Protein 4MSO (pdb70)

InterPro domains:
  IPR001085 Serine hydroxymethyltransferase [MF_00051] (8-415)
  IPR001085 Serine hydroxymethyltransferase [PIRSF000412] (6-414)
  IPR001085 Serine hydroxymethyltransferase [cd00378] (10-407)
  IPR015421 Pyridoxal phosphate-dependent transferase, major domain [G3DSA:3.40.640.10] (38-278)
  IPR015422 Pyridoxal phosphate-dependent transferase, small domain [G3DSA:3.90.1150.10] (12-414)
  IPR015424 Pyridoxal phosphate-dependent transferase [SSF53383] (6-414)
  IPR019798 Serine hydroxymethyltransferase, pyridoxal phosphate binding site [PS00096] (222-238)
  IPR039429 Serine hydroxymethyltransferase-like domain [PF00464] (10-384)
  IPR049943 Serine hydroxymethyltransferase-like [PTHR11680] (6-409)

Secondary structure (DSSP, 8-state):
-HHHHHHHHTT-HHHHHHHHHHHHHHHHSEE--TT-----HHHHHHHTSGGGG-----HHHHHHHHHHHHHHT-SEEE---SSHHHHHHHHHHHH--TT-EEEEEE---SS---TTTSEEEEEE---HHHHHHHHHHH--SEEEE-HHHHHTT--HHHHHHHHHHTT-EEEEE-TTTHHHHHTTSS---TTT-SEEEEESSGGG---S-EEEEE-GGGHHHHHHHSSHHHH----HHHHHHHHHHHHHHTSHHHHHHHHHHHHHHHHHHHHHHHTT-EE---SEEEEE-GGGT--HHHHHHHHHHTTEE-EEEPPTT--S-TTT-SEEEEESHHHHHTT--HHHHHHHHHHHHHHHHSTT-HHHHHHHHHHHHHHHHHS-S--/-HHHHGGGTTT-HHHHHHHHHHHHHHHHSEE--TT-----HHHHHHHTSGGGG-----HHHHHHHHHHHHHHT-SEEE---SSHHHHHHHHHHHH--TT-EEEEEE--TTTSEEEEEE----HHHHHHHHHHH--SEEEE-HHHHHTT--HHHHHHHHHHHT-EEEEE-TTTHHHHHTTSS---TTT-SEEEEESSGGG--SS-EEEEE-GGGHHHHHH--TTSSSSS--HHHHHHHHHHHHHHHSHHHHHHHHHHHHHHHHHHHHHHHTT-EEEE-SSS-SEEEEE-GGGT--HHHHHHHHHHTTEE-EE-PPTT--S-TTT-SEEEEESHHHHHTT--HHHHHHHHHHHHHHHHSTT-HHHHHHHHHHHHHHHHHS-S--

Structure (mmCIF, N/CA/C/O backbone):
data_4MSO
#
_entry.id   4MSO
#
_cell.length_a   55.280
_cell.length_b   72.580
_cell.length_c   182.120
_cell.angle_alpha   90.000
_cell.angle_beta   90.000
_cell.angle_gamma   90.000
#
_symmetry.space_group_name_H-M   'P 21 21 21'
#
loop_
_entity.id
_entity.type
_entity.pdbx_description
1 polymer 'Serine hydroxymethyltransferase'
2 non-polymer 'PHOSPHATE ION'
3 non-polymer 1,2-ETHANEDIOL
4 water water
#
loop_
_atom_site.group_PDB
_atom_site.id
_atom_site.type_symbol
_atom_site.label_atom_id
_atom_site.label_alt_id
_atom_site.label_comp_id
_atom_site.label_asym_id
_atom_site.label_entity_id
_atom_site.label_seq_id
_atom_site.pdbx_PDB_ins_code
_atom_site.Cartn_x
_atom_site.Cartn_y
_atom_site.Cartn_z
_atom_site.occupancy
_atom_site.B_iso_or_equiv
_atom_site.auth_seq_id
_atom_site.auth_comp_id
_atom_site.auth_asym_id
_atom_site.auth_atom_id
_atom_site.pdbx_PDB_model_num
ATOM 1 N N . PHE A 1 10 ? 38.520 83.481 42.626 1.00 51.68 2 PHE A N 1
ATOM 2 C CA . PHE A 1 10 ? 37.672 83.202 43.823 1.00 45.11 2 PHE A CA 1
ATOM 3 C C . PHE A 1 10 ? 36.895 84.435 44.272 1.00 35.37 2 PHE A C 1
ATOM 4 O O . PHE A 1 10 ? 36.858 85.463 43.597 1.00 26.73 2 PHE A O 1
ATOM 6 N N . ASP A 1 11 ? 36.287 84.321 45.444 1.00 33.25 3 ASP A N 1
ATOM 7 C CA . ASP A 1 11 ? 35.317 85.304 45.911 1.00 29.21 3 ASP A CA 1
ATOM 8 C C . ASP A 1 11 ? 35.875 86.729 45.932 1.00 24.48 3 ASP A C 1
ATOM 9 O O . ASP A 1 11 ? 35.249 87.636 45.379 1.00 25.28 3 ASP A O 1
ATOM 14 N N . ARG A 1 12 ? 37.046 86.938 46.534 1.00 25.23 4 ARG A N 1
ATOM 15 C CA . ARG A 1 12 ? 37.574 88.311 46.689 1.00 26.42 4 ARG A CA 1
ATOM 16 C C . ARG A 1 12 ? 37.862 88.942 45.322 1.00 24.78 4 ARG A C 1
ATOM 17 O O . ARG A 1 12 ? 37.516 90.105 45.064 1.00 28.19 4 ARG A O 1
ATOM 19 N N . ALA A 1 13 ? 38.452 88.148 44.426 1.00 22.32 5 ALA A N 1
ATOM 20 C CA . ALA A 1 13 ? 38.804 88.636 43.103 1.00 20.24 5 ALA A CA 1
ATOM 21 C C . ALA A 1 13 ? 37.573 89.030 42.306 1.00 16.81 5 ALA A C 1
ATOM 22 O O . ALA A 1 13 ? 37.541 90.086 41.704 1.00 15.14 5 ALA A O 1
ATOM 24 N N . GLN A 1 14 ? 36.549 88.188 42.322 1.00 18.41 6 GLN A N 1
ATOM 25 C CA . GLN A 1 14 ? 35.299 88.493 41.607 1.00 18.87 6 GLN A CA 1
ATOM 26 C C . GLN A 1 14 ? 34.558 89.673 42.199 1.00 17.88 6 GLN A C 1
ATOM 27 O O . GLN A 1 14 ? 33.854 90.398 41.493 1.00 19.68 6 GLN A O 1
ATOM 33 N N . SER A 1 15 ? 34.754 89.898 43.491 1.00 17.87 7 SER A N 1
ATOM 34 C CA . SER A 1 15 ? 34.130 91.032 44.148 1.00 18.68 7 SER A CA 1
ATOM 35 C C . SER A 1 15 ? 34.537 92.341 43.507 1.00 15.46 7 SER A C 1
ATOM 36 O O . SER A 1 15 ? 33.813 93.323 43.632 1.00 17.02 7 SER A O 1
ATOM 39 N N . THR A 1 16 ? 35.687 92.361 42.820 1.00 13.81 8 THR A N 1
ATOM 40 C CA . THR A 1 16 ? 36.149 93.582 42.140 1.00 13.50 8 THR A CA 1
ATOM 41 C C . THR A 1 16 ? 35.230 93.975 40.988 1.00 11.80 8 THR A C 1
ATOM 42 O O . THR A 1 16 ? 35.243 95.113 40.556 1.00 12.20 8 THR A O 1
ATOM 46 N N . ILE A 1 17 ? 34.417 93.043 40.516 1.00 10.69 9 ILE A N 1
ATOM 47 C CA . ILE A 1 17 ? 33.486 93.307 39.419 1.00 9.25 9 ILE A CA 1
ATOM 48 C C . ILE A 1 17 ? 32.128 93.765 39.950 1.00 9.85 9 ILE A C 1
ATOM 49 O O . ILE A 1 17 ? 31.391 94.480 39.279 1.00 10.42 9 ILE A O 1
ATOM 54 N N . ALA A 1 18 ? 31.786 93.340 41.169 1.00 10.11 10 ALA A N 1
ATOM 55 C CA . ALA A 1 18 ? 30.428 93.452 41.700 1.00 10.03 10 ALA A CA 1
ATOM 56 C C . ALA A 1 18 ? 29.832 94.840 41.610 1.00 10.10 10 ALA A C 1
ATOM 57 O O . ALA A 1 18 ? 28.654 94.999 41.277 1.00 11.14 10 ALA A O 1
ATOM 59 N N . ASN A 1 19 ? 30.621 95.853 41.941 1.00 10.37 11 ASN A N 1
ATOM 60 C CA . ASN A 1 19 ? 30.082 97.201 42.019 1.00 10.63 11 ASN A CA 1
ATOM 61 C C . ASN A 1 19 ? 30.388 98.068 40.816 1.00 12.62 11 ASN A C 1
ATOM 62 O O . ASN A 1 19 ? 29.713 99.048 40.594 1.00 21.06 11 ASN A O 1
ATOM 67 N N . VAL A 1 20 ? 31.375 97.691 40.009 1.00 10.88 12 VAL A N 1
ATOM 68 C CA . VAL A 1 20 ? 31.664 98.419 38.783 1.00 11.27 12 VAL A CA 1
ATOM 69 C C . VAL A 1 20 ? 30.805 97.927 37.618 1.00 10.34 12 VAL A C 1
ATOM 70 O O . VAL A 1 20 ? 30.481 98.698 36.735 1.00 11.76 12 VAL A O 1
ATOM 74 N N . ASP A 1 21 ? 30.452 96.645 37.611 1.00 8.47 13 ASP A N 1
ATOM 75 C CA . ASP A 1 21 ? 29.674 96.073 36.516 1.00 8.52 13 ASP A CA 1
ATOM 76 C C . ASP A 1 21 ? 28.751 94.998 37.052 1.00 7.94 13 ASP A C 1
ATOM 77 O O . ASP A 1 21 ? 28.985 93.792 36.901 1.00 7.87 13 ASP A O 1
ATOM 82 N N . PRO A 1 22 ? 27.657 95.451 37.684 1.00 8.65 14 PRO A N 1
ATOM 83 C CA . PRO A 1 22 ? 26.730 94.467 38.243 1.00 9.34 14 PRO A CA 1
ATOM 84 C C . PRO A 1 22 ? 26.163 93.493 37.238 1.00 8.90 14 PRO A C 1
ATOM 85 O O . PRO A 1 22 ? 25.895 92.349 37.577 1.00 9.26 14 PRO A O 1
ATOM 89 N N . GLU A 1 23 ? 25.972 93.915 35.996 1.00 8.99 15 GLU A N 1
ATOM 90 C CA . GLU A 1 23 ? 25.394 93.016 34.994 1.00 8.45 15 GLU A CA 1
ATOM 91 C C . GLU A 1 23 ? 26.350 91.867 34.667 1.00 7.61 15 GLU A C 1
ATOM 92 O O . GLU A 1 23 ? 25.941 90.686 34.583 1.00 9.38 15 GLU A O 1
ATOM 98 N N . ILE A 1 24 ? 27.628 92.180 34.482 1.00 8.55 16 ILE A N 1
ATOM 99 C CA . ILE A 1 24 ? 28.600 91.118 34.183 1.00 7.56 16 ILE A CA 1
ATOM 100 C C . ILE A 1 24 ? 28.813 90.256 35.433 1.00 8.43 16 ILE A C 1
ATOM 101 O O . ILE A 1 24 ? 28.925 89.024 35.333 1.00 9.82 16 ILE A O 1
ATOM 106 N N . PHE A 1 25 ? 28.849 90.876 36.609 1.00 7.99 17 PHE A N 1
ATOM 107 C CA . PHE A 1 25 ? 28.986 90.100 37.846 1.00 8.52 17 PHE A CA 1
ATOM 108 C C . PHE A 1 25 ? 27.850 89.096 37.942 1.00 8.57 17 PHE A C 1
ATOM 109 O O . PHE A 1 25 ? 28.077 87.926 38.253 1.00 9.64 17 PHE A O 1
ATOM 117 N N . ALA A 1 26 ? 26.604 89.544 37.714 1.00 8.81 18 ALA A N 1
ATOM 118 C CA . ALA A 1 26 ? 25.451 88.649 37.778 1.00 9.09 18 ALA A CA 1
ATOM 119 C C . ALA A 1 26 ? 25.565 87.508 36.765 1.00 9.29 18 ALA A C 1
ATOM 120 O O . ALA A 1 26 ? 25.207 86.375 37.065 1.00 9.82 18 ALA A O 1
ATOM 122 N N . ALA A 1 27 ? 26.039 87.802 35.553 1.00 8.71 19 ALA A N 1
ATOM 123 C CA . ALA A 1 27 ? 26.198 86.767 34.548 1.00 8.39 19 ALA A CA 1
ATOM 124 C C . ALA A 1 27 ? 27.239 85.737 34.978 1.00 8.41 19 ALA A C 1
ATOM 125 O O . ALA A 1 27 ? 27.050 84.539 34.780 1.00 10.38 19 ALA A O 1
ATOM 127 N N . ILE A 1 28 ? 28.339 86.192 35.557 1.00 8.89 20 ILE A N 1
ATOM 128 C CA . ILE A 1 28 ? 29.347 85.274 36.076 1.00 9.22 20 ILE A CA 1
ATOM 129 C C . ILE A 1 28 ? 28.781 84.410 37.190 1.00 9.83 20 ILE A C 1
ATOM 130 O O . ILE A 1 28 ? 28.967 83.191 37.187 1.00 10.91 20 ILE A O 1
ATOM 135 N N . GLU A 1 29 ? 28.078 85.032 38.131 1.00 10.34 21 GLU A N 1
ATOM 136 C CA . GLU A 1 29 ? 27.505 84.268 39.247 1.00 12.09 21 GLU A CA 1
ATOM 137 C C . GLU A 1 29 ? 26.500 83.212 38.741 1.00 10.41 21 GLU A C 1
ATOM 138 O O . GLU A 1 29 ? 26.481 82.065 39.222 1.00 12.78 21 GLU A O 1
ATOM 144 N N . GLN A 1 30 ? 25.671 83.588 37.756 1.00 10.43 22 GLN A N 1
ATOM 145 C CA . GLN A 1 30 ? 24.719 82.658 37.154 1.00 11.58 22 GLN A CA 1
ATOM 146 C C . GLN A 1 30 ? 25.454 81.471 36.541 1.00 10.73 22 GLN A C 1
ATOM 147 O O . GLN A 1 30 ? 25.053 80.336 36.711 1.00 13.14 22 GLN A O 1
ATOM 153 N N . GLU A 1 31 ? 26.554 81.729 35.828 1.00 10.01 23 GLU A N 1
ATOM 154 C CA . GLU A 1 31 ? 27.329 80.651 35.231 1.00 10.23 23 GLU A CA 1
ATOM 155 C C . GLU A 1 31 ? 28.017 79.787 36.276 1.00 9.45 23 GLU A C 1
ATOM 156 O O . GLU A 1 31 ? 28.043 78.567 36.133 1.00 10.11 23 GLU A O 1
ATOM 162 N N . ASN A 1 32 ? 28.518 80.397 37.349 1.00 10.00 24 ASN A N 1
ATOM 163 C CA . ASN A 1 32 ? 29.096 79.594 38.449 1.00 11.06 24 ASN A CA 1
ATOM 164 C C . ASN A 1 32 ? 28.044 78.630 38.990 1.00 11.52 24 ASN A C 1
ATOM 165 O O . ASN A 1 32 ? 28.334 77.457 39.232 1.00 13.64 24 ASN A O 1
ATOM 170 N N . ARG A 1 33 ? 26.831 79.139 39.201 1.00 12.72 25 ARG A N 1
ATOM 171 C CA . ARG A 1 33 ? 25.747 78.325 39.734 1.00 14.99 25 ARG A CA 1
ATOM 172 C C . ARG A 1 33 ? 25.404 77.187 38.772 1.00 14.66 25 ARG A C 1
ATOM 173 O O . ARG A 1 33 ? 25.200 76.042 39.201 1.00 15.87 25 ARG A O 1
ATOM 181 N N . ARG A 1 34 ? 25.337 77.505 37.476 1.00 13.11 26 ARG A N 1
ATOM 182 C CA A ARG A 1 34 ? 25.002 76.486 36.482 0.49 13.55 26 ARG A CA 1
ATOM 183 C CA B ARG A 1 34 ? 25.018 76.515 36.432 0.51 13.64 26 ARG A CA 1
ATOM 184 C C . ARG A 1 34 ? 26.039 75.371 36.467 1.00 12.50 26 ARG A C 1
ATOM 185 O O . ARG A 1 34 ? 25.690 74.197 36.439 1.00 12.93 26 ARG A O 1
ATOM 200 N N . GLN A 1 35 ? 27.313 75.725 36.534 1.00 11.65 27 GLN A N 1
ATOM 201 C CA . GLN A 1 35 ? 28.367 74.713 36.586 1.00 10.39 27 GLN A CA 1
ATOM 202 C C . GLN A 1 35 ? 28.262 73.845 37.838 1.00 11.01 27 GLN A C 1
ATOM 203 O O . GLN A 1 35 ? 28.473 72.618 37.778 1.00 13.53 27 GLN A O 1
ATOM 209 N N . GLU A 1 36 ? 27.927 74.453 38.966 1.00 11.09 28 GLU A N 1
ATOM 210 C CA . GLU A 1 36 ? 27.825 73.665 40.186 1.00 11.15 28 GLU A CA 1
ATOM 211 C C . GLU A 1 36 ? 26.598 72.767 40.174 1.00 10.79 28 GLU A C 1
ATOM 212 O O . GLU A 1 36 ? 26.663 71.620 40.592 1.00 12.19 28 GLU A O 1
ATOM 218 N N . ASP A 1 37 ? 25.470 73.320 39.723 1.00 9.96 29 ASP A N 1
ATOM 219 C CA . ASP A 1 37 ? 24.165 72.697 39.936 1.00 10.90 29 ASP A CA 1
ATOM 220 C C . ASP A 1 37 ? 23.716 71.719 38.864 1.00 10.93 29 ASP A C 1
ATOM 221 O O . ASP A 1 37 ? 22.703 71.032 39.020 1.00 14.04 29 ASP A O 1
ATOM 226 N N . HIS A 1 38 ? 24.455 71.644 37.768 1.00 11.28 30 HIS A N 1
ATOM 227 C CA A HIS A 1 38 ? 24.130 70.704 36.704 0.51 10.90 30 HIS A CA 1
ATOM 228 C CA B HIS A 1 38 ? 24.127 70.711 36.694 0.49 11.30 30 HIS A CA 1
ATOM 229 C C . HIS A 1 38 ? 25.159 69.601 36.635 1.00 11.26 30 HIS A C 1
ATOM 230 O O . HIS A 1 38 ? 26.333 69.829 36.855 1.00 12.11 30 HIS A O 1
ATOM 243 N N . ILE A 1 39 ? 24.702 68.393 36.326 1.00 10.30 31 ILE A N 1
ATOM 244 C CA . ILE A 1 39 ? 25.626 67.328 35.945 1.00 10.05 31 ILE A CA 1
ATOM 245 C C . ILE A 1 39 ? 25.872 67.456 34.451 1.00 9.12 31 ILE A C 1
ATOM 246 O O . ILE A 1 39 ? 24.974 67.214 33.628 1.00 10.37 31 ILE A O 1
ATOM 251 N N . GLU A 1 40 ? 27.084 67.888 34.130 1.00 10.00 32 GLU A N 1
ATOM 252 C CA . GLU A 1 40 ? 27.507 68.124 32.768 1.00 9.36 32 GLU A CA 1
ATOM 253 C C . GLU A 1 40 ? 28.004 66.829 32.130 1.00 9.04 32 GLU A C 1
ATOM 254 O O . GLU A 1 40 ? 29.002 66.264 32.601 1.00 9.97 32 GLU A O 1
ATOM 260 N N . LEU A 1 41 ? 27.296 66.339 31.110 1.00 9.74 33 LEU A N 1
ATOM 261 C CA . LEU A 1 41 ? 27.684 65.124 30.394 1.00 9.88 33 LEU A CA 1
ATOM 262 C C . LEU A 1 41 ? 28.009 65.372 28.937 1.00 9.53 33 LEU A C 1
ATOM 263 O O . LEU A 1 41 ? 28.177 64.429 28.176 1.00 11.28 33 LEU A O 1
ATOM 268 N N . ILE A 1 42 ? 28.119 66.630 28.528 1.00 9.77 34 ILE A N 1
ATOM 269 C CA . ILE A 1 42 ? 28.555 66.898 27.170 1.00 10.67 34 ILE A CA 1
ATOM 270 C C . ILE A 1 42 ? 30.035 66.541 27.103 1.00 11.28 34 ILE A C 1
ATOM 271 O O . ILE A 1 42 ? 30.831 66.998 27.933 1.00 12.10 34 ILE A O 1
ATOM 276 N N . ALA A 1 43 ? 30.417 65.711 26.130 1.00 13.88 35 ALA A N 1
ATOM 277 C CA . ALA A 1 43 ? 31.733 65.043 26.187 1.00 15.54 35 ALA A CA 1
ATOM 278 C C . ALA A 1 43 ? 32.935 65.947 26.003 1.00 12.87 35 ALA A C 1
ATOM 279 O O . ALA A 1 43 ? 34.047 65.607 26.414 1.00 15.31 35 ALA A O 1
ATOM 281 N N . SER A 1 44 ? 32.710 67.103 25.400 1.00 13.69 36 SER A N 1
ATOM 282 C CA . SER A 1 44 ? 33.746 68.079 25.151 1.00 14.63 36 SER A CA 1
ATOM 283 C C . SER A 1 44 ? 33.930 69.026 26.315 1.00 12.65 36 SER A C 1
ATOM 284 O O . SER A 1 44 ? 34.850 69.861 26.297 1.00 16.62 36 SER A O 1
ATOM 287 N N . GLU A 1 45 ? 33.077 68.914 27.328 1.00 11.82 37 GLU A N 1
ATOM 288 C CA . GLU A 1 45 ? 33.099 69.895 28.389 1.00 11.01 37 GLU A CA 1
ATOM 289 C C . GLU A 1 45 ? 33.943 69.434 29.562 1.00 9.98 37 GLU A C 1
ATOM 290 O O . GLU A 1 45 ? 34.172 68.233 29.761 1.00 9.43 37 GLU A O 1
ATOM 296 N N . ASN A 1 46 ? 34.445 70.390 30.337 1.00 8.74 38 ASN A N 1
ATOM 297 C CA . ASN A 1 46 ? 35.247 70.073 31.484 1.00 8.49 38 ASN A CA 1
ATOM 298 C C . ASN A 1 46 ? 35.314 71.283 32.384 1.00 8.91 38 ASN A C 1
ATOM 299 O O . ASN A 1 46 ? 34.720 72.311 32.096 1.00 11.13 38 ASN A O 1
ATOM 304 N N . TYR A 1 47 ? 36.052 71.158 33.474 1.00 8.07 39 TYR A N 1
ATOM 305 C CA . TYR A 1 47 ? 36.241 72.225 34.444 1.00 8.03 39 TYR A CA 1
ATOM 306 C C . TYR A 1 47 ? 37.728 72.396 34.645 1.00 7.42 39 TYR A C 1
ATOM 307 O O . TYR A 1 47 ? 38.389 71.476 35.148 1.00 9.66 39 TYR A O 1
ATOM 316 N N . THR A 1 48 ? 38.284 73.528 34.252 1.00 7.30 40 THR A N 1
ATOM 317 C CA . THR A 1 48 ? 39.718 73.731 34.384 1.00 6.91 40 THR A CA 1
ATOM 318 C C . THR A 1 48 ? 40.070 74.162 35.816 1.00 6.86 40 THR A C 1
ATOM 319 O O . THR A 1 48 ? 39.210 74.523 36.624 1.00 8.51 40 THR A O 1
ATOM 323 N N . SER A 1 49 ? 41.335 74.060 36.162 1.00 6.30 41 SER A N 1
ATOM 324 C CA . SER A 1 49 ? 41.707 74.234 37.560 1.00 6.61 41 SER A CA 1
ATOM 325 C C . SER A 1 49 ? 41.728 75.715 37.993 1.00 6.67 41 SER A C 1
ATOM 326 O O . SER A 1 49 ? 41.838 76.619 37.181 1.00 7.00 41 SER A O 1
ATOM 329 N N . PRO A 1 50 ? 41.626 75.945 39.305 1.00 6.87 42 PRO A N 1
ATOM 330 C CA . PRO A 1 50 ? 41.818 77.308 39.817 1.00 7.12 42 PRO A CA 1
ATOM 331 C C . PRO A 1 50 ? 43.150 77.933 39.373 1.00 6.54 42 PRO A C 1
ATOM 332 O O . PRO A 1 50 ? 43.195 79.102 39.021 1.00 7.54 42 PRO A O 1
ATOM 336 N N . ALA A 1 51 ? 44.217 77.151 39.348 1.00 5.75 43 ALA A N 1
ATOM 337 C CA . ALA A 1 51 ? 45.492 77.663 38.915 1.00 6.63 43 ALA A CA 1
ATOM 338 C C . ALA A 1 51 ? 45.463 78.145 37.472 1.00 5.71 43 ALA A C 1
ATOM 339 O O . ALA A 1 51 ? 46.038 79.183 37.139 1.00 7.03 43 ALA A O 1
ATOM 341 N N . VAL A 1 52 ? 44.844 77.370 36.592 1.00 6.08 44 VAL A N 1
ATOM 342 C CA . VAL A 1 52 ? 44.699 77.789 35.196 1.00 5.24 44 VAL A CA 1
ATOM 343 C C . VAL A 1 52 ? 43.954 79.117 35.091 1.00 5.27 44 VAL A C 1
ATOM 344 O O . VAL A 1 52 ? 44.378 80.059 34.395 1.00 6.07 44 VAL A O 1
ATOM 348 N N . MET A 1 53 ? 42.834 79.211 35.798 1.00 5.80 45 MET A N 1
ATOM 349 C CA . MET A 1 53 ? 42.035 80.427 35.755 1.00 6.49 45 MET A CA 1
ATOM 350 C C . MET A 1 53 ? 42.817 81.603 36.312 1.00 6.06 45 MET A C 1
ATOM 351 O O . MET A 1 53 ? 42.761 82.702 35.765 1.00 6.81 45 MET A O 1
ATOM 356 N N . ALA A 1 54 ? 43.541 81.404 37.412 1.00 5.61 46 ALA A N 1
ATOM 357 C CA . ALA A 1 54 ? 44.303 82.485 38.024 1.00 5.94 46 ALA A CA 1
ATOM 358 C C . ALA A 1 54 ? 45.384 82.993 37.068 1.00 6.36 46 ALA A C 1
ATOM 359 O O . ALA A 1 54 ? 45.710 84.182 37.058 1.00 7.71 46 ALA A O 1
ATOM 361 N N . ALA A 1 55 ? 45.992 82.094 36.310 1.00 6.38 47 ALA A N 1
ATOM 362 C CA . ALA A 1 55 ? 47.013 82.506 35.355 1.00 6.78 47 ALA A CA 1
ATOM 363 C C . ALA A 1 55 ? 46.412 83.401 34.305 1.00 6.38 47 ALA A C 1
ATOM 364 O O . ALA A 1 55 ? 46.971 84.432 33.954 1.00 6.62 47 ALA A O 1
ATOM 366 N N . GLN A 1 56 ? 45.272 83.019 33.747 1.00 6.26 48 GLN A N 1
ATOM 367 C CA . GLN A 1 56 ? 44.706 83.869 32.705 1.00 7.89 48 GLN A CA 1
ATOM 368 C C . GLN A 1 56 ? 43.984 85.108 33.240 1.00 6.55 48 GLN A C 1
ATOM 369 O O . GLN A 1 56 ? 43.755 86.040 32.504 1.00 7.46 48 GLN A O 1
ATOM 375 N N . GLY A 1 57 ? 43.743 85.145 34.552 1.00 6.39 49 GLY A N 1
ATOM 376 C CA . GLY A 1 57 ? 43.304 86.339 35.287 1.00 7.04 49 GLY A CA 1
ATOM 377 C C . GLY A 1 57 ? 44.418 87.224 35.803 1.00 6.82 49 GLY A C 1
ATOM 378 O O . GLY A 1 57 ? 44.162 88.129 36.596 1.00 8.54 49 GLY A O 1
ATOM 379 N N . SER A 1 58 ? 45.651 86.957 35.398 1.00 6.70 50 SER A N 1
ATOM 380 C CA . SER A 1 58 ? 46.804 87.669 35.912 1.00 6.66 50 SER A CA 1
ATOM 381 C C . SER A 1 58 ? 47.155 88.938 35.125 1.00 6.64 50 SER A C 1
ATOM 382 O O . SER A 1 58 ? 46.607 89.235 34.061 1.00 7.60 50 SER A O 1
ATOM 385 N N . GLN A 1 59 ? 48.127 89.664 35.651 1.00 6.65 51 GLN A N 1
ATOM 386 C CA . GLN A 1 59 ? 48.646 90.878 35.041 1.00 7.15 51 GLN A CA 1
ATOM 387 C C . GLN A 1 59 ? 49.378 90.623 33.723 1.00 7.66 51 GLN A C 1
ATOM 388 O O . GLN A 1 59 ? 49.751 91.586 33.044 1.00 7.58 51 GLN A O 1
ATOM 394 N N . LEU A 1 60 ? 49.614 89.369 33.343 1.00 7.03 52 LEU A N 1
ATOM 395 C CA . LEU A 1 60 ? 50.185 89.087 32.025 1.00 6.88 52 LEU A CA 1
ATOM 396 C C . LEU A 1 60 ? 49.368 89.637 30.874 1.00 6.43 52 LEU A C 1
ATOM 397 O O . LEU A 1 60 ? 49.923 89.799 29.814 1.00 7.94 52 LEU A O 1
ATOM 402 N N . THR A 1 61 ? 48.096 89.947 31.077 1.00 6.69 53 THR A N 1
ATOM 403 C CA . THR A 1 61 ? 47.330 90.619 30.049 1.00 6.77 53 THR A CA 1
ATOM 404 C C . THR A 1 61 ? 47.944 91.955 29.637 1.00 6.88 53 THR A C 1
ATOM 405 O O . THR A 1 61 ? 47.795 92.374 28.491 1.00 8.69 53 THR A O 1
ATOM 409 N N . ASN A 1 62 ? 48.666 92.615 30.543 1.00 6.43 54 ASN A N 1
ATOM 410 C CA . ASN A 1 62 ? 49.291 93.900 30.247 1.00 7.01 54 ASN A CA 1
ATOM 411 C C . ASN A 1 62 ? 50.574 93.760 29.440 1.00 10.40 54 ASN A C 1
ATOM 412 O O . ASN A 1 62 ? 51.097 94.769 28.971 1.00 14.87 54 ASN A O 1
ATOM 417 N N . LYS A 1 63 ? 51.077 92.543 29.272 1.00 11.31 55 LYS A N 1
ATOM 418 C CA . LYS A 1 63 ? 52.366 92.342 28.614 1.00 13.82 55 LYS A CA 1
ATOM 419 C C . LYS A 1 63 ? 52.224 92.175 27.074 1.00 13.39 55 LYS A C 1
ATOM 420 O O . LYS A 1 63 ? 51.478 91.331 26.590 1.00 15.20 55 LYS A O 1
ATOM 426 N N . TYR A 1 64 ? 52.949 92.963 26.309 1.00 16.91 56 TYR A N 1
ATOM 427 C CA . TYR A 1 64 ? 53.038 92.777 24.851 1.00 18.76 56 TYR A CA 1
ATOM 428 C C . TYR A 1 64 ? 54.274 91.972 24.551 1.00 24.49 56 TYR A C 1
ATOM 429 O O . TYR A 1 64 ? 55.325 92.261 25.113 1.00 25.39 56 TYR A O 1
ATOM 431 N N . TYR A 1 79 ? 64.522 85.715 22.422 1.00 54.58 71 TYR A N 1
ATOM 432 C CA . TYR A 1 79 ? 63.320 86.543 22.371 1.00 48.28 71 TYR A CA 1
ATOM 433 C C . TYR A 1 79 ? 62.044 85.695 22.390 1.00 44.00 71 TYR A C 1
ATOM 434 O O . TYR A 1 79 ? 61.082 85.995 21.684 1.00 49.74 71 TYR A O 1
ATOM 436 N N . VAL A 1 80 ? 62.046 84.622 23.177 1.00 40.08 72 VAL A N 1
ATOM 437 C CA . VAL A 1 80 ? 60.799 83.950 23.552 1.00 32.00 72 VAL A CA 1
ATOM 438 C C . VAL A 1 80 ? 60.625 84.152 25.055 1.00 25.29 72 VAL A C 1
ATOM 439 O O . VAL A 1 80 ? 61.533 83.883 25.838 1.00 29.08 72 VAL A O 1
ATOM 443 N N . ASP A 1 81 ? 59.457 84.660 25.437 1.00 20.90 73 ASP A N 1
ATOM 444 C CA . ASP A 1 81 ? 59.104 84.883 26.834 1.00 18.56 73 ASP A CA 1
ATOM 445 C C . ASP A 1 81 ? 59.228 83.544 27.591 1.00 17.48 73 ASP A C 1
ATOM 446 O O . ASP A 1 81 ? 58.863 82.489 27.066 1.00 15.71 73 ASP A O 1
ATOM 451 N N . VAL A 1 82 ? 59.712 83.596 28.828 1.00 18.11 74 VAL A N 1
ATOM 452 C CA . VAL A 1 82 ? 59.836 82.396 29.661 1.00 16.45 74 VAL A CA 1
ATOM 453 C C . VAL A 1 82 ? 58.496 81.598 29.763 1.00 13.01 74 VAL A C 1
ATOM 454 O O . VAL A 1 82 ? 58.460 80.370 29.744 1.00 13.47 74 VAL A O 1
ATOM 458 N N . VAL A 1 83 ? 57.392 82.312 29.881 1.00 11.11 75 VAL A N 1
ATOM 459 C CA . VAL A 1 83 ? 56.084 81.713 29.970 1.00 10.99 75 VAL A CA 1
ATOM 460 C C . VAL A 1 83 ? 55.776 80.908 28.707 1.00 9.36 75 VAL A C 1
ATOM 461 O O . VAL A 1 83 ? 55.267 79.783 28.784 1.00 11.63 75 VAL A O 1
ATOM 465 N N . GLU A 1 84 ? 56.092 81.464 27.548 1.00 9.36 76 GLU A N 1
ATOM 466 C CA . GLU A 1 84 ? 55.821 80.792 26.296 1.00 9.76 76 GLU A CA 1
ATOM 467 C C . GLU A 1 84 ? 56.765 79.597 26.110 1.00 8.72 76 GLU A C 1
ATOM 468 O O . GLU A 1 84 ? 56.351 78.541 25.635 1.00 9.76 76 GLU A O 1
ATOM 474 N N . GLN A 1 85 ? 58.036 79.768 26.463 1.00 9.76 77 GLN A N 1
ATOM 475 C CA . GLN A 1 85 ? 58.981 78.648 26.366 1.00 10.05 77 GLN A CA 1
ATOM 476 C C . GLN A 1 85 ? 58.576 77.493 27.262 1.00 9.21 77 GLN A C 1
ATOM 477 O O . GLN A 1 85 ? 58.678 76.335 26.839 1.00 9.39 77 GLN A O 1
ATOM 483 N N . LEU A 1 86 ? 58.090 77.784 28.469 1.00 9.18 78 LEU A N 1
ATOM 484 C CA . LEU A 1 86 ? 57.583 76.721 29.344 1.00 8.20 78 LEU A CA 1
ATOM 485 C C . LEU A 1 86 ? 56.396 76.006 28.678 1.00 7.19 78 LEU A C 1
ATOM 486 O O . LEU A 1 86 ? 56.326 74.772 28.690 1.00 8.13 78 LEU A O 1
ATOM 491 N N . ALA A 1 87 ? 55.465 76.769 28.117 1.00 6.86 79 ALA A N 1
ATOM 492 C CA . ALA A 1 87 ? 54.327 76.155 27.463 1.00 6.19 79 ALA A CA 1
ATOM 493 C C . ALA A 1 87 ? 54.759 75.253 26.298 1.00 6.60 79 ALA A C 1
ATOM 494 O O . ALA A 1 87 ? 54.286 74.122 26.160 1.00 7.41 79 ALA A O 1
ATOM 496 N N . ILE A 1 88 ? 55.645 75.763 25.434 1.00 7.28 80 ILE A N 1
ATOM 497 C CA . ILE A 1 88 ? 56.157 74.995 24.298 1.00 7.64 80 ILE A CA 1
ATOM 498 C C . ILE A 1 88 ? 56.874 73.736 24.779 1.00 7.38 80 ILE A C 1
ATOM 499 O O . ILE A 1 88 ? 56.606 72.631 24.286 1.00 8.51 80 ILE A O 1
ATOM 504 N N . ASP A 1 89 ? 57.782 73.879 25.738 1.00 9.02 81 ASP A N 1
ATOM 505 C CA . ASP A 1 89 ? 58.584 72.731 26.181 1.00 8.72 81 ASP A CA 1
ATOM 506 C C . ASP A 1 89 ? 57.677 71.655 26.767 1.00 7.78 81 ASP A C 1
ATOM 507 O O . ASP A 1 89 ? 57.837 70.468 26.514 1.00 8.67 81 ASP A O 1
ATOM 512 N N . ARG A 1 90 ? 56.721 72.071 27.568 1.00 7.39 82 ARG A N 1
ATOM 513 C CA . ARG A 1 90 ? 55.851 71.099 28.230 1.00 7.71 82 ARG A CA 1
ATOM 514 C C . ARG A 1 90 ? 54.925 70.381 27.261 1.00 6.67 82 ARG A C 1
ATOM 515 O O . ARG A 1 90 ? 54.725 69.179 27.399 1.00 7.40 82 ARG A O 1
ATOM 523 N N . VAL A 1 91 ? 54.373 71.089 26.278 1.00 6.52 83 VAL A N 1
ATOM 524 C CA . VAL A 1 91 ? 53.487 70.425 25.350 1.00 7.45 83 VAL A CA 1
ATOM 525 C C . VAL A 1 91 ? 54.274 69.478 24.421 1.00 7.37 83 VAL A C 1
ATOM 526 O O . VAL A 1 91 ? 53.798 68.397 24.060 1.00 8.42 83 VAL A O 1
ATOM 530 N N . LYS A 1 92 ? 55.507 69.857 24.081 1.00 7.78 84 LYS A N 1
ATOM 531 C CA . LYS A 1 92 ? 56.376 68.964 23.319 1.00 8.83 84 LYS A CA 1
ATOM 532 C C . LYS A 1 92 ? 56.619 67.666 24.105 1.00 9.39 84 LYS A C 1
ATOM 533 O O . LYS A 1 92 ? 56.559 66.565 23.560 1.00 10.12 84 LYS A O 1
ATOM 539 N N . GLN A 1 93 ? 56.913 67.821 25.400 1.00 8.82 85 GLN A N 1
ATOM 540 C CA . GLN A 1 93 ? 57.156 66.687 26.263 1.00 10.45 85 GLN A CA 1
ATOM 541 C C . GLN A 1 93 ? 55.922 65.799 26.360 1.00 10.08 85 GLN A C 1
ATOM 542 O O . GLN A 1 93 ? 56.027 64.562 26.343 1.00 12.28 85 GLN A O 1
ATOM 548 N N . LEU A 1 94 ? 54.766 66.435 26.486 1.00 8.60 86 LEU A N 1
ATOM 549 C CA A LEU A 1 94 ? 53.531 65.718 26.703 0.55 8.40 86 LEU A CA 1
ATOM 550 C CA B LEU A 1 94 ? 53.493 65.740 26.668 0.45 9.27 86 LEU A CA 1
ATOM 551 C C . LEU A 1 94 ? 53.205 64.783 25.537 1.00 9.17 86 LEU A C 1
ATOM 552 O O . LEU A 1 94 ? 52.691 63.665 25.750 1.00 11.61 86 LEU A O 1
ATOM 561 N N . PHE A 1 95 ? 53.481 65.245 24.315 1.00 9.62 87 PHE A N 1
ATOM 562 C CA . PHE A 1 95 ? 53.111 64.497 23.129 1.00 10.56 87 PHE A CA 1
ATOM 563 C C . PHE A 1 95 ? 54.276 63.971 22.309 1.00 11.10 87 PHE A C 1
ATOM 564 O O . PHE A 1 95 ? 54.050 63.348 21.273 1.00 14.03 87 PHE A O 1
ATOM 572 N N . GLY A 1 96 ? 55.506 64.192 22.746 1.00 11.26 88 GLY A N 1
ATOM 573 C CA . GLY A 1 96 ? 56.653 63.751 21.974 1.00 10.33 88 GLY A CA 1
ATOM 574 C C . GLY A 1 96 ? 56.828 64.496 20.668 1.00 10.39 88 GLY A C 1
ATOM 575 O O . GLY A 1 96 ? 57.357 63.938 19.702 1.00 14.55 88 GLY A O 1
ATOM 576 N N . ALA A 1 97 ? 56.376 65.747 20.619 1.00 9.94 89 ALA A N 1
ATOM 577 C CA . ALA A 1 97 ? 56.426 66.543 19.387 1.00 10.84 89 ALA A CA 1
ATOM 578 C C . ALA A 1 97 ? 57.792 67.188 19.220 1.00 10.78 89 ALA A C 1
ATOM 579 O O . ALA A 1 97 ? 58.444 67.565 20.182 1.00 12.16 89 ALA A O 1
ATOM 581 N N . GLU A 1 98 ? 58.217 67.342 17.975 1.00 10.15 90 GLU A N 1
ATOM 582 C CA . GLU A 1 98 ? 59.504 67.964 17.660 1.00 10.99 90 GLU A CA 1
ATOM 583 C C . GLU A 1 98 ? 59.481 69.482 17.828 1.00 11.04 90 GLU A C 1
ATOM 584 O O . GLU A 1 98 ? 60.520 70.087 18.099 1.00 13.44 90 GLU A O 1
ATOM 590 N N . ALA A 1 99 ? 58.302 70.083 17.695 1.00 9.58 91 ALA A N 1
ATOM 591 C CA . ALA A 1 99 ? 58.141 71.531 17.771 1.00 10.42 91 ALA A CA 1
ATOM 592 C C . ALA A 1 99 ? 56.701 71.856 18.100 1.00 9.23 91 ALA A C 1
ATOM 593 O O . ALA A 1 99 ? 55.802 71.013 17.923 1.00 9.58 91 ALA A O 1
ATOM 595 N N . ALA A 1 100 ? 56.459 73.068 18.564 1.00 8.68 92 ALA A N 1
ATOM 596 C CA . ALA A 1 100 ? 55.101 73.473 18.922 1.00 8.50 92 ALA A CA 1
ATOM 597 C C . ALA A 1 100 ? 54.958 74.979 18.839 1.00 9.01 92 ALA A C 1
ATOM 598 O O . ALA A 1 100 ? 55.912 75.728 19.110 1.00 11.15 92 ALA A O 1
ATOM 600 N N . ASN A 1 101 ? 53.756 75.409 18.480 1.00 9.59 93 ASN A N 1
ATOM 601 C CA . ASN A 1 101 ? 53.341 76.798 18.554 1.00 9.30 93 ASN A CA 1
ATOM 602 C C . ASN A 1 101 ? 52.104 76.859 19.415 1.00 9.39 93 ASN A C 1
ATOM 603 O O . ASN A 1 101 ? 51.110 76.167 19.145 1.00 10.15 93 ASN A O 1
ATOM 608 N N . VAL A 1 102 ? 52.173 77.678 20.453 1.00 8.54 94 VAL A N 1
ATOM 609 C CA . VAL A 1 102 ? 51.112 77.745 21.470 1.00 8.90 94 VAL A CA 1
ATOM 610 C C . VAL A 1 102 ? 50.321 79.047 21.412 1.00 10.30 94 VAL A C 1
ATOM 611 O O . VAL A 1 102 ? 49.591 79.395 22.345 1.00 10.90 94 VAL A O 1
ATOM 615 N N . GLN A 1 103 ? 50.505 79.793 20.325 1.00 11.43 95 GLN A N 1
ATOM 616 C CA . GLN A 1 103 ? 49.821 81.054 20.138 1.00 12.81 95 GLN A CA 1
ATOM 617 C C . GLN A 1 103 ? 48.313 80.997 19.731 1.00 11.79 95 GLN A C 1
ATOM 618 O O . GLN A 1 103 ? 47.574 81.928 20.062 1.00 13.95 95 GLN A O 1
ATOM 624 N N . PRO A 1 104 ? 47.831 79.943 19.010 1.00 12.03 96 PRO A N 1
ATOM 625 C CA . PRO A 1 104 ? 46.418 79.966 18.587 1.00 12.31 96 PRO A CA 1
ATOM 626 C C . PRO A 1 104 ? 45.436 80.107 19.755 1.00 11.57 96 PRO A C 1
ATOM 627 O O . PRO A 1 104 ? 45.620 79.464 20.793 1.00 11.73 96 PRO A O 1
ATOM 631 N N . ASN A 1 105 ? 44.377 80.881 19.543 1.00 12.73 97 ASN A N 1
ATOM 632 C CA . ASN A 1 105 ? 43.440 81.155 20.621 1.00 14.38 97 ASN A CA 1
ATOM 633 C C . ASN A 1 105 ? 42.235 80.209 20.658 1.00 13.96 97 ASN A C 1
ATOM 634 O O . ASN A 1 105 ? 41.319 80.363 21.493 1.00 16.58 97 ASN A O 1
ATOM 639 N N . SER A 1 106 ? 42.246 79.226 19.762 1.00 15.92 98 SER A N 1
ATOM 640 C CA A SER A 1 106 ? 41.154 78.261 19.627 0.59 13.31 98 SER A CA 1
ATOM 641 C CA B SER A 1 106 ? 41.141 78.266 19.599 0.41 13.64 98 SER A CA 1
ATOM 642 C C . SER A 1 106 ? 41.621 77.057 18.822 1.00 16.30 98 SER A C 1
ATOM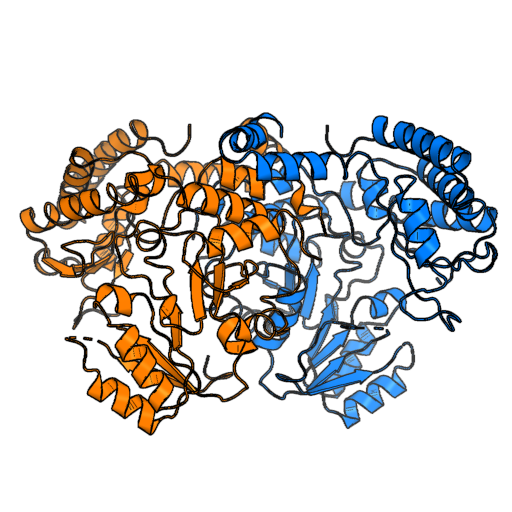 643 O O . SER A 1 106 ? 42.653 77.108 18.153 1.00 14.42 98 SER A O 1
ATOM 648 N N . GLY A 1 107 ? 40.854 75.975 18.885 1.00 17.09 99 GLY A N 1
ATOM 649 C CA . GLY A 1 107 ? 41.090 74.833 17.996 1.00 20.17 99 GLY A CA 1
ATOM 650 C C . GLY A 1 107 ? 41.009 75.238 16.532 1.00 17.87 99 GLY A C 1
ATOM 651 O O . GLY A 1 107 ? 41.825 74.821 15.700 1.00 19.13 99 GLY A O 1
ATOM 652 N N . SER A 1 108 ? 40.016 76.065 16.206 1.00 21.38 100 SER A N 1
ATOM 653 C CA . SER A 1 108 ? 39.851 76.528 14.835 1.00 25.73 100 SER A CA 1
ATOM 654 C C . SER A 1 108 ? 41.017 77.348 14.384 1.00 22.05 100 SER A C 1
ATOM 655 O O . SER A 1 108 ? 41.452 77.190 13.245 1.00 26.22 100 SER A O 1
ATOM 658 N N . GLN A 1 109 ? 41.489 78.252 15.237 1.00 21.69 101 GLN A N 1
ATOM 659 C CA . GLN A 1 109 ? 42.610 79.084 14.894 1.00 19.36 101 GLN A CA 1
ATOM 660 C C . GLN A 1 109 ? 43.838 78.181 14.682 1.00 19.27 101 GLN A C 1
ATOM 661 O O . GLN A 1 109 ? 44.647 78.456 13.821 1.00 17.62 101 GLN A O 1
ATOM 667 N N . ALA A 1 110 ? 43.965 77.093 15.437 1.00 15.75 102 ALA A N 1
ATOM 668 C CA . ALA A 1 110 ? 45.080 76.169 15.236 1.00 13.14 102 ALA A CA 1
ATOM 669 C C . ALA A 1 110 ? 44.974 75.495 13.871 1.00 11.53 102 ALA A C 1
ATOM 670 O O . ALA A 1 110 ? 45.943 75.449 13.113 1.00 11.19 102 ALA A O 1
ATOM 672 N N . ASN A 1 111 ? 43.799 74.973 13.562 1.00 12.16 103 ASN A N 1
ATOM 673 C CA . ASN A 1 111 ? 43.600 74.298 12.289 1.00 11.69 103 ASN A CA 1
ATOM 674 C C . ASN A 1 111 ? 43.797 75.248 11.113 1.00 9.96 103 ASN A C 1
ATOM 675 O O . ASN A 1 111 ? 44.536 74.939 10.167 1.00 11.61 103 ASN A O 1
ATOM 680 N N . GLN A 1 112 ? 43.153 76.404 11.161 1.00 10.34 104 GLN A N 1
ATOM 681 C CA . GLN A 1 112 ? 43.306 77.389 10.109 1.00 10.78 104 GLN A CA 1
ATOM 682 C C . GLN A 1 112 ? 44.742 77.865 10.004 1.00 12.23 104 GLN A C 1
ATOM 683 O O . GLN A 1 112 ? 45.241 78.171 8.912 1.00 12.69 104 GLN A O 1
ATOM 689 N N . GLY A 1 113 ? 45.415 77.949 11.138 1.00 12.28 105 GLY A N 1
ATOM 690 C CA . GLY A 1 113 ? 46.794 78.383 11.173 1.00 13.42 105 GLY A CA 1
ATOM 691 C C . GLY A 1 113 ? 47.707 77.483 10.372 1.00 13.81 105 GLY A C 1
ATOM 692 O O . GLY A 1 113 ? 48.637 77.968 9.709 1.00 15.57 105 GLY A O 1
ATOM 693 N N . VAL A 1 114 ? 47.474 76.180 10.428 1.00 11.70 106 VAL A N 1
ATOM 694 C CA . VAL A 1 114 ? 48.245 75.250 9.588 1.00 11.87 106 VAL A CA 1
ATOM 695 C C . VAL A 1 114 ? 48.011 75.544 8.094 1.00 12.50 106 VAL A C 1
ATOM 696 O O . VAL A 1 114 ? 48.948 75.646 7.310 1.00 12.86 106 VAL A O 1
ATOM 700 N N . PHE A 1 115 ? 46.752 75.720 7.712 1.00 13.27 107 PHE A N 1
ATOM 701 C CA . PHE A 1 115 ? 46.440 76.008 6.303 1.00 16.45 107 PHE A CA 1
ATOM 702 C C . PHE A 1 115 ? 47.082 77.322 5.871 1.00 17.40 107 PHE A C 1
ATOM 703 O O . PHE A 1 115 ? 47.651 77.414 4.766 1.00 20.62 107 PHE A O 1
ATOM 711 N N . PHE A 1 116 ? 46.942 78.346 6.704 1.00 18.16 108 PHE A N 1
ATOM 712 C CA . PHE A 1 116 ? 47.482 79.665 6.397 1.00 19.24 108 PHE A CA 1
ATOM 713 C C . PHE A 1 116 ? 48.999 79.644 6.228 1.00 19.09 108 PHE A C 1
ATOM 714 O O . PHE A 1 116 ? 49.570 80.301 5.343 1.00 21.13 108 PHE A O 1
ATOM 722 N N . ALA A 1 117 ? 49.664 78.888 7.070 1.00 19.02 109 ALA A N 1
ATOM 723 C CA . ALA A 1 117 ? 51.102 78.816 7.026 1.00 16.48 109 ALA A CA 1
ATOM 724 C C . ALA A 1 117 ? 51.617 77.991 5.848 1.00 14.71 109 ALA A C 1
ATOM 725 O O . ALA A 1 117 ? 52.591 78.382 5.196 1.00 19.07 109 ALA A O 1
ATOM 727 N N . MET A 1 118 ? 50.976 76.852 5.580 1.00 13.52 110 MET A N 1
ATOM 728 C CA . MET A 1 118 ? 51.583 75.820 4.740 1.00 13.37 110 MET A CA 1
ATOM 729 C C . MET A 1 118 ? 51.095 75.819 3.298 1.00 15.95 110 MET A C 1
ATOM 730 O O . MET A 1 118 ? 51.769 75.244 2.436 1.00 17.99 110 MET A O 1
ATOM 735 N N . LEU A 1 119 ? 49.939 76.438 3.040 1.00 15.42 111 LEU A N 1
ATOM 736 C CA . LEU A 1 119 ? 49.270 76.335 1.749 1.00 17.20 111 LEU A CA 1
ATOM 737 C C . LEU A 1 119 ? 49.103 77.686 1.121 1.00 19.02 111 LEU A C 1
ATOM 738 O O . LEU A 1 119 ? 49.293 78.699 1.761 1.00 19.18 111 LEU A O 1
ATOM 743 N N . LYS A 1 120 ? 48.747 77.668 -0.159 1.00 19.33 112 LYS A N 1
ATOM 744 C CA . LYS A 1 120 ? 48.462 78.868 -0.939 1.00 19.14 112 LYS A CA 1
ATOM 745 C C . LYS A 1 120 ? 46.976 78.852 -1.297 1.00 17.56 112 LYS A C 1
ATOM 746 O O . LYS A 1 120 ? 46.365 77.788 -1.344 1.00 18.09 112 LYS A O 1
ATOM 752 N N . PRO A 1 121 ? 46.400 80.025 -1.613 1.00 19.50 113 PRO A N 1
ATOM 753 C CA . PRO A 1 121 ? 45.018 80.026 -2.090 1.00 20.28 113 PRO A CA 1
ATOM 754 C C . PRO A 1 121 ? 44.781 79.049 -3.234 1.00 18.69 113 PRO A C 1
ATOM 755 O O . PRO A 1 121 ? 45.546 79.007 -4.193 1.00 22.07 113 PRO A O 1
ATOM 759 N N . GLY A 1 122 ? 43.714 78.272 -3.122 1.00 19.98 114 GLY A N 1
ATOM 760 C CA . GLY A 1 122 ? 43.312 77.360 -4.177 1.00 21.27 114 GLY A CA 1
ATOM 761 C C . GLY A 1 122 ? 43.932 75.987 -4.093 1.00 16.86 114 GLY A C 1
ATOM 762 O O . GLY A 1 122 ? 43.584 75.096 -4.869 1.00 19.02 114 GLY A O 1
ATOM 763 N N . ASP A 1 123 ? 44.855 75.799 -3.141 1.00 16.33 115 ASP A N 1
ATOM 764 C CA . ASP A 1 123 ? 45.450 74.500 -2.959 1.00 15.29 115 ASP A CA 1
ATOM 765 C C . ASP A 1 123 ? 44.399 73.484 -2.543 1.00 13.50 115 ASP A C 1
ATOM 766 O O . ASP A 1 123 ? 43.426 73.815 -1.874 1.00 16.08 115 ASP A O 1
ATOM 771 N N . THR A 1 124 ? 44.648 72.220 -2.852 1.00 15.83 116 THR A N 1
ATOM 772 C CA . THR A 1 124 ? 43.692 71.180 -2.563 1.00 16.44 116 THR A CA 1
ATOM 773 C C . THR A 1 124 ? 43.957 70.575 -1.179 1.00 17.10 116 THR A C 1
ATOM 774 O O . THR A 1 124 ? 45.086 70.181 -0.845 1.00 17.38 116 THR A O 1
ATOM 778 N N . ILE A 1 125 ? 42.900 70.514 -0.388 1.00 17.47 117 ILE A N 1
ATOM 779 C CA . ILE A 1 125 ? 42.920 69.856 0.914 1.00 17.21 117 ILE A CA 1
ATOM 780 C C . ILE A 1 125 ? 41.956 68.686 0.858 1.00 19.58 117 ILE A C 1
ATOM 781 O O . ILE A 1 125 ? 40.799 68.861 0.453 1.00 20.13 117 ILE A O 1
ATOM 786 N N . MET A 1 126 ? 42.429 67.510 1.277 1.00 18.03 118 MET A N 1
ATOM 787 C CA . MET A 1 126 ? 41.595 66.318 1.357 1.00 20.20 118 MET A CA 1
ATOM 788 C C . MET A 1 126 ? 41.284 66.014 2.819 1.00 18.38 118 MET A C 1
ATOM 789 O O . MET A 1 126 ? 42.176 65.694 3.626 1.00 17.72 118 MET A O 1
ATOM 794 N N . GLY A 1 127 ? 40.006 66.093 3.157 1.00 16.46 119 GLY A N 1
ATOM 795 C CA . GLY A 1 127 ? 39.587 65.778 4.505 1.00 17.39 119 GLY A CA 1
ATOM 796 C C . GLY A 1 127 ? 39.068 64.375 4.584 1.00 18.71 119 GLY A C 1
ATOM 797 O O . GLY A 1 127 ? 38.427 63.887 3.665 1.00 21.94 119 GLY A O 1
ATOM 798 N N . MET A 1 128 ? 39.375 63.707 5.680 1.00 19.71 120 MET A N 1
ATOM 799 C CA A MET A 1 128 ? 38.773 62.418 5.949 0.49 21.83 120 MET A CA 1
ATOM 800 C CA B MET A 1 128 ? 38.823 62.393 6.005 0.51 20.95 120 MET A CA 1
ATOM 801 C C . MET A 1 128 ? 37.702 62.651 6.999 1.00 24.42 120 MET A C 1
ATOM 802 O O . MET A 1 128 ? 37.980 63.030 8.142 1.00 24.39 120 MET A O 1
ATOM 811 N N . SER A 1 129 ? 36.456 62.476 6.575 1.00 30.26 121 SER A N 1
ATOM 812 C CA . SER A 1 129 ? 35.332 62.853 7.418 1.00 39.65 121 SER A CA 1
ATOM 813 C C . SER A 1 129 ? 34.220 61.826 7.495 1.00 39.31 121 SER A C 1
ATOM 814 O O . SER A 1 129 ? 34.156 60.865 6.710 1.00 39.57 121 SER A O 1
ATOM 817 N N . LEU A 1 130 ? 33.335 62.071 8.449 1.00 45.93 122 LEU A N 1
ATOM 818 C CA . LEU A 1 130 ? 32.299 61.136 8.843 1.00 47.59 122 LEU A CA 1
ATOM 819 C C . LEU A 1 130 ? 31.012 61.381 8.060 1.00 48.14 122 LEU A C 1
ATOM 820 O O . LEU A 1 130 ? 30.822 60.841 6.970 1.00 49.64 122 LEU A O 1
ATOM 825 N N . GLY A 1 139 ? 31.668 70.533 8.667 1.00 41.04 131 GLY A N 1
ATOM 826 C CA . GLY A 1 139 ? 32.819 70.856 9.516 1.00 41.66 131 GLY A CA 1
ATOM 827 C C . GLY A 1 139 ? 33.677 69.663 9.917 1.00 37.85 131 GLY A C 1
ATOM 828 O O . GLY A 1 139 ? 34.526 69.771 10.820 1.00 37.07 131 GLY A O 1
ATOM 829 N N . SER A 1 140 ? 33.466 68.522 9.255 1.00 32.24 132 SER A N 1
ATOM 830 C CA . SER A 1 140 ? 34.261 67.325 9.527 1.00 29.39 132 SER A CA 1
ATOM 831 C C . SER A 1 140 ? 35.326 67.171 8.447 1.00 27.43 132 SER A C 1
ATOM 832 O O . SER A 1 140 ? 35.030 67.290 7.251 1.00 28.37 132 SER A O 1
ATOM 835 N N . PRO A 1 141 ? 36.573 66.891 8.854 1.00 23.29 133 PRO A N 1
ATOM 836 C CA . PRO A 1 141 ? 37.087 66.725 10.219 1.00 22.72 133 PRO A CA 1
ATOM 837 C C . PRO A 1 141 ? 37.449 68.053 10.875 1.00 23.10 133 PRO A C 1
ATOM 838 O O . PRO A 1 141 ? 37.559 68.128 12.104 1.00 27.97 133 PRO A O 1
ATOM 842 N N . VAL A 1 142 ? 37.672 69.077 10.049 1.00 23.06 134 VAL A N 1
ATOM 843 C CA . VAL A 1 142 ? 37.809 70.459 10.501 1.00 22.89 134 VAL A CA 1
ATOM 844 C C . VAL A 1 142 ? 36.994 71.327 9.550 1.00 22.77 134 VAL A C 1
ATOM 845 O O . VAL A 1 142 ? 36.637 70.893 8.448 1.00 21.63 134 VAL A O 1
ATOM 849 N N . ASN A 1 143 ? 36.698 72.549 9.961 1.00 22.84 135 ASN A N 1
ATOM 850 C CA . ASN A 1 143 ? 36.052 73.485 9.050 1.00 23.63 135 ASN A CA 1
ATOM 851 C C . ASN A 1 143 ? 37.039 73.945 7.989 1.00 24.48 135 ASN A C 1
ATOM 852 O O . ASN A 1 143 ? 38.196 74.265 8.287 1.00 28.35 135 ASN A O 1
ATOM 857 N N . MET A 1 144 ? 36.595 73.931 6.736 1.00 23.60 136 MET A N 1
ATOM 858 C CA . MET A 1 144 ? 37.480 74.331 5.657 1.00 27.53 136 MET A CA 1
ATOM 859 C C . MET A 1 144 ? 36.789 75.271 4.699 1.00 27.98 136 MET A C 1
ATOM 860 O O . MET A 1 144 ? 35.638 75.052 4.302 1.00 31.36 136 MET A O 1
ATOM 865 N N . SER A 1 145 ? 37.515 76.322 4.347 1.00 26.24 137 SER A N 1
ATOM 866 C CA . SER A 1 145 ? 36.993 77.360 3.487 1.00 22.87 137 SER A CA 1
ATOM 867 C C . SER A 1 145 ? 37.091 76.975 2.002 1.00 22.85 137 SER A C 1
ATOM 868 O O . SER A 1 145 ? 38.178 76.812 1.468 1.00 22.26 137 SER A O 1
ATOM 871 N N . GLY A 1 146 ? 35.942 76.844 1.346 1.00 26.38 138 GLY A N 1
ATOM 872 C CA . GLY A 1 146 ? 35.886 76.643 -0.113 1.00 25.60 138 GLY A CA 1
ATOM 873 C C . GLY A 1 146 ? 36.212 77.898 -0.915 1.00 22.84 138 GLY A C 1
ATOM 874 O O . GLY A 1 146 ? 36.468 77.842 -2.112 1.00 22.91 138 GLY A O 1
ATOM 875 N N . LYS A 1 147 ? 36.174 79.045 -0.264 1.00 23.69 139 LYS A N 1
ATOM 876 C CA . LYS A 1 147 ? 36.584 80.287 -0.883 1.00 20.06 139 LYS A CA 1
ATOM 877 C C . LYS A 1 147 ? 38.121 80.330 -1.038 1.00 20.90 139 LYS A C 1
ATOM 878 O O . LYS A 1 147 ? 38.666 80.781 -2.055 1.00 22.34 139 LYS A O 1
ATOM 884 N N . TRP A 1 148 ? 38.817 79.865 -0.011 1.00 18.83 140 TRP A N 1
ATOM 885 C CA . TRP A 1 148 ? 40.258 80.002 0.073 1.00 18.43 140 TRP A CA 1
ATOM 886 C C . TRP A 1 148 ? 40.999 78.747 -0.404 1.00 17.75 140 TRP A C 1
ATOM 887 O O . TRP A 1 148 ? 42.171 78.835 -0.802 1.00 20.46 140 TRP A O 1
ATOM 898 N N . PHE A 1 149 ? 40.306 77.599 -0.425 1.00 16.21 141 PHE A N 1
ATOM 899 C CA . PHE A 1 149 ? 40.911 76.305 -0.777 1.00 16.65 141 PHE A CA 1
ATOM 900 C C . PHE A 1 149 ? 39.985 75.427 -1.598 1.00 19.27 141 PHE A C 1
ATOM 901 O O . PHE A 1 149 ? 38.773 75.638 -1.610 1.00 21.61 141 PHE A O 1
ATOM 909 N N . ASN A 1 150 ? 40.580 74.446 -2.277 1.00 18.58 142 ASN A N 1
ATOM 910 C CA . ASN A 1 150 ? 39.842 73.405 -2.962 1.00 18.90 142 ASN A CA 1
ATOM 911 C C . ASN A 1 150 ? 39.693 72.230 -2.009 1.00 19.59 142 ASN A C 1
ATOM 912 O O . ASN A 1 150 ? 40.641 71.476 -1.797 1.00 19.87 142 ASN A O 1
ATOM 917 N N . VAL A 1 151 ? 38.500 72.076 -1.446 1.00 21.28 143 VAL A N 1
ATOM 918 C CA . VAL A 1 151 ? 38.242 71.080 -0.413 1.00 23.74 143 VAL A CA 1
ATOM 919 C C . VAL A 1 151 ? 37.572 69.821 -0.971 1.00 24.04 143 VAL A C 1
ATOM 920 O O . VAL A 1 151 ? 36.465 69.885 -1.513 1.00 26.46 143 VAL A O 1
ATOM 924 N N . VAL A 1 152 ? 38.258 68.690 -0.847 1.00 24.21 144 VAL A N 1
ATOM 925 C CA . VAL A 1 152 ? 37.729 67.398 -1.288 1.00 26.09 144 VAL A CA 1
ATOM 926 C C . VAL A 1 152 ? 37.615 66.520 -0.052 1.00 24.45 144 VAL A C 1
ATOM 927 O O . VAL A 1 152 ? 38.465 66.566 0.827 1.00 25.41 144 VAL A O 1
ATOM 931 N N . SER A 1 153 ? 36.559 65.733 0.025 1.00 27.78 145 SER A N 1
ATOM 932 C CA . SER A 1 153 ? 36.309 64.914 1.198 1.00 30.56 145 SER A CA 1
ATOM 933 C C . SER A 1 153 ? 36.274 63.429 0.850 1.00 29.99 145 SER A C 1
ATOM 934 O O . SER A 1 153 ? 35.715 63.034 -0.152 1.00 32.85 145 SER A O 1
ATOM 937 N N . TYR A 1 154 ? 36.919 62.620 1.684 1.00 31.59 146 TYR A N 1
ATOM 938 C CA . TYR A 1 154 ? 36.749 61.177 1.638 1.00 34.52 146 TYR A CA 1
ATOM 939 C C . TYR A 1 154 ? 35.823 60.794 2.793 1.00 29.74 146 TYR A C 1
ATOM 940 O O . TYR A 1 154 ? 36.119 61.107 3.960 1.00 29.50 146 TYR A O 1
ATOM 949 N N . GLY A 1 155 ? 34.710 60.135 2.471 1.00 30.78 147 GLY A N 1
ATOM 950 C CA . GLY A 1 155 ? 33.739 59.737 3.470 1.00 35.38 147 GLY A CA 1
ATOM 951 C C . GLY A 1 155 ? 34.131 58.434 4.140 1.00 36.31 147 GLY A C 1
ATOM 952 O O . GLY A 1 155 ? 34.315 57.420 3.465 1.00 44.35 147 GLY A O 1
ATOM 953 N N . LEU A 1 156 ? 34.252 58.458 5.465 1.00 41.09 148 LEU A N 1
ATOM 954 C CA . LEU A 1 156 ? 34.588 57.258 6.245 1.00 44.83 148 LEU A CA 1
ATOM 955 C C . LEU A 1 156 ? 33.345 56.438 6.587 1.00 51.42 148 LEU A C 1
ATOM 956 O O . LEU A 1 156 ? 32.259 56.988 6.770 1.00 59.43 148 LEU A O 1
ATOM 961 N N . ILE A 1 162 ? 38.492 50.800 7.944 1.00 51.11 154 ILE A N 1
ATOM 962 C CA . ILE A 1 162 ? 38.320 51.778 6.867 1.00 47.35 154 ILE A CA 1
ATOM 963 C C . ILE A 1 162 ? 38.931 51.259 5.566 1.00 43.27 154 ILE A C 1
ATOM 964 O O . ILE A 1 162 ? 39.731 50.319 5.580 1.00 45.63 154 ILE A O 1
ATOM 969 N N . ASP A 1 163 ? 38.567 51.888 4.449 1.00 37.24 155 ASP A N 1
ATOM 970 C CA . ASP A 1 163 ? 39.061 51.474 3.134 1.00 32.42 155 ASP A CA 1
ATOM 971 C C . ASP A 1 163 ? 40.263 52.334 2.716 1.00 30.93 155 ASP A C 1
ATOM 972 O O . ASP A 1 163 ? 40.113 53.398 2.093 1.00 30.47 155 ASP A O 1
ATOM 977 N N . TYR A 1 164 ? 41.456 51.866 3.071 1.00 30.13 156 TYR A N 1
ATOM 978 C CA . TYR A 1 164 ? 42.702 52.570 2.740 1.00 32.18 156 TYR A CA 1
ATOM 979 C C . TYR A 1 164 ? 42.946 52.620 1.230 1.00 35.06 156 TYR A C 1
ATOM 980 O O . TYR A 1 164 ? 43.527 53.590 0.723 1.00 34.26 156 TYR A O 1
ATOM 989 N N . ASP A 1 165 ? 42.489 51.582 0.528 1.00 35.55 157 ASP A N 1
ATOM 990 C CA . ASP A 1 165 ? 42.554 51.533 -0.934 1.00 35.06 157 ASP A CA 1
ATOM 991 C C . ASP A 1 165 ? 41.771 52.687 -1.541 1.00 29.79 157 ASP A C 1
ATOM 992 O O . ASP A 1 165 ? 42.285 53.407 -2.390 1.00 31.00 157 ASP A O 1
ATOM 997 N N . ALA A 1 166 ? 40.528 52.861 -1.097 1.00 31.31 158 ALA A N 1
ATOM 998 C CA . ALA A 1 166 ? 39.660 53.926 -1.621 1.00 30.10 158 ALA A CA 1
ATOM 999 C C . ALA A 1 166 ? 40.171 55.324 -1.256 1.00 27.15 158 ALA A C 1
ATOM 1000 O O . ALA A 1 166 ? 40.069 56.240 -2.069 1.00 28.15 158 ALA A O 1
ATOM 1002 N N . ALA A 1 167 ? 40.724 55.482 -0.050 1.00 29.13 159 ALA A N 1
ATOM 1003 C CA . ALA A 1 167 ? 41.356 56.739 0.360 1.00 27.71 159 ALA A CA 1
ATOM 1004 C C . ALA A 1 167 ? 42.571 57.055 -0.521 1.00 25.90 159 ALA A C 1
ATOM 1005 O O . ALA A 1 167 ? 42.737 58.188 -0.974 1.00 26.76 159 ALA A O 1
ATOM 1007 N N . GLU A 1 168 ? 43.418 56.056 -0.754 1.00 24.76 160 GLU A N 1
ATOM 1008 C CA . GLU A 1 168 ? 44.610 56.261 -1.575 1.00 25.36 160 GLU A CA 1
ATOM 1009 C C . GLU A 1 168 ? 44.237 56.589 -3.031 1.00 28.73 160 GLU A C 1
ATOM 1010 O O . GLU A 1 168 ? 44.866 57.448 -3.649 1.00 30.66 160 GLU A O 1
ATOM 1016 N N . LYS A 1 169 ? 43.228 55.896 -3.566 1.00 28.51 161 LYS A N 1
ATOM 1017 C CA . LYS A 1 169 ? 42.716 56.172 -4.906 1.00 33.11 161 LYS A CA 1
ATOM 1018 C C . LYS A 1 169 ? 42.250 57.620 -5.018 1.00 31.92 161 LYS A C 1
ATOM 1019 O O . LYS A 1 169 ? 42.608 58.318 -5.965 1.00 31.87 161 LYS A O 1
ATOM 1021 N N . LEU A 1 170 ? 41.469 58.077 -4.036 1.00 28.98 162 LEU A N 1
ATOM 1022 C CA . LEU A 1 170 ? 40.965 59.456 -4.030 1.00 27.99 162 LEU A CA 1
ATOM 1023 C C . LEU A 1 170 ? 42.103 60.462 -3.943 1.00 27.24 162 LEU A C 1
ATOM 1024 O O . LEU A 1 170 ? 42.089 61.481 -4.642 1.00 28.91 162 LEU A O 1
ATOM 1029 N N . ALA A 1 171 ? 43.093 60.163 -3.104 1.00 25.99 163 ALA A N 1
ATOM 1030 C CA . ALA A 1 171 ? 44.275 61.021 -2.959 1.00 25.24 163 ALA A CA 1
ATOM 1031 C C . ALA A 1 171 ? 45.050 61.118 -4.276 1.00 25.82 163 ALA A C 1
ATOM 1032 O O . ALA A 1 171 ? 45.518 62.186 -4.656 1.00 25.75 163 ALA A O 1
ATOM 1034 N N . ASN A 1 172 ? 45.207 60.006 -4.970 1.00 27.02 164 ASN A N 1
ATOM 1035 C CA . ASN A 1 172 ? 45.869 60.072 -6.272 1.00 28.91 164 ASN A CA 1
ATOM 1036 C C . ASN A 1 172 ? 45.083 60.853 -7.334 1.00 30.49 164 ASN A C 1
ATOM 1037 O O . ASN A 1 172 ? 45.678 61.527 -8.164 1.00 36.06 164 ASN A O 1
ATOM 1042 N N . GLU A 1 173 ? 43.758 60.771 -7.291 1.00 28.58 165 GLU A N 1
ATOM 1043 C CA . GLU A 1 173 ? 42.911 61.515 -8.232 1.00 30.60 165 GLU A CA 1
ATOM 1044 C C . GLU A 1 173 ? 42.973 63.026 -7.997 1.00 35.14 165 GLU A C 1
ATOM 1045 O O . GLU A 1 173 ? 43.001 63.803 -8.938 1.00 37.85 165 GLU A O 1
ATOM 1051 N N . HIS A 1 174 ? 43.026 63.445 -6.735 1.00 31.42 166 HIS A N 1
ATOM 1052 C CA . HIS A 1 174 ? 42.927 64.863 -6.428 1.00 32.71 166 HIS A CA 1
ATOM 1053 C C . HIS A 1 174 ? 44.238 65.555 -6.094 1.00 28.21 166 HIS A C 1
ATOM 1054 O O . HIS A 1 174 ? 44.280 66.772 -6.086 1.00 29.25 166 HIS A O 1
ATOM 1061 N N . LYS A 1 175 ? 45.299 64.793 -5.845 1.00 25.44 167 LYS A N 1
ATOM 1062 C CA . LYS A 1 175 ? 46.617 65.357 -5.595 1.00 27.48 167 LYS A CA 1
ATOM 1063 C C . LYS A 1 175 ? 46.531 66.452 -4.532 1.00 24.38 167 LYS A C 1
ATOM 1064 O O . LYS A 1 175 ? 46.889 67.606 -4.782 1.00 25.98 167 LYS A O 1
ATOM 1066 N N . PRO A 1 176 ? 46.047 66.099 -3.333 1.00 20.38 168 PRO A N 1
ATOM 1067 C CA . PRO A 1 176 ? 45.957 67.134 -2.303 1.00 18.23 168 PRO A CA 1
ATOM 1068 C C . PRO A 1 176 ? 47.340 67.584 -1.850 1.00 16.00 168 PRO A C 1
ATOM 1069 O O . PRO A 1 176 ? 48.276 66.796 -1.861 1.00 18.31 168 PRO A O 1
ATOM 1073 N N . LYS A 1 177 ? 47.469 68.851 -1.466 1.00 17.07 169 LYS A N 1
ATOM 1074 C CA . LYS A 1 177 ? 48.700 69.341 -0.821 1.00 16.64 169 LYS A CA 1
ATOM 1075 C C . LYS A 1 177 ? 48.744 68.927 0.658 1.00 15.75 169 LYS A C 1
ATOM 1076 O O . LYS A 1 177 ? 49.809 68.887 1.265 1.00 16.28 169 LYS A O 1
ATOM 1082 N N . LEU A 1 178 ? 47.582 68.598 1.211 1.00 15.07 170 LEU A N 1
ATOM 1083 C CA . LEU A 1 178 ? 47.451 68.289 2.627 1.00 13.79 170 LEU A CA 1
ATOM 1084 C C . LEU A 1 178 ? 46.235 67.400 2.805 1.00 14.98 170 LEU A C 1
ATOM 1085 O O . LEU A 1 178 ? 45.192 67.625 2.180 1.00 14.63 170 LEU A O 1
ATOM 1090 N N . ILE A 1 179 ? 46.417 66.361 3.603 1.00 12.50 171 ILE A N 1
ATOM 1091 C CA . ILE A 1 179 ? 45.362 65.463 4.025 1.00 14.05 171 ILE A CA 1
ATOM 1092 C C . ILE A 1 179 ? 45.127 65.700 5.503 1.00 13.63 171 ILE A C 1
ATOM 1093 O O . ILE A 1 179 ? 46.083 65.729 6.267 1.00 12.76 171 ILE A O 1
ATOM 1098 N N . VAL A 1 180 ? 43.867 65.863 5.892 1.00 14.13 172 VAL A N 1
ATOM 1099 C CA . VAL A 1 180 ? 43.521 66.143 7.285 1.00 14.32 172 VAL A CA 1
ATOM 1100 C C . VAL A 1 180 ? 42.536 65.122 7.809 1.00 13.87 172 VAL A C 1
ATOM 1101 O O . VAL A 1 180 ? 41.545 64.781 7.149 1.00 15.76 172 VAL A O 1
ATOM 1105 N N . ALA A 1 181 ? 42.825 64.632 9.008 1.00 15.27 173 ALA A N 1
ATOM 1106 C CA . ALA A 1 181 ? 41.949 63.747 9.744 1.00 16.09 173 ALA A CA 1
ATOM 1107 C C . ALA A 1 181 ? 41.635 64.369 11.113 1.00 16.81 173 ALA A C 1
ATOM 1108 O O . ALA A 1 181 ? 42.355 65.241 11.582 1.00 16.90 173 ALA A O 1
ATOM 1110 N N . GLY A 1 182 ? 40.572 63.905 11.750 1.00 15.68 174 GLY A N 1
ATOM 1111 C CA . GLY A 1 182 ? 40.117 64.425 13.023 1.00 18.60 174 GLY A CA 1
ATOM 1112 C C . GLY A 1 182 ? 39.534 63.391 13.948 1.00 17.94 174 GLY A C 1
ATOM 1113 O O . GLY A 1 182 ? 40.006 62.255 14.005 1.00 17.77 174 GLY A O 1
ATOM 1114 N N . ALA A 1 183 ? 38.498 63.793 14.677 1.00 17.12 175 ALA A N 1
ATOM 1115 C CA . ALA A 1 183 ? 37.941 62.968 15.754 1.00 19.12 175 ALA A CA 1
ATOM 1116 C C . ALA A 1 183 ? 37.566 61.587 15.257 1.00 20.03 175 ALA A C 1
ATOM 1117 O O . ALA A 1 183 ? 37.813 60.596 15.942 1.00 23.48 175 ALA A O 1
ATOM 1119 N N . SER A 1 184 ? 36.978 61.522 14.060 1.00 22.29 176 SER A N 1
ATOM 1120 C CA . SER A 1 184 ? 36.555 60.250 13.487 1.00 22.92 176 SER A CA 1
ATOM 1121 C C . SER A 1 184 ? 37.721 59.277 13.268 1.00 23.40 176 SER A C 1
ATOM 1122 O O . SER A 1 184 ? 37.524 58.071 13.328 1.00 29.29 176 SER A O 1
ATOM 1125 N N . ALA A 1 185 ? 38.930 59.790 13.042 1.00 24.61 177 ALA A N 1
ATOM 1126 C CA . ALA A 1 185 ? 40.097 58.919 12.868 1.00 24.22 177 ALA A CA 1
ATOM 1127 C C . ALA A 1 185 ? 40.390 58.156 14.163 1.00 23.43 177 ALA A C 1
ATOM 1128 O O . ALA A 1 185 ? 40.833 56.997 14.152 1.00 26.87 177 ALA A O 1
ATOM 1130 N N . PHE A 1 186 ? 40.141 58.804 15.293 1.00 21.77 178 PHE A N 1
ATOM 1131 C CA . PHE A 1 186 ? 40.338 58.143 16.571 1.00 21.01 178 PHE A CA 1
ATOM 1132 C C . PHE A 1 186 ? 39.190 57.200 16.860 1.00 23.08 178 PHE A C 1
ATOM 1133 O O . PHE A 1 186 ? 39.409 56.061 17.269 1.00 25.10 178 PHE A O 1
ATOM 1141 N N . ALA A 1 187 ? 37.964 57.666 16.633 1.00 21.87 179 ALA A N 1
ATOM 1142 C CA . ALA A 1 187 ? 36.791 56.857 16.905 1.00 24.79 179 ALA A CA 1
ATOM 1143 C C . ALA A 1 187 ? 36.807 55.583 16.077 1.00 25.80 179 ALA A C 1
ATOM 1144 O O . ALA A 1 187 ? 36.397 54.525 16.553 1.00 29.42 179 ALA A O 1
ATOM 1146 N N . LEU A 1 188 ? 37.309 55.685 14.846 1.00 23.92 180 LEU A N 1
ATOM 1147 C CA . LEU A 1 188 ? 37.355 54.547 13.923 1.00 26.60 180 LEU A CA 1
ATOM 1148 C C . LEU A 1 188 ? 38.701 53.798 13.912 1.00 25.55 180 LEU A C 1
ATOM 1149 O O . LEU A 1 188 ? 38.903 52.933 13.067 1.00 30.45 180 LEU A O 1
ATOM 1154 N N . LYS A 1 189 ? 39.622 54.158 14.811 1.00 25.25 181 LYS A N 1
ATOM 1155 C CA . LYS A 1 189 ? 40.895 53.439 14.963 1.00 25.60 181 LYS A CA 1
ATOM 1156 C C . LYS A 1 189 ? 41.723 53.426 13.673 1.00 25.35 181 LYS A C 1
ATOM 1157 O O . LYS A 1 189 ? 42.217 52.378 13.244 1.00 27.87 181 LYS A O 1
ATOM 1159 N N . ILE A 1 190 ? 41.869 54.592 13.056 1.00 25.91 182 ILE A N 1
ATOM 1160 C CA . ILE A 1 190 ? 42.703 54.729 11.861 1.00 26.82 182 ILE A CA 1
ATOM 1161 C C . ILE A 1 190 ? 44.171 54.454 12.198 1.00 25.16 182 ILE A C 1
ATOM 1162 O O . ILE A 1 190 ? 44.666 54.853 13.255 1.00 27.55 182 ILE A O 1
ATOM 1167 N N . ASP A 1 191 ? 44.841 53.775 11.274 1.00 23.84 183 ASP A N 1
ATOM 1168 C CA . ASP A 1 191 ? 46.257 53.474 11.354 1.00 22.15 183 ASP A CA 1
ATOM 1169 C C . ASP A 1 191 ? 47.009 54.703 10.840 1.00 21.80 183 ASP A C 1
ATOM 1170 O O . ASP A 1 191 ? 47.111 54.904 9.630 1.00 23.41 183 ASP A O 1
ATOM 1175 N N . PHE A 1 192 ? 47.514 55.540 11.746 1.00 20.74 184 PHE A N 1
ATOM 1176 C CA . PHE A 1 192 ? 48.147 56.797 11.326 1.00 18.80 184 PHE A CA 1
ATOM 1177 C C . PHE A 1 192 ? 49.435 56.568 10.528 1.00 19.09 184 PHE A C 1
ATOM 1178 O O . PHE A 1 192 ? 49.776 57.343 9.627 1.00 22.37 184 PHE A O 1
ATOM 1186 N N . GLU A 1 193 ? 50.163 55.515 10.859 1.00 21.09 185 GLU A N 1
ATOM 1187 C CA . GLU A 1 193 ? 51.368 55.181 10.108 1.00 23.39 185 GLU A CA 1
ATOM 1188 C C . GLU A 1 193 ? 51.017 54.892 8.642 1.00 22.77 185 GLU A C 1
ATOM 1189 O O . GLU A 1 193 ? 51.719 55.316 7.725 1.00 24.26 185 GLU A O 1
ATOM 1195 N N . ARG A 1 194 ? 49.924 54.167 8.439 1.00 21.35 186 ARG A N 1
ATOM 1196 C CA . ARG A 1 194 ? 49.476 53.803 7.098 1.00 21.50 186 ARG A CA 1
ATOM 1197 C C . ARG A 1 194 ? 49.000 55.043 6.358 1.00 20.21 186 ARG A C 1
ATOM 1198 O O . ARG A 1 194 ? 49.325 55.255 5.181 1.00 22.80 186 ARG A O 1
ATOM 1206 N N . LEU A 1 195 ? 48.244 55.873 7.058 1.00 20.10 187 LEU A N 1
ATOM 1207 C CA . LEU A 1 195 ? 47.757 57.116 6.470 1.00 20.01 187 LEU A CA 1
ATOM 1208 C C . LEU A 1 195 ? 48.923 58.028 6.080 1.00 18.95 187 LEU A C 1
ATOM 1209 O O . LEU A 1 195 ? 48.868 58.672 5.038 1.00 20.28 187 LEU A O 1
ATOM 1214 N N . ALA A 1 196 ? 49.972 58.072 6.902 1.00 20.01 188 ALA A N 1
ATOM 1215 C CA . ALA A 1 196 ? 51.165 58.889 6.603 1.00 17.86 188 ALA A CA 1
ATOM 1216 C C . ALA A 1 196 ? 51.856 58.403 5.326 1.00 19.28 188 ALA A C 1
ATOM 1217 O O . ALA A 1 196 ? 52.368 59.189 4.543 1.00 22.97 188 ALA A O 1
ATOM 1219 N N . LYS A 1 197 ? 51.872 57.097 5.136 1.00 19.04 189 LYS A N 1
ATOM 1220 C CA . LYS A 1 197 ? 52.456 56.508 3.940 1.00 21.76 189 LYS A CA 1
ATOM 1221 C C . LYS A 1 197 ? 51.664 56.928 2.688 1.00 22.54 189 LYS A C 1
ATOM 1222 O O . LYS A 1 197 ? 52.254 57.279 1.665 1.00 23.89 189 LYS A O 1
ATOM 1224 N N . ILE A 1 198 ? 50.335 56.904 2.788 1.00 21.20 190 ILE A N 1
ATOM 1225 C CA . ILE A 1 198 ? 49.471 57.357 1.700 1.00 21.46 190 ILE A CA 1
ATOM 1226 C C . ILE A 1 198 ? 49.743 58.839 1.388 1.00 21.59 190 ILE A C 1
ATOM 1227 O O . ILE A 1 198 ? 49.889 59.223 0.208 1.00 21.95 190 ILE A O 1
ATOM 1232 N N . ALA A 1 199 ? 49.803 59.682 2.426 1.00 20.67 191 ALA A N 1
ATOM 1233 C CA . ALA A 1 199 ? 50.049 61.098 2.200 1.00 17.82 191 ALA A CA 1
ATOM 1234 C C . ALA A 1 199 ? 51.380 61.324 1.485 1.00 19.83 191 ALA A C 1
ATOM 1235 O O . ALA A 1 199 ? 51.473 62.060 0.500 1.00 19.73 191 ALA A O 1
ATOM 1237 N N . LYS A 1 200 ? 52.419 60.666 1.977 1.00 20.97 192 LYS A N 1
ATOM 1238 C CA . LYS A 1 200 ? 53.747 60.824 1.425 1.00 22.85 192 LYS A CA 1
ATOM 1239 C C . LYS A 1 200 ? 53.785 60.364 -0.034 1.00 25.08 192 LYS A C 1
ATOM 1240 O O . LYS A 1 200 ? 54.475 60.968 -0.856 1.00 26.12 192 LYS A O 1
ATOM 1246 N N . SER A 1 201 ? 53.036 59.304 -0.346 1.00 24.02 193 SER A N 1
ATOM 1247 C CA . SER A 1 201 ? 53.014 58.715 -1.706 1.00 25.28 193 SER A CA 1
ATOM 1248 C C . SER A 1 201 ? 52.427 59.658 -2.760 1.00 26.32 193 SER A C 1
ATOM 1249 O O . SER A 1 201 ? 52.697 59.498 -3.959 1.00 28.09 193 SER A O 1
ATOM 1252 N N . VAL A 1 202 ? 51.613 60.618 -2.320 1.00 22.44 194 VAL A N 1
ATOM 1253 C CA . VAL A 1 202 ? 51.027 61.594 -3.235 1.00 25.21 194 VAL A CA 1
ATOM 1254 C C . VAL A 1 202 ? 51.591 63.000 -3.044 1.00 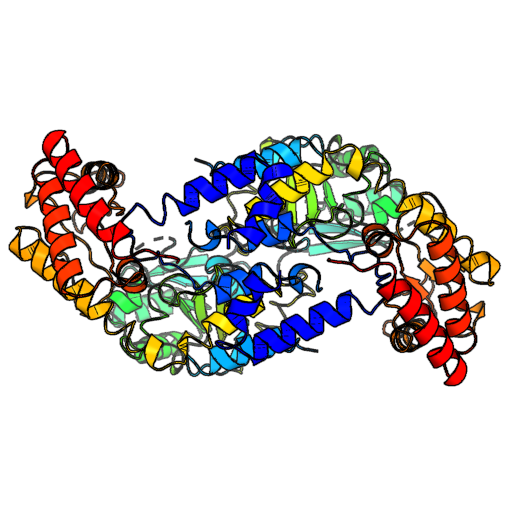25.20 194 VAL A C 1
ATOM 1255 O O . VAL A 1 202 ? 51.129 63.944 -3.682 1.00 29.69 194 VAL A O 1
ATOM 1259 N N . GLY A 1 203 ? 52.585 63.137 -2.167 1.00 23.92 195 GLY A N 1
ATOM 1260 C CA . GLY A 1 203 ? 53.246 64.413 -1.923 1.00 23.95 195 GLY A CA 1
ATOM 1261 C C . GLY A 1 203 ? 52.475 65.380 -1.034 1.00 21.51 195 GLY A C 1
ATOM 1262 O O . GLY A 1 203 ? 52.706 66.585 -1.095 1.00 23.83 195 GLY A O 1
ATOM 1263 N N . ALA A 1 204 ? 51.575 64.845 -0.209 1.00 19.18 196 ALA A N 1
ATOM 1264 C CA . ALA A 1 204 ? 50.752 65.647 0.719 1.00 15.93 196 ALA A CA 1
ATOM 1265 C C . ALA A 1 204 ? 51.318 65.650 2.129 1.00 14.60 196 ALA A C 1
ATOM 1266 O O . ALA A 1 204 ? 51.844 64.645 2.591 1.00 16.41 196 ALA A O 1
ATOM 1268 N N . TYR A 1 205 ? 51.164 66.776 2.812 1.00 13.43 197 TYR A N 1
ATOM 1269 C CA . TYR A 1 205 ? 51.301 66.811 4.263 1.00 13.48 197 TYR A CA 1
ATOM 1270 C C . TYR A 1 205 ? 50.171 66.004 4.922 1.00 12.92 197 TYR A C 1
ATOM 1271 O O . TYR A 1 205 ? 49.072 65.878 4.354 1.00 13.93 197 TYR A O 1
ATOM 1280 N N . LEU A 1 206 ? 50.445 65.451 6.106 1.00 12.30 198 LEU A N 1
ATOM 1281 C CA . LEU A 1 206 ? 49.406 64.840 6.933 1.00 12.18 198 LEU A CA 1
ATOM 1282 C C . LEU A 1 206 ? 49.218 65.667 8.200 1.00 11.56 198 LEU A C 1
ATOM 1283 O O . LEU A 1 206 ? 50.179 65.907 8.935 1.00 12.17 198 LEU A O 1
ATOM 1288 N N . MET A 1 207 ? 47.978 66.096 8.413 1.00 11.87 199 MET A N 1
ATOM 1289 C CA . MET A 1 207 ? 47.537 66.847 9.579 1.00 11.41 199 MET A CA 1
ATOM 1290 C C . MET A 1 207 ? 46.473 66.050 10.298 1.00 11.58 199 MET A C 1
ATOM 1291 O O . MET A 1 207 ? 45.575 65.489 9.668 1.00 12.47 199 MET A O 1
ATOM 1296 N N . VAL A 1 208 ? 46.593 66.001 11.625 1.00 11.93 200 VAL A N 1
ATOM 1297 C CA . VAL A 1 208 ? 45.596 65.352 12.471 1.00 13.96 200 VAL A CA 1
ATOM 1298 C C . VAL A 1 208 ? 45.138 66.313 13.558 1.00 12.09 200 VAL A C 1
ATOM 1299 O O . VAL A 1 208 ? 45.972 66.857 14.275 1.00 11.17 200 VAL A O 1
ATOM 1303 N N . ASP A 1 209 ? 43.823 66.520 13.655 1.00 12.94 201 ASP A N 1
ATOM 1304 C CA . ASP A 1 209 ? 43.199 67.271 14.743 1.00 12.03 201 ASP A CA 1
ATOM 1305 C C . ASP A 1 209 ? 42.810 66.281 15.837 1.00 11.06 201 ASP A C 1
ATOM 1306 O O . ASP A 1 209 ? 41.915 65.459 15.660 1.00 13.37 201 ASP A O 1
ATOM 1311 N N . MET A 1 210 ? 43.512 66.341 16.968 1.00 12.20 202 MET A N 1
ATOM 1312 C CA . MET A 1 210 ? 43.301 65.378 18.052 1.00 12.71 202 MET A CA 1
ATOM 1313 C C . MET A 1 210 ? 42.535 65.989 19.205 1.00 15.62 202 MET A C 1
ATOM 1314 O O . MET A 1 210 ? 42.533 65.429 20.327 1.00 15.05 202 MET A O 1
ATOM 1319 N N . ALA A 1 211 ? 41.866 67.120 18.957 1.00 15.79 203 ALA A N 1
ATOM 1320 C CA . ALA A 1 211 ? 41.237 67.886 20.051 1.00 13.19 203 ALA A CA 1
ATOM 1321 C C . ALA A 1 211 ? 40.275 67.080 20.923 1.00 17.22 203 ALA A C 1
ATOM 1322 O O . ALA A 1 211 ? 40.226 67.262 22.129 1.00 20.11 203 ALA A O 1
ATOM 1324 N N . HIS A 1 212 ? 39.524 66.187 20.300 1.00 15.92 204 HIS A N 1
ATOM 1325 C CA . HIS A 1 212 ? 38.509 65.404 20.992 1.00 18.85 204 HIS A CA 1
ATOM 1326 C C . HIS A 1 212 ? 39.093 64.272 21.859 1.00 17.22 204 HIS A C 1
ATOM 1327 O O . HIS A 1 212 ? 38.370 63.618 22.592 1.00 21.89 204 HIS A O 1
ATOM 1334 N N . TYR A 1 213 ? 40.386 64.025 21.737 1.00 14.77 205 TYR A N 1
ATOM 1335 C CA . TYR A 1 213 ? 41.036 62.886 22.366 1.00 13.30 205 TYR A CA 1
ATOM 1336 C C . TYR A 1 213 ? 42.354 63.245 23.051 1.00 12.87 205 TYR A C 1
ATOM 1337 O O . TYR A 1 213 ? 42.996 62.359 23.591 1.00 14.63 205 TYR A O 1
ATOM 1346 N N . ALA A 1 214 ? 42.745 64.517 23.069 1.00 13.90 206 ALA A N 1
ATOM 1347 C CA . ALA A 1 214 ? 44.111 64.905 23.397 1.00 12.90 206 ALA A CA 1
ATOM 1348 C C . ALA A 1 214 ? 44.519 64.461 24.804 1.00 12.80 206 ALA A C 1
ATOM 1349 O O . ALA A 1 214 ? 45.635 64.009 25.013 1.00 12.26 206 ALA A O 1
ATOM 1351 N N . GLY A 1 215 ? 43.626 64.615 25.776 1.00 12.52 207 GLY A N 1
ATOM 1352 C CA . GLY A 1 215 ? 43.938 64.205 27.142 1.00 13.27 207 GLY A CA 1
ATOM 1353 C C . GLY A 1 215 ? 44.152 62.713 27.255 1.00 11.71 207 GLY A C 1
ATOM 1354 O O . GLY A 1 215 ? 45.039 62.242 27.978 1.00 11.97 207 GLY A O 1
ATOM 1355 N N . LEU A 1 216 ? 43.339 61.949 26.536 1.00 11.62 208 LEU A N 1
ATOM 1356 C CA A LEU A 1 216 ? 43.472 60.501 26.574 0.50 12.81 208 LEU A CA 1
ATOM 1357 C CA B LEU A 1 216 ? 43.447 60.498 26.554 0.50 13.25 208 LEU A CA 1
ATOM 1358 C C . LEU A 1 216 ? 44.760 60.054 25.898 1.00 11.27 208 LEU A C 1
ATOM 1359 O O . LEU A 1 216 ? 45.410 59.132 26.349 1.00 14.45 208 LEU A O 1
ATOM 1368 N N . ILE A 1 217 ? 45.126 60.734 24.827 1.00 12.25 209 ILE A N 1
ATOM 1369 C CA . ILE A 1 217 ? 46.370 60.437 24.131 1.00 13.47 209 ILE A CA 1
ATOM 1370 C C . ILE A 1 217 ? 47.551 60.719 25.031 1.00 13.67 209 ILE A C 1
ATOM 1371 O O . ILE A 1 217 ? 48.479 59.916 25.119 1.00 15.89 209 ILE A O 1
ATOM 1376 N N . ALA A 1 218 ? 47.505 61.853 25.721 1.00 12.68 210 ALA A N 1
ATOM 1377 C CA . ALA A 1 218 ? 48.575 62.208 26.653 1.00 13.73 210 ALA A CA 1
ATOM 1378 C C . ALA A 1 218 ? 48.757 61.141 27.742 1.00 14.61 210 ALA A C 1
ATOM 1379 O O . ALA A 1 218 ? 49.878 60.914 28.209 1.00 18.07 210 ALA A O 1
ATOM 1381 N N . ALA A 1 219 ? 47.648 60.513 28.139 1.00 15.36 211 ALA A N 1
ATOM 1382 C CA . ALA A 1 219 ? 47.636 59.476 29.152 1.00 15.87 211 ALA A CA 1
ATOM 1383 C C . ALA A 1 219 ? 47.895 58.051 28.607 1.00 17.55 211 ALA A C 1
ATOM 1384 O O . ALA A 1 219 ? 47.873 57.066 29.363 1.00 20.70 211 ALA A O 1
ATOM 1386 N N . GLY A 1 220 ? 48.143 57.929 27.304 1.00 19.74 212 GLY A N 1
ATOM 1387 C CA . GLY A 1 220 ? 48.433 56.633 26.686 1.00 22.55 212 GLY A CA 1
ATOM 1388 C C . GLY A 1 220 ? 47.224 55.741 26.402 1.00 20.82 212 GLY A C 1
ATOM 1389 O O . GLY A 1 220 ? 47.401 54.586 26.027 1.00 25.30 212 GLY A O 1
ATOM 1390 N N . VAL A 1 221 ? 46.002 56.271 26.559 1.00 19.97 213 VAL A N 1
ATOM 1391 C CA . VAL A 1 221 ? 44.779 55.487 26.328 1.00 21.34 213 VAL A CA 1
ATOM 1392 C C . VAL A 1 221 ? 44.522 55.283 24.826 1.00 22.40 213 VAL A C 1
ATOM 1393 O O . VAL A 1 221 ? 44.095 54.210 24.397 1.00 25.67 213 VAL A O 1
ATOM 1397 N N . TYR A 1 222 ? 44.784 56.332 24.034 1.00 20.32 214 TYR A N 1
ATOM 1398 C CA . TYR A 1 222 ? 44.597 56.300 22.587 1.00 20.83 214 TYR A CA 1
ATOM 1399 C C . TYR A 1 222 ? 45.932 56.520 21.903 1.00 19.78 214 TYR A C 1
ATOM 1400 O O . TYR A 1 222 ? 46.827 57.163 22.472 1.00 19.68 214 TYR A O 1
ATOM 1409 N N . PRO A 1 223 ? 46.073 55.997 20.671 1.00 21.34 215 PRO A N 1
ATOM 1410 C CA . PRO A 1 223 ? 47.314 56.089 19.906 1.00 19.51 215 PRO A CA 1
ATOM 1411 C C . PRO A 1 223 ? 47.683 57.534 19.632 1.00 18.71 215 PRO A C 1
ATOM 1412 O O . PRO A 1 223 ? 46.800 58.347 19.381 1.00 19.32 215 PRO A O 1
ATOM 1416 N N . ASN A 1 224 ? 48.972 57.827 19.692 1.00 18.01 216 ASN A N 1
ATOM 1417 C CA . ASN A 1 224 ? 49.476 59.168 19.503 1.00 17.26 216 ASN A CA 1
ATOM 1418 C C . ASN A 1 224 ? 49.806 59.360 18.018 1.00 15.32 216 ASN A C 1
ATOM 1419 O O . ASN A 1 224 ? 50.642 58.623 17.482 1.00 19.39 216 ASN A O 1
ATOM 1424 N N . PRO A 1 225 ? 49.156 60.340 17.343 1.00 13.80 217 PRO A N 1
ATOM 1425 C CA . PRO A 1 225 ? 49.443 60.570 15.923 1.00 14.75 217 PRO A CA 1
ATOM 1426 C C . PRO A 1 225 ? 50.736 61.333 15.666 1.00 15.13 217 PRO A C 1
ATOM 1427 O O . PRO A 1 225 ? 51.210 61.362 14.542 1.00 15.40 217 PRO A O 1
ATOM 1431 N N . VAL A 1 226 ? 51.319 61.931 16.694 1.00 14.03 218 VAL A N 1
ATOM 1432 C CA . VAL A 1 226 ? 52.446 62.846 16.519 1.00 13.77 218 VAL A CA 1
ATOM 1433 C C . VAL A 1 226 ? 53.659 62.254 15.797 1.00 15.21 218 VAL A C 1
ATOM 1434 O O . VAL A 1 226 ? 54.222 62.900 14.931 1.00 16.22 218 VAL A O 1
ATOM 1438 N N . PRO A 1 227 ? 54.050 61.015 16.103 1.00 16.80 219 PRO A N 1
ATOM 1439 C CA . PRO A 1 227 ? 55.210 60.472 15.374 1.00 19.52 219 PRO A CA 1
ATOM 1440 C C . PRO A 1 227 ? 54.990 60.383 13.860 1.00 17.23 219 PRO A C 1
ATOM 1441 O O . PRO A 1 227 ? 55.942 60.415 13.090 1.00 20.00 219 PRO A O 1
ATOM 1445 N N . HIS A 1 228 ? 53.728 60.279 13.463 1.00 15.86 220 HIS A N 1
ATOM 1446 C CA . HIS A 1 228 ? 53.363 59.941 12.094 1.00 17.42 220 HIS A CA 1
ATOM 1447 C C . HIS A 1 228 ? 52.891 61.106 11.235 1.00 18.30 220 HIS A C 1
ATOM 1448 O O . HIS A 1 228 ? 52.959 61.062 10.033 1.00 28.10 220 HIS A O 1
ATOM 1455 N N . ALA A 1 229 ? 52.428 62.160 11.849 1.00 14.74 221 ALA A N 1
ATOM 1456 C CA . ALA A 1 229 ? 51.863 63.307 11.163 1.00 13.56 221 ALA A CA 1
ATOM 1457 C C . ALA A 1 229 ? 52.855 64.440 11.077 1.00 12.62 221 ALA A C 1
ATOM 1458 O O . ALA A 1 229 ? 53.725 64.594 11.943 1.00 15.72 221 ALA A O 1
ATOM 1460 N N . ASP A 1 230 ? 52.717 65.254 10.033 1.00 11.29 222 ASP A N 1
ATOM 1461 C CA . ASP A 1 230 ? 53.522 66.457 9.906 1.00 10.69 222 ASP A CA 1
ATOM 1462 C C . ASP A 1 230 ? 53.033 67.531 10.892 1.00 10.07 222 ASP A C 1
ATOM 1463 O O . ASP A 1 230 ? 53.843 68.257 11.458 1.00 9.56 222 ASP A O 1
ATOM 1468 N N . PHE A 1 231 ? 51.713 67.613 11.073 1.00 10.49 223 PHE A N 1
ATOM 1469 C CA . PHE A 1 231 ? 51.053 68.585 11.933 1.00 9.62 223 PHE A CA 1
ATOM 1470 C C . PHE A 1 231 ? 50.013 67.899 12.766 1.00 10.33 223 PHE A C 1
ATOM 1471 O O . PHE A 1 231 ? 49.240 67.072 12.230 1.00 11.70 223 PHE A O 1
ATOM 1479 N N . VAL A 1 232 ? 49.978 68.211 14.068 1.00 9.41 224 VAL A N 1
ATOM 1480 C CA . VAL A 1 232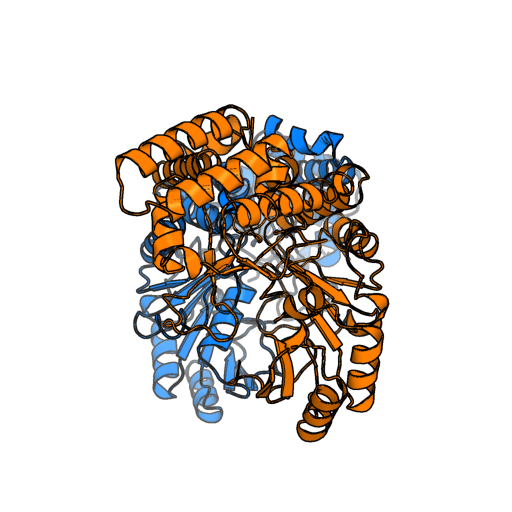 ? 48.903 67.754 14.921 1.00 10.48 224 VAL A CA 1
ATOM 1481 C C . VAL A 1 232 ? 48.366 68.960 15.667 1.00 10.34 224 VAL A C 1
ATOM 1482 O O . VAL A 1 232 ? 49.120 69.662 16.325 1.00 10.97 224 VAL A O 1
ATOM 1486 N N . THR A 1 233 ? 47.074 69.201 15.557 1.00 9.73 225 THR A N 1
ATOM 1487 C CA . THR A 1 233 ? 46.453 70.331 16.240 1.00 9.58 225 THR A CA 1
ATOM 1488 C C . THR A 1 233 ? 45.596 69.852 17.387 1.00 10.83 225 THR A C 1
ATOM 1489 O O . THR A 1 233 ? 45.159 68.704 17.408 1.00 10.90 225 THR A O 1
ATOM 1493 N N . THR A 1 234 ? 45.362 70.733 18.349 1.00 10.57 226 THR A N 1
ATOM 1494 C CA . THR A 1 234 ? 44.448 70.401 19.416 1.00 9.87 226 THR A CA 1
ATOM 1495 C C . THR A 1 234 ? 43.941 71.657 20.079 1.00 8.65 226 THR A C 1
ATOM 1496 O O . THR A 1 234 ? 44.561 72.710 19.993 1.00 10.42 226 THR A O 1
ATOM 1500 N N . THR A 1 235 ? 42.806 71.521 20.752 1.00 9.50 227 THR A N 1
ATOM 1501 C CA . THR A 1 235 ? 42.380 72.483 21.761 1.00 9.82 227 THR A CA 1
ATOM 1502 C C . THR A 1 235 ? 43.160 72.237 23.047 1.00 7.84 227 THR A C 1
ATOM 1503 O O . THR A 1 235 ? 43.634 71.122 23.305 1.00 9.19 227 THR A O 1
ATOM 1507 N N . THR A 1 236 ? 43.259 73.269 23.874 1.00 7.48 228 THR A N 1
ATOM 1508 C CA . THR A 1 236 ? 43.848 73.118 25.200 1.00 6.38 228 THR A CA 1
ATOM 1509 C C . THR A 1 236 ? 42.804 72.863 26.270 1.00 7.30 228 THR A C 1
ATOM 1510 O O . THR A 1 236 ? 43.141 72.384 27.353 1.00 10.25 228 THR A O 1
ATOM 1514 N N . HIS A 1 237 ? 41.546 73.122 25.955 1.00 7.79 229 HIS A N 1
ATOM 1515 C CA . HIS A 1 237 ? 40.418 72.749 26.796 1.00 9.02 229 HIS A CA 1
ATOM 1516 C C . HIS A 1 237 ? 39.922 71.364 26.368 1.00 13.37 229 HIS A C 1
ATOM 1517 O O . HIS A 1 237 ? 40.598 70.665 25.612 1.00 19.05 229 HIS A O 1
ATOM 1524 N N . LYS A 1 238 ? 38.763 70.954 26.852 1.00 12.89 230 LYS A N 1
ATOM 1525 C CA . LYS A 1 238 ? 38.208 69.629 26.601 1.00 12.84 230 LYS A CA 1
ATOM 1526 C C . LYS A 1 238 ? 38.983 68.591 27.431 1.00 11.46 230 LYS A C 1
ATOM 1527 O O . LYS A 1 238 ? 39.174 68.819 28.617 1.00 13.64 230 LYS A O 1
ATOM 1533 N N . SER A 1 239 ? 39.329 67.415 26.893 1.00 15.58 231 SER A N 1
ATOM 1534 C CA . SER A 1 239 ? 39.923 66.373 27.727 1.00 13.24 231 SER A CA 1
ATOM 1535 C C . SER A 1 239 ? 41.326 66.736 28.212 1.00 12.94 231 SER A C 1
ATOM 1536 O O . SER A 1 239 ? 41.786 66.148 29.189 1.00 15.17 231 SER A O 1
ATOM 1539 N N . LEU A 1 240 ? 41.988 67.734 27.587 1.00 14.46 232 LEU A N 1
ATOM 1540 C CA . LEU A 1 240 ? 43.250 68.266 28.155 1.00 11.44 232 LEU A CA 1
ATOM 1541 C C . LEU A 1 240 ? 43.019 69.134 29.378 1.00 9.90 232 LEU A C 1
ATOM 1542 O O . LEU A 1 240 ? 43.953 69.371 30.141 1.00 11.90 232 LEU A O 1
ATOM 1547 N N . ARG A 1 241 ? 41.795 69.587 29.566 1.00 8.75 233 ARG A N 1
ATOM 1548 C CA . ARG A 1 241 ? 41.341 70.211 30.806 1.00 8.70 233 ARG A CA 1
ATOM 1549 C C . ARG A 1 241 ? 42.059 71.547 31.093 1.00 8.38 233 ARG A C 1
ATOM 1550 O O . ARG A 1 241 ? 42.179 71.979 32.238 1.00 9.72 233 ARG A O 1
ATOM 1558 N N . GLY A 1 242 ? 42.506 72.219 30.029 1.00 8.22 234 GLY A N 1
ATOM 1559 C CA . GLY A 1 242 ? 43.181 73.495 30.155 1.00 7.05 234 GLY A CA 1
ATOM 1560 C C . GLY A 1 242 ? 42.282 74.684 29.880 1.00 6.06 234 GLY A C 1
ATOM 1561 O O . GLY A 1 242 ? 41.082 74.561 29.804 1.00 7.76 234 GLY A O 1
ATOM 1562 N N . PRO A 1 243 ? 42.891 75.856 29.695 1.00 6.18 235 PRO A N 1
ATOM 1563 C CA . PRO A 1 243 ? 42.159 77.035 29.299 1.00 6.78 235 PRO A CA 1
ATOM 1564 C C . PRO A 1 243 ? 41.652 76.864 27.871 1.00 5.98 235 PRO A C 1
ATOM 1565 O O . PRO A 1 243 ? 42.138 76.012 27.145 1.00 6.94 235 PRO A O 1
ATOM 1569 N N . ARG A 1 244 ? 40.723 77.694 27.455 1.00 7.09 236 ARG A N 1
ATOM 1570 C CA A ARG A 1 244 ? 40.293 77.679 26.060 0.52 7.97 236 ARG A CA 1
ATOM 1571 C CA B ARG A 1 244 ? 40.271 77.691 26.080 0.48 8.18 236 ARG A CA 1
ATOM 1572 C C . ARG A 1 244 ? 41.407 78.224 25.182 1.00 7.79 236 ARG A C 1
ATOM 1573 O O . ARG A 1 244 ? 41.966 79.280 25.416 1.00 9.84 236 ARG A O 1
ATOM 1588 N N . GLY A 1 245 ? 41.762 77.465 24.160 1.00 9.72 237 GLY A N 1
ATOM 1589 C CA . GLY A 1 245 ? 42.874 77.844 23.306 1.00 10.74 237 GLY A CA 1
ATOM 1590 C C . GLY A 1 245 ? 43.217 76.698 22.391 1.00 9.78 237 GLY A C 1
ATOM 1591 O O . GLY A 1 245 ? 42.566 75.656 22.385 1.00 10.47 237 GLY A O 1
ATOM 1592 N N . GLY A 1 246 ? 44.269 76.908 21.609 1.00 9.62 238 GLY A N 1
ATOM 1593 C CA . GLY A 1 246 ? 44.773 75.903 20.681 1.00 9.97 238 GLY A CA 1
ATOM 1594 C C . GLY A 1 246 ? 46.275 75.791 20.692 1.00 9.33 238 GLY A C 1
ATOM 1595 O O . GLY A 1 246 ? 46.991 76.643 21.230 1.00 10.25 238 GLY A O 1
ATOM 1596 N N . VAL A 1 247 ? 46.748 74.717 20.069 1.00 9.74 239 VAL A N 1
ATOM 1597 C CA . VAL A 1 247 ? 48.173 74.444 19.883 1.00 8.77 239 VAL A CA 1
ATOM 1598 C C . VAL A 1 247 ? 48.350 73.787 18.519 1.00 8.71 239 VAL A C 1
ATOM 1599 O O . VAL A 1 247 ? 47.517 72.977 18.108 1.00 9.50 239 VAL A O 1
ATOM 1603 N N . ILE A 1 248 ? 49.431 74.142 17.844 1.00 8.64 240 ILE A N 1
ATOM 1604 C CA . ILE A 1 248 ? 49.936 73.412 16.695 1.00 9.47 240 ILE A CA 1
ATOM 1605 C C . ILE A 1 248 ? 51.222 72.685 17.083 1.00 9.00 240 ILE A C 1
ATOM 1606 O O . ILE A 1 248 ? 52.185 73.313 17.543 1.00 9.56 240 ILE A O 1
ATOM 1611 N N . LEU A 1 249 ? 51.224 71.369 16.899 1.00 9.27 241 LEU A N 1
ATOM 1612 C CA . LEU A 1 249 ? 52.425 70.533 17.017 1.00 9.05 241 LEU A CA 1
ATOM 1613 C C . LEU A 1 249 ? 52.917 70.229 15.617 1.00 8.25 241 LEU A C 1
ATOM 1614 O O . LEU A 1 249 ? 52.117 69.985 14.719 1.00 9.20 241 LEU A O 1
ATOM 1619 N N . MET A 1 250 ? 54.222 70.254 15.417 1.00 8.73 242 MET A N 1
ATOM 1620 C CA . MET A 1 250 ? 54.748 70.028 14.075 1.00 9.12 242 MET A CA 1
ATOM 1621 C C . MET A 1 250 ? 56.138 69.417 14.093 1.00 10.39 242 MET A C 1
ATOM 1622 O O . MET A 1 250 ? 56.892 69.585 15.064 1.00 10.66 242 MET A O 1
ATOM 1627 N N . LYS A 1 251 ? 56.457 68.692 13.032 1.00 10.17 243 LYS A N 1
ATOM 1628 C CA . LYS A 1 251 ? 57.812 68.229 12.831 1.00 11.12 243 LYS A CA 1
ATOM 1629 C C . LYS A 1 251 ? 58.743 69.445 12.753 1.00 12.87 243 LYS A C 1
ATOM 1630 O O . LYS A 1 251 ? 58.320 70.522 12.314 1.00 12.19 243 LYS A O 1
ATOM 1636 N N . ALA A 1 252 ? 59.997 69.257 13.168 1.00 15.52 244 ALA A N 1
ATOM 1637 C CA . ALA A 1 252 ? 60.958 70.340 13.235 1.00 17.68 244 ALA A CA 1
ATOM 1638 C C . ALA A 1 252 ? 61.173 71.004 11.891 1.00 17.28 244 ALA A C 1
ATOM 1639 O O . ALA A 1 252 ? 61.413 72.202 11.839 1.00 20.36 244 ALA A O 1
ATOM 1641 N N . GLU A 1 253 ? 61.043 70.231 10.810 1.00 18.38 245 GLU A N 1
ATOM 1642 C CA . GLU A 1 253 ? 61.176 70.745 9.446 1.00 18.27 245 GLU A CA 1
ATOM 1643 C C . GLU A 1 253 ? 60.169 71.860 9.168 1.00 16.27 245 GLU A C 1
ATOM 1644 O O . GLU A 1 253 ? 60.420 72.738 8.350 1.00 20.19 245 GLU A O 1
ATOM 1650 N N . TYR A 1 254 ? 59.033 71.838 9.868 1.00 15.84 246 TYR A N 1
ATOM 1651 C CA . TYR A 1 254 ? 57.987 72.817 9.620 1.00 13.76 246 TYR A CA 1
ATOM 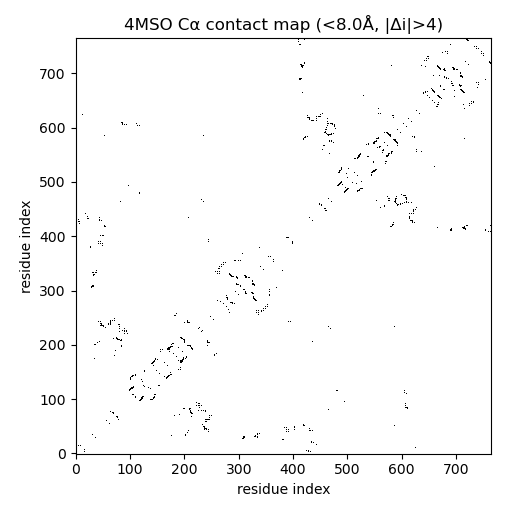1652 C C . TYR A 1 254 ? 57.880 73.870 10.697 1.00 15.20 246 TYR A C 1
ATOM 1653 O O . TYR A 1 254 ? 56.960 74.681 10.664 1.00 15.74 246 TYR A O 1
ATOM 1662 N N . GLU A 1 255 ? 58.834 73.885 11.633 1.00 17.22 247 GLU A N 1
ATOM 1663 C CA . GLU A 1 255 ? 58.849 74.865 12.695 1.00 19.51 247 GLU A CA 1
ATOM 1664 C C . GLU A 1 255 ? 58.916 76.276 12.126 1.00 20.66 247 GLU A C 1
ATOM 1665 O O . GLU A 1 255 ? 58.093 77.129 12.491 1.00 19.50 247 GLU A O 1
ATOM 1671 N N . LYS A 1 256 ? 59.879 76.516 11.237 1.00 20.73 248 LYS A N 1
ATOM 1672 C CA . LYS A 1 256 ? 60.054 77.835 10.652 1.00 23.26 248 LYS A CA 1
ATOM 1673 C C . LYS A 1 256 ? 58.850 78.251 9.784 1.00 22.17 248 LYS A C 1
ATOM 1674 O O . LYS A 1 256 ? 58.311 79.321 9.981 1.00 25.17 248 LYS A O 1
ATOM 1680 N N . PRO A 1 257 ? 58.389 77.377 8.861 1.00 20.05 249 PRO A N 1
ATOM 1681 C CA . PRO A 1 257 ? 57.191 77.781 8.132 1.00 21.55 249 PRO A CA 1
ATOM 1682 C C . PRO A 1 257 ? 55.997 78.119 9.038 1.00 20.62 249 PRO A C 1
ATOM 1683 O O . PRO A 1 257 ? 55.278 79.083 8.773 1.00 21.80 249 PRO A O 1
ATOM 1687 N N . ILE A 1 258 ? 55.779 77.341 10.091 1.00 17.93 250 ILE A N 1
ATOM 1688 C CA . ILE A 1 258 ? 54.673 77.633 10.996 1.00 16.99 250 ILE A CA 1
ATOM 1689 C C . ILE A 1 258 ? 54.892 78.953 11.737 1.00 16.25 250 ILE A C 1
ATOM 1690 O O . ILE A 1 258 ? 54.021 79.778 11.717 1.00 21.80 250 ILE A O 1
ATOM 1695 N N A ASN A 1 259 ? 56.093 79.093 12.309 0.77 16.61 251 ASN A N 1
ATOM 1696 N N B ASN A 1 259 ? 56.012 79.214 12.376 0.23 18.32 251 ASN A N 1
ATOM 1697 C CA A ASN A 1 259 ? 56.457 80.256 13.142 0.77 15.78 251 ASN A CA 1
ATOM 1698 C CA B ASN A 1 259 ? 56.027 80.411 13.235 0.23 19.33 251 ASN A CA 1
ATOM 1699 C C A ASN A 1 259 ? 56.739 81.505 12.333 0.77 14.89 251 ASN A C 1
ATOM 1700 C C B ASN A 1 259 ? 55.748 81.789 12.556 0.23 20.27 251 ASN A C 1
ATOM 1701 O O A ASN A 1 259 ? 56.639 82.609 12.860 0.77 17.95 251 ASN A O 1
ATOM 1702 O O B ASN A 1 259 ? 55.460 82.761 13.252 0.23 21.03 251 ASN A O 1
ATOM 1711 N N A SER A 1 260 ? 57.048 81.360 11.054 0.77 17.34 252 SER A N 1
ATOM 1712 N N B SER A 1 260 ? 55.756 81.865 11.221 0.23 17.51 252 SER A N 1
ATOM 1713 C CA A SER A 1 260 ? 57.266 82.518 10.187 0.77 18.26 252 SER A CA 1
ATOM 1714 C CA B SER A 1 260 ? 55.878 83.169 10.533 0.23 17.51 252 SER A CA 1
ATOM 1715 C C A SER A 1 260 ? 55.929 83.144 9.763 0.77 19.74 252 SER A C 1
ATOM 1716 C C B SER A 1 260 ? 54.632 83.751 9.827 0.23 16.94 252 SER A C 1
ATOM 1717 O O A SER A 1 260 ? 55.897 84.257 9.256 0.77 21.48 252 SER A O 1
ATOM 1718 O O B SER A 1 260 ? 54.675 84.855 9.289 0.23 18.40 252 SER A O 1
ATOM 1722 N N A ALA A 1 261 ? 54.836 82.397 9.966 0.77 18.73 253 ALA A N 1
ATOM 1723 N N B ALA A 1 261 ? 53.515 83.039 9.833 0.23 14.75 253 ALA A N 1
ATOM 1724 C CA A ALA A 1 261 ? 53.468 82.822 9.588 0.77 16.30 253 ALA A CA 1
ATOM 1725 C CA B ALA A 1 261 ? 52.418 83.380 8.939 0.23 13.71 253 ALA A CA 1
ATOM 1726 C C A ALA A 1 261 ? 52.628 83.019 10.835 0.77 16.26 253 ALA A C 1
ATOM 1727 C C B ALA A 1 261 ? 51.427 84.464 9.485 0.23 14.56 253 ALA A C 1
ATOM 1728 O O A ALA A 1 261 ? 51.770 83.861 10.865 0.77 16.78 253 ALA A O 1
ATOM 1729 O O B ALA A 1 261 ? 50.990 84.391 10.632 0.23 14.48 253 ALA A O 1
ATOM 1732 N N A ILE A 1 262 ? 52.865 82.214 11.865 0.77 14.76 254 ILE A N 1
ATOM 1733 N N B ILE A 1 262 ? 51.064 85.450 8.649 0.23 13.01 254 ILE A N 1
ATOM 1734 C CA A ILE A 1 262 ? 52.114 82.281 13.103 0.77 14.48 254 ILE A CA 1
ATOM 1735 C CA B ILE A 1 262 ? 50.119 86.550 9.038 0.23 16.46 254 ILE A CA 1
ATOM 1736 C C A ILE A 1 262 ? 53.011 82.921 14.181 0.77 13.03 254 ILE A C 1
ATOM 1737 C C B ILE A 1 262 ? 48.587 86.258 9.204 0.23 15.51 254 ILE A C 1
ATOM 1738 O O A ILE A 1 262 ? 53.662 82.243 14.960 0.77 16.47 254 ILE A O 1
ATOM 1739 O O B ILE A 1 262 ? 48.063 86.415 10.292 0.23 15.81 254 ILE A O 1
ATOM 1748 N N A PHE A 1 263 ? 53.078 84.248 14.178 0.77 12.87 255 PHE A N 1
ATOM 1749 N N B PHE A 1 263 ? 47.871 85.879 8.135 0.23 18.59 255 PHE A N 1
ATOM 1750 C CA A PHE A 1 263 ? 53.909 84.987 15.132 0.77 14.61 255 PHE A CA 1
ATOM 1751 C CA B PHE A 1 263 ? 46.388 85.645 8.133 0.23 20.60 255 PHE A CA 1
ATOM 1752 C C A PHE A 1 263 ? 53.382 86.413 15.275 0.77 13.41 255 PHE A C 1
ATOM 1753 C C B PHE A 1 263 ? 45.560 84.411 8.574 0.23 19.12 255 PHE A C 1
ATOM 1754 O O A PHE A 1 263 ? 52.536 86.832 14.494 0.77 13.45 255 PHE A O 1
ATOM 1755 O O B PHE A 1 263 ? 45.905 83.276 8.344 0.23 22.35 255 PHE A O 1
ATOM 1770 N N A PRO A 1 264 ? 53.837 87.150 16.295 0.77 14.08 256 PRO A N 1
ATOM 1771 N N B PRO A 1 264 ? 44.419 84.707 9.194 0.23 22.17 256 PRO A N 1
ATOM 1772 C CA A PRO A 1 264 ? 53.198 88.435 16.597 0.77 13.81 256 PRO A CA 1
ATOM 1773 C CA B PRO A 1 264 ? 43.112 84.886 9.799 0.23 20.19 256 PRO A CA 1
ATOM 1774 C C A PRO A 1 264 ? 53.319 89.495 15.500 0.77 16.39 256 PRO A C 1
ATOM 1775 C C B PRO A 1 264 ? 43.576 85.691 10.962 0.23 17.78 256 PRO A C 1
ATOM 1776 O O A PRO A 1 264 ? 52.457 90.364 15.374 0.77 19.22 256 PRO A O 1
ATOM 1777 O O B PRO A 1 264 ? 42.796 86.228 11.742 0.23 22.05 256 PRO A O 1
ATOM 1784 N N A GLY A 1 265 ? 54.344 89.398 14.673 0.77 16.03 257 GLY A N 1
ATOM 1785 N N B GLY A 1 265 ? 44.905 85.767 11.042 0.23 14.58 257 GLY A N 1
ATOM 1786 C CA A GLY A 1 265 ? 54.489 90.326 13.558 0.77 19.55 257 GLY A CA 1
ATOM 1787 C CA B GLY A 1 265 ? 45.571 86.404 12.155 0.23 16.31 257 GLY A CA 1
ATOM 1788 C C A GLY A 1 265 ? 53.324 90.283 12.580 0.77 21.00 257 GLY A C 1
ATOM 1789 C C B GLY A 1 265 ? 45.964 85.418 13.248 0.23 18.98 257 GLY A C 1
ATOM 1790 O O A GLY A 1 265 ? 53.074 91.260 11.864 0.77 27.02 257 GLY A O 1
ATOM 1791 O O B GLY A 1 265 ? 46.395 85.846 14.324 0.23 24.06 257 GLY A O 1
ATOM 1792 N N A ILE A 1 266 ? 52.615 89.155 12.525 0.77 18.73 258 ILE A N 1
ATOM 1793 N N B ILE A 1 266 ? 45.828 84.106 13.016 0.23 15.46 258 ILE A N 1
ATOM 1794 C CA A ILE A 1 266 ? 51.441 89.030 11.654 0.77 19.37 258 ILE A CA 1
ATOM 1795 C CA B ILE A 1 266 ? 46.223 83.162 14.074 0.23 16.76 258 ILE A CA 1
ATOM 1796 C C A ILE A 1 266 ? 50.102 89.023 12.414 0.77 18.93 258 ILE A C 1
ATOM 1797 C C B ILE A 1 266 ? 47.419 83.764 14.765 0.23 15.52 258 ILE A C 1
ATOM 1798 O O A ILE A 1 266 ? 49.172 89.771 12.059 0.77 20.89 258 ILE A O 1
ATOM 1799 O O B ILE A 1 266 ? 47.445 83.914 15.983 0.23 14.82 258 ILE A O 1
ATOM 1808 N N A GLN A 1 267 ? 50.011 88.204 13.472 0.77 17.55 259 GLN A N 1
ATOM 1809 N N B GLN A 1 267 ? 48.429 84.090 13.974 0.23 13.67 259 GLN A N 1
ATOM 1810 C CA A GLN A 1 267 ? 48.760 88.074 14.217 0.77 18.42 259 GLN A CA 1
ATOM 1811 C CA B GLN A 1 267 ? 49.646 84.644 14.520 0.23 14.98 259 GLN A CA 1
ATOM 1812 C C A GLN A 1 267 ? 48.654 88.989 15.421 0.77 14.90 259 GLN A C 1
ATOM 1813 C C B GLN A 1 267 ? 49.597 86.175 14.599 0.23 18.49 259 GLN A C 1
ATOM 1814 O O A GLN A 1 267 ? 47.649 88.942 16.098 0.77 15.44 259 GLN A O 1
ATOM 1815 O O B GLN A 1 267 ? 48.916 86.824 13.807 0.23 19.59 259 GLN A O 1
ATOM 1826 N N A GLY A 1 268 ? 49.677 89.802 15.700 0.77 15.13 260 GLY A N 1
ATOM 1827 N N B GLY A 1 268 ? 50.314 86.741 15.565 0.23 22.24 260 GLY A N 1
ATOM 1828 C CA A GLY A 1 268 ? 49.649 90.697 16.854 0.77 13.98 260 GLY A CA 1
ATOM 1829 C CA B GLY A 1 268 ? 50.525 88.188 15.614 0.23 23.28 260 GLY A CA 1
ATOM 1830 C C A GLY A 1 268 ? 50.023 89.977 18.130 0.77 13.52 260 GLY A C 1
ATOM 1831 C C B GLY A 1 268 ? 50.052 88.950 16.846 0.23 25.97 260 GLY A C 1
ATOM 1832 O O A GLY A 1 268 ? 50.311 88.776 18.116 0.77 15.37 260 GLY A O 1
ATOM 1833 O O B GLY A 1 268 ? 49.303 89.917 16.713 0.23 25.36 260 GLY A O 1
ATOM 1834 N N A GLY A 1 269 ? 50.003 90.703 19.248 0.77 13.72 261 GLY A N 1
ATOM 1835 N N B GLY A 1 269 ? 50.501 88.548 18.036 0.23 27.32 261 GLY A N 1
ATOM 1836 C CA A GLY A 1 269 ? 50.428 90.144 20.516 0.77 13.64 261 GLY A CA 1
ATOM 1837 C CA B GLY A 1 269 ? 50.256 89.339 19.259 0.23 26.00 261 GLY A CA 1
ATOM 1838 C C A GLY A 1 269 ? 49.568 88.953 20.909 0.77 13.39 261 GLY A C 1
ATOM 1839 C C B GLY A 1 269 ? 49.494 88.581 20.334 0.23 22.63 261 GLY A C 1
ATOM 1840 O O A GLY A 1 269 ? 48.357 89.062 20.942 0.77 16.60 261 GLY A O 1
ATOM 1841 O O B GLY A 1 269 ? 48.276 88.723 20.430 0.23 28.30 261 GLY A O 1
ATOM 1842 N N . PRO A 1 270 ? 50.207 87.807 21.179 1.00 15.91 262 PRO A N 1
ATOM 1843 C CA . PRO A 1 270 ? 49.502 86.718 21.791 1.00 12.51 262 PRO A CA 1
ATOM 1844 C C . PRO A 1 270 ? 49.024 87.054 23.179 1.00 10.39 262 PRO A C 1
ATOM 1845 O O . PRO A 1 270 ? 49.381 88.069 23.758 1.00 11.29 262 PRO A O 1
ATOM 1849 N N . LEU A 1 271 ? 48.156 86.213 23.681 1.00 10.44 263 LEU A N 1
ATOM 1850 C CA . LEU A 1 271 ? 47.611 86.394 24.998 1.00 7.49 263 LEU A CA 1
ATOM 1851 C C . LEU A 1 271 ? 48.540 85.701 26.012 1.00 6.15 263 LEU A C 1
ATOM 1852 O O . LEU A 1 271 ? 48.398 84.520 26.263 1.00 7.14 263 LEU A O 1
ATOM 1857 N N . MET A 1 272 ? 49.514 86.422 26.565 1.00 7.26 264 MET A N 1
ATOM 1858 C CA A MET A 1 272 ? 50.540 85.756 27.363 0.53 6.99 264 MET A CA 1
ATOM 1859 C CA B MET A 1 272 ? 50.546 85.825 27.405 0.47 6.85 264 MET A CA 1
ATOM 1860 C C . MET A 1 272 ? 49.967 85.217 28.671 1.00 6.28 264 MET A C 1
ATOM 1861 O O . MET A 1 272 ? 50.477 84.214 29.190 1.00 7.01 264 MET A O 1
ATOM 1870 N N . HIS A 1 273 ? 48.920 85.841 29.190 1.00 5.63 265 HIS A N 1
ATOM 1871 C CA . HIS A 1 273 ? 48.174 85.311 30.321 1.00 6.01 265 HIS A CA 1
ATOM 1872 C C . HIS A 1 273 ? 47.536 83.958 29.993 1.00 5.59 265 HIS A C 1
ATOM 1873 O O . HIS A 1 273 ? 47.555 83.042 30.823 1.00 6.11 265 HIS A O 1
ATOM 1880 N N . VAL A 1 274 ? 46.936 83.819 28.813 1.00 5.52 266 VAL A N 1
ATOM 1881 C CA . VAL A 1 274 ? 46.394 82.529 28.409 1.00 5.60 266 VAL A CA 1
ATOM 1882 C C . VAL A 1 274 ? 47.513 81.516 28.124 1.00 4.87 266 VAL A C 1
ATOM 1883 O O . VAL A 1 274 ? 47.356 80.329 28.441 1.00 6.03 266 VAL A O 1
ATOM 1887 N N . ILE A 1 275 ? 48.637 81.960 27.561 1.00 5.15 267 ILE A N 1
ATOM 1888 C CA . ILE A 1 275 ? 49.762 81.055 27.352 1.00 5.99 267 ILE A CA 1
ATOM 1889 C C . ILE A 1 275 ? 50.295 80.537 28.698 1.00 5.51 267 ILE A C 1
ATOM 1890 O O . ILE A 1 275 ? 50.616 79.342 28.823 1.00 6.22 267 ILE A O 1
ATOM 1895 N N . ALA A 1 276 ? 50.355 81.399 29.715 1.00 4.91 268 ALA A N 1
ATOM 1896 C CA . ALA A 1 276 ? 50.736 80.952 31.059 1.00 5.46 268 ALA A CA 1
ATOM 1897 C C . ALA A 1 276 ? 49.749 79.886 31.551 1.00 5.14 268 ALA A C 1
ATOM 1898 O O . ALA A 1 276 ? 50.148 78.880 32.146 1.00 6.20 268 ALA A O 1
ATOM 1900 N N . ALA A 1 277 ? 48.458 80.115 31.338 1.00 5.64 269 ALA A N 1
ATOM 1901 C CA . ALA A 1 277 ? 47.426 79.174 31.718 1.00 5.47 269 ALA A CA 1
ATOM 1902 C C . ALA A 1 277 ? 47.595 77.848 30.991 1.00 5.38 269 ALA A C 1
ATOM 1903 O O . ALA A 1 277 ? 47.395 76.781 31.586 1.00 6.41 269 ALA A O 1
ATOM 1905 N N . LYS A 1 278 ? 47.963 77.897 29.705 1.00 6.10 270 LYS A N 1
ATOM 1906 C CA . LYS A 1 278 ? 48.278 76.677 28.961 1.00 5.72 270 LYS A CA 1
ATOM 1907 C C . LYS A 1 278 ? 49.430 75.933 29.611 1.00 5.01 270 LYS A C 1
ATOM 1908 O O . LYS A 1 278 ? 49.368 74.707 29.798 1.00 6.27 270 LYS A O 1
ATOM 1914 N N . ALA A 1 279 ? 50.481 76.667 29.972 1.00 5.49 271 ALA A N 1
ATOM 1915 C CA . ALA A 1 279 ? 51.641 76.056 30.602 1.00 5.87 271 ALA A CA 1
ATOM 1916 C C . ALA A 1 279 ? 51.254 75.323 31.886 1.00 5.71 271 ALA A C 1
ATOM 1917 O O . ALA A 1 279 ? 51.719 74.206 32.137 1.00 6.50 271 ALA A O 1
ATOM 1919 N N . VAL A 1 280 ? 50.416 75.957 32.704 1.00 5.76 272 VAL A N 1
ATOM 1920 C CA . VAL A 1 280 ? 49.949 75.348 33.949 1.00 5.89 272 VAL A CA 1
ATOM 1921 C C . VAL A 1 280 ? 49.207 74.042 33.621 1.00 5.73 272 VAL A C 1
ATOM 1922 O O . VAL A 1 280 ? 49.460 72.992 34.207 1.00 7.04 272 VAL A O 1
ATOM 1926 N N . ALA A 1 281 ? 48.317 74.091 32.633 1.00 6.72 273 ALA A N 1
ATOM 1927 C CA . ALA A 1 281 ? 47.548 72.910 32.273 1.00 6.15 273 ALA A CA 1
ATOM 1928 C C . ALA A 1 281 ? 48.456 71.803 31.759 1.00 5.71 273 ALA A C 1
ATOM 1929 O O . ALA A 1 281 ? 48.212 70.620 32.011 1.00 7.50 273 ALA A O 1
ATOM 1931 N N . PHE A 1 282 ? 49.519 72.157 31.044 1.00 5.59 274 PHE A N 1
ATOM 1932 C CA . PHE A 1 282 ? 50.423 71.137 30.531 1.00 6.82 274 PHE A CA 1
ATOM 1933 C C . PHE A 1 282 ? 51.219 70.496 31.660 1.00 6.73 274 PHE A C 1
ATOM 1934 O O . PHE A 1 282 ? 51.467 69.286 31.643 1.00 7.99 274 PHE A O 1
ATOM 1942 N N . LYS A 1 283 ? 51.643 71.296 32.639 1.00 7.48 275 LYS A N 1
ATOM 1943 C CA A LYS A 1 283 ? 52.287 70.721 33.825 0.51 7.74 275 LYS A CA 1
ATOM 1944 C CA B LYS A 1 283 ? 52.287 70.718 33.822 0.49 7.89 275 LYS A CA 1
ATOM 1945 C C . LYS A 1 283 ? 51.355 69.751 34.554 1.00 7.66 275 LYS A C 1
ATOM 1946 O O . LYS A 1 283 ? 51.766 68.662 34.962 1.00 9.33 275 LYS A O 1
ATOM 1957 N N . GLU A 1 284 ? 50.089 70.119 34.701 1.00 6.93 276 GLU A N 1
ATOM 1958 C CA . GLU A 1 284 ? 49.128 69.214 35.297 1.00 8.48 276 GLU A CA 1
ATOM 1959 C C . GLU A 1 284 ? 49.039 67.919 34.485 1.00 8.26 276 GLU A C 1
ATOM 1960 O O . GLU A 1 284 ? 48.966 66.831 35.037 1.00 9.46 276 GLU A O 1
ATOM 1966 N N . ALA A 1 285 ? 48.998 68.042 33.166 1.00 8.65 277 ALA A N 1
ATOM 1967 C CA . ALA A 1 285 ? 48.814 66.886 32.301 1.00 8.56 277 ALA A CA 1
ATOM 1968 C C . ALA A 1 285 ? 50.029 65.935 32.322 1.00 9.16 277 ALA A C 1
ATOM 1969 O O . ALA A 1 285 ? 49.887 64.744 32.014 1.00 11.35 277 ALA A O 1
ATOM 1971 N N . LEU A 1 286 ? 51.205 66.466 32.650 1.00 9.55 278 LEU A N 1
ATOM 1972 C CA . LEU A 1 286 ? 52.439 65.671 32.761 1.00 10.49 278 LEU A CA 1
ATOM 1973 C C . LEU A 1 286 ? 52.469 64.821 34.036 1.00 12.57 278 LEU A C 1
ATOM 1974 O O . LEU A 1 286 ? 53.313 63.945 34.173 1.00 14.72 278 LEU A O 1
ATOM 1979 N N . SER A 1 287 ? 51.548 65.058 34.953 1.00 11.37 279 SER A N 1
ATOM 1980 C CA . SER A 1 287 ? 51.595 64.434 36.266 1.00 12.16 279 SER A CA 1
ATOM 1981 C C . SER A 1 287 ? 50.982 63.035 36.260 1.00 12.12 279 SER A C 1
ATOM 1982 O O . SER A 1 287 ? 50.103 62.757 35.445 1.00 12.97 279 SER A O 1
ATOM 1985 N N . PRO A 1 288 ? 51.387 62.173 37.223 1.00 13.88 280 PRO A N 1
ATOM 1986 C CA . PRO A 1 288 ? 50.731 60.858 37.321 1.00 14.37 280 PRO A CA 1
ATOM 1987 C C . PRO A 1 288 ? 49.247 60.974 37.653 1.00 13.43 280 PRO A C 1
ATOM 1988 O O . PRO A 1 288 ? 48.449 60.121 37.264 1.00 14.70 280 PRO A O 1
ATOM 1992 N N . GLU A 1 289 ? 48.868 62.026 38.368 1.00 12.37 281 GLU A N 1
ATOM 1993 C CA . GLU A 1 289 ? 47.471 62.227 38.711 1.00 11.75 281 GLU A CA 1
ATOM 1994 C C . GLU A 1 289 ? 46.609 62.389 37.436 1.00 11.44 281 GLU A C 1
ATOM 1995 O O . GLU A 1 289 ? 45.465 61.959 37.404 1.00 11.20 281 GLU A O 1
ATOM 2001 N N . PHE A 1 290 ? 47.145 63.046 36.421 1.00 11.79 282 PHE A N 1
ATOM 2002 C CA . PHE A 1 290 ? 46.399 63.224 35.187 1.00 9.71 282 PHE A CA 1
ATOM 2003 C C . PHE A 1 290 ? 46.158 61.912 34.457 1.00 9.07 282 PHE A C 1
ATOM 2004 O O . PHE A 1 290 ? 45.080 61.667 33.930 1.00 9.53 282 PHE A O 1
ATOM 2012 N N . LYS A 1 291 ? 47.145 61.034 34.467 1.00 10.80 283 LYS A N 1
ATOM 2013 C CA . LYS A 1 291 ? 46.980 59.710 33.884 1.00 11.77 283 LYS A CA 1
ATOM 2014 C C . LYS A 1 291 ? 45.898 58.921 34.633 1.00 10.95 283 LYS A C 1
ATOM 2015 O O . LYS A 1 291 ? 45.039 58.273 34.013 1.00 11.32 283 LYS A O 1
ATOM 2021 N N . GLU A 1 292 ? 45.933 58.967 35.973 1.00 10.86 284 GLU A N 1
ATOM 2022 C CA A GLU A 1 292 ? 44.908 58.318 36.780 0.50 11.15 284 GLU A CA 1
ATOM 2023 C CA B GLU A 1 292 ? 44.903 58.333 36.799 0.50 11.30 284 GLU A CA 1
ATOM 2024 C C . GLU A 1 292 ? 43.520 58.915 36.498 1.00 11.13 284 GLU A C 1
ATOM 2025 O O . GLU A 1 292 ? 42.541 58.204 36.416 1.00 10.97 284 GLU A O 1
ATOM 2036 N N . TYR A 1 293 ? 43.449 60.224 36.322 1.00 9.35 285 TYR A N 1
ATOM 2037 C CA . TYR A 1 293 ? 42.199 60.878 35.978 1.00 8.06 285 TYR A CA 1
ATOM 2038 C C . TYR A 1 293 ? 41.651 60.310 34.671 1.00 8.46 285 TYR A C 1
ATOM 2039 O O . TYR A 1 293 ? 40.460 59.949 34.590 1.00 8.72 285 TYR A O 1
ATOM 2048 N N . GLN A 1 294 ? 42.488 60.220 33.640 1.00 8.18 286 GLN A N 1
ATOM 2049 C CA . GLN A 1 294 ? 41.987 59.701 32.346 1.00 8.22 286 GLN A CA 1
ATOM 2050 C C . GLN A 1 294 ? 41.550 58.247 32.432 1.00 9.91 286 GLN A C 1
ATOM 2051 O O . GLN A 1 294 ? 40.591 57.838 31.783 1.00 9.85 286 GLN A O 1
ATOM 2057 N N . GLN A 1 295 ? 42.252 57.449 33.231 1.00 10.07 287 GLN A N 1
ATOM 2058 C CA . GLN A 1 295 ? 41.809 56.081 33.468 1.00 10.54 287 GLN A CA 1
ATOM 2059 C C . GLN A 1 295 ? 40.448 56.046 34.148 1.00 9.86 287 GLN A C 1
ATOM 2060 O O . GLN A 1 295 ? 39.584 55.228 33.801 1.00 12.10 287 GLN A O 1
ATOM 2066 N N . LYS A 1 296 ? 40.230 56.978 35.069 1.00 9.22 288 LYS A N 1
ATOM 2067 C CA A LYS A 1 296 ? 38.959 57.068 35.770 0.58 9.33 288 LYS A CA 1
ATOM 2068 C CA B LYS A 1 296 ? 38.949 57.101 35.780 0.42 10.31 288 LYS A CA 1
ATOM 2069 C C . LYS A 1 296 ? 37.851 57.554 34.818 1.00 9.89 288 LYS A C 1
ATOM 2070 O O . LYS A 1 296 ? 36.698 57.110 34.892 1.00 10.46 288 LYS A O 1
ATOM 2081 N N . VAL A 1 297 ? 38.198 58.451 33.899 1.00 8.31 289 VAL A N 1
ATOM 2082 C CA . VAL A 1 297 ? 37.260 58.905 32.855 1.00 7.10 289 VAL A CA 1
ATOM 2083 C C . VAL A 1 297 ? 36.764 57.720 32.025 1.00 8.07 289 VAL A C 1
ATOM 2084 O O . VAL A 1 297 ? 35.566 57.543 31.812 1.00 9.22 289 VAL A O 1
ATOM 2088 N N . VAL A 1 298 ? 37.691 56.904 31.561 1.00 9.00 290 VAL A N 1
ATOM 2089 C CA . VAL A 1 298 ? 37.337 55.734 30.750 1.00 10.86 290 VAL A CA 1
ATOM 2090 C C . VAL A 1 298 ? 36.467 54.755 31.536 1.00 10.11 290 VAL A C 1
ATOM 2091 O O . VAL A 1 298 ? 35.450 54.243 31.039 1.00 10.82 290 VAL A O 1
ATOM 2095 N N . GLU A 1 299 ? 36.852 54.500 32.780 1.00 10.41 291 GLU A N 1
ATOM 2096 C CA . GLU A 1 299 ? 36.083 53.575 33.596 1.00 11.06 291 GLU A CA 1
ATOM 2097 C C . GLU A 1 299 ? 34.672 54.117 33.894 1.00 10.57 291 GLU A C 1
ATOM 2098 O O . GLU A 1 299 ? 33.675 53.376 33.846 1.00 11.01 291 GLU A O 1
ATOM 2104 N N . ASN A 1 300 ? 34.573 55.411 34.190 1.00 9.75 292 ASN A N 1
ATOM 2105 C CA . ASN A 1 300 ? 33.257 55.984 34.445 1.00 8.56 292 ASN A CA 1
ATOM 2106 C C . ASN A 1 300 ? 32.367 55.921 33.199 1.00 9.47 292 ASN A C 1
ATOM 2107 O O . ASN A 1 300 ? 31.152 55.690 33.312 1.00 10.35 292 ASN A O 1
ATOM 2112 N N . ALA A 1 301 ? 32.933 56.141 32.026 1.00 8.92 293 ALA A N 1
ATOM 2113 C CA . ALA A 1 301 ? 32.144 56.018 30.808 1.00 9.70 293 ALA A CA 1
ATOM 2114 C C . ALA A 1 301 ? 31.680 54.570 30.597 1.00 10.34 293 ALA A C 1
ATOM 2115 O O . ALA A 1 301 ? 30.529 54.346 30.244 1.00 11.93 293 ALA A O 1
ATOM 2117 N N . ARG A 1 302 ? 32.559 53.604 30.854 1.00 10.22 294 ARG A N 1
ATOM 2118 C CA . ARG A 1 302 ? 32.175 52.215 30.742 1.00 11.08 294 ARG A CA 1
ATOM 2119 C C . ARG A 1 302 ? 31.003 51.897 31.670 1.00 11.34 294 ARG A C 1
ATOM 2120 O O . ARG A 1 302 ? 30.037 51.235 31.280 1.00 11.74 294 ARG A O 1
ATOM 2128 N N . VAL A 1 303 ? 31.093 52.349 32.915 1.00 10.76 295 VAL A N 1
ATOM 2129 C CA . VAL A 1 303 ? 30.029 52.075 33.891 1.00 11.48 295 VAL A CA 1
ATOM 2130 C C . VAL A 1 303 ? 28.722 52.765 33.494 1.00 11.91 295 VAL A C 1
ATOM 2131 O O . VAL A 1 303 ? 27.639 52.184 33.596 1.00 12.66 295 VAL A O 1
ATOM 2135 N N . LEU A 1 304 ? 28.819 53.992 33.018 1.00 9.53 296 LEU A N 1
ATOM 2136 C CA . LEU A 1 304 ? 27.632 54.716 32.573 1.00 10.13 296 LEU A CA 1
ATOM 2137 C C . LEU A 1 304 ? 26.964 53.962 31.416 1.00 11.32 296 LEU A C 1
ATOM 2138 O O . LEU A 1 304 ? 25.724 53.746 31.425 1.00 11.51 296 LEU A O 1
ATOM 2143 N N . ALA A 1 305 ? 27.763 53.578 30.414 1.00 11.01 297 ALA A N 1
ATOM 2144 C CA . ALA A 1 305 ? 27.216 52.829 29.282 1.00 12.56 297 ALA A CA 1
ATOM 2145 C C . ALA A 1 305 ? 26.564 51.515 29.736 1.00 13.47 297 ALA A C 1
ATOM 2146 O O . ALA A 1 305 ? 25.463 51.183 29.301 1.00 13.48 297 ALA A O 1
ATOM 2148 N N . GLU A 1 306 ? 27.252 50.763 30.603 1.00 12.91 298 GLU A N 1
ATOM 2149 C CA . GLU A 1 306 ? 26.734 49.471 31.083 1.00 14.65 298 GLU A CA 1
ATOM 2150 C C . GLU A 1 306 ? 25.427 49.669 31.841 1.00 13.25 298 GLU A C 1
ATOM 2151 O O . GLU A 1 306 ? 24.538 48.844 31.710 1.00 13.69 298 GLU A O 1
ATOM 2157 N N . THR A 1 307 ? 25.301 50.759 32.595 1.00 13.15 299 THR A N 1
ATOM 2158 C CA . THR A 1 307 ? 24.086 51.036 33.346 1.00 12.94 299 THR A CA 1
ATOM 2159 C C . THR A 1 307 ? 22.920 51.388 32.404 1.00 12.46 299 THR A C 1
ATOM 2160 O O . THR A 1 307 ? 21.799 50.913 32.594 1.00 13.27 299 THR A O 1
ATOM 2164 N N . LEU A 1 308 ? 23.203 52.185 31.379 1.00 12.12 300 LEU A N 1
ATOM 2165 C CA . LEU A 1 308 ? 22.180 52.511 30.401 1.00 12.93 300 LEU A CA 1
ATOM 2166 C C . LEU A 1 308 ? 21.680 51.270 29.681 1.00 13.96 300 LEU A C 1
ATOM 2167 O O . LEU A 1 308 ? 20.483 51.146 29.426 1.00 14.34 300 LEU A O 1
ATOM 2172 N N . VAL A 1 309 ? 22.600 50.348 29.392 1.00 15.21 301 VAL A N 1
ATOM 2173 C CA . VAL A 1 309 ? 22.234 49.065 28.751 1.00 14.95 301 VAL A CA 1
ATOM 2174 C C . VAL A 1 309 ? 21.375 48.226 29.680 1.00 14.90 301 VAL A C 1
ATOM 2175 O O . VAL A 1 309 ? 20.370 47.641 29.249 1.00 16.62 301 VAL A O 1
ATOM 2179 N N . LYS A 1 310 ? 21.734 48.176 30.962 1.00 16.94 302 LYS A N 1
ATOM 2180 C CA . LYS A 1 310 ? 20.890 47.453 31.953 1.00 16.57 302 LYS A CA 1
ATOM 2181 C C . LYS A 1 310 ? 19.471 48.041 32.027 1.00 16.82 302 LYS A C 1
ATOM 2182 O O . LYS A 1 310 ? 18.481 47.311 32.249 1.00 18.24 302 LYS A O 1
ATOM 2184 N N . ARG A 1 311 ? 19.383 49.362 31.821 1.00 15.59 303 ARG A N 1
ATOM 2185 C CA . ARG A 1 311 ? 18.100 50.069 31.850 1.00 15.58 303 ARG A CA 1
ATOM 2186 C C . ARG A 1 311 ? 17.368 50.081 30.496 1.00 16.35 303 ARG A C 1
ATOM 2187 O O . ARG A 1 311 ? 16.389 50.789 30.346 1.00 19.53 303 ARG A O 1
ATOM 2195 N N . GLY A 1 312 ? 17.873 49.323 29.523 1.00 15.27 304 GLY A N 1
ATOM 2196 C CA . GLY A 1 312 ? 17.164 49.092 28.268 1.00 16.61 304 GLY A CA 1
ATOM 2197 C C . GLY A 1 312 ? 17.526 49.977 27.081 1.00 17.24 304 GLY A C 1
ATOM 2198 O O . GLY A 1 312 ? 16.821 49.980 26.064 1.00 19.87 304 GLY A O 1
ATOM 2199 N N . LEU A 1 313 ? 18.629 50.706 27.187 1.00 16.44 305 LEU A N 1
ATOM 2200 C CA . LEU A 1 313 ? 19.058 51.566 26.108 1.00 16.97 305 LEU A CA 1
ATOM 2201 C C . LEU A 1 313 ? 20.071 50.825 25.249 1.00 18.57 305 LEU A C 1
ATOM 2202 O O . LEU A 1 313 ? 20.606 49.795 25.649 1.00 18.04 305 LEU A O 1
ATOM 2207 N N . ARG A 1 314 ? 20.334 51.371 24.070 1.00 19.61 306 ARG A N 1
ATOM 2208 C CA . ARG A 1 314 ? 21.298 50.806 23.137 1.00 18.77 306 ARG A CA 1
ATOM 2209 C C . ARG A 1 314 ? 22.439 51.786 22.963 1.00 17.72 306 ARG A C 1
ATOM 2210 O O . ARG A 1 314 ? 22.212 52.993 22.797 1.00 18.65 306 ARG A O 1
ATOM 2218 N N . ILE A 1 315 ? 23.657 51.273 23.055 1.00 18.42 307 ILE A N 1
ATOM 2219 C CA . ILE A 1 315 ? 24.828 52.082 22.836 1.00 19.21 307 ILE A CA 1
ATOM 2220 C C . ILE A 1 315 ? 25.306 51.806 21.411 1.00 20.62 307 ILE A C 1
ATOM 2221 O O . ILE A 1 315 ? 25.649 50.673 21.079 1.00 23.91 307 ILE A O 1
ATOM 2226 N N . VAL A 1 316 ? 25.310 52.843 20.580 1.00 20.05 308 VAL A N 1
ATOM 2227 C CA . VAL A 1 316 ? 25.759 52.707 19.196 1.00 21.36 308 VAL A CA 1
ATOM 2228 C C . VAL A 1 316 ? 27.271 52.477 19.214 1.00 27.92 308 VAL A C 1
ATOM 2229 O O . VAL A 1 316 ? 27.768 51.576 18.515 1.00 31.36 308 VAL A O 1
ATOM 2233 N N . GLU A 1 321 ? 36.035 51.449 25.723 1.00 40.32 313 GLU A N 1
ATOM 2234 C CA . GLU A 1 321 ? 37.357 52.085 25.681 1.00 32.96 313 GLU A CA 1
ATOM 2235 C C . GLU A 1 321 ? 37.294 53.532 25.168 1.00 28.50 313 GLU A C 1
ATOM 2236 O O . GLU A 1 321 ? 37.984 53.906 24.243 1.00 28.90 313 GLU A O 1
ATOM 2238 N N . SER A 1 322 ? 36.459 54.350 25.776 1.00 25.97 314 SER A N 1
ATOM 2239 C CA . SER A 1 322 ? 36.207 55.689 25.280 1.00 24.85 314 SER A CA 1
ATOM 2240 C C . SER A 1 322 ? 35.766 56.564 26.446 1.00 18.65 314 SER A C 1
ATOM 2241 O O . SER A 1 322 ? 35.402 56.058 27.507 1.00 21.48 314 SER A O 1
ATOM 2244 N N . HIS A 1 323 ? 35.787 57.874 26.248 1.00 14.66 315 HIS A N 1
ATOM 2245 C CA . HIS A 1 323 ? 35.199 58.811 27.211 1.00 11.72 315 HIS A CA 1
ATOM 2246 C C . HIS A 1 323 ? 33.797 59.232 26.810 1.00 12.45 315 HIS A C 1
ATOM 2247 O O . HIS A 1 323 ? 33.135 59.943 27.553 1.00 12.02 315 HIS A O 1
ATOM 2254 N N . VAL A 1 324 ? 33.350 58.809 25.631 1.00 13.38 316 VAL A N 1
ATOM 2255 C CA . VAL A 1 324 ? 32.118 59.321 25.034 1.00 14.20 316 VAL A CA 1
ATOM 2256 C C . VAL A 1 324 ? 31.320 58.166 24.476 1.00 14.35 316 VAL A C 1
ATOM 2257 O O . VAL A 1 324 ? 31.902 57.158 24.065 1.00 16.66 316 VAL A O 1
ATOM 2261 N N . MET A 1 325 ? 30.000 58.330 24.444 1.00 13.10 317 MET A N 1
ATOM 2262 C CA . MET A 1 325 ? 29.117 57.337 23.876 1.00 13.77 317 MET A CA 1
ATOM 2263 C C . MET A 1 325 ? 27.934 57.976 23.189 1.00 12.98 317 MET A C 1
ATOM 2264 O O . MET A 1 325 ? 27.550 59.088 23.519 1.00 14.93 317 MET A O 1
ATOM 2269 N N . LEU A 1 326 ? 27.362 57.249 22.228 1.00 14.77 318 LEU A N 1
ATOM 2270 C CA . LEU A 1 326 ? 26.149 57.661 21.556 1.00 14.53 318 LEU A CA 1
ATOM 2271 C C . LEU A 1 326 ? 25.045 56.693 21.916 1.00 15.13 318 LEU A C 1
ATOM 2272 O O . LEU A 1 326 ? 25.172 55.488 21.688 1.00 15.87 318 LEU A O 1
ATOM 2277 N N . VAL A 1 327 ? 23.954 57.233 22.455 1.00 15.14 319 VAL A N 1
ATOM 2278 C CA . VAL A 1 327 ? 22.857 56.437 22.936 1.00 16.25 319 VAL A CA 1
ATOM 2279 C C . VAL A 1 327 ? 21.679 56.461 21.957 1.00 16.10 319 VAL A C 1
ATOM 2280 O O . VAL A 1 327 ? 21.169 57.534 21.617 1.00 16.42 319 VAL A O 1
ATOM 2284 N N . ASP A 1 328 ? 21.253 55.279 21.521 1.00 16.39 320 ASP A N 1
ATOM 2285 C CA . ASP A 1 328 ? 20.052 55.112 20.714 1.00 17.28 320 ASP A CA 1
ATOM 2286 C C . ASP A 1 328 ? 18.831 55.054 21.625 1.00 16.80 320 ASP A C 1
ATOM 2287 O O . ASP A 1 328 ? 18.699 54.148 22.438 1.00 19.15 320 ASP A O 1
ATOM 2292 N N . LEU A 1 329 ? 17.957 56.051 21.484 1.00 17.51 321 LEU A N 1
ATOM 2293 C CA . LEU A 1 329 ? 16.831 56.253 22.396 1.00 17.64 321 LEU A CA 1
ATOM 2294 C C . LEU A 1 329 ? 15.518 55.602 21.971 1.00 19.12 321 LEU A C 1
ATOM 2295 O O . LEU A 1 329 ? 14.517 55.710 22.676 1.00 21.98 321 LEU A O 1
ATOM 2300 N N . ARG A 1 330 ? 15.498 54.944 20.825 1.00 19.46 322 ARG A N 1
ATOM 2301 C CA . ARG A 1 330 ? 14.231 54.534 20.237 1.00 22.77 322 ARG A CA 1
ATOM 2302 C C . ARG A 1 330 ? 13.449 53.555 21.120 1.00 23.84 322 ARG A C 1
ATOM 2303 O O . ARG A 1 330 ? 12.211 53.585 21.128 1.00 23.82 322 ARG A O 1
ATOM 2311 N N . ALA A 1 331 ? 14.147 52.722 21.901 1.00 22.64 323 ALA A N 1
ATOM 2312 C CA . ALA A 1 331 ? 13.447 51.794 22.814 1.00 24.52 323 ALA A CA 1
ATOM 2313 C C . ALA A 1 331 ? 12.609 52.514 23.893 1.00 24.37 323 ALA A C 1
ATOM 2314 O O . ALA A 1 331 ? 11.683 51.929 24.452 1.00 23.75 323 ALA A O 1
ATOM 2316 N N . LYS A 1 332 ? 12.949 53.765 24.190 1.00 23.25 324 LYS A N 1
ATOM 2317 C CA . LYS A 1 332 ? 12.218 54.577 25.166 1.00 23.47 324 LYS A CA 1
ATOM 2318 C C . LYS A 1 332 ? 11.231 55.528 24.494 1.00 24.67 324 LYS A C 1
ATOM 2319 O O . LYS A 1 332 ? 10.590 56.334 25.163 1.00 24.91 324 LYS A O 1
ATOM 2325 N N . HIS A 1 333 ? 11.110 55.443 23.172 1.00 21.87 325 HIS A N 1
ATOM 2326 C CA . HIS A 1 333 ? 10.090 56.217 22.429 1.00 22.67 325 HIS A CA 1
ATOM 2327 C C . HIS A 1 333 ? 10.177 57.711 22.692 1.00 23.14 325 HIS A C 1
ATOM 2328 O O . HIS A 1 333 ? 9.170 58.389 22.878 1.00 24.72 325 HIS A O 1
ATOM 2335 N N . ILE A 1 334 ? 11.412 58.207 22.682 1.00 22.14 326 ILE A N 1
ATOM 2336 C CA . ILE A 1 334 ? 11.696 59.614 22.897 1.00 21.44 326 ILE A CA 1
ATOM 2337 C C . ILE A 1 334 ? 12.714 60.065 21.854 1.00 18.29 326 ILE A C 1
ATOM 2338 O O . ILE A 1 334 ? 13.637 59.313 21.507 1.00 19.69 326 ILE A O 1
ATOM 2343 N N . THR A 1 335 ? 12.549 61.281 21.336 1.00 19.77 327 THR A N 1
ATOM 2344 C CA . THR A 1 335 ? 13.512 61.815 20.386 1.00 19.01 327 THR A CA 1
ATOM 2345 C C . THR A 1 335 ? 14.733 62.357 21.137 1.00 19.53 327 THR A C 1
ATOM 2346 O O . THR A 1 335 ? 14.684 62.636 22.338 1.00 17.90 327 THR A O 1
ATOM 2350 N N . GLY A 1 336 ? 15.833 62.555 20.422 1.00 18.54 328 GLY A N 1
ATOM 2351 C CA . GLY A 1 336 ? 17.000 63.206 21.018 1.00 16.99 328 GLY A CA 1
ATOM 2352 C C . GLY A 1 336 ? 16.682 64.608 21.515 1.00 17.49 328 GLY A C 1
ATOM 2353 O O . GLY A 1 336 ? 17.110 65.020 22.595 1.00 17.71 328 GLY A O 1
ATOM 2354 N N . LYS A 1 337 ? 15.945 65.363 20.717 1.00 18.05 329 LYS A N 1
ATOM 2355 C CA . LYS A 1 337 ? 15.607 66.721 21.096 1.00 19.29 329 LYS A CA 1
ATOM 2356 C C . LYS A 1 337 ? 14.772 66.729 22.402 1.00 18.74 329 LYS A C 1
ATOM 2357 O O . LYS A 1 337 ? 15.013 67.552 23.302 1.00 18.32 329 LYS A O 1
ATOM 2363 N N . ALA A 1 338 ? 13.795 65.824 22.501 1.00 19.23 330 ALA A N 1
ATOM 2364 C CA . ALA A 1 338 ? 12.945 65.751 23.689 1.00 17.80 330 ALA A CA 1
ATOM 2365 C C . ALA A 1 338 ? 13.713 65.240 24.910 1.00 16.30 330 ALA A C 1
ATOM 2366 O O . ALA A 1 338 ? 13.500 65.714 26.019 1.00 17.73 330 ALA A O 1
ATOM 2368 N N . ALA A 1 339 ? 14.621 64.297 24.693 1.00 15.33 331 ALA A N 1
ATOM 2369 C CA . ALA A 1 339 ? 15.479 63.786 25.762 1.00 15.61 331 ALA A CA 1
ATOM 2370 C C . ALA A 1 339 ? 16.397 64.878 26.284 1.00 15.51 331 ALA A C 1
ATOM 2371 O O . ALA A 1 339 ? 16.575 65.028 27.494 1.00 16.49 331 ALA A O 1
ATOM 2373 N N . GLU A 1 340 ? 17.008 65.633 25.378 1.00 16.73 332 GLU A N 1
ATOM 2374 C CA . GLU A 1 340 ? 17.897 66.719 25.778 1.00 16.38 332 GLU A CA 1
ATOM 2375 C C . GLU A 1 340 ? 17.111 67.709 26.653 1.00 17.29 332 GLU A C 1
ATOM 2376 O O . GLU A 1 340 ? 17.587 68.146 27.702 1.00 16.50 332 GLU A O 1
ATOM 2382 N N . ALA A 1 341 ? 15.919 68.084 26.205 1.00 16.86 333 ALA A N 1
ATOM 2383 C CA . ALA A 1 341 ? 15.111 69.039 26.954 1.00 17.60 333 ALA A CA 1
ATOM 2384 C C . ALA A 1 341 ? 14.715 68.493 28.339 1.00 17.05 333 ALA A C 1
ATOM 2385 O O . ALA A 1 341 ? 14.810 69.210 29.347 1.00 19.36 333 ALA A O 1
ATOM 2387 N N . ALA A 1 342 ? 14.264 67.241 28.387 1.00 18.04 334 ALA A N 1
ATOM 2388 C CA . ALA A 1 342 ? 13.815 66.626 29.631 1.00 16.72 334 ALA A CA 1
ATOM 2389 C C . ALA A 1 342 ? 14.950 66.451 30.634 1.00 15.56 334 ALA A C 1
ATOM 2390 O O . ALA A 1 342 ? 14.802 66.788 31.815 1.00 17.40 334 ALA A O 1
ATOM 2392 N N . LEU A 1 343 ? 16.084 65.944 30.162 1.00 14.49 335 LEU A N 1
ATOM 2393 C CA . LEU A 1 343 ? 17.275 65.838 31.000 1.00 13.35 335 LEU A CA 1
ATOM 2394 C C . LEU A 1 343 ? 17.713 67.193 31.510 1.00 15.40 335 LEU A C 1
ATOM 2395 O O . LEU A 1 343 ? 18.030 67.332 32.679 1.00 14.50 335 LEU A O 1
ATOM 2400 N N . GLY A 1 344 ? 17.674 68.199 30.642 1.00 16.12 336 GLY A N 1
ATOM 2401 C CA . GLY A 1 344 ? 17.996 69.561 31.021 1.00 15.36 336 GLY A CA 1
ATOM 2402 C C . GLY A 1 344 ? 17.119 70.071 32.149 1.00 16.31 336 GLY A C 1
ATOM 2403 O O . GLY A 1 344 ? 17.611 70.688 33.109 1.00 16.77 336 GLY A O 1
ATOM 2404 N N . ALA A 1 345 ? 15.818 69.795 32.067 1.00 16.87 337 ALA A N 1
ATOM 2405 C CA . ALA A 1 345 ? 14.879 70.210 33.113 1.00 15.50 337 ALA A CA 1
ATOM 2406 C C . ALA A 1 345 ? 15.226 69.533 34.442 1.00 17.23 337 ALA A C 1
ATOM 2407 O O . ALA A 1 345 ? 15.000 70.100 35.518 1.00 19.03 337 ALA A O 1
ATOM 2409 N N . ALA A 1 346 ? 15.785 68.325 34.362 1.00 16.19 338 ALA A N 1
ATOM 2410 C CA . ALA A 1 346 ? 16.272 67.579 35.542 1.00 15.00 338 ALA A CA 1
ATOM 2411 C C . ALA A 1 346 ? 17.727 67.895 35.951 1.00 16.49 338 ALA A C 1
ATOM 2412 O O . ALA A 1 346 ? 18.267 67.205 36.809 1.00 15.35 338 ALA A O 1
ATOM 2414 N N . HIS A 1 347 ? 18.327 68.925 35.325 1.00 13.90 339 HIS A N 1
ATOM 2415 C CA A HIS A 1 347 ? 19.692 69.380 35.631 0.59 13.02 339 HIS A CA 1
ATOM 2416 C CA B HIS A 1 347 ? 19.692 69.389 35.628 0.41 14.12 339 HIS A CA 1
ATOM 2417 C C . HIS A 1 347 ? 20.792 68.423 35.183 1.00 12.78 339 HIS A C 1
ATOM 2418 O O . HIS A 1 347 ? 21.861 68.382 35.781 1.00 12.18 339 HIS A O 1
ATOM 2431 N N . ILE A 1 348 ? 20.537 67.682 34.107 1.00 13.22 340 ILE A N 1
ATOM 2432 C CA . ILE A 1 348 ? 21.527 66.818 33.492 1.00 11.36 340 ILE A CA 1
ATOM 2433 C C . ILE A 1 348 ? 21.693 67.293 32.055 1.00 12.08 340 ILE A C 1
ATOM 2434 O O . ILE A 1 348 ? 20.709 67.314 31.297 1.00 13.39 340 ILE A O 1
ATOM 2439 N N . THR A 1 349 ? 22.914 67.686 31.701 1.00 11.41 341 THR A N 1
ATOM 2440 C CA . THR A 1 349 ? 23.198 68.331 30.421 1.00 13.27 341 THR A CA 1
ATOM 2441 C C . THR A 1 349 ? 23.785 67.326 29.439 1.00 11.80 341 THR A C 1
ATOM 2442 O O . THR A 1 349 ? 24.850 66.733 29.674 1.00 12.75 341 THR A O 1
ATOM 2446 N N . VAL A 1 350 ? 23.074 67.124 28.336 1.00 12.32 342 VAL A N 1
ATOM 2447 C CA . VAL A 1 350 ? 23.536 66.283 27.242 1.00 13.06 342 VAL A CA 1
ATOM 2448 C C . VAL A 1 350 ? 23.313 66.992 25.896 1.00 13.74 342 VAL A C 1
ATOM 2449 O O . VAL A 1 350 ? 22.668 68.038 25.851 1.00 15.05 342 VAL A O 1
ATOM 2453 N N . ASN A 1 351 ? 23.810 66.403 24.804 1.00 15.51 343 ASN A N 1
ATOM 2454 C CA . ASN A 1 351 ? 23.472 66.877 23.439 1.00 16.57 343 ASN A CA 1
ATOM 2455 C C . ASN A 1 351 ? 22.680 65.841 22.672 1.00 16.83 343 ASN A C 1
ATOM 2456 O O . ASN A 1 351 ? 23.038 64.669 22.661 1.00 19.13 343 ASN A O 1
ATOM 2461 N N . LYS A 1 352 ? 21.599 66.270 22.025 1.00 16.34 344 LYS A N 1
ATOM 2462 C CA . LYS A 1 352 ? 20.948 65.421 21.031 1.00 16.63 344 LYS A CA 1
ATOM 2463 C C . LYS A 1 352 ? 21.973 65.101 19.943 1.00 18.04 344 LYS A C 1
ATOM 2464 O O . LYS A 1 352 ? 22.890 65.882 19.681 1.00 19.45 344 LYS A O 1
ATOM 2470 N N . ASN A 1 353 ? 21.795 63.965 19.287 1.00 17.83 345 ASN A N 1
ATOM 2471 C CA . ASN A 1 353 ? 22.715 63.542 18.244 1.00 18.25 345 ASN A CA 1
ATOM 2472 C C . ASN A 1 353 ? 22.059 62.487 17.380 1.00 19.53 345 ASN A C 1
ATOM 2473 O O . ASN A 1 353 ? 21.407 61.571 17.886 1.00 18.38 345 ASN A O 1
ATOM 2478 N N . ALA A 1 354 ? 22.198 62.637 16.073 1.00 18.92 346 ALA A N 1
ATOM 2479 C CA . ALA A 1 354 ? 21.702 61.660 15.124 1.00 21.43 346 ALA A CA 1
ATOM 2480 C C . ALA A 1 354 ? 22.387 60.320 15.322 1.00 20.83 346 ALA A C 1
ATOM 2481 O O . ALA A 1 354 ? 23.568 60.267 15.657 1.00 23.49 346 ALA A O 1
ATOM 2483 N N . ILE A 1 355 ? 21.629 59.245 15.135 1.00 23.21 347 ILE A N 1
ATOM 2484 C CA . ILE A 1 355 ? 22.185 57.899 15.095 1.00 21.66 347 ILE A CA 1
ATOM 2485 C C . ILE A 1 355 ? 22.306 57.433 13.637 1.00 24.74 347 ILE A C 1
ATOM 2486 O O . ILE A 1 355 ? 21.703 58.033 12.727 1.00 25.05 347 ILE A O 1
ATOM 2491 N N . PRO A 1 356 ? 23.066 56.350 13.396 1.00 26.18 348 PRO A N 1
ATOM 2492 C CA . PRO A 1 356 ? 23.080 55.832 12.023 1.00 25.97 348 PRO A CA 1
ATOM 2493 C C . PRO A 1 356 ? 21.688 55.395 11.565 1.00 28.04 348 PRO A C 1
ATOM 2494 O O . PRO A 1 356 ? 20.938 54.815 12.354 1.00 28.23 348 PRO A O 1
ATOM 2498 N N . ASN A 1 357 ? 21.352 55.682 10.307 1.00 34.11 349 ASN A N 1
ATOM 2499 C CA . ASN A 1 357 ? 20.019 55.403 9.764 1.00 33.56 349 ASN A CA 1
ATOM 2500 C C . ASN A 1 357 ? 18.900 56.061 10.574 1.00 32.17 349 ASN A C 1
ATOM 2501 O O . ASN A 1 357 ? 17.816 55.498 10.706 1.00 36.64 349 ASN A O 1
ATOM 2506 N N . ASP A 1 358 ? 19.160 57.246 11.121 1.00 28.52 350 ASP A N 1
ATOM 2507 C CA . ASP A 1 358 ? 18.180 57.923 11.968 1.00 25.10 350 ASP A CA 1
ATOM 2508 C C . ASP A 1 358 ? 16.871 58.178 11.199 1.00 27.39 350 ASP A C 1
ATOM 2509 O O . ASP A 1 358 ? 16.890 58.767 10.113 1.00 25.03 350 ASP A O 1
ATOM 2514 N N . PRO A 1 359 ? 15.731 57.714 11.741 1.00 27.00 351 PRO A N 1
ATOM 2515 C CA . PRO A 1 359 ? 14.446 57.971 11.085 1.00 28.66 351 PRO A CA 1
ATOM 2516 C C . PRO A 1 359 ? 13.911 59.390 11.273 1.00 28.91 351 PRO A C 1
ATOM 2517 O O . PRO A 1 359 ? 12.924 59.754 10.637 1.00 31.27 351 PRO A O 1
ATOM 2521 N N . GLU A 1 360 ? 14.537 60.162 12.161 1.00 26.68 352 GLU A N 1
ATOM 2522 C CA . GLU A 1 360 ? 14.086 61.513 12.481 1.00 25.71 352 GLU A CA 1
ATOM 2523 C C . GLU A 1 360 ? 14.863 62.548 11.681 1.00 25.21 352 GLU A C 1
ATOM 2524 O O . GLU A 1 360 ? 15.985 62.286 11.215 1.00 27.16 352 GLU A O 1
ATOM 2530 N N . LYS A 1 361 ? 14.256 63.729 11.535 1.00 25.80 353 LYS A N 1
ATOM 2531 C CA . LYS A 1 361 ? 14.918 64.886 10.932 1.00 27.03 353 LYS A CA 1
ATOM 2532 C C . LYS A 1 361 ? 16.159 65.260 11.747 1.00 27.02 353 LYS A C 1
ATOM 2533 O O . LYS A 1 361 ? 16.196 65.046 12.970 1.00 26.63 353 LYS A O 1
ATOM 2539 N N . PRO A 1 362 ? 17.188 65.812 11.081 1.00 28.25 354 PRO A N 1
ATOM 2540 C CA . PRO A 1 362 ? 18.462 66.117 11.739 1.00 27.97 354 PRO A CA 1
ATOM 2541 C C . PRO A 1 362 ? 18.385 67.126 12.897 1.00 27.38 354 PRO A C 1
ATOM 2542 O O . PRO A 1 362 ? 19.307 67.176 13.719 1.00 29.39 354 PRO A O 1
ATOM 2546 N N . PHE A 1 363 ? 17.305 67.909 12.964 1.00 27.10 355 PHE A N 1
ATOM 2547 C CA . PHE A 1 363 ? 17.072 68.830 14.070 1.00 27.32 355 PHE A CA 1
ATOM 2548 C C . PHE A 1 363 ? 16.242 68.168 15.173 1.00 27.57 355 PHE A C 1
ATOM 2549 O O . PHE A 1 363 ? 15.968 68.796 16.202 1.00 35.51 355 PHE A O 1
ATOM 2551 N N . VAL A 1 364 ? 15.835 66.915 14.952 1.00 25.58 356 VAL A N 1
ATOM 2552 C CA . VAL A 1 364 ? 15.084 66.139 15.954 1.00 24.43 356 VAL A CA 1
ATOM 2553 C C . VAL A 1 364 ? 15.957 65.033 16.573 1.00 23.66 356 VAL A C 1
ATOM 2554 O O . VAL A 1 364 ? 16.220 65.043 17.791 1.00 22.59 356 VAL A O 1
ATOM 2558 N N . THR A 1 365 ? 16.384 64.102 15.720 1.00 21.90 357 THR A N 1
ATOM 2559 C CA . THR A 1 365 ? 17.300 62.986 16.037 1.00 20.10 357 THR A CA 1
ATOM 2560 C C . THR A 1 365 ? 16.689 61.914 16.950 1.00 18.16 357 THR A C 1
ATOM 2561 O O . THR A 1 365 ? 15.664 62.139 17.599 1.00 19.73 357 THR A O 1
ATOM 2565 N N . SER A 1 366 ? 17.336 60.753 16.975 1.00 19.29 358 SER A N 1
ATOM 2566 C CA . SER A 1 366 ? 16.927 59.621 17.824 1.00 20.34 358 SER A CA 1
ATOM 2567 C C . SER A 1 366 ? 17.953 59.269 18.919 1.00 21.06 358 SER A C 1
ATOM 2568 O O . SER A 1 366 ? 17.882 58.195 19.529 1.00 20.77 358 SER A O 1
ATOM 2571 N N . GLY A 1 367 ? 18.909 60.155 19.163 1.00 19.42 359 GLY A N 1
ATOM 2572 C CA . GLY A 1 367 ? 20.005 59.847 20.074 1.00 17.55 359 GLY A CA 1
ATOM 2573 C C . GLY A 1 367 ? 20.423 60.998 20.947 1.00 16.21 359 GLY A C 1
ATOM 2574 O O . GLY A 1 367 ? 20.021 62.139 20.734 1.00 15.63 359 GLY A O 1
ATOM 2575 N N . ILE A 1 368 ? 21.224 60.670 21.951 1.00 14.72 360 ILE A N 1
ATOM 2576 C CA . ILE A 1 368 ? 21.992 61.640 22.716 1.00 14.75 360 ILE A CA 1
ATOM 2577 C C . ILE A 1 368 ? 23.429 61.177 22.831 1.00 15.10 360 ILE A C 1
ATOM 2578 O O . ILE A 1 368 ? 23.713 59.974 22.921 1.00 14.53 360 ILE A O 1
ATOM 2583 N N . ARG A 1 369 ? 24.324 62.152 22.830 1.00 14.32 361 ARG A N 1
ATOM 2584 C CA A ARG A 1 369 ? 25.762 61.916 22.969 0.45 14.32 361 ARG A CA 1
ATOM 2585 C CA B ARG A 1 369 ? 25.752 61.900 22.971 0.55 13.98 361 ARG A CA 1
ATOM 2586 C C . ARG A 1 369 ? 26.161 62.394 24.349 1.00 14.71 361 ARG A C 1
ATOM 2587 O O . ARG A 1 369 ? 25.806 63.510 24.746 1.00 14.54 361 ARG A O 1
ATOM 2602 N N A LEU A 1 370 ? 26.860 61.513 25.077 0.48 13.16 362 LEU A N 1
ATOM 2603 N N B LEU A 1 370 ? 26.914 61.594 25.073 0.52 11.91 362 LEU A N 1
ATOM 2604 C CA A LEU A 1 370 ? 27.229 61.681 26.500 0.48 11.96 362 LEU A CA 1
ATOM 2605 C CA B LEU A 1 370 ? 27.300 62.004 26.404 0.52 10.99 362 LEU A CA 1
ATOM 2606 C C A LEU A 1 370 ? 28.704 61.393 26.692 0.48 12.19 362 LEU A C 1
ATOM 2607 C C B LEU A 1 370 ? 28.619 61.359 26.788 0.52 11.42 362 LEU A C 1
ATOM 2608 O O A LEU A 1 370 ? 29.258 60.553 25.984 0.48 14.69 362 LEU A O 1
ATOM 2609 O O B LEU A 1 370 ? 28.980 60.293 26.285 0.52 13.50 362 LEU A O 1
ATOM 2618 N N . GLY A 1 371 ? 29.331 62.031 27.682 1.00 11.94 363 GLY A N 1
ATOM 2619 C CA . GLY A 1 371 ? 30.686 61.648 28.072 1.00 13.93 363 GLY A CA 1
ATOM 2620 C C . GLY A 1 371 ? 30.953 61.869 29.545 1.00 11.87 363 GLY A C 1
ATOM 2621 O O . GLY A 1 371 ? 30.200 62.587 30.225 1.00 12.77 363 GLY A O 1
ATOM 2622 N N . SER A 1 372 ? 32.027 61.252 30.021 1.00 9.39 364 SER A N 1
ATOM 2623 C CA . SER A 1 372 ? 32.414 61.322 31.415 1.00 9.53 364 SER A CA 1
ATOM 2624 C C . SER A 1 372 ? 33.487 62.327 31.878 1.00 8.22 364 SER A C 1
ATOM 2625 O O . SER A 1 372 ? 33.701 62.420 33.081 1.00 8.84 364 SER A O 1
ATOM 2628 N N . PRO A 1 373 ? 34.199 63.043 30.973 1.00 8.07 365 PRO A N 1
ATOM 2629 C CA . PRO A 1 373 ? 35.284 63.899 31.509 1.00 7.72 365 PRO A CA 1
ATOM 2630 C C . PRO A 1 373 ? 34.888 64.856 32.630 1.00 7.42 365 PRO A C 1
ATOM 2631 O O . PRO A 1 373 ? 35.591 64.925 33.640 1.00 7.87 365 PRO A O 1
ATOM 2635 N N . ALA A 1 374 ? 33.814 65.613 32.463 1.00 7.28 366 ALA A N 1
ATOM 2636 C CA . ALA A 1 374 ? 33.479 66.655 33.435 1.00 6.82 366 ALA A CA 1
ATOM 2637 C C . ALA A 1 374 ? 33.034 66.071 34.771 1.00 7.54 366 ALA A C 1
ATOM 2638 O O . ALA A 1 374 ? 33.465 66.537 35.840 1.00 8.31 366 ALA A O 1
ATOM 2640 N N . MET A 1 375 ? 32.183 65.049 34.758 1.00 7.75 367 MET A N 1
ATOM 2641 C CA . MET A 1 375 ? 31.714 64.485 36.023 1.00 8.08 367 MET A CA 1
ATOM 2642 C C . MET A 1 375 ? 32.864 63.834 36.784 1.00 7.22 367 MET A C 1
ATOM 2643 O O . MET A 1 375 ? 32.883 63.841 38.014 1.00 8.38 367 MET A O 1
ATOM 2648 N N . THR A 1 376 ? 33.838 63.316 36.050 1.00 6.89 368 THR A N 1
ATOM 2649 C CA . THR A 1 376 ? 35.013 62.719 36.652 1.00 7.17 368 THR A CA 1
ATOM 2650 C C . THR A 1 376 ? 35.882 63.787 37.324 1.00 7.35 368 THR A C 1
ATOM 2651 O O . THR A 1 376 ? 36.392 63.608 38.447 1.00 8.78 368 THR A O 1
ATOM 2655 N N . THR A 1 377 ? 36.053 64.924 36.657 1.00 6.87 369 THR A N 1
ATOM 2656 C CA . THR A 1 377 ? 36.848 66.017 37.223 1.00 6.06 369 THR A CA 1
ATOM 2657 C C . THR A 1 377 ? 36.289 66.470 38.570 1.00 7.12 369 THR A C 1
ATOM 2658 O O . THR A 1 377 ? 37.055 66.773 39.488 1.00 9.99 369 THR A O 1
ATOM 2662 N N . ARG A 1 378 ? 34.954 66.534 38.682 1.00 8.23 370 ARG A N 1
ATOM 2663 C CA . ARG A 1 378 ? 34.342 66.968 39.949 1.00 8.65 370 ARG A CA 1
ATOM 2664 C C . ARG A 1 378 ? 34.247 65.864 40.984 1.00 8.39 370 ARG A C 1
ATOM 2665 O O . ARG A 1 378 ? 33.680 66.065 42.055 1.00 10.23 370 ARG A O 1
ATOM 2673 N N . GLY A 1 379 ? 34.804 64.688 40.690 1.00 8.99 371 GLY A N 1
ATOM 2674 C CA . GLY A 1 379 ? 35.008 63.687 41.724 1.00 8.82 371 GLY A CA 1
ATOM 2675 C C . GLY A 1 379 ? 34.137 62.455 41.644 1.00 8.87 371 GLY A C 1
ATOM 2676 O O . GLY A 1 379 ? 34.266 61.570 42.481 1.00 10.60 371 GLY A O 1
ATOM 2677 N N . PHE A 1 380 ? 33.274 62.350 40.644 1.00 8.73 372 PHE A N 1
ATOM 2678 C CA . PHE A 1 380 ? 32.447 61.148 40.512 1.00 8.67 372 PHE A CA 1
ATOM 2679 C C . PHE A 1 380 ? 33.333 59.953 40.191 1.00 9.03 372 PHE A C 1
ATOM 2680 O O . PHE A 1 380 ? 34.287 60.063 39.368 1.00 11.32 372 PHE A O 1
ATOM 2688 N N . GLY A 1 381 ? 33.029 58.818 40.803 1.00 10.60 373 GLY A N 1
ATOM 2689 C CA . GLY A 1 381 ? 33.651 57.554 40.470 1.00 10.29 373 GLY A CA 1
ATOM 2690 C C . GLY A 1 381 ? 32.590 56.563 40.023 1.00 9.08 373 GLY A C 1
ATOM 2691 O O . GLY A 1 381 ? 31.462 56.959 39.736 1.00 9.81 373 GLY A O 1
ATOM 2692 N N . PRO A 1 382 ? 32.952 55.284 39.952 1.00 11.68 374 PRO A N 1
ATOM 2693 C CA . PRO A 1 382 ? 32.044 54.306 39.372 1.00 10.54 374 PRO A CA 1
ATOM 2694 C C . PRO A 1 382 ? 30.679 54.261 40.029 1.00 11.51 374 PRO A C 1
ATOM 2695 O O . PRO A 1 382 ? 29.664 54.112 39.355 1.00 11.52 374 PRO A O 1
ATOM 2699 N N . ALA A 1 383 ? 30.612 54.406 41.338 1.00 12.18 375 ALA A N 1
ATOM 2700 C CA . ALA A 1 383 ? 29.309 54.369 41.978 1.00 11.34 375 ALA A CA 1
ATOM 2701 C C . ALA A 1 383 ? 28.406 55.519 41.536 1.00 11.44 375 ALA A C 1
ATOM 2702 O O . ALA A 1 383 ? 27.214 55.337 41.312 1.00 12.11 375 ALA A O 1
ATOM 2704 N N . GLU A 1 384 ? 28.998 56.697 41.390 1.00 10.75 376 GLU A N 1
ATOM 2705 C CA . GLU A 1 384 ? 28.269 57.876 40.956 1.00 10.48 376 GLU A CA 1
ATOM 2706 C C . GLU A 1 384 ? 27.904 57.748 39.465 1.00 10.21 376 GLU A C 1
ATOM 2707 O O . GLU A 1 384 ? 26.829 58.200 39.070 1.00 10.98 376 GLU A O 1
ATOM 2713 N N . ALA A 1 385 ? 28.804 57.185 38.647 1.00 10.21 377 ALA A N 1
ATOM 2714 C CA . ALA A 1 385 ? 28.523 56.971 37.235 1.00 9.95 377 ALA A CA 1
ATOM 2715 C C . ALA A 1 385 ? 27.273 56.097 37.072 1.00 10.68 377 ALA A C 1
ATOM 2716 O O . ALA A 1 385 ? 26.415 56.353 36.215 1.00 10.82 377 ALA A O 1
ATOM 2718 N N . GLU A 1 386 ? 27.172 55.051 37.890 1.00 11.88 378 GLU A N 1
ATOM 2719 C CA . GLU A 1 386 ? 26.017 54.175 37.851 1.00 12.02 378 GLU A CA 1
ATOM 2720 C C . GLU A 1 386 ? 24.756 54.918 38.305 1.00 11.83 378 GLU A C 1
ATOM 2721 O O . GLU A 1 386 ? 23.673 54.756 37.717 1.00 12.97 378 GLU A O 1
ATOM 2727 N N . GLN A 1 387 ? 24.864 55.717 39.370 1.00 10.83 379 GLN A N 1
ATOM 2728 C CA . GLN A 1 387 ? 23.737 56.551 39.764 1.00 11.93 379 GLN A CA 1
ATOM 2729 C C . GLN A 1 387 ? 23.272 57.445 38.613 1.00 10.26 379 GLN A C 1
ATOM 2730 O O . GLN A 1 387 ? 22.068 57.547 38.350 1.00 13.06 379 GLN A O 1
ATOM 2736 N N . VAL A 1 388 ? 24.208 58.092 37.934 1.00 10.73 380 VAL A N 1
ATOM 2737 C CA . VAL A 1 388 ? 23.854 58.985 36.824 1.00 10.43 380 VAL A CA 1
ATOM 2738 C C . VAL A 1 388 ? 23.124 58.210 35.720 1.00 10.47 380 VAL A C 1
ATOM 2739 O O . VAL A 1 388 ? 22.133 58.679 35.173 1.00 10.84 380 VAL A O 1
ATOM 2743 N N . GLY A 1 389 ? 23.633 57.031 35.372 1.00 10.47 381 GLY A N 1
ATOM 2744 C CA . GLY A 1 389 ? 22.973 56.183 34.371 1.00 10.41 381 GLY A CA 1
ATOM 2745 C C . GLY A 1 389 ? 21.523 55.893 34.738 1.00 12.63 381 GLY A C 1
ATOM 2746 O O . GLY A 1 389 ? 20.610 55.985 33.910 1.00 12.40 381 GLY A O 1
ATOM 2747 N N . ASN A 1 390 ? 21.289 55.602 36.006 1.00 11.52 382 ASN A N 1
ATOM 2748 C CA . ASN A 1 390 ? 19.946 55.343 36.474 1.00 12.61 382 ASN A CA 1
ATOM 2749 C C . ASN A 1 390 ? 19.050 56.590 36.475 1.00 12.48 382 ASN A C 1
ATOM 2750 O O . ASN A 1 390 ? 17.874 56.513 36.127 1.00 13.50 382 ASN A O 1
ATOM 2755 N N . LEU A 1 391 ? 19.617 57.747 36.817 1.00 12.18 383 LEU A N 1
ATOM 2756 C CA . LEU A 1 391 ? 18.862 59.008 36.781 1.00 12.12 383 LEU A CA 1
ATOM 2757 C C . LEU A 1 391 ? 18.461 59.339 35.345 1.00 12.54 383 LEU A C 1
ATOM 2758 O O . LEU A 1 391 ? 17.318 59.743 35.076 1.00 12.00 383 LEU A O 1
ATOM 2763 N N . ILE A 1 392 ? 19.385 59.136 34.412 1.00 10.82 384 ILE A N 1
ATOM 2764 C CA . ILE A 1 392 ? 19.085 59.393 33.007 1.00 11.25 384 ILE A CA 1
ATOM 2765 C C . ILE A 1 392 ? 17.919 58.518 32.567 1.00 12.12 384 ILE A C 1
ATOM 2766 O O . ILE A 1 392 ? 16.952 58.999 31.986 1.00 13.28 384 ILE A O 1
ATOM 2771 N N . ALA A 1 393 ? 17.996 57.233 32.862 1.00 12.76 385 ALA A N 1
ATOM 2772 C CA . ALA A 1 393 ? 16.950 56.314 32.418 1.00 12.68 385 ALA A CA 1
ATOM 2773 C C . ALA A 1 393 ? 15.616 56.667 33.062 1.00 14.80 385 ALA A C 1
ATOM 2774 O O . ALA A 1 393 ? 14.564 56.578 32.407 1.00 14.41 385 ALA A O 1
ATOM 2776 N N . ASP A 1 394 ? 15.645 57.077 34.330 1.00 14.36 386 ASP A N 1
ATOM 2777 C CA . ASP A 1 394 ? 14.406 57.509 35.024 1.00 14.69 386 ASP A CA 1
ATOM 2778 C C . ASP A 1 394 ? 13.711 58.644 34.249 1.00 15.14 386 ASP A C 1
ATOM 2779 O O . ASP A 1 394 ? 12.498 58.655 34.074 1.00 16.17 386 ASP A O 1
ATOM 2784 N N . VAL A 1 395 ? 14.488 59.621 33.804 1.00 13.66 387 VAL A N 1
ATOM 2785 C CA . VAL A 1 395 ? 13.937 60.765 33.049 1.00 15.94 387 VAL A CA 1
ATOM 2786 C C . VAL A 1 395 ? 13.409 60.293 31.696 1.00 15.74 387 VAL A C 1
ATOM 2787 O O . VAL A 1 395 ? 12.295 60.634 31.322 1.00 17.98 387 VAL A O 1
ATOM 2791 N N . LEU A 1 396 ? 14.190 59.487 30.973 1.00 15.15 388 LEU A N 1
ATOM 2792 C CA . LEU A 1 396 ? 13.779 59.049 29.647 1.00 18.12 388 LEU A CA 1
ATOM 2793 C C . LEU A 1 396 ? 12.495 58.246 29.663 1.00 18.68 388 LEU A C 1
ATOM 2794 O O . LEU A 1 396 ? 11.755 58.269 28.683 1.00 20.87 388 LEU A O 1
ATOM 2799 N N . GLU A 1 397 ? 12.238 57.540 30.767 1.00 19.10 389 GLU A N 1
ATOM 2800 C CA . GLU A 1 397 ? 11.038 56.728 30.908 1.00 20.52 389 GLU A CA 1
ATOM 2801 C C . GLU A 1 397 ? 9.789 57.538 31.257 1.00 20.84 389 GLU A C 1
ATOM 2802 O O . GLU A 1 397 ? 8.690 57.057 31.059 1.00 24.27 389 GLU A O 1
ATOM 2808 N N . ASN A 1 398 ? 9.951 58.766 31.733 1.00 22.91 390 ASN A N 1
ATOM 2809 C CA . ASN A 1 398 ? 8.817 59.634 32.032 1.00 24.72 390 ASN A CA 1
ATOM 2810 C C . ASN A 1 398 ? 9.198 61.105 31.918 1.00 21.32 390 ASN A C 1
ATOM 2811 O O . ASN A 1 398 ? 9.175 61.829 32.910 1.00 23.54 390 ASN A O 1
ATOM 2813 N N . PRO A 1 399 ? 9.535 61.552 30.697 1.00 21.33 391 PRO A N 1
ATOM 2814 C CA . PRO A 1 399 ? 10.226 62.830 30.500 1.00 21.63 391 PRO A CA 1
ATOM 2815 C C . PRO A 1 399 ? 9.475 64.105 30.852 1.00 24.05 391 PRO A C 1
ATOM 2816 O O . PRO A 1 399 ? 10.116 65.096 31.205 1.00 24.13 391 PRO A O 1
ATOM 2820 N N . GLU A 1 400 ? 8.149 64.091 30.747 1.00 23.89 392 GLU A N 1
ATOM 2821 C CA A GLU A 1 400 ? 7.316 65.268 30.995 0.46 27.94 392 GLU A CA 1
ATOM 2822 C CA B GLU A 1 400 ? 7.372 65.305 31.047 0.54 25.17 392 GLU A CA 1
ATOM 2823 C C . GLU A 1 400 ? 6.535 65.143 32.307 1.00 27.31 392 GLU A C 1
ATOM 2824 O O . GLU A 1 400 ? 5.664 65.970 32.603 1.00 30.44 392 GLU A O 1
ATOM 2835 N N . ASP A 1 401 ? 6.829 64.100 33.081 1.00 26.75 393 ASP A N 1
ATOM 2836 C CA . ASP A 1 401 ? 6.149 63.867 34.352 1.00 25.72 393 ASP A CA 1
ATOM 2837 C C . ASP A 1 401 ? 6.787 64.701 35.454 1.00 27.43 393 ASP A C 1
ATOM 2838 O O . ASP A 1 401 ? 7.933 64.472 35.805 1.00 30.15 393 ASP A O 1
ATOM 2843 N N . ALA A 1 402 ? 6.037 65.648 36.015 1.00 28.45 394 ALA A N 1
ATOM 2844 C CA . ALA A 1 402 ? 6.591 66.616 36.966 1.00 28.01 394 ALA A CA 1
ATOM 2845 C C . ALA A 1 402 ? 7.237 65.977 38.202 1.00 25.37 394 ALA A C 1
ATOM 2846 O O . ALA A 1 402 ? 8.301 66.406 38.649 1.00 26.45 394 ALA A O 1
ATOM 2848 N N . ALA A 1 403 ? 6.587 64.967 38.769 1.00 26.22 395 ALA A N 1
ATOM 2849 C CA . ALA A 1 403 ? 7.106 64.296 39.971 1.00 24.41 395 ALA A CA 1
ATOM 2850 C C . ALA A 1 403 ? 8.444 63.597 39.715 1.00 22.63 395 ALA A C 1
ATOM 2851 O O . ALA A 1 403 ? 9.353 63.669 40.536 1.00 25.31 395 ALA A O 1
ATOM 2853 N N . THR A 1 404 ? 8.550 62.914 38.582 1.00 25.23 396 THR A N 1
ATOM 2854 C CA . THR A 1 404 ? 9.805 62.291 38.160 1.00 24.49 396 THR A CA 1
ATOM 2855 C C . THR A 1 404 ? 10.921 63.328 38.025 1.00 20.61 396 THR A C 1
ATOM 2856 O O . THR A 1 404 ? 12.040 63.151 38.531 1.00 23.37 396 THR A O 1
ATOM 2860 N N . ILE A 1 405 ? 10.617 64.420 37.341 1.00 20.50 397 ILE A N 1
ATOM 2861 C CA . ILE A 1 405 ? 11.607 65.468 37.161 1.00 19.25 397 ILE A CA 1
ATOM 2862 C C . ILE A 1 405 ? 12.041 66.071 38.522 1.00 19.34 397 ILE A C 1
ATOM 2863 O O . ILE A 1 405 ? 13.227 66.308 38.743 1.00 20.36 397 ILE A O 1
ATOM 2868 N N . GLU A 1 406 ? 11.095 66.289 39.433 1.00 21.51 398 GLU A N 1
ATOM 2869 C CA . GLU A 1 406 ? 11.419 66.798 40.777 1.00 19.50 398 GLU A CA 1
ATOM 2870 C C . GLU A 1 406 ? 12.286 65.852 41.591 1.00 18.03 398 GLU A C 1
ATOM 2871 O O . GLU A 1 406 ? 13.265 66.284 42.203 1.00 18.57 398 GLU A O 1
ATOM 2877 N N . ARG A 1 407 ? 11.969 64.567 41.555 1.00 19.23 399 ARG A N 1
ATOM 2878 C CA . ARG A 1 407 ? 12.727 63.589 42.325 1.00 19.16 399 ARG A CA 1
ATOM 2879 C C . ARG A 1 407 ? 14.143 63.518 41.773 1.00 18.90 399 ARG A C 1
ATOM 2880 O O . ARG A 1 407 ? 15.114 63.528 42.533 1.00 17.78 399 ARG A O 1
ATOM 2888 N N . VAL A 1 408 ? 14.270 63.466 40.445 1.00 17.15 400 VAL A N 1
ATOM 2889 C CA . VAL A 1 408 ? 15.613 63.403 39.826 1.00 16.78 400 VAL A CA 1
ATOM 2890 C C . VAL A 1 408 ? 16.401 64.669 40.156 1.00 15.59 400 VAL A C 1
ATOM 2891 O O . VAL A 1 408 ? 17.586 64.580 40.529 1.00 16.44 400 VAL A O 1
ATOM 2895 N N . ARG A 1 409 ? 15.757 65.838 40.050 1.00 15.25 401 ARG A N 1
ATOM 2896 C CA . ARG A 1 409 ? 16.431 67.114 40.398 1.00 14.02 401 ARG A CA 1
ATOM 2897 C C . ARG A 1 409 ? 16.990 67.025 41.831 1.00 14.19 401 ARG A C 1
ATOM 2898 O O . ARG A 1 409 ? 18.106 67.481 42.094 1.00 14.58 401 ARG A O 1
ATOM 2906 N N . ALA A 1 410 ? 16.220 66.447 42.758 1.00 15.30 402 ALA A N 1
ATOM 2907 C CA . ALA A 1 410 ? 16.657 66.358 44.145 1.00 13.98 402 ALA A CA 1
ATOM 2908 C C . ALA A 1 410 ? 17.824 65.404 44.306 1.00 13.90 402 ALA A C 1
ATOM 2909 O O . ALA A 1 410 ? 18.750 65.685 45.076 1.00 13.86 402 ALA A O 1
ATOM 2911 N N . GLN A 1 411 ? 17.804 64.292 43.563 1.00 13.31 403 GLN A N 1
ATOM 2912 C CA . GLN A 1 411 ? 18.913 63.346 43.591 1.00 12.84 403 GLN A CA 1
ATOM 2913 C C . GLN A 1 411 ? 20.162 63.969 42.963 1.00 12.33 403 GLN A C 1
ATOM 2914 O O . GLN A 1 411 ? 21.275 63.796 43.465 1.00 12.88 403 GLN A O 1
ATOM 2920 N N . VAL A 1 412 ? 19.990 64.694 41.857 1.00 12.82 404 VAL A N 1
ATOM 2921 C CA . VAL A 1 412 ? 21.095 65.446 41.271 1.00 11.42 404 VAL A CA 1
ATOM 2922 C C . VAL A 1 412 ? 21.681 66.453 42.267 1.00 10.58 404 VAL A C 1
ATOM 2923 O O . VA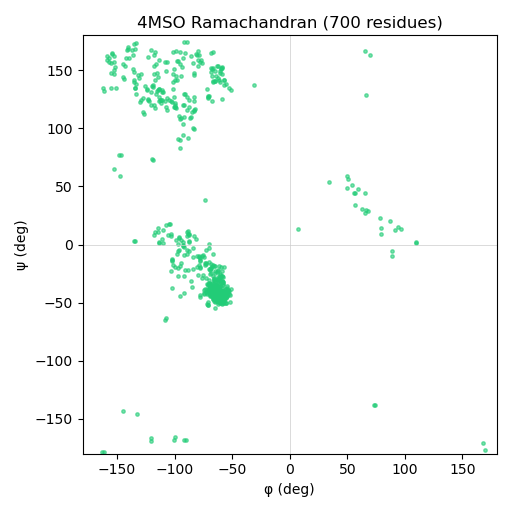L A 1 412 ? 22.911 66.584 42.365 1.00 11.63 404 VAL A O 1
ATOM 2927 N N . ALA A 1 413 ? 20.822 67.167 42.990 1.00 11.34 405 ALA A N 1
ATOM 2928 C CA . ALA A 1 413 ? 21.284 68.105 43.985 1.00 11.69 405 ALA A CA 1
ATOM 2929 C C . ALA A 1 413 ? 22.103 67.470 45.103 1.00 11.48 405 ALA A C 1
ATOM 2930 O O . ALA A 1 413 ? 23.061 68.059 45.580 1.00 12.88 405 ALA A O 1
ATOM 2932 N N . GLU A 1 414 ? 21.731 66.263 45.526 1.00 11.70 406 GLU A N 1
ATOM 2933 C CA . GLU A 1 414 ? 22.564 65.547 46.478 1.00 11.93 406 GLU A CA 1
ATOM 2934 C C . GLU A 1 414 ? 23.963 65.300 45.940 1.00 11.56 406 GLU A C 1
ATOM 2935 O O . GLU A 1 414 ? 24.956 65.464 46.660 1.00 12.90 406 GLU A O 1
ATOM 2941 N N . LEU A 1 415 ? 24.051 64.874 44.674 1.00 10.29 407 LEU A N 1
ATOM 2942 C CA . LEU A 1 415 ? 25.337 64.617 44.051 1.00 10.03 407 LEU A CA 1
ATOM 2943 C C . LEU A 1 415 ? 26.160 65.883 43.896 1.00 10.45 407 LEU A C 1
ATOM 2944 O O . LEU A 1 415 ? 27.359 65.884 44.196 1.00 11.91 407 LEU A O 1
ATOM 2949 N N . THR A 1 416 ? 25.545 66.955 43.404 1.00 10.69 408 THR A N 1
ATOM 2950 C CA . THR A 1 416 ? 26.305 68.178 43.146 1.00 11.69 408 THR A CA 1
ATOM 2951 C C . THR A 1 416 ? 26.741 68.846 44.451 1.00 11.10 408 THR A C 1
ATOM 2952 O O . THR A 1 416 ? 27.793 69.471 44.497 1.00 11.75 408 THR A O 1
ATOM 2956 N N . LYS A 1 417 ? 25.953 68.694 45.520 1.00 11.58 409 LYS A N 1
ATOM 2957 C CA . LYS A 1 417 ? 26.334 69.215 46.831 1.00 12.60 409 LYS A CA 1
ATOM 2958 C C . LYS A 1 417 ? 27.520 68.429 47.400 1.00 12.89 409 LYS A C 1
ATOM 2959 O O . LYS A 1 417 ? 28.461 69.001 47.958 1.00 14.48 409 LYS A O 1
ATOM 2965 N N . ARG A 1 418 ? 27.483 67.107 47.273 1.00 11.88 410 ARG A N 1
ATOM 2966 C CA . ARG A 1 418 ? 28.581 66.288 47.790 1.00 12.06 410 ARG A CA 1
ATOM 2967 C C . ARG A 1 418 ? 29.865 66.458 46.968 1.00 11.16 410 ARG A C 1
ATOM 2968 O O . ARG A 1 418 ? 30.976 66.367 47.511 1.00 13.03 410 ARG A O 1
ATOM 2976 N N . PHE A 1 419 ? 29.710 66.690 45.666 1.00 10.37 411 PHE A N 1
ATOM 2977 C CA . PHE A 1 419 ? 30.834 66.794 44.738 1.00 10.23 411 PHE A CA 1
ATOM 2978 C C . PHE A 1 419 ? 30.844 68.167 44.079 1.00 9.44 411 PHE A C 1
ATOM 2979 O O . PHE A 1 419 ? 30.525 68.313 42.885 1.00 10.81 411 PHE A O 1
ATOM 2987 N N . PRO A 1 420 ? 31.229 69.200 44.833 1.00 10.31 412 PRO A N 1
ATOM 2988 C CA . PRO A 1 420 ? 31.306 70.525 44.235 1.00 10.86 412 PRO A CA 1
ATOM 2989 C C . PRO A 1 420 ? 32.412 70.607 43.200 1.00 11.10 412 PRO A C 1
ATOM 2990 O O . PRO A 1 420 ? 33.400 69.883 43.302 1.00 12.18 412 PRO A O 1
ATOM 2994 N N . VAL A 1 421 ? 32.228 71.465 42.210 1.00 9.71 413 VAL A N 1
ATOM 2995 C CA . VAL A 1 421 ? 33.284 71.675 41.241 1.00 10.36 413 VAL A CA 1
ATOM 2996 C C . VAL A 1 421 ? 34.456 72.431 41.845 1.00 10.91 413 VAL A C 1
ATOM 2997 O O . VAL A 1 421 ? 35.613 71.999 41.758 1.00 12.91 413 VAL A O 1
ATOM 3001 N N . TYR A 1 422 ? 34.139 73.559 42.467 1.00 11.21 414 TYR A N 1
ATOM 3002 C CA . TYR A 1 422 ? 35.151 74.411 43.067 1.00 11.82 414 TYR A CA 1
ATOM 3003 C C . TYR A 1 422 ? 34.816 74.607 44.541 1.00 15.76 414 TYR A C 1
ATOM 3004 O O . TYR A 1 422 ? 33.689 74.859 44.894 1.00 21.72 414 TYR A O 1
ATOM 3013 N N . ARG A 1 423 ? 35.809 74.451 45.386 1.00 19.33 415 ARG A N 1
ATOM 3014 C CA . ARG A 1 423 ? 35.648 74.704 46.815 1.00 20.19 415 ARG A CA 1
ATOM 3015 C C . ARG A 1 423 ? 36.281 76.044 47.147 1.00 25.37 415 ARG A C 1
ATOM 3016 O O . ARG A 1 423 ? 36.092 76.573 48.237 1.00 28.88 415 ARG A O 1
ATOM 3025 N N . PHE B 1 10 ? 43.989 88.635 42.831 1.00 47.16 2 PHE B N 1
ATOM 3026 C CA . PHE B 1 10 ? 45.217 89.130 43.528 1.00 37.55 2 PHE B CA 1
ATOM 3027 C C . PHE B 1 10 ? 45.951 87.998 44.252 1.00 29.35 2 PHE B C 1
ATOM 3028 O O . PHE B 1 10 ? 46.020 86.874 43.753 1.00 25.91 2 PHE B O 1
ATOM 3030 N N . ASP B 1 11 ? 46.504 88.294 45.424 1.00 28.96 3 ASP B N 1
ATOM 3031 C CA . ASP B 1 11 ? 47.415 87.363 46.077 1.00 27.00 3 ASP B CA 1
ATOM 3032 C C . ASP B 1 11 ? 46.764 86.012 46.381 1.00 24.35 3 ASP B C 1
ATOM 3033 O O . ASP B 1 11 ? 47.351 84.970 46.105 1.00 25.53 3 ASP B O 1
ATOM 3038 N N . ARG B 1 12 ? 45.556 86.019 46.932 1.00 27.04 4 ARG B N 1
ATOM 3039 C CA . ARG B 1 12 ? 44.852 84.755 47.224 1.00 28.62 4 ARG B CA 1
ATOM 3040 C C . ARG B 1 12 ? 44.579 83.949 45.943 1.00 29.43 4 ARG B C 1
ATOM 3041 O O . ARG B 1 12 ? 44.799 82.724 45.904 1.00 26.79 4 ARG B O 1
ATOM 3043 N N . ALA B 1 13 ? 44.115 84.632 44.894 1.00 29.20 5 ALA B N 1
ATOM 3044 C CA . ALA B 1 13 ? 43.849 83.969 43.603 1.00 22.19 5 ALA B CA 1
ATOM 3045 C C . ALA B 1 13 ? 45.115 83.417 42.936 1.00 17.13 5 ALA B C 1
ATOM 3046 O O . ALA B 1 13 ? 45.187 82.222 42.640 1.00 14.89 5 ALA B O 1
ATOM 3048 N N . GLN B 1 14 ? 46.134 84.249 42.733 1.00 18.21 6 GLN B N 1
ATOM 3049 C CA . GLN B 1 14 ? 47.357 83.721 42.099 1.00 18.46 6 GLN B CA 1
ATOM 3050 C C . GLN B 1 14 ? 48.130 82.773 43.029 1.00 16.55 6 GLN B C 1
ATOM 3051 O O . GLN B 1 14 ? 48.965 81.984 42.560 1.00 13.82 6 GLN B O 1
ATOM 3057 N N . SER B 1 15 ? 47.817 82.786 44.330 1.00 19.19 7 SER B N 1
ATOM 3058 C CA . SER B 1 15 ? 48.416 81.815 45.257 1.00 20.40 7 SER B CA 1
ATOM 3059 C C . SER B 1 15 ? 48.054 80.384 44.901 1.00 15.09 7 SER B C 1
ATOM 3060 O O . SER B 1 15 ? 48.769 79.449 45.266 1.00 18.76 7 SER B O 1
ATOM 3063 N N . THR B 1 16 ? 46.964 80.196 44.165 1.00 13.02 8 THR B N 1
ATOM 3064 C CA . THR B 1 16 ? 46.584 78.856 43.725 1.00 11.69 8 THR B CA 1
ATOM 3065 C C . THR B 1 16 ? 47.603 78.248 42.764 1.00 8.99 8 THR B C 1
ATOM 3066 O O . THR B 1 16 ? 47.596 77.036 42.562 1.00 10.48 8 THR B O 1
ATOM 3070 N N . ILE B 1 17 ? 48.455 79.073 42.163 1.00 9.58 9 ILE B N 1
ATOM 3071 C CA . ILE B 1 17 ? 49.490 78.594 41.237 1.00 8.05 9 ILE B CA 1
ATOM 3072 C C . ILE B 1 17 ? 50.784 78.225 41.973 1.00 8.79 9 ILE B C 1
ATOM 3073 O O . ILE B 1 17 ? 51.578 77.437 41.470 1.00 8.68 9 ILE B O 1
ATOM 3078 N N . ALA B 1 18 ? 50.981 78.779 43.171 1.00 7.39 10 ALA B N 1
ATOM 3079 C CA . ALA B 1 18 ? 52.297 78.765 43.805 1.00 7.48 10 ALA B CA 1
ATOM 3080 C C . ALA B 1 18 ? 52.926 77.405 43.958 1.00 8.25 10 ALA B C 1
ATOM 3081 O O . ALA B 1 18 ? 54.118 77.243 43.709 1.00 9.85 10 ALA B O 1
ATOM 3083 N N . ASN B 1 19 ? 52.149 76.423 44.401 1.00 8.58 11 ASN B N 1
ATOM 3084 C CA . ASN B 1 19 ? 52.705 75.090 44.641 1.00 8.38 11 ASN B CA 1
ATOM 3085 C C . ASN B 1 19 ? 52.483 74.112 43.481 1.00 9.34 11 ASN B C 1
ATOM 3086 O O . ASN B 1 19 ? 53.296 73.207 43.264 1.00 14.18 11 ASN B O 1
ATOM 3091 N N . VAL B 1 20 ? 51.418 74.326 42.708 1.00 9.22 12 VAL B N 1
ATOM 3092 C CA A VAL B 1 20 ? 51.206 73.464 41.555 0.50 10.23 12 VAL B CA 1
ATOM 3093 C CA B VAL B 1 20 ? 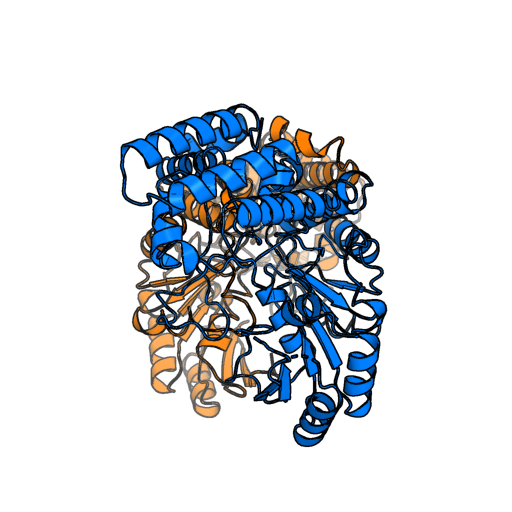51.086 73.555 41.488 0.50 9.95 12 VAL B CA 1
ATOM 3094 C C . VAL B 1 20 ? 52.144 73.764 40.403 1.00 8.85 12 VAL B C 1
ATOM 3095 O O . VAL B 1 20 ? 52.541 72.841 39.707 1.00 10.55 12 VAL B O 1
ATOM 3102 N N . ASP B 1 21 ? 52.567 75.012 40.241 1.00 8.56 13 ASP B N 1
ATOM 3103 C CA . ASP B 1 21 ? 53.454 75.379 39.152 1.00 8.50 13 ASP B CA 1
ATOM 3104 C C . ASP B 1 21 ? 54.351 76.527 39.613 1.00 7.68 13 ASP B C 1
ATOM 3105 O O . ASP B 1 21 ? 54.126 77.706 39.270 1.00 7.46 13 ASP B O 1
ATOM 3110 N N . PRO B 1 22 ? 55.363 76.194 40.421 1.00 7.81 14 PRO B N 1
ATOM 3111 C CA . PRO B 1 22 ? 56.239 77.269 40.921 1.00 8.89 14 PRO B CA 1
ATOM 3112 C C . PRO B 1 22 ? 56.910 78.090 39.825 1.00 7.58 14 PRO B C 1
ATOM 3113 O O . PRO B 1 22 ? 57.168 79.278 40.006 1.00 8.79 14 PRO B O 1
ATOM 3117 N N . GLU B 1 23 ? 57.210 77.448 38.701 1.00 7.95 15 GLU B N 1
ATOM 3118 C CA . GLU B 1 23 ? 57.888 78.152 37.606 1.00 8.29 15 GLU B CA 1
ATOM 3119 C C . GLU B 1 23 ? 56.985 79.238 37.019 1.00 7.61 15 GLU B C 1
ATOM 3120 O O . GLU B 1 23 ? 57.422 80.380 36.790 1.00 9.48 15 GLU B O 1
ATOM 3126 N N . ILE B 1 24 ? 55.724 78.914 36.775 1.00 6.97 16 ILE B N 1
ATOM 3127 C CA . ILE B 1 24 ? 54.803 79.918 36.243 1.00 7.07 16 ILE B CA 1
ATOM 3128 C C . ILE B 1 24 ? 54.485 80.966 37.310 1.00 7.26 16 ILE B C 1
ATOM 3129 O O . ILE B 1 24 ? 54.389 82.154 36.999 1.00 8.11 16 ILE B O 1
ATOM 3134 N N . PHE B 1 25 ? 54.330 80.552 38.567 1.00 6.58 17 PHE B N 1
ATOM 3135 C CA . PHE B 1 25 ? 54.096 81.502 39.642 1.00 7.45 17 PHE B CA 1
ATOM 3136 C C . PHE B 1 25 ? 55.238 82.513 39.700 1.00 7.62 17 PHE B C 1
ATOM 3137 O O . PHE B 1 25 ? 55.002 83.724 39.829 1.00 8.10 17 PHE B O 1
ATOM 3145 N N . ALA B 1 26 ? 56.477 82.025 39.623 1.00 7.59 18 ALA B N 1
ATOM 3146 C CA . ALA B 1 26 ? 57.640 82.901 39.686 1.00 8.41 18 ALA B CA 1
ATOM 3147 C C . ALA B 1 26 ? 57.651 83.854 38.477 1.00 8.53 18 ALA B C 1
ATOM 3148 O O . ALA B 1 26 ? 57.979 85.030 38.618 1.00 9.56 18 ALA B O 1
ATOM 3150 N N . ALA B 1 27 ? 57.288 83.355 37.298 1.00 7.69 19 ALA B N 1
ATOM 3151 C CA . ALA B 1 27 ? 57.208 84.213 36.119 1.00 8.85 19 ALA B CA 1
ATOM 3152 C C . ALA B 1 27 ? 56.162 85.299 36.277 1.00 7.78 19 ALA B C 1
ATOM 3153 O O . ALA B 1 27 ? 56.377 86.447 35.869 1.00 9.21 19 ALA B O 1
ATOM 3155 N N . ILE B 1 28 ? 55.025 84.955 36.864 1.00 7.80 20 ILE B N 1
ATOM 3156 C CA . ILE B 1 28 ? 53.985 85.947 37.100 1.00 8.15 20 ILE B CA 1
ATOM 3157 C C . ILE B 1 28 ? 54.465 86.990 38.117 1.00 9.38 20 ILE B C 1
ATOM 3158 O O . ILE B 1 28 ? 54.274 88.187 37.919 1.00 10.41 20 ILE B O 1
ATOM 3163 N N . GLU B 1 29 ? 55.091 86.543 39.191 1.00 9.05 21 GLU B N 1
ATOM 3164 C CA . GLU B 1 29 ? 55.594 87.493 40.169 1.00 11.33 21 GLU B CA 1
ATOM 3165 C C . GLU B 1 29 ? 56.626 88.428 39.533 1.00 10.11 21 GLU B C 1
ATOM 3166 O O . GLU B 1 29 ? 56.661 89.609 39.842 1.00 12.67 21 GLU B O 1
ATOM 3172 N N . GLN B 1 30 ? 57.509 87.870 38.707 1.00 10.65 22 GLN B N 1
ATOM 3173 C CA . GLN B 1 30 ? 58.533 88.662 38.031 1.00 12.35 22 GLN B CA 1
ATOM 3174 C C . GLN B 1 30 ? 57.860 89.706 37.124 1.00 11.19 22 GLN B C 1
ATOM 3175 O O . GLN B 1 30 ? 58.276 90.862 37.097 1.00 12.55 22 GLN B O 1
ATOM 3181 N N . GLU B 1 31 ? 56.814 89.330 36.398 1.00 9.08 23 GLU B N 1
ATOM 3182 C CA . GLU B 1 31 ? 56.092 90.291 35.556 1.00 10.09 23 GLU B CA 1
ATOM 3183 C C . GLU B 1 31 ? 55.360 91.346 36.384 1.00 9.60 23 GLU B C 1
ATOM 3184 O O . GLU B 1 31 ? 55.317 92.514 36.011 1.00 9.62 23 GLU B O 1
ATOM 3190 N N . ASN B 1 32 ? 54.785 90.947 37.521 1.00 9.33 24 ASN B N 1
ATOM 3191 C CA . ASN B 1 32 ? 54.140 91.922 38.403 1.00 10.02 24 ASN B CA 1
ATOM 3192 C C . ASN B 1 32 ? 55.187 92.971 38.836 1.00 10.94 24 ASN B C 1
ATOM 3193 O O . ASN B 1 32 ? 54.923 94.167 38.828 1.00 12.65 24 ASN B O 1
ATOM 3198 N N . ARG B 1 33 ? 56.360 92.503 39.259 1.00 12.46 25 ARG B N 1
ATOM 3199 C CA . ARG B 1 33 ? 57.437 93.394 39.690 1.00 14.97 25 ARG B CA 1
ATOM 3200 C C . ARG B 1 33 ? 57.855 94.298 38.550 1.00 14.96 25 ARG B C 1
ATOM 3201 O O . ARG B 1 33 ? 58.109 95.482 38.771 1.00 17.20 25 ARG B O 1
ATOM 3209 N N . ARG B 1 34 ? 57.979 93.749 37.345 1.00 13.52 26 ARG B N 1
ATOM 3210 C CA . ARG B 1 34 ? 58.378 94.563 36.174 1.00 14.96 26 ARG B CA 1
ATOM 3211 C C . ARG B 1 34 ? 57.371 95.695 35.939 1.00 12.58 26 ARG B C 1
ATOM 3212 O O . ARG B 1 34 ? 57.734 96.857 35.774 1.00 14.01 26 ARG B O 1
ATOM 3220 N N . GLN B 1 35 ? 56.087 95.361 35.946 1.00 10.84 27 GLN B N 1
ATOM 3221 C CA . GLN B 1 35 ? 55.066 96.391 35.795 1.00 10.43 27 GLN B CA 1
ATOM 3222 C C . GLN B 1 35 ? 55.146 97.449 36.889 1.00 10.11 27 GLN B C 1
ATOM 3223 O O . GLN B 1 35 ? 55.031 98.648 36.630 1.00 12.38 27 GLN B O 1
ATOM 3229 N N . GLU B 1 36 ? 55.323 97.022 38.122 1.00 9.74 28 GLU B N 1
ATOM 3230 C CA . GLU B 1 36 ? 55.422 97.985 39.219 1.00 9.10 28 GLU B CA 1
ATOM 3231 C C . GLU B 1 36 ? 56.657 98.874 39.141 1.00 8.19 28 GLU B C 1
ATOM 3232 O O . GLU B 1 36 ? 56.575 100.072 39.397 1.00 9.44 28 GLU B O 1
ATOM 3238 N N . ASP B 1 37 ? 57.788 98.281 38.828 1.00 9.30 29 ASP B N 1
ATOM 3239 C CA A ASP B 1 37 ? 59.102 98.879 39.049 0.56 8.17 29 ASP B CA 1
ATOM 3240 C CA B ASP B 1 37 ? 59.029 99.007 39.091 0.44 10.39 29 ASP B CA 1
ATOM 3241 C C . ASP B 1 37 ? 59.626 99.680 37.864 1.00 10.37 29 ASP B C 1
ATOM 3242 O O . ASP B 1 37 ? 60.716 100.251 37.929 1.00 13.29 29 ASP B O 1
ATOM 3251 N N . HIS B 1 38 ? 58.874 99.697 36.774 1.00 10.56 30 HIS B N 1
ATOM 3252 C CA . HIS B 1 38 ? 59.252 100.496 35.619 1.00 11.67 30 HIS B CA 1
ATOM 3253 C C . HIS B 1 38 ? 58.242 101.587 35.391 1.00 10.07 30 HIS B C 1
ATOM 3254 O O . HIS B 1 38 ? 57.048 101.381 35.577 1.00 11.36 30 HIS B O 1
ATOM 3261 N N . ILE B 1 39 ? 58.730 102.742 34.956 1.00 8.82 31 ILE B N 1
ATOM 3262 C CA . ILE B 1 39 ? 57.847 103.738 34.362 1.00 8.19 31 ILE B CA 1
ATOM 3263 C C . ILE B 1 39 ? 57.690 103.409 32.884 1.00 8.71 31 ILE B C 1
ATOM 3264 O O . ILE B 1 39 ? 58.628 103.532 32.101 1.00 10.44 31 ILE B O 1
ATOM 3269 N N . GLU B 1 40 ? 56.490 102.966 32.533 1.00 9.50 32 GLU B N 1
ATOM 3270 C CA . GLU B 1 40 ? 56.155 102.521 31.185 1.00 9.93 32 GLU B CA 1
ATOM 3271 C C . GLU B 1 40 ? 55.661 103.690 30.377 1.00 8.98 32 GLU B C 1
ATOM 3272 O O . GLU B 1 40 ? 54.650 104.279 30.725 1.00 10.38 32 GLU B O 1
ATOM 3278 N N . LEU B 1 41 ? 56.410 104.044 29.333 1.00 8.82 33 LEU B N 1
ATOM 3279 C CA . LEU B 1 41 ? 56.080 105.151 28.456 1.00 9.12 33 LEU B CA 1
ATOM 3280 C C . LEU B 1 41 ? 55.833 104.685 27.026 1.00 9.77 33 LEU B C 1
ATOM 3281 O O . LEU B 1 41 ? 55.694 105.500 26.099 1.00 12.23 33 LEU B O 1
ATOM 3286 N N . ILE B 1 42 ? 55.787 103.388 26.802 1.00 9.77 34 ILE B N 1
ATOM 3287 C CA . ILE B 1 42 ? 55.433 102.938 25.470 1.00 10.52 34 ILE B CA 1
ATOM 3288 C C . ILE B 1 42 ? 53.958 103.277 25.298 1.00 10.34 34 ILE B C 1
ATOM 3289 O O . ILE B 1 42 ? 53.122 102.935 26.168 1.00 11.11 34 ILE B O 1
ATOM 3294 N N . ALA B 1 43 ? 53.622 103.977 24.214 1.00 13.45 35 ALA B N 1
ATOM 3295 C CA . ALA B 1 43 ? 52.311 104.644 24.124 1.00 14.55 35 ALA B CA 1
ATOM 3296 C C . ALA B 1 43 ? 51.128 103.695 23.986 1.00 13.44 35 ALA B C 1
ATOM 3297 O O . ALA B 1 43 ? 49.997 104.047 24.315 1.00 15.72 35 ALA B O 1
ATOM 3299 N N . SER B 1 44 ? 51.407 102.486 23.545 1.00 13.11 36 SER B N 1
ATOM 3300 C CA . SER B 1 44 ? 50.407 101.464 23.374 1.00 14.02 36 SER B CA 1
ATOM 3301 C C . SER B 1 44 ? 50.181 100.623 24.619 1.00 14.94 36 SER B C 1
ATOM 3302 O O . SER B 1 44 ? 49.321 99.747 24.606 1.00 16.77 36 SER B O 1
ATOM 3305 N N . GLU B 1 45 ? 50.977 100.841 25.663 1.00 11.22 37 GLU B N 1
ATOM 3306 C CA . GLU B 1 45 ? 50.893 100.033 26.863 1.00 10.80 37 GLU B CA 1
ATOM 3307 C C . GLU B 1 45 ? 49.984 100.661 27.911 1.00 8.59 37 GLU B C 1
ATOM 3308 O O . GLU B 1 45 ? 49.833 101.882 27.969 1.00 9.74 37 GLU B O 1
ATOM 3314 N N . ASN B 1 46 ? 49.395 99.824 28.758 1.00 8.70 38 ASN B N 1
ATOM 3315 C CA . ASN B 1 46 ? 48.519 100.317 29.796 1.00 7.74 38 ASN B CA 1
ATOM 3316 C C . ASN B 1 46 ? 48.394 99.246 30.843 1.00 7.66 38 ASN B C 1
ATOM 3317 O O . ASN B 1 46 ? 48.998 98.172 30.751 1.00 9.71 38 ASN B O 1
ATOM 3322 N N . TYR B 1 47 ? 47.590 99.544 31.852 1.00 7.16 39 TYR B N 1
ATOM 3323 C CA . TYR B 1 47 ? 47.340 98.633 32.952 1.00 6.64 39 TYR B CA 1
ATOM 3324 C C . TYR B 1 47 ? 45.836 98.493 33.069 1.00 6.47 39 TYR B C 1
ATOM 3325 O O . TYR B 1 47 ? 45.169 99.463 33.412 1.00 7.76 39 TYR B O 1
ATOM 3334 N N . THR B 1 48 ? 45.288 97.321 32.770 1.00 5.64 40 THR B N 1
ATOM 3335 C CA . THR B 1 48 ? 43.846 97.148 32.802 1.00 5.81 40 THR B CA 1
ATOM 3336 C C . THR B 1 48 ? 43.383 96.941 34.259 1.00 6.15 40 THR B C 1
ATOM 3337 O O . THR B 1 48 ? 44.166 96.670 35.175 1.00 7.78 40 THR B O 1
ATOM 3341 N N . SER B 1 49 ? 42.083 97.051 34.475 1.00 5.58 41 SER B N 1
ATOM 3342 C CA . SER B 1 49 ? 41.581 97.087 35.835 1.00 6.24 41 SER B CA 1
ATOM 3343 C C . SER B 1 49 ? 41.500 95.710 36.469 1.00 6.20 41 SER B C 1
ATOM 3344 O O . SER B 1 49 ? 41.428 94.675 35.792 1.00 6.87 41 SER B O 1
ATOM 3347 N N . PRO B 1 50 ? 41.475 95.682 37.810 1.00 6.16 42 PRO B N 1
ATOM 3348 C CA . PRO B 1 50 ? 41.233 94.407 38.491 1.00 7.10 42 PRO B CA 1
ATOM 3349 C C . PRO B 1 50 ? 39.932 93.738 38.045 1.00 6.12 42 PRO B C 1
ATOM 3350 O O . PRO B 1 50 ? 39.898 92.511 37.911 1.00 7.00 42 PRO B O 1
ATOM 3354 N N . ALA B 1 51 ? 38.873 94.506 37.803 1.00 6.07 43 ALA B N 1
ATOM 3355 C CA . ALA B 1 51 ? 37.619 93.917 37.348 1.00 5.73 43 ALA B CA 1
ATOM 3356 C C . ALA B 1 51 ? 37.739 93.206 35.993 1.00 5.82 43 ALA B C 1
ATOM 3357 O O . ALA B 1 51 ? 37.199 92.134 35.783 1.00 6.62 43 ALA B O 1
ATOM 3359 N N . VAL B 1 52 ? 38.470 93.825 35.083 1.00 5.42 44 VAL B N 1
ATOM 3360 C CA . VAL B 1 52 ? 38.728 93.235 33.770 1.00 5.24 44 VAL B CA 1
ATOM 3361 C C . VAL B 1 52 ? 39.477 91.918 33.941 1.00 4.71 44 VAL B C 1
ATOM 3362 O O . VAL B 1 52 ? 39.099 90.905 33.375 1.00 6.10 44 VAL B O 1
ATOM 3366 N N . MET B 1 53 ? 40.541 91.910 34.749 1.00 5.49 45 MET B N 1
ATOM 3367 C CA . MET B 1 53 ? 41.319 90.709 34.951 1.00 5.51 45 MET B CA 1
ATOM 3368 C C . MET B 1 53 ? 40.478 89.630 35.600 1.00 6.05 45 MET B C 1
ATOM 3369 O O . MET B 1 53 ? 40.564 88.460 35.233 1.00 7.39 45 MET B O 1
ATOM 3374 N N . ALA B 1 54 ? 39.673 90.008 36.587 1.00 5.52 46 ALA B N 1
ATOM 3375 C CA . ALA B 1 54 ? 38.856 89.026 37.288 1.00 5.86 46 ALA B CA 1
ATOM 3376 C C . ALA B 1 54 ? 37.831 88.375 36.368 1.00 6.26 46 ALA B C 1
ATOM 3377 O O . ALA B 1 54 ? 37.541 87.191 36.483 1.00 7.41 46 ALA B O 1
ATOM 3379 N N . ALA B 1 55 ? 37.292 89.147 35.437 1.00 6.08 47 ALA B N 1
ATOM 3380 C CA . ALA B 1 55 ? 36.385 88.580 34.456 1.00 6.25 47 ALA B CA 1
ATOM 3381 C C . ALA B 1 55 ? 37.066 87.507 33.612 1.00 6.92 47 ALA B C 1
ATOM 3382 O O . ALA B 1 55 ? 36.501 86.432 33.384 1.00 7.87 47 ALA B O 1
ATOM 3384 N N . GLN B 1 56 ? 38.246 87.798 33.096 1.00 6.09 48 GLN B N 1
ATOM 3385 C CA . GLN B 1 56 ? 38.892 86.810 32.252 1.00 7.64 48 GLN B CA 1
ATOM 3386 C C . GLN B 1 56 ? 39.570 85.684 33.057 1.00 6.87 48 GLN B C 1
ATOM 3387 O O . GLN B 1 56 ? 39.863 84.640 32.501 1.00 8.27 48 GLN B O 1
ATOM 3393 N N . GLY B 1 57 ? 39.682 85.855 34.379 1.00 6.96 49 GLY B N 1
ATOM 3394 C CA . GLY B 1 57 ? 40.035 84.801 35.312 1.00 7.59 49 GLY B CA 1
ATOM 3395 C C . GLY B 1 57 ? 38.881 83.984 35.878 1.00 6.98 49 GLY B C 1
ATOM 3396 O O . GLY B 1 57 ? 39.076 83.226 36.824 1.00 9.11 49 GLY B O 1
ATOM 3397 N N . SER B 1 58 ? 37.690 84.150 35.315 1.00 6.48 50 SER B N 1
ATOM 3398 C CA . SER B 1 58 ? 36.504 83.527 35.836 1.00 7.15 50 SER B CA 1
ATOM 3399 C C . SER B 1 58 ? 36.184 82.158 35.222 1.00 7.24 50 SER B C 1
ATOM 3400 O O . SER B 1 58 ? 36.787 81.726 34.238 1.00 7.64 50 SER B O 1
ATOM 3403 N N . GLN B 1 59 ? 35.160 81.509 35.773 1.00 7.83 51 GLN B N 1
ATOM 3404 C CA . GLN B 1 59 ? 34.711 80.212 35.299 1.00 8.36 51 GLN B CA 1
ATOM 3405 C C . GLN B 1 59 ? 34.043 80.281 33.939 1.00 7.55 51 GLN B C 1
ATOM 3406 O O . GLN B 1 59 ? 33.696 79.242 33.381 1.00 8.64 51 GLN B O 1
ATOM 3412 N N . LEU B 1 60 ? 33.885 81.474 33.366 1.00 7.53 52 LEU B N 1
ATOM 3413 C CA . LEU B 1 60 ? 33.345 81.562 31.991 1.00 7.71 52 LEU B CA 1
ATOM 3414 C C . LEU B 1 60 ? 34.232 80.799 30.985 1.00 8.12 52 LEU B C 1
ATOM 3415 O O . LEU B 1 60 ? 33.770 80.455 29.884 1.00 9.96 52 LEU B O 1
ATOM 3420 N N . THR B 1 61 ? 35.498 80.530 31.336 1.00 8.18 53 THR B N 1
ATOM 3421 C CA . THR B 1 61 ? 36.373 79.735 30.482 1.00 8.10 53 THR B CA 1
ATOM 3422 C C . THR B 1 61 ? 35.815 78.332 30.255 1.00 8.03 53 THR B C 1
ATOM 3423 O O . THR B 1 61 ? 36.115 77.719 29.238 1.00 9.47 53 THR B O 1
ATOM 3427 N N . ASN B 1 62 ? 35.001 77.823 31.190 1.00 7.33 54 ASN B N 1
ATOM 3428 C CA . ASN B 1 62 ? 34.405 76.496 31.050 1.00 8.48 54 ASN B CA 1
ATOM 3429 C C . ASN B 1 62 ? 33.138 76.460 30.222 1.00 12.16 54 ASN B C 1
ATOM 3430 O O . ASN B 1 62 ? 32.629 75.395 29.943 1.00 15.36 54 ASN B O 1
ATOM 3435 N N . LYS B 1 63 ? 32.581 77.615 29.905 1.00 13.27 55 LYS B N 1
ATOM 3436 C CA . LYS B 1 63 ? 31.329 77.676 29.154 1.00 17.46 55 LYS B CA 1
ATOM 3437 C C . LYS B 1 63 ? 31.588 77.538 27.628 1.00 22.31 55 LYS B C 1
ATOM 3438 O O . LYS B 1 63 ? 32.403 78.267 27.048 1.00 30.79 55 LYS B O 1
ATOM 3444 N N . TYR B 1 64 ? 30.915 76.609 26.992 1.00 29.82 56 TYR B N 1
ATOM 3445 C CA . TYR B 1 64 ? 30.919 76.532 25.518 1.00 31.94 56 TYR B CA 1
ATOM 3446 C C . TYR B 1 64 ? 29.587 77.002 24.976 1.00 33.05 56 TYR B C 1
ATOM 3447 O O . TYR B 1 64 ? 28.894 77.786 25.628 1.00 32.63 56 TYR B O 1
ATOM 3449 N N . TYR B 1 79 ? 20.915 83.011 18.620 1.00 44.68 71 TYR B N 1
ATOM 3450 C CA . TYR B 1 79 ? 21.220 82.967 20.047 1.00 36.71 71 TYR B CA 1
ATOM 3451 C C . TYR B 1 79 ? 22.579 83.600 20.328 1.00 34.89 71 TYR B C 1
ATOM 3452 O O . TYR B 1 79 ? 23.584 83.253 19.696 1.00 34.35 71 TYR B O 1
ATOM 3454 N N . VAL B 1 80 ? 22.598 84.529 21.276 1.00 29.34 72 VAL B N 1
ATOM 3455 C CA . VAL B 1 80 ? 23.812 85.193 21.689 1.00 25.23 72 VAL B CA 1
ATOM 3456 C C . VAL B 1 80 ? 23.846 85.199 23.214 1.00 22.33 72 VAL B C 1
ATOM 3457 O O . VAL B 1 80 ? 22.872 85.580 23.865 1.00 23.32 72 VAL B O 1
ATOM 3461 N N . ASP B 1 81 ? 24.969 84.764 23.774 1.00 19.49 73 ASP B N 1
ATOM 3462 C CA . ASP B 1 81 ? 25.181 84.788 25.219 1.00 16.22 73 ASP B CA 1
ATOM 3463 C C . ASP B 1 81 ? 24.979 86.218 25.752 1.00 15.27 73 ASP B C 1
ATOM 3464 O O . ASP B 1 81 ? 25.394 87.174 25.128 1.00 15.23 73 ASP B O 1
ATOM 3469 N N . VAL B 1 82 ? 24.313 86.347 26.897 1.00 17.37 74 VAL B N 1
ATOM 3470 C CA A VAL B 1 82 ? 24.113 87.662 27.516 0.49 16.37 74 VAL B CA 1
ATOM 3471 C CA B VAL B 1 82 ? 24.117 87.650 27.547 0.51 16.44 74 VAL B CA 1
ATOM 3472 C C . VAL B 1 82 ? 25.434 88.440 27.645 1.00 12.67 74 VAL B C 1
ATOM 3473 O O . VAL B 1 82 ? 25.475 89.667 27.459 1.00 13.43 74 VAL B O 1
ATOM 3480 N N . VAL B 1 83 ? 26.510 87.739 27.965 1.00 11.81 75 VAL B N 1
ATOM 3481 C CA . VAL B 1 83 ? 27.794 88.366 28.114 1.00 10.32 75 VAL B CA 1
ATOM 3482 C C . VAL B 1 83 ? 28.253 89.017 26.803 1.00 9.86 75 VAL B C 1
ATOM 3483 O O . VAL B 1 83 ? 28.732 90.142 26.780 1.00 9.91 75 VAL B O 1
ATOM 3487 N N . GLU B 1 84 ? 28.117 88.286 25.716 1.00 9.26 76 GLU B N 1
ATOM 3488 C CA . GLU B 1 84 ? 28.489 88.779 24.396 1.00 8.99 76 GLU B CA 1
ATOM 3489 C C . GLU B 1 84 ? 27.572 89.887 23.924 1.00 9.19 76 GLU B C 1
ATOM 3490 O O . GLU B 1 84 ? 28.008 90.852 23.333 1.00 10.15 76 GLU B O 1
ATOM 3496 N N . GLN B 1 85 ? 26.281 89.759 24.214 1.00 10.64 77 GLN B N 1
ATOM 3497 C CA . GLN B 1 85 ? 25.354 90.832 23.847 1.00 12.07 77 GLN B CA 1
ATOM 3498 C C . GLN B 1 85 ? 25.667 92.133 24.588 1.00 11.22 77 GLN B C 1
ATOM 3499 O O . GLN B 1 85 ? 25.587 93.199 23.991 1.00 10.60 77 GLN B O 1
ATOM 3505 N N . LEU B 1 86 ? 26.016 92.048 25.872 1.00 9.23 78 LEU B N 1
ATOM 3506 C CA . LEU B 1 86 ? 26.466 93.229 26.609 1.00 9.82 78 LEU B CA 1
ATOM 3507 C C . LEU B 1 86 ? 27.709 93.846 25.986 1.00 8.29 78 LEU B C 1
ATOM 3508 O O . LEU B 1 86 ? 27.791 95.063 25.830 1.00 9.30 78 LEU B O 1
ATOM 3513 N N . ALA B 1 87 ? 28.677 93.024 25.621 1.00 7.76 79 ALA B N 1
ATOM 3514 C CA . ALA B 1 87 ? 29.876 93.544 25.000 1.00 7.35 79 ALA B CA 1
ATOM 3515 C C . ALA B 1 87 ? 29.544 94.258 23.688 1.00 7.26 79 ALA B C 1
ATOM 3516 O O . ALA B 1 87 ? 30.043 95.362 23.438 1.00 7.98 79 ALA B O 1
ATOM 3518 N N . ILE B 1 88 ? 28.734 93.616 22.854 1.00 8.55 80 ILE B N 1
ATOM 3519 C CA . ILE B 1 88 ? 28.379 94.190 21.558 1.00 8.68 80 ILE B CA 1
ATOM 3520 C C . ILE B 1 88 ? 27.605 95.490 21.739 1.00 7.94 80 ILE B C 1
ATOM 3521 O O . ILE B 1 88 ? 27.919 96.516 21.114 1.00 9.28 80 ILE B O 1
ATOM 3526 N N . ASP B 1 89 ? 26.596 95.469 22.595 1.00 9.16 81 ASP B N 1
ATOM 3527 C CA . ASP B 1 89 ? 25.763 96.642 22.779 1.00 10.14 81 ASP B CA 1
ATOM 3528 C C . ASP B 1 89 ? 26.579 97.832 23.322 1.00 9.06 81 ASP B C 1
ATOM 3529 O O . ASP B 1 89 ? 26.428 98.972 22.878 1.00 10.33 81 ASP B O 1
ATOM 3534 N N . ARG B 1 90 ? 27.445 97.563 24.282 1.00 7.93 82 ARG B N 1
ATOM 3535 C CA . ARG B 1 90 ? 28.251 98.620 24.854 1.00 8.05 82 ARG B CA 1
ATOM 3536 C C . ARG B 1 90 ? 29.242 99.203 23.875 1.00 7.67 82 ARG B C 1
ATOM 3537 O O . ARG B 1 90 ? 29.414 100.408 23.851 1.00 9.47 82 ARG B O 1
ATOM 3545 N N . VAL B 1 91 ? 29.922 98.364 23.088 1.00 7.80 83 VAL B N 1
ATOM 3546 C CA . VAL B 1 91 ? 30.875 98.921 22.125 1.00 7.82 83 VAL B CA 1
ATOM 3547 C C . VAL B 1 91 ? 30.158 99.681 21.004 1.00 8.20 83 VAL B C 1
ATOM 3548 O O . VAL B 1 91 ? 30.656 100.705 20.543 1.00 9.23 83 VAL B O 1
ATOM 3552 N N . LYS B 1 92 ? 28.977 99.230 20.607 1.00 9.34 84 LYS B N 1
ATOM 3553 C CA . LYS B 1 92 ? 28.197 99.998 19.631 1.00 10.20 84 LYS B CA 1
ATOM 3554 C C . LYS B 1 92 ? 27.859 101.373 20.210 1.00 10.91 84 LYS B C 1
ATOM 3555 O O . LYS B 1 92 ? 27.971 102.394 19.521 1.00 11.29 84 LYS B O 1
ATOM 3561 N N . GLN B 1 93 ? 27.469 101.407 21.492 1.00 10.59 85 GLN B N 1
ATOM 3562 C CA . GLN B 1 93 ? 27.082 102.660 22.162 1.00 10.95 85 GLN B CA 1
ATOM 3563 C C . GLN B 1 93 ? 28.299 103.603 22.276 1.00 11.08 85 GLN B C 1
ATOM 3564 O O . GLN B 1 93 ? 28.197 104.814 22.061 1.00 13.54 85 GLN B O 1
ATOM 3570 N N . LEU B 1 94 ? 29.450 103.028 22.579 1.00 10.25 86 LEU B N 1
ATOM 3571 C CA A LEU B 1 94 ? 30.668 103.800 22.789 0.48 10.28 86 LEU B CA 1
ATOM 3572 C CA B LEU B 1 94 ? 30.689 103.794 22.767 0.52 11.11 86 LEU B CA 1
ATOM 3573 C C . LEU B 1 94 ? 31.065 104.552 21.515 1.00 10.63 86 LEU B C 1
ATOM 3574 O O . LEU B 1 94 ? 31.490 105.680 21.576 1.00 13.04 86 LEU B O 1
ATOM 3583 N N . PHE B 1 95 ? 30.916 103.897 20.358 1.00 10.81 87 PHE B N 1
ATOM 3584 C CA . PHE B 1 95 ? 31.391 104.445 19.095 1.00 11.40 87 PHE B CA 1
ATOM 3585 C C . PHE B 1 95 ? 30.302 104.807 18.082 1.00 10.90 87 PHE B C 1
ATOM 3586 O O . PHE B 1 95 ? 30.637 105.250 16.991 1.00 13.89 87 PHE B O 1
ATOM 3594 N N . GLY B 1 96 ? 29.026 104.632 18.414 1.00 11.28 88 GLY B N 1
ATOM 3595 C CA . GLY B 1 96 ? 27.936 104.900 17.482 1.00 13.35 88 GLY B CA 1
ATOM 3596 C C . GLY B 1 96 ? 27.929 103.952 16.303 1.00 12.94 88 GLY B C 1
ATOM 3597 O O . GLY B 1 96 ? 27.503 104.300 15.204 1.00 16.99 88 GLY B O 1
ATOM 3598 N N . ALA B 1 97 ? 28.408 102.734 16.513 1.00 11.33 89 ALA B N 1
ATOM 3599 C CA . ALA B 1 97 ? 28.525 101.767 15.407 1.00 10.62 89 ALA B CA 1
ATOM 3600 C C . ALA B 1 97 ? 27.192 101.043 15.150 1.00 11.57 89 ALA B C 1
ATOM 3601 O O . ALA B 1 97 ? 26.431 100.762 16.074 1.00 12.83 89 ALA B O 1
ATOM 3603 N N . GLU B 1 98 ? 26.919 100.721 13.893 1.00 11.15 90 GLU B N 1
ATOM 3604 C CA . GLU B 1 98 ? 25.712 99.990 13.536 1.00 12.15 90 GLU B CA 1
ATOM 3605 C C . GLU B 1 98 ? 25.734 98.519 13.944 1.00 11.81 90 GLU B C 1
ATOM 3606 O O . GLU B 1 98 ? 24.686 97.914 14.152 1.00 15.42 90 GLU B O 1
ATOM 3612 N N . ALA B 1 99 ? 26.928 97.943 13.998 1.00 11.78 91 ALA B N 1
ATOM 3613 C CA . ALA B 1 99 ? 27.108 96.536 14.320 1.00 11.55 91 ALA B CA 1
ATOM 3614 C C . ALA B 1 99 ? 28.517 96.333 14.839 1.00 9.65 91 ALA B C 1
ATOM 3615 O O . ALA B 1 99 ? 29.414 97.159 14.602 1.00 9.40 91 ALA B O 1
ATOM 3617 N N . ALA B 1 100 ? 28.725 95.231 15.543 1.00 10.42 92 ALA B N 1
ATOM 3618 C CA . ALA B 1 100 ? 30.026 94.910 16.099 1.00 9.96 92 ALA B CA 1
ATOM 3619 C C . ALA B 1 100 ? 30.223 93.424 16.253 1.00 9.45 92 ALA B C 1
ATOM 3620 O O . ALA B 1 100 ? 29.290 92.678 16.552 1.00 11.63 92 ALA B O 1
ATOM 3622 N N . ASN B 1 101 ? 31.465 92.996 16.082 1.00 9.53 93 ASN B N 1
ATOM 3623 C CA . ASN B 1 101 ? 31.904 91.649 16.371 1.00 10.40 93 ASN B CA 1
ATOM 3624 C C . ASN B 1 101 ? 33.027 91.768 17.376 1.00 9.16 93 ASN B C 1
ATOM 3625 O O . ASN B 1 101 ? 34.019 92.459 17.145 1.00 9.78 93 ASN B O 1
ATOM 3630 N N . VAL B 1 102 ? 32.844 91.089 18.503 1.00 9.14 94 VAL B N 1
ATOM 3631 C CA . VAL B 1 102 ? 33.780 91.189 19.634 1.00 8.93 94 VAL B CA 1
ATOM 3632 C C . VAL B 1 102 ? 34.650 89.944 19.819 1.00 10.29 94 VAL B C 1
ATOM 3633 O O . VAL B 1 102 ? 35.260 89.754 20.858 1.00 11.82 94 VAL B O 1
ATOM 3637 N N . GLN B 1 103 ? 34.718 89.111 18.798 1.00 11.28 95 GLN B N 1
ATOM 3638 C CA A GLN B 1 103 ? 35.475 87.844 18.803 0.54 12.59 95 GLN B CA 1
ATOM 3639 C CA B GLN B 1 103 ? 35.455 87.858 18.908 0.46 12.99 95 GLN B CA 1
ATOM 3640 C C . GLN B 1 103 ? 36.980 87.926 18.636 1.00 13.98 95 GLN B C 1
ATOM 3641 O O . GLN B 1 103 ? 37.701 87.084 19.151 1.00 14.15 95 GLN B O 1
ATOM 3652 N N . PRO B 1 104 ? 37.476 88.894 17.826 1.00 11.60 96 PRO B N 1
ATOM 3653 C CA . PRO B 1 104 ? 38.938 88.844 17.598 1.00 12.94 96 PRO B CA 1
ATOM 3654 C C . PRO B 1 104 ? 39.809 88.950 18.852 1.00 13.16 96 PRO B C 1
ATOM 3655 O O . PRO B 1 104 ? 39.465 89.674 19.774 1.00 11.63 96 PRO B O 1
ATOM 3659 N N . ASN B 1 105 ? 40.957 88.273 18.842 1.00 14.97 97 ASN B N 1
ATOM 3660 C CA . ASN B 1 105 ? 41.850 88.248 20.013 1.00 12.77 97 ASN B CA 1
ATOM 3661 C C . ASN B 1 105 ? 43.093 89.132 19.951 1.00 14.32 97 ASN B C 1
ATOM 3662 O O . ASN B 1 105 ? 43.927 89.085 20.836 1.00 14.06 97 ASN B O 1
ATOM 3667 N N . SER B 1 106 ? 43.157 89.986 18.938 1.00 13.43 98 SER B N 1
ATOM 3668 C CA A SER B 1 106 ? 44.174 91.035 18.852 0.53 14.15 98 SER B CA 1
ATOM 3669 C CA B SER B 1 106 ? 44.169 91.028 18.854 0.47 14.05 98 SER B CA 1
ATOM 3670 C C . SER B 1 106 ? 43.687 92.038 17.838 1.00 11.43 98 SER B C 1
ATOM 3671 O O . SER B 1 106 ? 42.693 91.780 17.134 1.00 13.38 98 SER B O 1
ATOM 3676 N N . GLY B 1 107 ? 44.379 93.175 17.760 1.00 14.04 99 GLY B N 1
ATOM 3677 C CA . GLY B 1 107 ? 44.100 94.188 16.762 1.00 14.21 99 GLY B CA 1
ATOM 3678 C C . GLY B 1 107 ? 44.363 93.685 15.353 1.00 13.71 99 GLY B C 1
ATOM 3679 O O . GLY B 1 107 ? 43.551 93.837 14.439 1.00 14.88 99 GLY B O 1
ATOM 3680 N N . SER B 1 108 ? 45.507 93.045 15.186 1.00 14.80 100 SER B N 1
ATOM 3681 C CA . SER B 1 108 ? 45.888 92.511 13.902 1.00 13.92 100 SER B CA 1
ATOM 3682 C C . SER B 1 108 ? 44.889 91.446 13.433 1.00 13.38 100 SER B C 1
ATOM 3683 O O . SER B 1 108 ? 44.545 91.375 12.261 1.00 15.52 100 SER B O 1
ATOM 3686 N N . GLN B 1 109 ? 44.374 90.659 14.366 1.00 13.94 101 GLN B N 1
ATOM 3687 C CA . GLN B 1 109 ? 43.381 89.629 14.060 1.00 13.01 101 GLN B CA 1
ATOM 3688 C C . GLN B 1 109 ? 41.981 90.223 13.696 1.00 13.95 101 GLN B C 1
ATOM 3689 O O . GLN B 1 109 ? 41.264 89.689 12.834 1.00 15.32 101 GLN B O 1
ATOM 3695 N N . ALA B 1 110 ? 41.595 91.328 14.321 1.00 13.15 102 ALA B N 1
ATOM 3696 C CA . ALA B 1 110 ? 40.447 92.079 13.873 1.00 11.55 102 ALA B CA 1
ATOM 3697 C C . ALA B 1 110 ? 40.639 92.518 12.419 1.00 10.30 102 ALA B C 1
ATOM 3698 O O . ALA B 1 110 ? 39.711 92.413 11.609 1.00 10.36 102 ALA B O 1
ATOM 3700 N N . ASN B 1 111 ? 41.827 93.028 12.119 1.00 9.99 103 ASN B N 1
ATOM 3701 C CA . ASN B 1 111 ? 42.116 93.478 10.775 1.00 10.00 103 ASN B CA 1
ATOM 3702 C C . ASN B 1 111 ? 42.005 92.328 9.766 1.00 9.87 103 ASN B C 1
ATOM 3703 O O . ASN B 1 111 ? 41.324 92.459 8.726 1.00 10.98 103 ASN B O 1
ATOM 3708 N N . GLN B 1 112 ? 42.641 91.205 10.069 1.00 9.86 104 GLN B N 1
ATOM 3709 C CA A GLN B 1 112 ? 42.548 90.025 9.224 0.63 10.09 104 GLN B CA 1
ATOM 3710 C CA B GLN B 1 112 ? 42.554 90.066 9.167 0.37 10.70 104 GLN B CA 1
ATOM 3711 C C . GLN B 1 112 ? 41.105 89.554 9.051 1.00 10.93 104 GLN B C 1
ATOM 3712 O O . GLN B 1 112 ? 40.691 89.076 7.978 1.00 12.30 104 GLN B O 1
ATOM 3723 N N . GLY B 1 113 ? 40.320 89.674 10.108 1.00 11.63 105 GLY B N 1
ATOM 3724 C CA . GLY B 1 113 ? 38.933 89.236 10.074 1.00 12.10 105 GLY B CA 1
ATOM 3725 C C . GLY B 1 113 ? 38.129 90.021 9.055 1.00 12.86 105 GLY B C 1
ATOM 3726 O O . GLY B 1 113 ? 37.241 89.467 8.414 1.00 17.66 105 GLY B O 1
ATOM 3727 N N . VAL B 1 114 ? 38.467 91.290 8.852 1.00 11.05 106 VAL B N 1
ATOM 3728 C CA . VAL B 1 114 ? 37.846 92.065 7.766 1.00 12.48 106 VAL B CA 1
ATOM 3729 C C . VAL B 1 114 ? 38.371 91.590 6.404 1.00 11.58 106 VAL B C 1
ATOM 3730 O O . VAL B 1 114 ? 37.572 91.314 5.488 1.00 13.53 106 VAL B O 1
ATOM 3734 N N . PHE B 1 115 ? 39.696 91.524 6.261 1.00 13.36 107 PHE B N 1
ATOM 3735 C CA . PHE B 1 115 ? 40.288 91.275 4.953 1.00 14.63 107 PHE B CA 1
ATOM 3736 C C . PHE B 1 115 ? 39.757 89.983 4.386 1.00 16.02 107 PHE B C 1
ATOM 3737 O O . PHE B 1 115 ? 39.406 89.917 3.208 1.00 18.22 107 PHE B O 1
ATOM 3745 N N . PHE B 1 116 ? 39.768 88.924 5.190 1.00 15.63 108 PHE B N 1
ATOM 3746 C CA . PHE B 1 116 ? 39.471 87.595 4.721 1.00 18.41 108 PHE B CA 1
ATOM 3747 C C . PHE B 1 116 ? 37.968 87.318 4.564 1.00 17.48 108 PHE B C 1
ATOM 3748 O O . PHE B 1 116 ? 37.582 86.520 3.728 1.00 21.61 108 PHE B O 1
ATOM 3756 N N . ALA B 1 117 ? 37.136 88.025 5.324 1.00 15.42 109 ALA B N 1
ATOM 3757 C CA . ALA B 1 117 ? 35.674 87.952 5.180 1.00 16.63 109 ALA B CA 1
ATOM 3758 C C . ALA B 1 117 ? 35.171 88.678 3.939 1.00 14.89 109 ALA B C 1
ATOM 3759 O O . ALA B 1 117 ? 34.302 88.176 3.235 1.00 18.54 109 ALA B O 1
ATOM 3761 N N . MET B 1 118 ? 35.737 89.852 3.679 1.00 13.55 110 MET B N 1
ATOM 3762 C CA . MET B 1 118 ? 35.200 90.757 2.668 1.00 13.47 110 MET B CA 1
ATOM 3763 C C . MET B 1 118 ? 35.853 90.660 1.289 1.00 16.98 110 MET B C 1
ATOM 3764 O O . MET B 1 118 ? 35.247 91.133 0.338 1.00 21.22 110 MET B O 1
ATOM 3769 N N . LEU B 1 119 ? 37.055 90.071 1.209 1.00 18.46 111 LEU B N 1
ATOM 3770 C CA . LEU B 1 119 ? 37.841 89.978 -0.007 1.00 19.37 111 LEU B CA 1
ATOM 3771 C C . LEU B 1 119 ? 38.056 88.564 -0.430 1.00 20.64 111 LEU B C 1
ATOM 3772 O O . LEU B 1 119 ? 37.809 87.639 0.313 1.00 20.51 111 LEU B O 1
ATOM 3777 N N . LYS B 1 120 ? 38.504 88.414 -1.659 1.00 23.29 112 LYS B N 1
ATOM 3778 C CA . LYS B 1 120 ? 38.815 87.085 -2.180 1.00 24.82 112 LYS B CA 1
ATOM 3779 C C . LYS B 1 120 ? 40.292 87.024 -2.515 1.00 22.25 112 LYS B C 1
ATOM 3780 O O . LYS B 1 120 ? 40.945 88.060 -2.634 1.00 20.31 112 LYS B O 1
ATOM 3786 N N . PRO B 1 121 ? 40.825 85.809 -2.676 1.00 20.70 113 PRO B N 1
ATOM 3787 C CA . PRO B 1 121 ? 42.239 85.724 -2.994 1.00 20.73 113 PRO B CA 1
ATOM 3788 C C . PRO B 1 121 ? 42.634 86.569 -4.181 1.00 20.89 113 PRO B C 1
ATOM 3789 O O . PRO B 1 121 ? 41.958 86.569 -5.229 1.00 22.81 113 PRO B O 1
ATOM 3793 N N . GLY B 1 122 ? 43.741 87.282 -4.010 1.00 18.65 114 GLY B N 1
ATOM 3794 C CA . GLY B 1 122 ? 44.301 88.084 -5.071 1.00 19.96 114 GLY B CA 1
ATOM 3795 C C . GLY B 1 122 ? 43.770 89.498 -5.130 1.00 20.60 114 GLY B C 1
ATOM 3796 O O . GLY B 1 122 ? 44.316 90.317 -5.875 1.00 24.93 114 GLY B O 1
ATOM 3797 N N . ASP B 1 123 ? 42.720 89.800 -4.355 1.00 18.90 115 ASP B N 1
ATOM 3798 C CA . ASP B 1 123 ? 42.172 91.158 -4.340 1.00 17.46 115 ASP B CA 1
ATOM 3799 C C . ASP B 1 123 ? 43.224 92.156 -3.895 1.00 18.29 115 ASP B C 1
ATOM 3800 O O . ASP B 1 123 ? 44.127 91.827 -3.136 1.00 19.66 115 ASP B O 1
ATOM 3805 N N . THR B 1 124 ? 43.078 93.381 -4.363 1.00 17.92 116 THR B N 1
ATOM 3806 C CA . THR B 1 124 ? 44.004 94.445 -4.027 1.00 18.94 116 THR B CA 1
ATOM 3807 C C . THR B 1 124 ? 43.548 95.227 -2.802 1.00 17.18 116 THR B C 1
ATOM 3808 O O . THR B 1 124 ? 42.401 95.669 -2.721 1.00 17.32 116 THR B O 1
ATOM 3812 N N . ILE B 1 125 ? 44.466 95.394 -1.851 1.00 18.21 117 ILE B N 1
ATOM 3813 C CA . ILE B 1 125 ? 44.258 96.269 -0.712 1.00 16.48 117 ILE B CA 1
ATOM 3814 C C . ILE B 1 125 ? 45.202 97.464 -0.871 1.00 17.84 117 ILE B C 1
ATOM 3815 O O . ILE B 1 125 ? 46.377 97.282 -1.175 1.00 20.83 117 ILE B O 1
ATOM 3820 N N . MET B 1 126 ? 44.686 98.674 -0.676 1.00 17.56 118 MET B N 1
ATOM 3821 C CA . MET B 1 126 ? 45.526 99.867 -0.671 1.00 18.20 118 MET B CA 1
ATOM 3822 C C . MET B 1 126 ? 45.633 100.353 0.771 1.00 16.53 118 MET B C 1
ATOM 3823 O O . MET B 1 126 ? 44.623 100.695 1.401 1.00 17.06 118 MET B O 1
ATOM 3828 N N . GLY B 1 127 ? 46.857 100.358 1.292 1.00 20.04 119 GLY B N 1
ATOM 3829 C CA . GLY B 1 127 ? 47.134 100.902 2.606 1.00 19.40 119 GLY B CA 1
ATOM 3830 C C . GLY B 1 127 ? 47.591 102.340 2.504 1.00 21.71 119 GLY B C 1
ATOM 3831 O O . GLY B 1 127 ? 48.212 102.739 1.520 1.00 25.22 119 GLY B O 1
ATOM 3832 N N . MET B 1 128 ? 47.209 103.140 3.484 1.00 20.99 120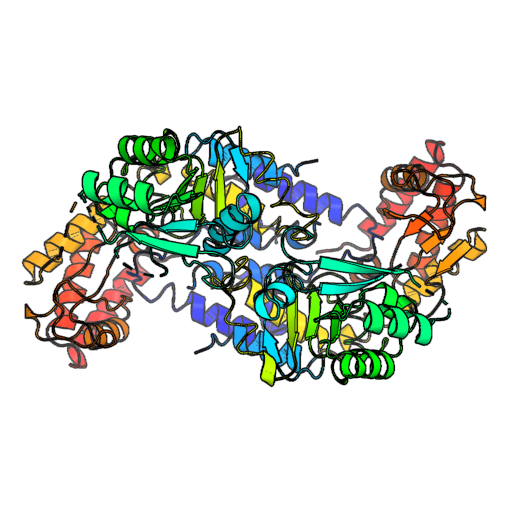 MET B N 1
ATOM 3833 C CA . MET B 1 128 ? 47.724 104.483 3.643 1.00 25.35 120 MET B CA 1
ATOM 3834 C C . MET B 1 128 ? 48.449 104.498 4.963 1.00 28.35 120 MET B C 1
ATOM 3835 O O . MET B 1 128 ? 47.832 104.279 5.992 1.00 30.41 120 MET B O 1
ATOM 3840 N N . SER B 1 129 ? 49.755 104.752 4.914 1.00 28.63 121 SER B N 1
ATOM 3841 C CA . SER B 1 129 ? 50.625 104.657 6.082 1.00 33.87 121 SER B CA 1
ATOM 3842 C C . SER B 1 129 ? 51.839 105.590 5.953 1.00 38.07 121 SER B C 1
ATOM 3843 O O . SER B 1 129 ? 52.175 106.040 4.856 1.00 40.69 121 SER B O 1
ATOM 3846 N N . LEU B 1 130 ? 52.492 105.874 7.078 1.00 43.83 122 LEU B N 1
ATOM 3847 C CA . LEU B 1 130 ? 53.666 106.750 7.087 1.00 45.18 122 LEU B CA 1
ATOM 3848 C C . LEU B 1 130 ? 54.875 106.052 6.476 1.00 49.28 122 LEU B C 1
ATOM 3849 O O . LEU B 1 130 ? 54.933 104.824 6.436 1.00 52.99 122 LEU B O 1
ATOM 3851 N N . SER B 1 145 ? 49.998 90.872 3.316 1.00 52.66 137 SER B N 1
ATOM 3852 C CA . SER B 1 145 ? 50.179 89.462 2.950 1.00 39.61 137 SER B CA 1
ATOM 3853 C C . SER B 1 145 ? 50.024 89.236 1.439 1.00 34.43 137 SER B C 1
ATOM 3854 O O . SER B 1 145 ? 48.901 89.033 0.989 1.00 29.64 137 SER B O 1
ATOM 3856 N N . GLY B 1 146 ? 51.150 89.251 0.701 1.00 40.09 138 GLY B N 1
ATOM 3857 C CA . GLY B 1 146 ? 51.209 89.075 -0.782 1.00 37.07 138 GLY B CA 1
ATOM 3858 C C . GLY B 1 146 ? 50.854 87.694 -1.358 1.00 33.01 138 GLY B C 1
ATOM 3859 O O . GLY B 1 146 ? 50.512 87.530 -2.527 1.00 28.19 138 GLY B O 1
ATOM 3860 N N . LYS B 1 147 ? 50.926 86.684 -0.524 1.00 31.67 139 LYS B N 1
ATOM 3861 C CA . LYS B 1 147 ? 50.442 85.372 -0.882 1.00 23.04 139 LYS B CA 1
ATOM 3862 C C . LYS B 1 147 ? 48.900 85.362 -1.041 1.00 18.62 139 LYS B C 1
ATOM 3863 O O . LYS B 1 147 ? 48.316 84.615 -1.840 1.00 21.89 139 LYS B O 1
ATOM 3869 N N . TRP B 1 148 ? 48.250 86.180 -0.236 1.00 17.16 140 TRP B N 1
ATOM 3870 C CA . TRP B 1 148 ? 46.800 86.205 -0.128 1.00 17.94 140 TRP B CA 1
ATOM 3871 C C . TRP B 1 148 ? 46.162 87.357 -0.869 1.00 16.73 140 TRP B C 1
ATOM 3872 O O . TRP B 1 148 ? 45.083 87.204 -1.410 1.00 19.23 140 TRP B O 1
ATOM 3883 N N . PHE B 1 149 ? 46.817 88.513 -0.852 1.00 18.15 141 PHE B N 1
ATOM 3884 C CA . PHE B 1 149 ? 46.264 89.725 -1.418 1.00 17.98 141 PHE B CA 1
ATOM 3885 C C . PHE B 1 149 ? 47.354 90.482 -2.137 1.00 20.72 141 PHE B C 1
ATOM 3886 O O . PHE B 1 149 ? 48.532 90.279 -1.856 1.00 23.68 141 PHE B O 1
ATOM 3894 N N . ASN B 1 150 ? 46.958 91.384 -3.027 1.00 22.17 142 ASN B N 1
ATOM 3895 C CA . ASN B 1 150 ? 47.899 92.293 -3.644 1.00 25.02 142 ASN B CA 1
ATOM 3896 C C . ASN B 1 150 ? 47.860 93.600 -2.864 1.00 23.56 142 ASN B C 1
ATOM 3897 O O . ASN B 1 150 ? 46.863 94.299 -2.921 1.00 25.55 142 ASN B O 1
ATOM 3902 N N . VAL B 1 151 ? 48.925 93.918 -2.126 1.00 25.66 143 VAL B N 1
ATOM 3903 C CA . VAL B 1 151 ? 48.947 95.120 -1.292 1.00 26.19 143 VAL B CA 1
ATOM 3904 C C . VAL B 1 151 ? 49.716 96.230 -1.991 1.00 24.94 143 VAL B C 1
ATOM 3905 O O . VAL B 1 151 ? 50.863 96.037 -2.429 1.00 30.51 143 VAL B O 1
ATOM 3909 N N . VAL B 1 152 ? 49.064 97.383 -2.098 1.00 23.77 144 VAL B N 1
ATOM 3910 C CA . VAL B 1 152 ? 49.705 98.600 -2.575 1.00 25.17 144 VAL B CA 1
ATOM 3911 C C . VAL B 1 152 ? 49.671 99.635 -1.469 1.00 25.37 144 VAL B C 1
ATOM 3912 O O . VAL B 1 152 ? 48.721 99.698 -0.679 1.00 24.29 144 VAL B O 1
ATOM 3916 N N . SER B 1 153 ? 50.711 100.453 -1.422 1.00 32.02 145 SER B N 1
ATOM 3917 C CA . SER B 1 153 ? 50.880 101.397 -0.331 1.00 35.00 145 SER B CA 1
ATOM 3918 C C . SER B 1 153 ? 50.927 102.822 -0.856 1.00 33.59 145 SER B C 1
ATOM 3919 O O . SER B 1 153 ? 51.652 103.129 -1.808 1.00 38.82 145 SER B O 1
ATOM 3922 N N . TYR B 1 154 ? 50.142 103.684 -0.224 1.00 35.73 146 TYR B N 1
ATOM 3923 C CA . TYR B 1 154 ? 50.290 105.110 -0.396 1.00 35.12 146 TYR B CA 1
ATOM 3924 C C . TYR B 1 154 ? 51.076 105.645 0.791 1.00 35.20 146 TYR B C 1
ATOM 3925 O O . TYR B 1 154 ? 50.664 105.489 1.943 1.00 33.33 146 TYR B O 1
ATOM 3934 N N . GLY B 1 155 ? 52.209 106.278 0.502 1.00 39.36 147 GLY B N 1
ATOM 3935 C CA . GLY B 1 155 ? 53.102 106.776 1.537 1.00 44.44 147 GLY B CA 1
ATOM 3936 C C . GLY B 1 155 ? 52.729 108.179 1.978 1.00 44.66 147 GLY B C 1
ATOM 3937 O O . GLY B 1 155 ? 52.642 109.092 1.154 1.00 45.71 147 GLY B O 1
ATOM 3938 N N . LEU B 1 156 ? 52.508 108.348 3.278 1.00 41.69 148 LEU B N 1
ATOM 3939 C CA . LEU B 1 156 ? 52.167 109.652 3.844 1.00 44.02 148 LEU B CA 1
ATOM 3940 C C . LEU B 1 156 ? 53.403 110.323 4.434 1.00 45.78 148 LEU B C 1
ATOM 3941 O O . LEU B 1 156 ? 54.205 109.687 5.124 1.00 48.36 148 LEU B O 1
ATOM 3946 N N . ASP B 1 161 ? 51.585 117.601 4.515 1.00 66.60 153 ASP B N 1
ATOM 3947 C CA . ASP B 1 161 ? 50.169 117.874 4.265 1.00 53.24 153 ASP B CA 1
ATOM 3948 C C . ASP B 1 161 ? 49.569 116.818 3.330 1.00 42.65 153 ASP B C 1
ATOM 3949 O O . ASP B 1 161 ? 50.197 116.458 2.334 1.00 44.36 153 ASP B O 1
ATOM 3951 N N . ILE B 1 162 ? 48.356 116.345 3.639 1.00 40.90 154 ILE B N 1
ATOM 3952 C CA . ILE B 1 162 ? 47.752 115.196 2.936 1.00 31.81 154 ILE B CA 1
ATOM 3953 C C . ILE B 1 162 ? 47.409 115.519 1.487 1.00 32.43 154 ILE B C 1
ATOM 3954 O O . ILE B 1 162 ? 46.641 116.442 1.215 1.00 32.89 154 ILE B O 1
ATOM 3959 N N . ASP B 1 163 ? 47.957 114.726 0.571 1.00 30.52 155 ASP B N 1
ATOM 3960 C CA . ASP B 1 163 ? 47.715 114.886 -0.860 1.00 30.30 155 ASP B CA 1
ATOM 3961 C C . ASP B 1 163 ? 46.587 113.946 -1.277 1.00 28.58 155 ASP B C 1
ATOM 3962 O O . ASP B 1 163 ? 46.824 112.835 -1.767 1.00 27.98 155 ASP B O 1
ATOM 3967 N N . TYR B 1 164 ? 45.356 114.402 -1.066 1.00 26.61 156 TYR B N 1
ATOM 3968 C CA . TYR B 1 164 ? 44.173 113.614 -1.393 1.00 23.48 156 TYR B CA 1
ATOM 3969 C C . TYR B 1 164 ? 44.111 113.277 -2.885 1.00 25.25 156 TYR B C 1
ATOM 3970 O O . TYR B 1 164 ? 43.747 112.162 -3.253 1.00 26.52 156 TYR B O 1
ATOM 3979 N N . ASP B 1 165 ? 44.489 114.229 -3.732 1.00 26.49 157 ASP B N 1
ATOM 3980 C CA . ASP B 1 165 ? 44.519 113.970 -5.170 1.00 28.27 157 ASP B CA 1
ATOM 3981 C C . ASP B 1 165 ? 45.473 112.825 -5.534 1.00 27.94 157 ASP B C 1
ATOM 3982 O O . ASP B 1 165 ? 45.152 111.988 -6.388 1.00 31.32 157 ASP B O 1
ATOM 3987 N N . ALA B 1 166 ? 46.644 112.789 -4.901 1.00 29.48 158 ALA B N 1
ATOM 3988 C CA . ALA B 1 166 ? 47.636 111.735 -5.166 1.00 29.28 158 ALA B CA 1
ATOM 3989 C C . ALA B 1 166 ? 47.165 110.383 -4.651 1.00 28.53 158 ALA B C 1
ATOM 3990 O O . ALA B 1 166 ? 47.393 109.355 -5.292 1.00 31.98 158 ALA B O 1
ATOM 3992 N N . ALA B 1 167 ? 46.494 110.381 -3.501 1.00 26.04 159 ALA B N 1
ATOM 3993 C CA . ALA B 1 167 ? 45.920 109.137 -2.984 1.00 24.67 159 ALA B CA 1
ATOM 3994 C C . ALA B 1 167 ? 44.821 108.653 -3.936 1.00 25.46 159 ALA B C 1
ATOM 3995 O O . ALA B 1 167 ? 44.731 107.461 -4.227 1.00 25.55 159 ALA B O 1
ATOM 3997 N N . GLU B 1 168 ? 43.983 109.587 -4.396 1.00 23.27 160 GLU B N 1
ATOM 3998 C CA . GLU B 1 168 ? 42.911 109.277 -5.331 1.00 23.17 160 GLU B CA 1
ATOM 3999 C C . GLU B 1 168 ? 43.474 108.730 -6.651 1.00 25.58 160 GLU B C 1
ATOM 4000 O O . GLU B 1 168 ? 42.943 107.763 -7.200 1.00 26.85 160 GLU B O 1
ATOM 4006 N N . LYS B 1 169 ? 44.543 109.357 -7.150 1.00 27.91 161 LYS B N 1
ATOM 4007 C CA . LYS B 1 169 ? 45.222 108.911 -8.359 1.00 29.08 161 LYS B CA 1
ATOM 4008 C C . LYS B 1 169 ? 45.722 107.486 -8.220 1.00 30.11 161 LYS B C 1
ATOM 4009 O O . LYS B 1 169 ? 45.499 106.678 -9.101 1.00 30.42 161 LYS B O 1
ATOM 4015 N N . LEU B 1 170 ? 46.373 107.163 -7.103 1.00 28.68 162 LEU B N 1
ATOM 4016 C CA . LEU B 1 170 ? 46.860 105.803 -6.884 1.00 28.79 162 LEU B CA 1
ATOM 4017 C C . LEU B 1 170 ? 45.713 104.806 -6.789 1.00 24.71 162 LEU B C 1
ATOM 4018 O O . LEU B 1 170 ? 45.796 103.701 -7.316 1.00 29.07 162 LEU B O 1
ATOM 4023 N N . ALA B 1 171 ? 44.632 105.206 -6.129 1.00 26.02 163 ALA B N 1
ATOM 4024 C CA . ALA B 1 171 ? 43.465 104.341 -6.022 1.00 23.08 163 ALA B CA 1
ATOM 4025 C C . ALA B 1 171 ? 42.839 104.059 -7.395 1.00 24.42 163 ALA B C 1
ATOM 4026 O O . ALA B 1 171 ? 42.425 102.939 -7.672 1.00 28.52 163 ALA B O 1
ATOM 4028 N N . ASN B 1 172 ? 42.795 105.063 -8.261 1.00 25.47 164 ASN B N 1
ATOM 4029 C CA . ASN B 1 172 ? 42.256 104.863 -9.607 1.00 29.12 164 ASN B CA 1
ATOM 4030 C C . ASN B 1 172 ? 43.126 103.930 -10.452 1.00 28.98 164 ASN B C 1
ATOM 4031 O O . ASN B 1 172 ? 42.605 103.147 -11.244 1.00 36.37 164 ASN B O 1
ATOM 4036 N N . GLU B 1 173 ? 44.439 104.006 -10.272 1.00 28.67 165 GLU B N 1
ATOM 4037 C CA . GLU B 1 173 ? 45.366 103.174 -11.019 1.00 31.59 165 GLU B CA 1
ATOM 4038 C C . GLU B 1 173 ? 45.275 101.718 -10.599 1.00 32.96 165 GLU B C 1
ATOM 4039 O O . GLU B 1 173 ? 45.326 100.839 -11.444 1.00 36.14 165 GLU B O 1
ATOM 4045 N N . HIS B 1 174 ? 45.124 101.461 -9.299 1.00 29.58 166 HIS B N 1
ATOM 4046 C CA . HIS B 1 174 ? 45.212 100.092 -8.780 1.00 29.88 166 HIS B CA 1
ATOM 4047 C C . HIS B 1 174 ? 43.870 99.426 -8.466 1.00 29.77 166 HIS B C 1
ATOM 4048 O O . HIS B 1 174 ? 43.824 98.222 -8.245 1.00 31.76 166 HIS B O 1
ATOM 4055 N N . LYS B 1 175 ? 42.793 100.204 -8.440 1.00 25.55 167 LYS B N 1
ATOM 4056 C CA . LYS B 1 175 ? 41.451 99.678 -8.239 1.00 23.85 167 LYS B CA 1
ATOM 4057 C C . LYS B 1 175 ? 41.381 98.766 -7.013 1.00 21.38 167 LYS B C 1
ATOM 4058 O O . LYS B 1 175 ? 40.977 97.617 -7.115 1.00 22.65 167 LYS B O 1
ATOM 4060 N N . PRO B 1 176 ? 41.781 99.279 -5.838 1.00 19.71 168 PRO B N 1
ATOM 4061 C CA . PRO B 1 176 ? 41.693 98.431 -4.661 1.00 17.83 168 PRO B CA 1
ATOM 4062 C C . PRO B 1 176 ? 40.253 98.076 -4.343 1.00 18.13 168 PRO B C 1
ATOM 4063 O O . PRO B 1 176 ? 39.359 98.898 -4.570 1.00 18.84 168 PRO B O 1
ATOM 4067 N N . LYS B 1 177 ? 40.034 96.861 -3.846 1.00 18.26 169 LYS B N 1
ATOM 4068 C CA . LYS B 1 177 ? 38.736 96.482 -3.297 1.00 16.65 169 LYS B CA 1
ATOM 4069 C C . LYS B 1 177 ? 38.540 97.053 -1.882 1.00 15.37 169 LYS B C 1
ATOM 4070 O O . LYS B 1 177 ? 37.422 97.153 -1.390 1.00 18.12 169 LYS B O 1
ATOM 4072 N N . LEU B 1 178 ? 39.630 97.425 -1.224 1.00 14.66 170 LEU B N 1
ATOM 4073 C CA . LEU B 1 178 ? 39.557 97.929 0.149 1.00 15.34 170 LEU B CA 1
ATOM 4074 C C . LEU B 1 178 ? 40.716 98.895 0.356 1.00 15.37 170 LEU B C 1
ATOM 4075 O O . LEU B 1 178 ? 41.855 98.605 -0.056 1.00 16.31 170 LEU B O 1
ATOM 4080 N N . ILE B 1 179 ? 40.418 100.052 0.971 1.00 14.40 171 ILE B N 1
ATOM 4081 C CA . ILE B 1 179 ? 41.421 101.018 1.397 1.00 14.10 171 ILE B CA 1
ATOM 4082 C C . ILE B 1 179 ? 41.450 101.003 2.917 1.00 11.93 171 ILE B C 1
ATOM 4083 O O . ILE B 1 179 ? 40.396 101.040 3.557 1.00 13.95 171 ILE B O 1
ATOM 4088 N N . VAL B 1 180 ? 42.652 100.910 3.482 1.00 12.96 172 VAL B N 1
ATOM 4089 C CA A VAL B 1 180 ? 42.805 100.891 4.938 0.49 12.91 172 VAL B CA 1
ATOM 4090 C CA B VAL B 1 180 ? 42.855 100.878 4.951 0.51 13.46 172 VAL B CA 1
ATOM 4091 C C . VAL B 1 180 ? 43.675 102.063 5.400 1.00 14.13 172 VAL B C 1
ATOM 4092 O O . VAL B 1 180 ? 44.759 102.298 4.860 1.00 16.67 172 VAL B O 1
ATOM 4099 N N . ALA B 1 181 ? 43.166 102.778 6.403 1.00 15.76 173 ALA B N 1
ATOM 4100 C CA . ALA B 1 181 ? 43.884 103.847 7.076 1.00 17.26 173 ALA B CA 1
ATOM 4101 C C . ALA B 1 181 ? 44.104 103.418 8.523 1.00 16.99 173 ALA B C 1
ATOM 4102 O O . ALA B 1 181 ? 43.249 102.759 9.095 1.00 19.74 173 ALA B O 1
ATOM 4104 N N . GLY B 1 182 ? 45.210 103.839 9.127 1.00 18.24 174 GLY B N 1
ATOM 4105 C CA . GLY B 1 182 ? 45.575 103.442 10.483 1.00 19.85 174 GLY B CA 1
ATOM 4106 C C . GLY B 1 182 ? 45.996 104.604 11.350 1.00 22.52 174 GLY B C 1
ATOM 4107 O O . GLY B 1 182 ? 45.465 105.709 11.224 1.00 21.21 174 GLY B O 1
ATOM 4108 N N . ALA B 1 183 ? 46.954 104.349 12.243 1.00 19.19 175 ALA B N 1
ATOM 4109 C CA . ALA B 1 183 ? 47.363 105.343 13.240 1.00 20.01 175 ALA B CA 1
ATOM 4110 C C . ALA B 1 183 ? 47.786 106.665 12.601 1.00 24.95 175 ALA B C 1
ATOM 4111 O O . ALA B 1 183 ? 47.418 107.743 13.082 1.00 24.84 175 ALA B O 1
ATOM 4113 N N . SER B 1 184 ? 48.547 106.576 11.513 1.00 27.89 176 SER B N 1
ATOM 4114 C CA . SER B 1 184 ? 49.017 107.766 10.824 1.00 31.92 176 SER B CA 1
ATOM 4115 C C . SER B 1 184 ? 47.880 108.677 10.331 1.00 32.57 176 SER B C 1
ATOM 4116 O O . SER B 1 184 ? 48.070 109.882 10.178 1.00 37.58 176 SER B O 1
ATOM 4119 N N . ALA B 1 185 ? 46.710 108.103 10.074 1.00 30.87 177 ALA B N 1
ATOM 4120 C CA . ALA B 1 185 ? 45.546 108.881 9.651 1.00 35.15 177 ALA B CA 1
ATOM 4121 C C . ALA B 1 185 ? 45.040 109.801 10.751 1.00 30.87 177 ALA B C 1
ATOM 4122 O O . ALA B 1 185 ? 44.574 110.916 10.481 1.00 33.75 177 ALA B O 1
ATOM 4124 N N . PHE B 1 186 ? 45.128 109.342 11.992 1.00 28.37 178 PHE B N 1
ATOM 4125 C CA . PHE B 1 186 ? 44.723 110.173 13.111 1.00 23.75 178 PHE B CA 1
ATOM 4126 C C . PHE B 1 186 ? 45.802 111.196 13.427 1.00 25.08 178 PHE B C 1
ATOM 4127 O O . PHE B 1 186 ? 45.494 112.373 13.663 1.00 28.03 178 PHE B O 1
ATOM 4135 N N . ALA B 1 187 ? 47.062 110.748 13.428 1.00 23.56 179 ALA B N 1
ATOM 4136 C CA . ALA B 1 187 ? 48.195 111.618 13.671 1.00 25.93 179 ALA B CA 1
ATOM 4137 C C . ALA B 1 187 ? 48.250 112.745 12.642 1.00 29.42 179 ALA B C 1
ATOM 4138 O O . ALA B 1 187 ? 48.596 113.875 12.976 1.00 30.71 179 ALA B O 1
ATOM 4140 N N . LEU B 1 188 ? 47.906 112.444 11.397 1.00 26.37 180 LEU B N 1
ATOM 4141 C CA . LEU B 1 188 ? 47.962 113.451 10.338 1.00 25.23 180 LEU B CA 1
ATOM 4142 C C . LEU B 1 188 ? 46.658 114.222 10.090 1.00 24.81 180 LEU B C 1
ATOM 4143 O O . LEU B 1 188 ? 46.600 115.036 9.176 1.00 27.59 180 LEU B O 1
ATOM 4148 N N . LYS B 1 189 ? 45.617 113.946 10.868 1.00 22.43 181 LYS B N 1
ATOM 4149 C CA . LYS B 1 189 ? 44.336 114.667 10.772 1.00 24.26 181 LYS B CA 1
ATOM 4150 C C . LYS B 1 189 ? 43.649 114.422 9.439 1.00 24.61 181 LYS B C 1
ATOM 4151 O O . LYS B 1 189 ? 43.134 115.358 8.821 1.00 26.40 181 LYS B O 1
ATOM 4153 N N . ILE B 1 190 ? 43.630 113.165 8.993 1.00 23.06 182 ILE B N 1
ATOM 4154 C CA . ILE B 1 190 ? 42.943 112.834 7.737 1.00 21.70 182 ILE B CA 1
ATOM 4155 C C . ILE B 1 190 ? 41.442 113.089 7.883 1.00 21.12 182 ILE B C 1
ATOM 4156 O O . ILE B 1 190 ? 40.851 112.853 8.926 1.00 23.60 182 ILE B O 1
ATOM 4161 N N . ASP B 1 191 ? 40.860 113.613 6.816 1.00 19.76 183 ASP B N 1
ATOM 4162 C CA . ASP B 1 191 ? 39.428 113.862 6.694 1.00 20.02 183 ASP B CA 1
ATOM 4163 C C . ASP B 1 191 ? 38.756 112.569 6.238 1.00 17.11 183 ASP B C 1
ATOM 4164 O O . ASP B 1 191 ? 38.829 112.208 5.068 1.00 17.97 183 ASP B O 1
ATOM 4169 N N . PHE B 1 192 ? 38.149 111.845 7.173 1.00 18.74 184 PHE B N 1
ATOM 4170 C CA . PHE B 1 192 ? 37.553 110.548 6.863 1.00 18.45 184 PHE B CA 1
ATOM 4171 C C . PHE B 1 192 ? 36.366 110.626 5.905 1.00 17.85 184 PHE B C 1
ATOM 4172 O O . PHE B 1 192 ? 36.129 109.689 5.154 1.00 16.94 184 PHE B O 1
ATOM 4180 N N . GLU B 1 193 ? 35.626 111.731 5.926 1.00 17.66 185 GLU B N 1
ATOM 4181 C CA . GLU B 1 193 ? 34.509 111.907 5.021 1.00 20.08 185 GLU B CA 1
ATOM 4182 C C . GLU B 1 193 ? 35.069 111.991 3.601 1.00 21.61 185 GLU B C 1
ATOM 4183 O O . GLU B 1 193 ? 34.564 111.361 2.681 1.00 21.14 185 GLU B O 1
ATOM 4189 N N . ARG B 1 194 ? 36.143 112.750 3.436 1.00 20.42 186 ARG B N 1
ATOM 4190 C CA . ARG B 1 194 ? 36.788 112.894 2.129 1.00 19.40 186 ARG B CA 1
ATOM 4191 C C . ARG B 1 194 ? 37.426 111.590 1.657 1.00 19.33 186 ARG B C 1
ATOM 4192 O O . ARG B 1 194 ? 37.305 111.240 0.494 1.00 20.35 186 ARG B O 1
ATOM 4200 N N . LEU B 1 195 ? 38.056 110.853 2.566 1.00 18.23 187 LEU B N 1
ATOM 4201 C CA . LEU B 1 195 ? 38.603 109.550 2.225 1.00 18.23 187 LEU B CA 1
ATOM 4202 C C . LEU B 1 195 ? 37.493 108.561 1.834 1.00 17.35 187 LEU B C 1
ATOM 4203 O O . LEU B 1 195 ? 37.668 107.770 0.911 1.00 18.89 187 LEU B O 1
ATOM 4208 N N . ALA B 1 196 ? 36.352 108.623 2.508 1.00 17.14 188 ALA B N 1
ATOM 4209 C CA . ALA B 1 196 ? 35.205 107.773 2.181 1.00 17.21 188 ALA B CA 1
ATOM 4210 C C . ALA B 1 196 ? 34.707 108.048 0.769 1.00 19.06 188 ALA B C 1
ATOM 4211 O O . ALA B 1 196 ? 34.329 107.124 0.030 1.00 19.64 188 ALA B O 1
ATOM 4213 N N . LYS B 1 197 ? 34.708 109.320 0.383 1.00 19.09 189 LYS B N 1
ATOM 4214 C CA . LYS B 1 197 ? 34.330 109.678 -0.989 1.00 21.74 189 LYS B CA 1
ATOM 4215 C C . LYS B 1 197 ? 35.305 109.131 -2.015 1.00 21.86 189 LYS B C 1
ATOM 4216 O O . LYS B 1 197 ? 34.886 108.675 -3.075 1.00 21.73 189 LYS B O 1
ATOM 4222 N N . ILE B 1 198 ? 36.599 109.197 -1.714 1.00 20.24 190 ILE B N 1
ATOM 4223 C CA . ILE B 1 198 ? 37.617 108.639 -2.590 1.00 20.49 190 ILE B CA 1
ATOM 4224 C C . ILE B 1 198 ? 37.428 107.130 -2.739 1.00 20.40 190 ILE B C 1
ATOM 4225 O O . ILE B 1 198 ? 37.474 106.602 -3.858 1.00 21.29 190 ILE B O 1
ATOM 4230 N N . ALA B 1 199 ? 37.202 106.433 -1.627 1.00 18.39 191 ALA B N 1
ATOM 4231 C CA . ALA B 1 199 ? 36.921 104.998 -1.673 1.00 18.24 191 ALA B CA 1
ATOM 4232 C C . ALA B 1 199 ? 35.707 104.692 -2.530 1.00 18.17 191 ALA B C 1
ATOM 4233 O O . ALA B 1 199 ? 35.756 103.813 -3.404 1.00 21.72 191 ALA B O 1
ATOM 4235 N N . LYS B 1 200 ? 34.614 105.411 -2.304 1.00 19.83 192 LYS B N 1
ATOM 4236 C CA . LYS B 1 200 ? 33.411 105.201 -3.109 1.00 20.98 192 LYS B CA 1
ATOM 4237 C C . LYS B 1 200 ? 33.709 105.419 -4.592 1.00 20.65 192 LYS B C 1
ATOM 4238 O O . LYS B 1 200 ? 33.240 104.644 -5.418 1.00 25.02 192 LYS B O 1
ATOM 4244 N N . SER B 1 201 ? 34.517 106.436 -4.911 1.00 21.14 193 SER B N 1
ATOM 4245 C CA . SER B 1 201 ? 34.768 106.821 -6.314 1.00 22.47 193 SER B CA 1
ATOM 4246 C C . SER B 1 201 ? 35.575 105.758 -7.068 1.00 23.84 193 SER B C 1
ATOM 4247 O O . SER B 1 201 ? 35.556 105.732 -8.295 1.00 25.35 193 SER B O 1
ATOM 4250 N N . VAL B 1 202 ? 36.291 104.886 -6.350 1.00 23.25 194 VAL B N 1
ATOM 4251 C CA . VAL B 1 202 ? 37.020 103.805 -7.014 1.00 26.37 194 VAL B CA 1
ATOM 4252 C C . VAL B 1 202 ? 36.433 102.418 -6.767 1.00 26.58 194 VAL B C 1
ATOM 4253 O O . VAL B 1 202 ? 36.980 101.426 -7.235 1.00 31.31 194 VAL B O 1
ATOM 4257 N N . GLY B 1 203 ? 35.340 102.335 -6.014 1.00 23.43 195 GLY B N 1
ATOM 4258 C CA . GLY B 1 203 ? 34.668 101.055 -5.757 1.00 24.15 195 GLY B CA 1
ATOM 4259 C C . GLY B 1 203 ? 35.211 100.266 -4.571 1.00 22.45 195 GLY B C 1
ATOM 4260 O O . GLY B 1 203 ? 34.995 99.053 -4.465 1.00 25.51 195 GLY B O 1
ATOM 4261 N N . ALA B 1 204 ? 35.911 100.944 -3.672 1.00 20.72 196 ALA B N 1
ATOM 4262 C CA . ALA B 1 204 ? 36.564 100.289 -2.531 1.00 18.55 196 ALA B CA 1
ATOM 4263 C C . ALA B 1 204 ? 35.786 100.458 -1.240 1.00 16.44 196 ALA B C 1
ATOM 4264 O O . ALA B 1 204 ? 35.150 101.494 -1.013 1.00 17.31 196 ALA B O 1
ATOM 4266 N N . TYR B 1 205 ? 35.846 99.446 -0.383 1.00 16.45 197 TYR B N 1
ATOM 4267 C CA . TYR B 1 205 ? 35.469 99.615 1.017 1.00 14.38 197 TYR B CA 1
ATOM 4268 C C . TYR B 1 205 ? 36.501 100.524 1.695 1.00 13.26 197 TYR B C 1
ATOM 4269 O O . TYR B 1 205 ? 37.665 100.561 1.280 1.00 14.88 197 TYR B O 1
ATOM 4278 N N . LEU B 1 206 ? 36.076 101.250 2.733 1.00 12.26 198 LEU B N 1
ATOM 4279 C CA . LEU B 1 206 ? 36.993 101.991 3.600 1.00 12.57 198 LEU B CA 1
ATOM 4280 C C . LEU B 1 206 ? 37.013 101.344 4.965 1.00 10.98 198 LEU B C 1
ATOM 4281 O O . LEU B 1 206 ? 35.969 101.171 5.628 1.00 11.66 198 LEU B O 1
ATOM 4286 N N . MET B 1 207 ? 38.220 100.989 5.380 1.00 11.96 199 MET B N 1
ATOM 4287 C CA . MET B 1 207 ? 38.456 100.460 6.703 1.00 10.50 199 MET B CA 1
ATOM 4288 C C . MET B 1 207 ? 39.415 101.397 7.424 1.00 11.14 199 MET B C 1
ATOM 4289 O O . MET B 1 207 ? 40.417 101.834 6.869 1.00 12.32 199 MET B O 1
ATOM 4294 N N . VAL B 1 208 ? 39.122 101.656 8.690 1.00 10.80 200 VAL B N 1
ATOM 4295 C CA . VAL B 1 208 ? 39.988 102.470 9.565 1.00 11.95 200 VAL B CA 1
ATOM 4296 C C . VAL B 1 208 ? 40.363 101.651 10.786 1.00 10.51 200 VAL B C 1
ATOM 4297 O O . VAL B 1 208 ? 39.493 101.129 11.469 1.00 11.20 200 VAL B O 1
ATOM 4301 N N . ASP B 1 209 ? 41.660 101.529 11.042 1.00 11.87 201 ASP B N 1
ATOM 4302 C CA . ASP B 1 209 ? 42.176 100.902 12.252 1.00 10.75 201 ASP B CA 1
ATOM 4303 C C . ASP B 1 209 ? 42.447 102.011 13.266 1.00 11.03 201 ASP B C 1
ATOM 4304 O O . ASP B 1 209 ? 43.386 102.780 13.110 1.00 12.86 201 ASP B O 1
ATOM 4309 N N . MET B 1 210 ? 41.604 102.089 14.297 1.00 10.61 202 MET B N 1
ATOM 4310 C CA . MET B 1 210 ? 41.710 103.163 15.289 1.00 11.10 202 MET B CA 1
ATOM 4311 C C . MET B 1 210 ? 42.338 102.680 16.597 1.00 12.50 202 MET B C 1
ATOM 4312 O O . MET B 1 210 ? 42.232 103.353 17.612 1.00 13.63 202 MET B O 1
ATOM 4317 N N . ALA B 1 211 ? 43.014 101.538 16.586 1.00 12.23 203 ALA B N 1
ATOM 4318 C CA . ALA B 1 211 ? 43.582 100.965 17.811 1.00 11.50 203 ALA B CA 1
ATOM 4319 C C . ALA B 1 211 ? 44.427 101.912 18.643 1.00 15.07 203 ALA B C 1
ATOM 4320 O O . ALA B 1 211 ? 44.386 101.850 19.870 1.00 16.82 203 ALA B O 1
ATOM 4322 N N . HIS B 1 212 ? 45.207 102.768 17.995 1.00 14.32 204 HIS B N 1
ATOM 4323 C CA A HIS B 1 212 ? 46.142 103.658 18.672 0.44 16.66 204 HIS B CA 1
ATOM 4324 C CA B HIS B 1 212 ? 46.118 103.633 18.723 0.56 17.37 204 HIS B CA 1
ATOM 4325 C C . HIS B 1 212 ? 45.451 104.885 19.280 1.00 17.48 204 HIS B C 1
ATOM 4326 O O . HIS B 1 212 ? 46.076 105.650 20.006 1.00 21.73 204 HIS B O 1
ATOM 4339 N N . TYR B 1 213 ? 44.189 105.092 18.967 1.00 14.24 205 TYR B N 1
ATOM 4340 C CA . TYR B 1 213 ? 43.460 106.300 19.390 1.00 13.44 205 TYR B CA 1
ATOM 4341 C C . TYR B 1 213 ? 42.059 106.020 19.936 1.00 12.41 205 TYR B C 1
ATOM 4342 O O . TYR B 1 213 ? 41.350 106.960 20.301 1.00 15.18 205 TYR B O 1
ATOM 4351 N N . ALA B 1 214 ? 41.671 104.754 20.038 1.00 13.47 206 ALA B N 1
ATOM 4352 C CA . ALA B 1 214 ? 40.293 104.421 20.343 1.00 13.55 206 ALA B CA 1
ATOM 4353 C C . ALA B 1 214 ? 39.782 105.023 21.652 1.00 14.23 206 ALA B C 1
ATOM 4354 O O . ALA B 1 214 ? 38.626 105.439 21.717 1.00 15.44 206 ALA B O 1
ATOM 4356 N N . GLY B 1 215 ? 40.620 105.036 22.685 1.00 12.49 207 GLY B N 1
ATOM 4357 C CA . GLY B 1 215 ? 40.199 105.594 23.974 1.00 14.29 207 GLY B CA 1
ATOM 4358 C C . GLY B 1 215 ? 39.942 107.080 23.878 1.00 12.29 207 GLY B C 1
ATOM 4359 O O . GLY B 1 215 ? 39.006 107.605 24.479 1.00 13.16 207 GLY B O 1
ATOM 4360 N N . LEU B 1 216 ? 40.788 107.779 23.125 1.00 12.70 208 LEU B N 1
ATOM 4361 C CA A LEU B 1 216 ? 40.621 109.217 22.900 0.44 14.08 208 LEU B CA 1
ATOM 4362 C CA B LEU B 1 216 ? 40.617 109.213 22.891 0.56 14.04 208 LEU B CA 1
ATOM 4363 C C . LEU B 1 216 ? 39.360 109.490 22.088 1.00 14.42 208 LEU B C 1
ATOM 4364 O O . LEU B 1 216 ? 38.650 110.459 22.340 1.00 17.70 208 LEU B O 1
ATOM 4373 N N . ILE B 1 217 ? 39.100 108.644 21.101 1.00 13.34 209 ILE B N 1
ATOM 4374 C CA . ILE B 1 217 ? 37.896 108.767 20.294 1.00 15.86 209 ILE B CA 1
ATOM 4375 C C . ILE B 1 217 ? 36.655 108.546 21.163 1.00 17.43 209 ILE B C 1
ATOM 4376 O O . ILE B 1 217 ? 35.689 109.301 21.106 1.00 19.76 209 ILE B O 1
ATOM 4381 N N . ALA B 1 218 ? 36.697 107.516 21.991 1.00 14.79 210 ALA B N 1
ATOM 4382 C CA . ALA B 1 218 ? 35.587 107.250 22.912 1.00 18.30 210 ALA B CA 1
ATOM 4383 C C . ALA B 1 218 ? 35.309 108.436 23.829 1.00 19.86 210 ALA B C 1
ATOM 4384 O O . ALA B 1 218 ? 34.162 108.686 24.162 1.00 23.29 210 ALA B O 1
ATOM 4386 N N . ALA B 1 219 ? 36.361 109.154 24.227 1.00 17.88 211 ALA B N 1
ATOM 4387 C CA . ALA B 1 219 ? 36.239 110.312 25.123 1.00 19.79 211 ALA B CA 1
ATOM 4388 C C . ALA B 1 219 ? 35.974 111.636 24.410 1.00 23.34 211 ALA B C 1
ATOM 4389 O O . ALA B 1 219 ? 35.920 112.678 25.067 1.00 30.78 211 ALA B O 1
ATOM 4391 N N . GLY B 1 220 ? 35.829 111.594 23.089 1.00 25.39 212 GLY B N 1
ATOM 4392 C CA . GLY B 1 220 ? 35.530 112.770 22.284 1.00 28.76 212 GLY B CA 1
ATOM 4393 C C . GLY B 1 220 ? 36.699 113.688 21.958 1.00 27.04 212 GLY B C 1
ATOM 4394 O O . GLY B 1 220 ? 36.485 114.814 21.506 1.00 31.17 212 GLY B O 1
ATOM 4395 N N . VAL B 1 221 ? 37.929 113.225 22.162 1.00 25.31 213 VAL B N 1
ATOM 4396 C CA . VAL B 1 221 ? 39.125 114.068 21.954 1.00 27.74 213 VAL B CA 1
ATOM 4397 C C . VAL B 1 221 ? 39.571 114.067 20.483 1.00 26.21 213 VAL B C 1
ATOM 4398 O O . VAL B 1 221 ? 40.039 115.088 19.968 1.00 33.14 213 VAL B O 1
ATOM 4402 N N . TYR B 1 222 ? 39.439 112.908 19.830 1.00 22.70 214 TYR B N 1
ATOM 4403 C CA . TYR B 1 222 ? 39.782 112.723 18.431 1.00 23.63 214 TYR B CA 1
ATOM 4404 C C . TYR B 1 222 ? 38.537 112.379 17.633 1.00 21.35 214 TYR B C 1
ATOM 4405 O O . TYR B 1 222 ? 37.590 111.801 18.178 1.00 20.60 214 TYR B O 1
ATOM 4414 N N . PRO B 1 223 ? 38.552 112.673 16.321 1.00 22.64 215 PRO B N 1
ATOM 4415 C CA . PRO B 1 223 ? 37.363 112.428 15.518 1.00 21.40 215 PRO B CA 1
ATOM 4416 C C . PRO B 1 223 ? 37.055 110.962 15.355 1.00 17.92 215 PRO B C 1
ATOM 4417 O O . PRO B 1 223 ? 37.968 110.138 15.299 1.00 19.42 215 PRO B O 1
ATOM 4421 N N . ASN B 1 224 ? 35.769 110.654 15.309 1.00 19.76 216 ASN B N 1
ATOM 4422 C CA . ASN B 1 224 ? 35.297 109.294 15.239 1.00 16.42 216 ASN B CA 1
ATOM 4423 C C . ASN B 1 224 ? 35.115 108.904 13.765 1.00 16.07 216 ASN B C 1
ATOM 4424 O O . ASN B 1 224 ? 34.315 109.531 13.049 1.00 18.83 216 ASN B O 1
ATOM 4429 N N . PRO B 1 225 ? 35.836 107.870 13.297 1.00 14.66 217 PRO B N 1
ATOM 4430 C CA . PRO B 1 225 ? 35.707 107.478 11.891 1.00 14.45 217 PRO B CA 1
ATOM 4431 C C . PRO B 1 225 ? 34.468 106.671 11.569 1.00 14.15 217 PRO B C 1
ATOM 4432 O O . PRO B 1 225 ? 34.132 106.486 10.403 1.00 13.71 217 PRO B O 1
ATOM 4436 N N . VAL B 1 226 ? 33.805 106.166 12.593 1.00 13.59 218 VAL B N 1
ATOM 4437 C CA . VAL B 1 226 ? 32.712 105.225 12.414 1.00 13.85 218 VAL B CA 1
ATOM 4438 C C . VAL B 1 226 ? 31.600 105.670 11.452 1.00 13.59 218 VAL B C 1
ATOM 4439 O O . VAL B 1 226 ? 31.164 104.858 10.644 1.00 16.91 218 VAL B O 1
ATOM 4443 N N . PRO B 1 227 ? 31.155 106.939 11.508 1.00 16.55 219 PRO B N 1
ATOM 4444 C CA . PRO B 1 227 ? 30.090 107.282 10.552 1.00 17.92 219 PRO B CA 1
ATOM 4445 C C . PRO B 1 227 ? 30.534 107.180 9.093 1.00 16.09 219 PRO B C 1
ATOM 4446 O O . PRO B 1 227 ? 29.692 107.022 8.195 1.00 20.29 219 PRO B O 1
ATOM 4450 N N . HIS B 1 228 ? 31.842 107.284 8.854 1.00 14.86 220 HIS B N 1
ATOM 4451 C CA . HIS B 1 228 ? 32.364 107.401 7.495 1.00 14.66 220 HIS B CA 1
ATOM 4452 C C . HIS B 1 228 ? 32.956 106.158 6.900 1.00 15.77 220 HIS B C 1
ATOM 4453 O O . HIS B 1 228 ? 33.131 106.103 5.718 1.00 26.46 220 HIS B O 1
ATOM 4460 N N . ALA B 1 229 ? 33.234 105.160 7.699 1.00 13.91 221 ALA B N 1
ATOM 4461 C CA . ALA B 1 229 ? 33.900 103.965 7.256 1.00 12.58 221 ALA B CA 1
ATOM 4462 C C . ALA B 1 229 ? 32.962 102.768 7.193 1.00 12.96 221 ALA B C 1
ATOM 4463 O O . ALA B 1 229 ? 32.004 102.657 7.955 1.00 14.60 221 ALA B O 1
ATOM 4465 N N . ASP B 1 230 ? 33.244 101.864 6.272 1.00 11.17 222 ASP B N 1
ATOM 4466 C CA . ASP B 1 230 ? 32.541 100.600 6.237 1.00 10.17 222 ASP B CA 1
ATOM 4467 C C . ASP B 1 230 ? 32.882 99.736 7.430 1.00 10.87 222 ASP B C 1
ATOM 4468 O O . ASP B 1 230 ? 32.001 99.071 7.973 1.00 11.20 222 ASP B O 1
ATOM 4473 N N . PHE B 1 231 ? 34.173 99.711 7.778 1.00 10.20 223 PHE B N 1
ATOM 4474 C CA . PHE B 1 231 ? 34.706 98.900 8.871 1.00 10.12 223 PHE B CA 1
ATOM 4475 C C . PHE B 1 231 ? 35.623 99.766 9.707 1.00 9.68 223 PHE B C 1
ATOM 4476 O O . PHE B 1 231 ? 36.452 100.498 9.170 1.00 10.52 223 PHE B O 1
ATOM 4484 N N . VAL B 1 232 ? 35.540 99.627 11.030 1.00 9.47 224 VAL B N 1
ATOM 4485 C CA . VAL B 1 232 ? 36.501 100.236 11.931 1.00 10.00 224 VAL B CA 1
ATOM 4486 C C . VAL B 1 232 ? 36.974 99.146 12.885 1.00 10.37 224 VAL B C 1
ATOM 4487 O O . VAL B 1 232 ? 36.161 98.525 13.572 1.00 11.35 224 VAL B O 1
ATOM 4491 N N . THR B 1 233 ? 38.272 98.900 12.918 1.00 9.83 225 THR B N 1
ATOM 4492 C CA . THR B 1 233 ? 38.821 97.918 13.823 1.00 9.76 225 THR B CA 1
ATOM 4493 C C . THR B 1 233 ? 39.569 98.583 14.969 1.00 9.56 225 THR B C 1
ATOM 4494 O O . THR B 1 233 ? 39.997 99.743 14.874 1.00 10.41 225 THR B O 1
ATOM 4498 N N . THR B 1 234 ? 39.700 97.849 16.066 1.00 9.33 226 THR B N 1
ATOM 4499 C CA . THR B 1 234 ? 40.472 98.354 17.202 1.00 8.93 226 THR B CA 1
ATOM 4500 C C . THR B 1 234 ? 40.950 97.216 18.064 1.00 9.32 226 THR B C 1
ATOM 4501 O O . THR B 1 234 ? 40.375 96.130 18.063 1.00 10.04 226 THR B O 1
ATOM 4505 N N . THR B 1 235 ? 42.000 97.492 18.808 1.00 9.01 227 THR B N 1
ATOM 4506 C CA . THR B 1 235 ? 42.322 96.686 19.984 1.00 8.71 227 THR B CA 1
ATOM 4507 C C . THR B 1 235 ? 41.382 97.040 21.133 1.00 7.90 227 THR B C 1
ATOM 4508 O O . THR B 1 235 ? 40.857 98.151 21.207 1.00 8.42 227 THR B O 1
ATOM 4512 N N . THR B 1 236 ? 41.221 96.103 22.064 1.00 7.47 228 THR B N 1
ATOM 4513 C CA . THR B 1 236 ? 40.507 96.412 23.317 1.00 7.12 228 THR B CA 1
ATOM 4514 C C . THR B 1 236 ? 41.458 96.890 24.421 1.00 6.20 228 THR B C 1
ATOM 4515 O O . THR B 1 236 ? 41.030 97.582 25.336 1.00 8.20 228 THR B O 1
ATOM 4519 N N . HIS B 1 237 ? 42.734 96.549 24.294 1.00 7.35 229 HIS B N 1
ATOM 4520 C CA . HIS B 1 237 ? 43.792 97.068 25.130 1.00 8.28 229 HIS B CA 1
ATOM 4521 C C . HIS B 1 237 ? 44.321 98.328 24.438 1.00 12.59 229 HIS B C 1
ATOM 4522 O O . HIS B 1 237 ? 43.678 98.847 23.514 1.00 15.32 229 HIS B O 1
ATOM 4529 N N . LYS B 1 238 ? 45.451 98.826 24.919 1.00 13.61 230 LYS B N 1
ATOM 4530 C CA . LYS B 1 238 ? 46.013 100.115 24.544 1.00 15.76 230 LYS B CA 1
ATOM 4531 C C . LYS B 1 238 ? 45.188 101.262 25.176 1.00 13.90 230 LYS B C 1
ATOM 4532 O O . LYS B 1 238 ? 44.896 101.213 26.371 1.00 15.30 230 LYS B O 1
ATOM 4538 N N . SER B 1 239 ? 44.906 102.338 24.451 1.00 17.79 231 SER B N 1
ATOM 4539 C CA . SER B 1 239 ? 44.238 103.487 25.079 1.00 14.79 231 SER B CA 1
ATOM 4540 C C . SER B 1 239 ? 42.808 103.181 25.505 1.00 15.00 231 SER B C 1
ATOM 4541 O O . SER B 1 239 ? 42.307 103.866 26.389 1.00 16.65 231 SER B O 1
ATOM 4544 N N . LEU B 1 240 ? 42.174 102.118 24.971 1.00 14.88 232 LEU B N 1
ATOM 4545 C CA . LEU B 1 240 ? 40.866 101.677 25.529 1.00 10.36 232 LEU B CA 1
ATOM 4546 C C . LEU B 1 240 ? 41.007 100.996 26.901 1.00 9.03 232 LEU B C 1
ATOM 4547 O O . LEU B 1 240 ? 40.002 100.855 27.596 1.00 9.73 232 LEU B O 1
ATOM 4552 N N . ARG B 1 241 ? 42.223 100.584 27.260 1.00 7.57 233 ARG B N 1
ATOM 4553 C CA . ARG B 1 241 ? 42.548 100.142 28.591 1.00 7.45 233 ARG B CA 1
ATOM 4554 C C . ARG B 1 241 ? 41.781 98.890 29.023 1.00 6.54 233 ARG B C 1
ATOM 4555 O O . ARG B 1 241 ? 41.585 98.638 30.196 1.00 8.15 233 ARG B O 1
ATOM 4563 N N . GLY B 1 242 ? 41.446 98.044 28.058 1.00 6.89 234 GLY B N 1
ATOM 4564 C CA . GLY B 1 242 ? 40.750 96.794 28.295 1.00 6.35 234 GLY B CA 1
ATOM 4565 C C . GLY B 1 242 ? 41.651 95.575 28.295 1.00 5.69 234 GLY B C 1
ATOM 4566 O O . GLY B 1 242 ? 42.855 95.696 28.318 1.00 6.61 234 GLY B O 1
ATOM 4567 N N . PRO B 1 243 ? 41.038 94.378 28.265 1.00 5.73 235 PRO B N 1
ATOM 4568 C CA . PRO B 1 243 ? 41.792 93.155 28.133 1.00 5.46 235 PRO B CA 1
ATOM 4569 C C . PRO B 1 243 ? 42.449 93.109 26.757 1.00 5.40 235 PRO B C 1
ATOM 4570 O O . PRO B 1 243 ? 42.041 93.832 25.857 1.00 6.45 235 PRO B O 1
ATOM 4574 N N . ARG B 1 244 ? 43.398 92.217 26.565 1.00 6.52 236 ARG B N 1
ATOM 4575 C CA . ARG B 1 244 ? 44.030 92.077 25.272 1.00 6.99 236 ARG B CA 1
ATOM 4576 C C . ARG B 1 244 ? 43.041 91.450 24.310 1.00 7.26 236 ARG B C 1
ATOM 4577 O O . ARG B 1 244 ? 42.424 90.430 24.580 1.00 7.68 236 ARG B O 1
ATOM 4585 N N . GLY B 1 245 ? 42.834 92.098 23.172 1.00 7.73 237 GLY B N 1
ATOM 4586 C CA . GLY B 1 245 ? 41.895 91.598 22.210 1.00 8.99 237 GLY B CA 1
ATOM 4587 C C . GLY B 1 245 ? 41.588 92.609 21.131 1.00 7.98 237 GLY B C 1
ATOM 4588 O O . GLY B 1 245 ? 42.241 93.646 21.031 1.00 8.85 237 GLY B O 1
ATOM 4589 N N . GLY B 1 246 ? 40.585 92.285 20.323 1.00 9.16 238 GLY B N 1
ATOM 4590 C CA . GLY B 1 246 ? 40.165 93.143 19.223 1.00 9.70 238 GLY B CA 1
ATOM 4591 C C . GLY B 1 246 ? 38.646 93.193 19.044 1.00 9.19 238 GLY B C 1
ATOM 4592 O O . GLY B 1 246 ? 37.900 92.406 19.632 1.00 8.67 238 GLY B O 1
ATOM 4593 N N . VAL B 1 247 ? 38.211 94.136 18.223 1.00 8.75 239 VAL B N 1
ATOM 4594 C CA . VAL B 1 247 ? 36.823 94.323 17.848 1.00 8.00 239 VAL B CA 1
ATOM 4595 C C . VAL B 1 247 ? 36.772 94.775 16.404 1.00 7.86 239 VAL B C 1
ATOM 4596 O O . VAL B 1 247 ? 37.630 95.544 15.958 1.00 9.57 239 VAL B O 1
ATOM 4600 N N . ILE B 1 248 ? 35.746 94.309 15.691 1.00 8.34 240 ILE B N 1
ATOM 4601 C CA . ILE B 1 248 ? 35.409 94.848 14.372 1.00 7.66 240 ILE B CA 1
ATOM 4602 C C . ILE B 1 248 ? 34.078 95.579 14.490 1.00 7.89 240 ILE B C 1
ATOM 4603 O O . ILE B 1 248 ? 33.077 94.974 14.928 1.00 8.96 240 ILE B O 1
ATOM 4608 N N . LEU B 1 249 ? 34.071 96.865 14.155 1.00 8.65 241 LEU B N 1
ATOM 4609 C CA . LEU B 1 249 ? 32.839 97.650 14.037 1.00 9.55 241 LEU B CA 1
ATOM 4610 C C . LEU B 1 249 ? 32.519 97.717 12.548 1.00 10.16 241 LEU B C 1
ATOM 4611 O O . LEU B 1 249 ? 33.403 97.852 11.721 1.00 10.32 241 LEU B O 1
ATOM 4616 N N . MET B 1 250 ? 31.245 97.635 12.197 1.00 10.86 242 MET B N 1
ATOM 4617 C CA . MET B 1 250 ? 30.877 97.673 10.802 1.00 11.02 242 MET B CA 1
ATOM 4618 C C . MET B 1 250 ? 29.472 98.214 10.581 1.00 12.90 242 MET B C 1
ATOM 4619 O O . MET B 1 250 ? 28.614 98.185 11.475 1.00 12.97 242 MET B O 1
ATOM 4624 N N . LYS B 1 251 ? 29.259 98.721 9.371 1.00 12.36 243 LYS B N 1
ATOM 4625 C CA A LYS B 1 251 ? 27.917 99.075 8.922 0.52 13.59 243 LYS B CA 1
ATOM 4626 C CA B LYS B 1 251 ? 27.916 99.074 8.919 0.48 13.64 243 LYS B CA 1
ATOM 4627 C C . LYS B 1 251 ? 27.040 97.807 8.941 1.00 15.24 243 LYS B C 1
ATOM 4628 O O . LYS B 1 251 ? 27.532 96.695 8.737 1.00 14.93 243 LYS B O 1
ATOM 4639 N N . ALA B 1 252 ? 25.745 97.968 9.209 1.00 18.33 244 ALA B N 1
ATOM 4640 C CA . ALA B 1 252 ? 24.863 96.814 9.497 1.00 21.24 244 ALA B CA 1
ATOM 4641 C C . ALA B 1 252 ? 24.887 95.729 8.408 1.00 20.24 244 ALA B C 1
ATOM 4642 O O . ALA B 1 252 ? 24.816 94.518 8.701 1.00 25.48 244 ALA B O 1
ATOM 4644 N N . GLU B 1 253 ? 25.002 96.161 7.162 1.00 20.96 245 GLU B N 1
ATOM 4645 C CA . GLU B 1 253 ? 24.957 95.246 6.023 1.00 22.88 245 GLU B CA 1
ATOM 4646 C C . GLU B 1 253 ? 26.140 94.271 5.944 1.00 22.59 245 GLU B C 1
ATOM 4647 O O . GLU B 1 253 ? 26.056 93.264 5.242 1.00 24.23 245 GLU B O 1
ATOM 4653 N N . TYR B 1 254 ? 27.229 94.574 6.657 1.00 18.28 246 TYR B N 1
ATOM 4654 C CA . TYR B 1 254 ? 28.416 93.720 6.670 1.00 18.60 246 TYR B CA 1
ATOM 4655 C C . TYR B 1 254 ? 28.495 92.762 7.867 1.00 19.13 246 TYR B C 1
ATOM 4656 O O . TYR B 1 254 ? 29.445 91.974 7.970 1.00 19.84 246 TYR B O 1
ATOM 4665 N N . GLU B 1 255 ? 27.505 92.794 8.756 1.00 22.19 247 GLU B N 1
ATOM 4666 C CA . GLU B 1 255 ? 27.583 91.948 9.950 1.00 23.64 247 GLU B CA 1
ATOM 4667 C C . GLU B 1 255 ? 27.683 90.454 9.608 1.00 20.50 247 GLU B C 1
ATOM 4668 O O . GLU B 1 255 ? 28.585 89.735 10.127 1.00 20.11 247 GLU B O 1
ATOM 4674 N N . LYS B 1 256 ? 26.826 89.984 8.700 1.00 28.42 248 LYS B N 1
ATOM 4675 C CA . LYS B 1 256 ? 26.801 88.564 8.342 1.00 25.78 248 LYS B CA 1
ATOM 4676 C C . LYS B 1 256 ? 28.092 88.039 7.710 1.00 23.61 248 LYS B C 1
ATOM 4677 O O . LYS B 1 256 ? 28.651 87.057 8.206 1.00 23.35 248 LYS B O 1
ATOM 4679 N N . PRO B 1 257 ? 28.622 88.705 6.670 1.00 21.05 249 PRO B N 1
ATOM 4680 C CA . PRO B 1 257 ? 29.881 88.215 6.088 1.00 23.12 249 PRO B CA 1
ATOM 4681 C C . PRO B 1 257 ? 31.079 88.241 7.046 1.00 21.45 24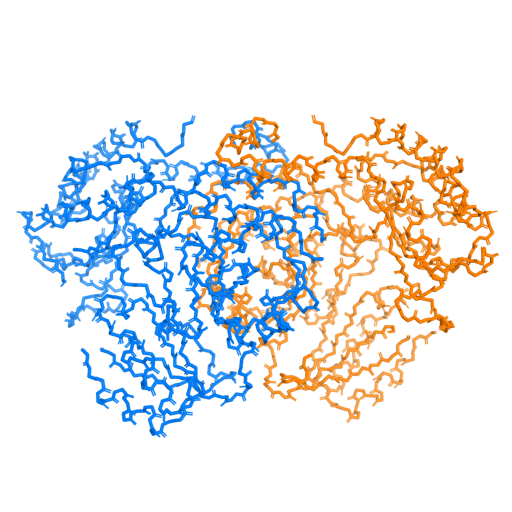9 PRO B C 1
ATOM 4682 O O . PRO B 1 257 ? 31.900 87.314 7.036 1.00 21.29 249 PRO B O 1
ATOM 4686 N N . ILE B 1 258 ? 31.179 89.267 7.889 1.00 20.34 250 ILE B N 1
ATOM 4687 C CA . ILE B 1 258 ? 32.212 89.289 8.896 1.00 19.79 250 ILE B CA 1
ATOM 4688 C C . ILE B 1 258 ? 32.034 88.103 9.850 1.00 18.68 250 ILE B C 1
ATOM 4689 O O . ILE B 1 258 ? 33.004 87.397 10.161 1.00 18.97 250 ILE B O 1
ATOM 4694 N N A ASN B 1 259 ? 30.852 87.913 10.387 0.76 19.88 251 ASN B N 1
ATOM 4695 N N B ASN B 1 259 ? 30.768 87.894 10.241 0.24 20.42 251 ASN B N 1
ATOM 4696 C CA A ASN B 1 259 ? 30.677 86.903 11.423 0.76 17.86 251 ASN B CA 1
ATOM 4697 C CA B ASN B 1 259 ? 30.312 86.823 11.141 0.24 20.82 251 ASN B CA 1
ATOM 4698 C C A ASN B 1 259 ? 30.861 85.466 10.898 0.76 16.05 251 ASN B C 1
ATOM 4699 C C B ASN B 1 259 ? 29.774 85.559 10.459 0.24 20.88 251 ASN B C 1
ATOM 4700 O O A ASN B 1 259 ? 31.230 84.570 11.657 0.76 17.90 251 ASN B O 1
ATOM 4701 O O B ASN B 1 259 ? 29.478 84.591 11.140 0.24 22.15 251 ASN B O 1
ATOM 4710 N N A SER B 1 260 ? 30.644 85.250 9.596 0.76 15.79 252 SER B N 1
ATOM 4711 N N B SER B 1 260 ? 29.592 85.582 9.142 0.24 19.94 252 SER B N 1
ATOM 4712 C CA A SER B 1 260 ? 30.569 83.899 9.021 0.76 17.29 252 SER B CA 1
ATOM 4713 C CA B SER B 1 260 ? 29.234 84.372 8.406 0.24 19.21 252 SER B CA 1
ATOM 4714 C C A SER B 1 260 ? 31.899 83.300 8.527 0.76 16.13 252 SER B C 1
ATOM 4715 C C B SER B 1 260 ? 30.571 83.717 8.219 0.24 18.97 252 SER B C 1
ATOM 4716 O O A SER B 1 260 ? 31.990 82.082 8.284 0.76 20.66 252 SER B O 1
ATOM 4717 O O B SER B 1 260 ? 30.678 82.563 7.805 0.24 18.27 252 SER B O 1
ATOM 4721 N N A ALA B 1 261 ? 32.904 84.146 8.326 0.76 14.68 253 ALA B N 1
ATOM 4722 N N B ALA B 1 261 ? 31.596 84.503 8.548 0.24 18.54 253 ALA B N 1
ATOM 4723 C CA A ALA B 1 261 ? 34.173 83.709 7.730 0.76 12.40 253 ALA B CA 1
ATOM 4724 C CA B ALA B 1 261 ? 32.974 84.049 8.539 0.24 17.69 253 ALA B CA 1
ATOM 4725 C C A ALA B 1 261 ? 34.873 82.635 8.539 0.76 12.97 253 ALA B C 1
ATOM 4726 C C B ALA B 1 261 ? 33.594 84.136 9.933 0.24 16.76 253 ALA B C 1
ATOM 4727 O O A ALA B 1 261 ? 35.162 82.826 9.712 0.76 16.66 253 ALA B O 1
ATOM 4728 O O B ALA B 1 261 ? 34.372 83.263 10.295 0.24 19.15 253 ALA B O 1
ATOM 4731 N N A ILE B 1 262 ? 35.167 81.522 7.890 0.76 14.05 254 ILE B N 1
ATOM 4732 N N B ILE B 1 262 ? 33.262 85.170 10.716 0.24 15.58 254 ILE B N 1
ATOM 4733 C CA A ILE B 1 262 ? 35.962 80.447 8.470 0.76 13.53 254 ILE B CA 1
ATOM 4734 C CA B ILE B 1 262 ? 33.642 85.187 12.139 0.24 14.85 254 ILE B CA 1
ATOM 4735 C C A ILE B 1 262 ? 37.450 80.803 8.558 0.76 13.85 254 ILE B C 1
ATOM 4736 C C B ILE B 1 262 ? 32.470 84.784 13.007 0.24 13.56 254 ILE B C 1
ATOM 4737 O O A ILE B 1 262 ? 38.102 80.615 9.591 0.76 14.74 254 ILE B O 1
ATOM 4738 O O B ILE B 1 262 ? 31.628 85.609 13.371 0.24 12.87 254 ILE B O 1
ATOM 4747 N N A PHE B 1 263 ? 37.996 81.326 7.471 0.76 14.54 255 PHE B N 1
ATOM 4748 N N B PHE B 1 263 ? 32.444 83.506 13.352 0.24 12.71 255 PHE B N 1
ATOM 4749 C CA A PHE B 1 263 ? 39.431 81.563 7.366 0.76 15.38 255 PHE B CA 1
ATOM 4750 C CA B PHE B 1 263 ? 31.461 82.963 14.265 0.24 14.86 255 PHE B CA 1
ATOM 4751 C C A PHE B 1 263 ? 39.756 83.026 7.707 0.76 12.77 255 PHE B C 1
ATOM 4752 C C B PHE B 1 263 ? 31.721 81.481 14.394 0.24 12.29 255 PHE B C 1
ATOM 4753 O O A PHE B 1 263 ? 39.050 83.949 7.270 0.76 14.22 255 PHE B O 1
ATOM 4754 O O B PHE B 1 263 ? 32.631 80.992 13.751 0.24 9.61 255 PHE B O 1
ATOM 4769 N N A PRO B 1 264 ? 40.841 83.265 8.485 0.76 12.27 256 PRO B N 1
ATOM 4770 N N B PRO B 1 264 ? 31.144 80.819 15.406 0.24 14.50 256 PRO B N 1
ATOM 4771 C CA A PRO B 1 264 ? 41.853 82.325 9.020 0.76 11.80 256 PRO B CA 1
ATOM 4772 C CA B PRO B 1 264 ? 32.018 79.950 16.150 0.24 15.20 256 PRO B CA 1
ATOM 4773 C C A PRO B 1 264 ? 41.715 81.961 10.507 0.76 13.25 256 PRO B C 1
ATOM 4774 C C B PRO B 1 264 ? 31.995 78.689 15.270 0.24 16.31 256 PRO B C 1
ATOM 4775 O O A PRO B 1 264 ? 42.712 81.868 11.257 0.76 14.75 256 PRO B O 1
ATOM 4776 O O B PRO B 1 264 ? 32.727 77.731 15.488 0.24 15.91 256 PRO B O 1
ATOM 4783 N N A GLY B 1 265 ? 40.481 81.722 10.929 0.76 12.04 257 GLY B N 1
ATOM 4784 N N B GLY B 1 265 ? 31.116 78.714 14.268 0.24 15.16 257 GLY B N 1
ATOM 4785 C CA A GLY B 1 265 ? 40.223 81.211 12.263 0.76 13.62 257 GLY B CA 1
ATOM 4786 C CA B GLY B 1 265 ? 31.033 77.641 13.290 0.24 18.45 257 GLY B CA 1
ATOM 4787 C C A GLY B 1 265 ? 40.079 82.319 13.301 0.76 16.44 257 GLY B C 1
ATOM 4788 C C B GLY B 1 265 ? 32.290 77.540 12.451 0.24 18.54 257 GLY B C 1
ATOM 4789 O O A GLY B 1 265 ? 40.268 82.070 14.478 0.76 19.02 257 GLY B O 1
ATOM 4790 O O B GLY B 1 265 ? 32.622 76.470 11.948 0.24 18.26 257 GLY B O 1
ATOM 4791 N N A ILE B 1 266 ? 39.724 83.529 12.875 0.76 14.74 258 ILE B N 1
ATOM 4792 N N B ILE B 1 266 ? 32.999 78.653 12.296 0.24 15.96 258 ILE B N 1
ATOM 4793 C CA A ILE B 1 266 ? 39.374 84.651 13.775 0.76 17.91 258 ILE B CA 1
ATOM 4794 C CA B ILE B 1 266 ? 34.228 78.655 11.508 0.24 17.62 258 ILE B CA 1
ATOM 4795 C C A ILE B 1 266 ? 38.036 84.344 14.448 0.76 14.78 258 ILE B C 1
ATOM 4796 C C B ILE B 1 266 ? 35.503 78.774 12.342 0.24 18.89 258 ILE B C 1
ATOM 4797 O O A ILE B 1 266 ? 37.870 84.531 15.661 0.76 18.11 258 ILE B O 1
ATOM 4798 O O B ILE B 1 266 ? 36.407 77.944 12.196 0.24 17.81 258 ILE B O 1
ATOM 4807 N N A GLN B 1 267 ? 37.080 83.899 13.638 0.76 15.34 259 GLN B N 1
ATOM 4808 N N B GLN B 1 267 ? 35.575 79.805 13.193 0.24 17.69 259 GLN B N 1
ATOM 4809 C CA A GLN B 1 267 ? 35.767 83.509 14.090 0.76 17.22 259 GLN B CA 1
ATOM 4810 C CA B GLN B 1 267 ? 36.741 80.025 14.061 0.24 16.64 259 GLN B CA 1
ATOM 4811 C C A GLN B 1 267 ? 35.810 82.021 14.452 0.76 23.40 259 GLN B C 1
ATOM 4812 C C B GLN B 1 267 ? 36.586 79.301 15.384 0.24 15.80 259 GLN B C 1
ATOM 4813 O O A GLN B 1 267 ? 36.676 81.282 13.972 0.76 28.17 259 GLN B O 1
ATOM 4814 O O B GLN B 1 267 ? 37.425 79.435 16.278 0.24 14.54 259 GLN B O 1
ATOM 4825 N N A GLY B 1 268 ? 34.916 81.597 15.337 0.76 26.93 260 GLY B N 1
ATOM 4826 N N B GLY B 1 268 ? 35.524 78.519 15.501 0.24 14.79 260 GLY B N 1
ATOM 4827 C CA A GLY B 1 268 ? 34.638 80.165 15.513 0.76 25.96 260 GLY B CA 1
ATOM 4828 C CA B GLY B 1 268 ? 35.258 77.781 16.718 0.24 16.79 260 GLY B CA 1
ATOM 4829 C C A GLY B 1 268 ? 35.165 79.444 16.735 0.76 29.51 260 GLY B C 1
ATOM 4830 C C B GLY B 1 268 ? 35.093 78.671 17.929 0.24 16.86 260 GLY B C 1
ATOM 4831 O O A GLY B 1 268 ? 35.588 78.284 16.630 0.76 30.72 260 GLY B O 1
ATOM 4832 O O B GLY B 1 268 ? 35.024 79.894 17.824 0.24 20.00 260 GLY B O 1
ATOM 4833 N N A GLY B 1 269 ? 35.102 80.101 17.892 0.76 36.12 261 GLY B N 1
ATOM 4834 N N B GLY B 1 269 ? 35.062 78.032 19.086 0.24 16.49 261 GLY B N 1
ATOM 4835 C CA A GLY B 1 269 ? 35.413 79.467 19.179 0.76 36.70 261 GLY B CA 1
ATOM 4836 C CA B GLY B 1 269 ? 34.660 78.675 20.307 0.24 19.20 261 GLY B CA 1
ATOM 4837 C C A GLY B 1 269 ? 35.634 80.526 20.245 0.76 28.52 261 GLY B C 1
ATOM 4838 C C B GLY B 1 269 ? 35.344 79.982 20.685 0.24 19.24 261 GLY B C 1
ATOM 4839 O O A GLY B 1 269 ? 36.768 80.863 20.551 0.76 32.98 261 GLY B O 1
ATOM 4840 O O B GLY B 1 269 ? 36.550 80.015 20.864 0.24 18.15 261 GLY B O 1
ATOM 4841 N N . PRO B 1 270 ? 34.552 81.058 20.823 1.00 21.68 262 PRO B N 1
ATOM 4842 C CA . PRO B 1 270 ? 34.830 82.285 21.488 1.00 19.04 262 PRO B CA 1
ATOM 4843 C C . PRO B 1 270 ? 35.331 82.087 22.901 1.00 14.36 262 PRO B C 1
ATOM 4844 O O . PRO B 1 270 ? 35.078 81.079 23.556 1.00 18.40 262 PRO B O 1
ATOM 4848 N N . LEU B 1 271 ? 36.060 83.070 23.354 1.00 12.19 263 LEU B N 1
ATOM 4849 C CA . LEU B 1 271 ? 36.537 83.093 24.721 1.00 8.91 263 LEU B CA 1
ATOM 4850 C C . LEU B 1 271 ? 35.575 83.920 25.573 1.00 8.27 263 LEU B C 1
ATOM 4851 O O . LEU B 1 271 ? 35.730 85.127 25.695 1.00 8.38 263 LEU B O 1
ATOM 4856 N N . MET B 1 272 ? 34.561 83.292 26.153 1.00 8.56 264 MET B N 1
ATOM 4857 C CA A MET B 1 272 ? 33.491 84.067 26.794 0.54 8.49 264 MET B CA 1
ATOM 4858 C CA B MET B 1 272 ? 33.482 84.014 26.848 0.46 9.02 264 MET B CA 1
ATOM 4859 C C . MET B 1 272 ? 33.980 84.825 28.030 1.00 7.27 264 MET B C 1
ATOM 4860 O O . MET B 1 272 ? 33.441 85.881 28.353 1.00 7.80 264 MET B O 1
ATOM 4869 N N . HIS B 1 273 ? 34.990 84.311 28.702 1.00 6.53 265 HIS B N 1
ATOM 4870 C CA . HIS B 1 273 ? 35.629 85.011 29.808 1.00 6.14 265 HIS B CA 1
ATOM 4871 C C . HIS B 1 273 ? 36.290 86.291 29.332 1.00 5.25 265 HIS B C 1
ATOM 4872 O O . HIS B 1 273 ? 36.266 87.308 30.021 1.00 5.93 265 HIS B O 1
ATOM 4879 N N . VAL B 1 274 ? 36.965 86.229 28.193 1.00 6.61 266 VAL B N 1
ATOM 4880 C CA . VAL B 1 274 ? 37.593 87.406 27.626 1.00 5.85 266 VAL B CA 1
ATOM 4881 C C . VAL B 1 274 ? 36.530 88.379 27.103 1.00 5.73 266 VAL B C 1
ATOM 4882 O O . VAL B 1 274 ? 36.657 89.595 27.241 1.00 6.21 266 VAL B O 1
ATOM 4886 N N . ILE B 1 275 ? 35.463 87.862 26.508 1.00 5.58 267 ILE B N 1
ATOM 4887 C CA . ILE B 1 275 ? 34.361 88.721 26.085 1.00 6.12 267 ILE B CA 1
ATOM 4888 C C . ILE B 1 275 ? 33.729 89.435 27.273 1.00 5.60 267 ILE B C 1
ATOM 4889 O O . ILE B 1 275 ? 33.405 90.629 27.178 1.00 6.22 267 ILE B O 1
ATOM 4894 N N . ALA B 1 276 ? 33.575 88.754 28.400 1.00 5.43 268 ALA B N 1
ATOM 4895 C CA . ALA B 1 276 ? 33.078 89.417 29.613 1.00 5.59 268 ALA B CA 1
ATOM 4896 C C . ALA B 1 276 ? 34.023 90.533 30.039 1.00 5.56 268 ALA B C 1
ATOM 4897 O O . ALA B 1 276 ? 33.582 91.632 30.412 1.00 6.28 268 ALA B O 1
ATOM 4899 N N . ALA B 1 277 ? 35.333 90.281 29.957 1.00 5.77 269 ALA B N 1
ATOM 4900 C CA . ALA B 1 277 ? 36.328 91.285 30.292 1.00 5.67 269 ALA B CA 1
ATOM 4901 C C . ALA B 1 277 ? 36.224 92.488 29.355 1.00 5.77 269 ALA B C 1
ATOM 4902 O O . ALA B 1 277 ? 36.370 93.633 29.793 1.00 6.43 269 ALA B O 1
ATOM 4904 N N . LYS B 1 278 ? 36.007 92.238 28.062 1.00 5.68 270 LYS B N 1
ATOM 4905 C CA . LYS B 1 278 ? 35.761 93.317 27.121 1.00 5.27 270 LYS B CA 1
ATOM 4906 C C . LYS B 1 278 ? 34.542 94.129 27.541 1.00 4.83 270 LYS B C 1
ATOM 4907 O O . LYS B 1 278 ? 34.585 95.354 27.534 1.00 6.14 270 LYS B O 1
ATOM 4913 N N . ALA B 1 279 ? 33.439 93.453 27.864 1.00 5.70 271 ALA B N 1
ATOM 4914 C CA . ALA B 1 279 ? 32.255 94.152 28.316 1.00 6.05 271 ALA B CA 1
ATOM 4915 C C . ALA B 1 279 ? 32.544 95.064 29.519 1.00 6.31 271 ALA B C 1
ATOM 4916 O O . ALA B 1 279 ? 32.062 96.199 29.551 1.00 6.33 271 ALA B O 1
ATOM 4918 N N . VAL B 1 280 ? 33.291 94.562 30.506 1.00 5.73 272 VAL B N 1
ATOM 4919 C CA . VAL B 1 280 ? 33.642 95.356 31.669 1.00 5.73 272 VAL B CA 1
ATOM 4920 C C . VAL B 1 280 ? 34.397 96.617 31.232 1.00 6.11 272 VAL B C 1
ATOM 4921 O O . VAL B 1 280 ? 34.116 97.745 31.643 1.00 6.39 272 VAL B O 1
ATOM 4925 N N . ALA B 1 281 ? 35.385 96.440 30.353 1.00 6.37 273 ALA B N 1
ATOM 4926 C CA . ALA B 1 281 ? 36.189 97.564 29.885 1.00 6.01 273 ALA B CA 1
ATOM 4927 C C . ALA B 1 281 ? 35.329 98.567 29.130 1.00 6.15 273 ALA B C 1
ATOM 4928 O O . ALA B 1 281 ? 35.550 99.769 29.211 1.00 7.16 273 ALA B O 1
ATOM 4930 N N . PHE B 1 282 ? 34.350 98.090 28.367 1.00 6.05 274 PHE B N 1
ATOM 4931 C CA . PHE B 1 282 ? 33.479 99.008 27.634 1.00 6.96 274 PHE B CA 1
ATOM 4932 C C . PHE B 1 282 ? 32.611 99.817 28.595 1.00 6.57 274 PHE B C 1
ATOM 4933 O O . PHE B 1 282 ? 32.373 100.995 28.357 1.00 8.16 274 PHE B O 1
ATOM 4941 N N . LYS B 1 283 ? 32.088 99.178 29.641 1.00 7.27 275 LYS B N 1
ATOM 4942 C CA . LYS B 1 283 ? 31.334 99.920 30.667 1.00 8.34 275 LYS B CA 1
ATOM 4943 C C . LYS B 1 283 ? 32.208 101.002 31.306 1.00 7.76 275 LYS B C 1
ATOM 4944 O O . LYS B 1 283 ? 31.776 102.136 31.485 1.00 9.71 275 LYS B O 1
ATOM 4950 N N . GLU B 1 284 ? 33.456 100.662 31.598 1.00 6.94 276 GLU B N 1
ATOM 4951 C CA . GLU B 1 284 ? 34.395 101.639 32.134 1.00 8.36 276 GLU B CA 1
ATOM 4952 C C . GLU B 1 284 ? 34.547 102.806 31.152 1.00 8.03 276 GLU B C 1
ATOM 4953 O O . GLU B 1 284 ? 34.539 103.992 31.543 1.00 9.54 276 GLU B O 1
ATOM 4959 N N . ALA B 1 285 ? 34.687 102.485 29.871 1.00 8.23 277 ALA B N 1
ATOM 4960 C CA . ALA B 1 285 ? 34.940 103.512 28.863 1.00 9.20 277 ALA B CA 1
ATOM 4961 C C . ALA B 1 285 ? 33.758 104.426 28.619 1.00 9.54 277 ALA B C 1
ATOM 4962 O O . ALA B 1 285 ? 33.944 105.550 28.167 1.00 11.03 277 ALA B O 1
ATOM 4964 N N . LEU B 1 286 ? 32.545 103.939 28.899 1.00 9.71 278 LEU B N 1
ATOM 4965 C CA . LEU B 1 286 ? 31.333 104.749 28.810 1.00 10.50 278 LEU B CA 1
ATOM 4966 C C . LEU B 1 286 ? 31.196 105.781 29.933 1.00 13.06 278 LEU B C 1
ATOM 4967 O O . LEU B 1 286 ? 30.387 106.704 29.834 1.00 15.58 278 LEU B O 1
ATOM 4972 N N . SER B 1 287 ? 31.972 105.628 30.999 1.00 13.04 279 SER B N 1
ATOM 4973 C CA . SER B 1 287 ? 31.817 106.439 32.195 1.00 12.53 279 SER B CA 1
ATOM 4974 C C . SER B 1 287 ? 32.431 107.819 32.093 1.00 12.81 279 SER B C 1
ATOM 4975 O O . SER B 1 287 ? 33.413 108.032 31.371 1.00 12.21 279 SER B O 1
ATOM 4978 N N . PRO B 1 288 ? 31.899 108.770 32.865 1.00 13.61 280 PRO B N 1
ATOM 4979 C CA . PRO B 1 288 ? 32.527 110.095 32.865 1.00 15.54 280 PRO B CA 1
ATOM 4980 C C . PRO B 1 288 ? 33.972 110.068 33.370 1.00 13.98 280 PRO B C 1
ATOM 4981 O O . PRO B 1 288 ? 34.790 110.877 32.963 1.00 16.21 280 PRO B O 1
ATOM 4985 N N . GLU B 1 289 ? 34.280 109.112 34.236 1.00 11.88 281 GLU B N 1
ATOM 4986 C CA . GLU B 1 289 ? 35.611 108.979 34.793 1.00 11.96 281 GLU B CA 1
ATOM 4987 C C . GLU B 1 289 ? 36.624 108.650 33.687 1.00 11.79 281 GLU B C 1
ATOM 4988 O O . GLU B 1 289 ? 37.761 109.080 33.730 1.00 11.13 281 GLU B O 1
ATOM 4994 N N . PHE B 1 290 ? 36.206 107.880 32.697 1.00 10.11 282 PHE B N 1
ATOM 4995 C CA . PHE B 1 290 ? 37.104 107.545 31.616 1.00 9.91 282 PHE B CA 1
ATOM 4996 C C . PHE B 1 290 ? 37.442 108.762 30.762 1.00 9.91 282 PHE B C 1
ATOM 4997 O O . PHE B 1 290 ? 38.581 108.952 30.316 1.00 8.98 282 PHE B O 1
ATOM 5005 N N . LYS B 1 291 ? 36.453 109.619 30.539 1.00 9.77 283 LYS B N 1
ATOM 5006 C CA . LYS B 1 291 ? 36.712 110.863 29.819 1.00 10.64 283 LYS B CA 1
ATOM 5007 C C . LYS B 1 291 ? 37.703 111.725 30.594 1.00 10.62 283 LYS B C 1
ATOM 5008 O O . LYS B 1 291 ? 38.616 112.315 29.993 1.00 10.31 283 LYS B O 1
ATOM 5014 N N . GLU B 1 292 ? 37.516 111.831 31.911 1.00 9.63 284 GLU B N 1
ATOM 5015 C CA A GLU B 1 292 ? 38.473 112.570 32.754 0.50 10.22 284 GLU B CA 1
ATOM 5016 C CA B GLU B 1 292 ? 38.467 112.568 32.761 0.50 9.94 284 GLU B CA 1
ATOM 5017 C C . GLU B 1 292 ? 39.874 111.970 32.659 1.00 9.30 284 GLU B C 1
ATOM 5018 O O . GLU B 1 292 ? 40.863 112.699 32.577 1.00 10.30 284 GLU B O 1
ATOM 5029 N N . TYR B 1 293 ? 39.959 110.642 32.676 1.00 9.60 285 TYR B N 1
ATOM 5030 C CA . TYR B 1 293 ? 41.230 109.964 32.484 1.00 7.86 285 TYR B CA 1
ATOM 5031 C C . TYR B 1 293 ? 41.896 110.390 31.176 1.00 7.47 285 TYR B C 1
ATOM 5032 O O . TYR B 1 293 ? 43.068 110.747 31.165 1.00 8.08 285 TYR B O 1
ATOM 5041 N N . GLN B 1 294 ? 41.157 110.355 30.069 1.00 8.50 286 GLN B N 1
ATOM 5042 C CA . GLN B 1 294 ? 41.747 110.712 28.777 1.00 8.15 286 GLN B CA 1
ATOM 5043 C C . GLN B 1 294 ? 42.185 112.173 28.749 1.00 9.09 286 GLN B C 1
ATOM 5044 O O . GLN B 1 294 ? 43.205 112.508 28.132 1.00 10.19 286 GLN B O 1
ATOM 5050 N N . GLN B 1 295 ? 41.451 113.050 29.423 1.00 9.99 287 GLN B N 1
ATOM 5051 C CA . GLN B 1 295 ? 41.848 114.450 29.481 1.00 11.79 287 GLN B CA 1
ATOM 5052 C C . GLN B 1 295 ? 43.171 114.566 30.238 1.00 10.25 287 GLN B C 1
ATOM 5053 O O . GLN B 1 295 ? 44.053 115.370 29.861 1.00 11.62 287 GLN B O 1
ATOM 5059 N N . LYS B 1 296 ? 43.343 113.746 31.273 1.00 9.25 288 LYS B N 1
ATOM 5060 C CA A LYS B 1 296 ? 44.574 113.747 32.072 0.47 9.38 288 LYS B CA 1
ATOM 5061 C CA B LYS B 1 296 ? 44.568 113.762 32.068 0.53 9.30 288 LYS B CA 1
ATOM 5062 C C . LYS B 1 296 ? 45.729 113.171 31.263 1.00 7.98 288 LYS B C 1
ATOM 5063 O O . LYS B 1 296 ? 46.847 113.624 31.356 1.00 8.96 288 LYS B O 1
ATOM 5074 N N . VAL B 1 297 ? 45.436 112.158 30.452 1.00 7.54 289 VAL B N 1
ATOM 5075 C CA . VAL B 1 297 ? 46.419 111.564 29.541 1.00 7.15 289 VAL B CA 1
ATOM 5076 C C . VAL B 1 297 ? 46.957 112.645 28.595 1.00 7.99 289 VAL B C 1
ATOM 5077 O O . VAL B 1 297 ? 48.168 112.784 28.417 1.00 8.65 289 VAL B O 1
ATOM 5081 N N . VAL B 1 298 ? 46.052 113.401 27.967 1.00 8.87 290 VAL B N 1
ATOM 5082 C CA . VAL B 1 298 ? 46.446 114.434 27.019 1.00 10.12 290 VAL B CA 1
ATOM 5083 C C . VAL B 1 298 ? 47.275 115.521 27.715 1.00 10.11 290 VAL B C 1
ATOM 5084 O O . VAL B 1 298 ? 48.304 115.951 27.215 1.00 10.54 290 VAL B O 1
ATOM 5088 N N . GLU B 1 299 ? 46.840 115.947 28.893 1.00 9.53 291 GLU B N 1
ATOM 5089 C CA . GLU B 1 299 ? 47.573 116.967 29.622 1.00 10.37 291 GLU B CA 1
ATOM 5090 C C . GLU B 1 299 ? 48.970 116.480 30.038 1.00 9.34 291 GLU B C 1
ATOM 5091 O O . GLU B 1 299 ? 49.948 117.234 29.953 1.00 10.21 291 GLU B O 1
ATOM 5097 N N . ASN B 1 300 ? 49.082 115.239 30.487 1.00 9.63 292 ASN B N 1
ATOM 5098 C CA . ASN B 1 300 ? 50.363 114.715 30.913 1.00 9.77 292 ASN B CA 1
ATOM 5099 C C . ASN B 1 300 ? 51.306 114.601 29.732 1.00 9.13 292 ASN B C 1
ATOM 5100 O O . ASN B 1 300 ? 52.510 114.844 29.861 1.00 9.70 292 ASN B O 1
ATOM 5105 N N . ALA B 1 301 ? 50.778 114.206 28.567 1.00 8.80 293 ALA B N 1
ATOM 5106 C CA . ALA B 1 301 ? 51.605 114.147 27.365 1.00 9.53 293 ALA B CA 1
ATOM 5107 C C . ALA B 1 301 ? 52.082 115.562 26.998 1.00 9.45 293 ALA B C 1
ATOM 5108 O O . ALA B 1 301 ? 53.245 115.731 26.600 1.00 10.28 293 ALA B O 1
ATOM 5110 N N . ARG B 1 302 ? 51.205 116.573 27.094 1.00 10.17 294 ARG B N 1
ATOM 5111 C CA . ARG B 1 302 ? 51.586 117.955 26.778 1.00 10.91 294 ARG B CA 1
ATOM 5112 C C . ARG B 1 302 ? 52.735 118.412 27.677 1.00 11.08 294 ARG B C 1
ATOM 5113 O O . ARG B 1 302 ? 53.697 119.020 27.227 1.00 12.30 294 ARG B O 1
ATOM 5121 N N . VAL B 1 303 ? 52.616 118.118 28.968 1.00 10.50 295 VAL B N 1
ATOM 5122 C CA . VAL B 1 303 ? 53.654 118.490 29.925 1.00 11.00 295 VAL B CA 1
ATOM 5123 C C . VAL B 1 303 ? 54.955 117.773 29.626 1.00 10.32 295 VAL B C 1
ATOM 5124 O O . VAL B 1 303 ? 56.033 118.378 29.674 1.00 10.87 295 VAL B O 1
ATOM 5128 N N . LEU B 1 304 ? 54.876 116.486 29.339 1.00 9.33 296 LEU B N 1
ATOM 5129 C CA . LEU B 1 304 ? 56.057 115.701 28.980 1.00 10.99 296 LEU B CA 1
ATOM 5130 C C . LEU B 1 304 ? 56.775 116.303 27.771 1.00 10.42 296 LEU B C 1
ATOM 5131 O O . LEU B 1 304 ? 57.997 116.507 27.800 1.00 11.21 296 LEU B O 1
ATOM 5136 N N . ALA B 1 305 ? 56.008 116.577 26.715 1.00 10.63 297 ALA B N 1
ATOM 5137 C CA . ALA B 1 305 ? 56.550 117.153 25.496 1.00 10.99 297 ALA B CA 1
ATOM 5138 C C . ALA B 1 305 ? 57.178 118.494 25.767 1.00 11.31 297 ALA B C 1
ATOM 5139 O O . ALA B 1 305 ? 58.288 118.748 25.325 1.00 14.12 297 ALA B O 1
ATOM 5141 N N . GLU B 1 306 ? 56.458 119.362 26.472 1.00 12.57 298 GLU B N 1
ATOM 5142 C CA A GLU B 1 306 ? 56.988 120.702 26.759 0.51 13.25 298 GLU B CA 1
ATOM 5143 C CA B GLU B 1 306 ? 56.959 120.704 26.814 0.49 13.08 298 GLU B CA 1
ATOM 5144 C C . GLU B 1 306 ? 58.276 120.633 27.583 1.00 12.20 298 GLU B C 1
ATOM 5145 O O . GLU B 1 306 ? 59.178 121.441 27.383 1.00 13.81 298 GLU B O 1
ATOM 5156 N N . THR B 1 307 ? 58.350 119.677 28.508 1.00 11.64 299 THR B N 1
ATOM 5157 C CA . THR B 1 307 ? 59.529 119.489 29.329 1.00 12.25 299 THR B CA 1
ATOM 5158 C C . THR B 1 307 ? 60.717 119.038 28.477 1.00 11.36 299 THR B C 1
ATOM 5159 O O . THR B 1 307 ? 61.830 119.557 28.613 1.00 13.29 299 THR B O 1
ATOM 5163 N N . LEU B 1 308 ? 60.467 118.108 27.564 1.00 12.26 300 LEU B N 1
ATOM 5164 C CA . LEU B 1 308 ? 61.524 117.622 26.691 1.00 12.41 300 LEU B CA 1
ATOM 5165 C C . LEU B 1 308 ? 62.030 118.731 25.768 1.00 12.76 300 LEU B C 1
ATOM 5166 O O . LEU B 1 308 ? 63.234 118.824 25.526 1.00 13.55 300 LEU B O 1
ATOM 5171 N N . VAL B 1 309 ? 61.135 119.584 25.297 1.00 13.83 301 VAL B N 1
ATOM 5172 C CA . VAL B 1 309 ? 61.549 120.729 24.473 1.00 15.23 301 VAL B CA 1
ATOM 5173 C C . VAL B 1 309 ? 62.382 121.688 25.305 1.00 15.59 301 VAL B C 1
ATOM 5174 O O . VAL B 1 309 ? 63.385 122.196 24.821 1.00 16.88 301 VAL B O 1
ATOM 5178 N N . LYS B 1 310 ? 61.968 121.942 26.551 1.00 15.88 302 LYS B N 1
ATOM 5179 C CA . LYS B 1 310 ? 62.760 122.823 27.432 1.00 16.34 302 LYS B CA 1
ATOM 5180 C C . LYS B 1 310 ? 64.172 122.286 27.629 1.00 16.48 302 LYS B C 1
ATOM 5181 O O . LYS B 1 310 ? 65.120 123.061 27.805 1.00 19.69 302 LYS B O 1
ATOM 5187 N N . ARG B 1 311 ? 64.301 120.963 27.598 1.00 15.68 303 ARG B N 1
ATOM 5188 C CA . ARG B 1 311 ? 65.584 120.296 27.744 1.00 16.40 303 ARG B CA 1
ATOM 5189 C C . ARG B 1 311 ? 66.335 120.095 26.417 1.00 16.86 303 ARG B C 1
ATOM 5190 O O . ARG B 1 311 ? 67.319 119.365 26.373 1.00 19.42 303 ARG B O 1
ATOM 5198 N N . GLY B 1 312 ? 65.879 120.742 25.349 1.00 16.51 304 GLY B N 1
ATOM 5199 C CA . GLY B 1 312 ? 66.642 120.805 24.104 1.00 17.24 304 GLY B CA 1
ATOM 5200 C C . GLY B 1 312 ? 66.346 119.701 23.104 1.00 16.80 304 GLY B C 1
ATOM 5201 O O . GLY B 1 312 ? 67.106 119.527 22.133 1.00 21.31 304 GLY B O 1
ATOM 5202 N N . LEU B 1 313 ? 65.267 118.942 23.334 1.00 17.52 305 LEU B N 1
ATOM 5203 C CA . LEU B 1 313 ? 64.841 117.943 22.357 1.00 18.31 305 LEU B CA 1
ATOM 5204 C C . LEU B 1 313 ? 63.855 118.540 21.370 1.00 17.48 305 LEU B C 1
ATOM 5205 O O . LEU B 1 313 ? 63.326 119.638 21.584 1.00 19.72 305 LEU B O 1
ATOM 5210 N N . ARG B 1 314 ? 63.654 117.822 20.264 1.00 20.70 306 ARG B N 1
ATOM 5211 C CA . ARG B 1 314 ? 62.694 118.214 19.245 1.00 19.94 306 ARG B CA 1
ATOM 5212 C C . ARG B 1 314 ? 61.562 117.195 19.197 1.00 17.78 306 ARG B C 1
ATOM 5213 O O . ARG B 1 314 ? 61.798 115.988 19.206 1.00 18.28 306 ARG B O 1
ATOM 5221 N N . ILE B 1 315 ? 60.331 117.687 19.156 1.00 18.70 307 ILE B N 1
ATOM 5222 C CA . ILE B 1 315 ? 59.150 116.841 18.993 1.00 17.73 307 ILE B CA 1
ATOM 5223 C C . ILE B 1 315 ? 58.746 116.878 17.518 1.00 20.60 307 ILE B C 1
ATOM 5224 O O . ILE B 1 315 ? 58.402 117.922 16.996 1.00 22.30 307 ILE B O 1
ATOM 5229 N N . VAL B 1 316 ? 58.799 115.730 16.859 1.00 18.67 308 VAL B N 1
ATOM 5230 C CA . VAL B 1 316 ? 58.484 115.654 15.437 1.00 23.29 308 VAL B CA 1
ATOM 5231 C C . VAL B 1 316 ? 56.995 115.863 15.244 1.00 26.28 308 VAL B C 1
ATOM 5232 O O . VAL B 1 316 ? 56.547 116.645 14.389 1.00 30.39 308 VAL B O 1
ATOM 5236 N N . SER B 1 317 ? 56.252 115.106 16.037 1.00 27.32 309 SER B N 1
ATOM 5237 C CA . SER B 1 317 ? 54.813 115.008 15.983 1.00 29.20 309 SER B CA 1
ATOM 5238 C C . SER B 1 317 ? 54.364 114.640 17.387 1.00 28.63 309 SER B C 1
ATOM 5239 O O . SER B 1 317 ? 55.107 113.970 18.128 1.00 23.09 309 SER B O 1
ATOM 5242 N N . GLY B 1 318 ? 53.154 115.075 17.743 1.00 30.33 310 GLY B N 1
ATOM 5243 C CA . GLY B 1 318 ? 52.552 114.772 19.047 1.00 33.01 310 GLY B CA 1
ATOM 5244 C C . GLY B 1 318 ? 52.762 115.833 20.124 1.00 34.59 310 GLY B C 1
ATOM 5245 O O . GLY B 1 318 ? 52.550 115.555 21.301 1.00 33.06 310 GLY B O 1
ATOM 5246 N N . ARG B 1 319 ? 53.184 117.040 19.734 1.00 37.96 311 ARG B N 1
ATOM 5247 C CA . ARG B 1 319 ? 53.458 118.115 20.701 1.00 33.84 311 ARG B CA 1
ATOM 5248 C C . ARG B 1 319 ? 52.169 118.652 21.355 1.00 37.67 311 ARG B C 1
ATOM 5249 O O . ARG B 1 319 ? 52.175 119.032 22.542 1.00 34.66 311 ARG B O 1
ATOM 5251 N N . THR B 1 320 ? 51.071 118.665 20.594 1.00 39.93 312 THR B N 1
ATOM 5252 C CA . THR B 1 320 ? 49.770 119.122 21.110 1.00 43.35 312 THR B CA 1
ATOM 5253 C C . THR B 1 320 ? 48.620 118.137 20.846 1.00 38.82 312 THR B C 1
ATOM 5254 O O . THR B 1 320 ? 48.611 117.426 19.839 1.00 37.13 312 THR B O 1
ATOM 5258 N N . GLU B 1 321 ? 47.667 118.089 21.782 1.00 30.82 313 GLU B N 1
ATOM 5259 C CA . GLU B 1 321 ? 46.421 117.322 21.620 1.00 26.61 313 GLU B CA 1
ATOM 5260 C C . GLU B 1 321 ? 46.641 115.852 21.261 1.00 23.83 313 GLU B C 1
ATOM 5261 O O . GLU B 1 321 ? 46.076 115.341 20.302 1.00 27.66 313 GLU B O 1
ATOM 5263 N N . SER B 1 322 ? 47.469 115.166 22.025 1.00 20.60 314 SER B N 1
ATOM 5264 C CA . SER B 1 322 ? 47.832 113.789 21.732 1.00 20.26 314 SER B CA 1
ATOM 5265 C C . SER B 1 322 ? 48.260 113.062 23.001 1.00 17.59 314 SER B C 1
ATOM 5266 O O . SER B 1 322 ? 48.690 113.697 23.935 1.00 20.42 314 SER B O 1
ATOM 5269 N N . HIS B 1 323 ? 48.161 111.736 23.020 1.00 14.71 315 HIS B N 1
ATOM 5270 C CA . HIS B 1 323 ? 48.710 110.917 24.107 1.00 12.02 315 HIS B CA 1
ATOM 5271 C C . HIS B 1 323 ? 50.138 110.454 23.820 1.00 11.59 315 HIS B C 1
ATOM 5272 O O . HIS B 1 323 ? 50.796 109.875 24.697 1.00 11.04 315 HIS B O 1
ATOM 5279 N N . VAL B 1 324 ? 50.602 110.689 22.594 1.00 12.24 316 VAL B N 1
ATOM 5280 C CA . VAL B 1 324 ? 51.834 110.100 22.073 1.00 12.24 316 VAL B CA 1
ATOM 5281 C C . VAL B 1 324 ? 52.644 111.172 21.364 1.00 14.03 316 VAL B C 1
ATOM 5282 O O . VAL B 1 324 ? 52.095 112.130 20.793 1.00 17.14 316 VAL B O 1
ATOM 5286 N N . MET B 1 325 ? 53.959 111.019 21.422 1.00 13.27 317 MET B N 1
ATOM 5287 C CA . MET B 1 325 ? 54.861 111.910 20.733 1.00 13.77 317 MET B CA 1
ATOM 5288 C C . MET B 1 325 ? 56.058 111.156 20.191 1.00 13.65 317 MET B C 1
ATOM 5289 O O . MET B 1 325 ? 56.464 110.113 20.714 1.00 13.36 317 MET B O 1
ATOM 5294 N N . LEU B 1 326 ? 56.642 111.705 19.134 1.00 15.41 318 LEU B N 1
ATOM 5295 C CA . LEU B 1 326 ? 57.889 111.187 18.590 1.00 14.66 318 LEU B CA 1
ATOM 5296 C C . LEU B 1 326 ? 58.990 112.216 18.839 1.00 14.38 318 LEU B C 1
ATOM 5297 O O . LEU B 1 326 ? 58.841 113.383 18.449 1.00 16.31 318 LEU B O 1
ATOM 5302 N N . VAL B 1 327 ? 60.077 111.795 19.496 1.00 15.90 319 VAL B N 1
ATOM 5303 C CA . VAL B 1 327 ? 61.155 112.687 19.915 1.00 16.79 319 VAL B CA 1
ATOM 5304 C C . VAL B 1 327 ? 62.344 112.478 18.969 1.00 17.04 319 VAL B C 1
ATOM 5305 O O . VAL B 1 327 ? 62.843 111.377 18.844 1.00 17.22 319 VAL B O 1
ATOM 5309 N N . ASP B 1 328 ? 62.811 113.552 18.350 1.00 18.52 320 ASP B N 1
ATOM 5310 C CA . ASP B 1 328 ? 64.010 113.537 17.529 1.00 19.86 320 ASP B CA 1
ATOM 5311 C C . ASP B 1 328 ? 65.200 113.802 18.478 1.00 17.49 320 ASP B C 1
ATOM 5312 O O . ASP B 1 328 ? 65.279 114.858 19.112 1.00 20.25 320 ASP B O 1
ATOM 5317 N N . LEU B 1 329 ? 66.103 112.823 18.560 1.00 18.32 321 LEU B N 1
ATOM 5318 C CA . LEU B 1 329 ? 67.211 112.823 19.510 1.00 17.40 321 LEU B CA 1
ATOM 5319 C C . LEU B 1 329 ? 68.508 113.409 19.001 1.00 20.21 321 LEU B C 1
ATOM 5320 O O . LEU B 1 329 ? 69.501 113.399 19.729 1.00 21.09 321 LEU B O 1
ATOM 5325 N N . ARG B 1 330 ? 68.541 113.870 17.753 1.00 21.72 322 ARG B N 1
ATOM 5326 C CA . ARG B 1 330 ? 69.824 114.207 17.124 1.00 22.48 322 ARG B CA 1
ATOM 5327 C C . ARG B 1 330 ? 70.633 115.303 17.842 1.00 25.42 322 ARG B C 1
ATOM 5328 O O . ARG B 1 330 ? 71.861 115.258 17.832 1.00 27.28 322 ARG B O 1
ATOM 5336 N N . ALA B 1 331 ? 69.961 116.255 18.495 1.00 24.47 323 ALA B N 1
ATOM 5337 C CA . ALA B 1 331 ? 70.683 117.312 19.231 1.00 24.51 323 ALA B CA 1
ATOM 5338 C C . ALA B 1 331 ? 71.486 116.761 20.410 1.00 22.21 323 ALA B C 1
ATOM 5339 O O . ALA B 1 331 ? 72.442 117.385 20.862 1.00 25.33 323 ALA B O 1
ATOM 5341 N N . LYS B 1 332 ? 71.076 115.604 20.926 1.00 21.95 324 LYS B N 1
ATOM 5342 C CA . LYS B 1 332 ? 71.786 114.964 22.031 1.00 23.14 324 LYS B CA 1
ATOM 5343 C C . LYS B 1 332 ? 72.765 113.895 21.563 1.00 23.71 324 LYS B C 1
ATOM 5344 O O . LYS B 1 332 ? 73.367 113.193 22.386 1.00 24.85 324 LYS B O 1
ATOM 5350 N N . HIS B 1 333 ? 72.919 113.771 20.244 1.00 25.03 325 HIS B N 1
ATOM 5351 C CA . HIS B 1 333 ? 73.886 112.862 19.645 1.00 26.44 325 HIS B CA 1
ATOM 5352 C C . HIS B 1 333 ? 73.787 111.443 20.226 1.00 23.45 325 HIS B C 1
ATOM 5353 O O . HIS B 1 333 ? 74.772 110.843 20.636 1.00 25.10 325 HIS B O 1
ATOM 5360 N N . ILE B 1 334 ? 72.558 110.936 20.284 1.00 23.29 326 ILE B N 1
ATOM 5361 C CA . ILE B 1 334 ? 72.290 109.596 20.775 1.00 22.70 326 ILE B CA 1
ATOM 5362 C C . ILE B 1 334 ? 71.312 108.942 19.809 1.00 20.51 326 ILE B C 1
ATOM 5363 O O . ILE B 1 334 ? 70.412 109.610 19.297 1.00 23.03 326 ILE B O 1
ATOM 5368 N N . THR B 1 335 ? 71.518 107.657 19.525 1.00 20.27 327 THR B N 1
ATOM 5369 C CA . THR B 1 335 ? 70.617 106.925 18.649 1.00 20.98 327 THR B CA 1
ATOM 5370 C C . THR B 1 335 ? 69.365 106.519 19.411 1.00 18.83 327 THR B C 1
ATOM 5371 O O . THR B 1 335 ? 69.340 106.514 20.637 1.00 21.34 327 THR B O 1
ATOM 5375 N N . GLY B 1 336 ? 68.319 106.169 18.683 1.00 18.40 328 GLY B N 1
ATOM 5376 C CA . GLY B 1 336 ? 67.117 105.681 19.343 1.00 18.54 328 GLY B CA 1
ATOM 5377 C C . GLY B 1 336 ? 67.392 104.388 20.103 1.00 18.93 328 GLY B C 1
ATOM 5378 O O . GLY B 1 336 ? 66.871 104.172 21.215 1.00 20.10 328 GLY B O 1
ATOM 5379 N N . LYS B 1 337 ? 68.196 103.519 19.494 1.00 20.78 329 LYS B N 1
ATOM 5380 C CA . LYS B 1 337 ? 68.596 102.266 20.106 1.00 21.21 329 LYS B CA 1
ATOM 5381 C C . LYS B 1 337 ? 69.348 102.491 21.427 1.00 21.88 329 LYS B C 1
ATOM 5382 O O . LYS B 1 337 ? 69.046 101.864 22.444 1.00 22.50 329 LYS B O 1
ATOM 5388 N N . ALA B 1 338 ? 70.323 103.392 21.407 1.00 23.56 330 ALA B N 1
ATOM 5389 C CA . ALA B 1 338 ? 71.107 103.691 22.603 1.00 21.74 330 ALA B CA 1
ATOM 5390 C C . ALA B 1 338 ? 70.245 104.335 23.671 1.00 21.35 330 ALA B C 1
ATOM 5391 O O . ALA B 1 338 ? 70.400 104.048 24.842 1.00 21.89 330 ALA B O 1
ATOM 5393 N N . ALA B 1 339 ? 69.336 105.199 23.247 1.00 19.23 331 ALA B N 1
ATOM 5394 C CA . ALA B 1 339 ? 68.419 105.855 24.183 1.00 18.18 331 ALA B CA 1
ATOM 5395 C C . ALA B 1 339 ? 67.499 104.851 24.860 1.00 17.65 331 ALA B C 1
ATOM 5396 O O . ALA B 1 339 ? 67.313 104.896 26.081 1.00 18.66 331 ALA B O 1
ATOM 5398 N N . GLU B 1 340 ? 66.892 103.982 24.070 1.00 18.24 332 GLU B N 1
ATOM 5399 C CA . GLU B 1 340 ? 66.035 102.925 24.615 1.00 17.19 332 GLU B CA 1
ATOM 5400 C C . GLU B 1 340 ? 66.786 102.090 25.662 1.00 16.12 332 GLU B C 1
ATOM 5401 O O . GLU B 1 340 ? 66.271 101.817 26.755 1.00 18.23 332 GLU B O 1
ATOM 5407 N N . ALA B 1 341 ? 68.029 101.728 25.350 1.00 18.90 333 ALA B N 1
ATOM 5408 C CA . ALA B 1 341 ? 68.811 100.893 26.239 1.00 19.16 333 ALA B CA 1
ATOM 5409 C C . ALA B 1 341 ? 69.148 101.601 27.547 1.00 17.75 333 ALA B C 1
ATOM 5410 O O . ALA B 1 341 ? 68.979 101.041 28.634 1.00 19.42 333 ALA B O 1
ATOM 5412 N N . ALA B 1 342 ? 69.608 102.843 27.441 1.00 18.83 334 ALA B N 1
ATOM 5413 C CA . ALA B 1 342 ? 70.000 103.606 28.609 1.00 18.16 334 ALA B CA 1
ATOM 5414 C C . ALA B 1 342 ? 68.813 103.910 29.526 1.00 16.21 334 ALA B C 1
ATOM 5415 O O . ALA B 1 342 ? 68.898 103.787 30.747 1.00 16.90 334 ALA B O 1
ATOM 5417 N N . LEU B 1 343 ? 67.714 104.330 28.926 1.00 14.59 335 LEU B N 1
ATOM 5418 C CA . LEU B 1 343 ? 66.490 104.589 29.668 1.00 14.10 335 LEU B CA 1
ATOM 5419 C C . LEU B 1 343 ? 66.016 103.315 30.347 1.00 13.93 335 LEU B C 1
ATOM 5420 O O . LEU B 1 343 ? 65.599 103.359 31.502 1.00 14.22 335 LEU B O 1
ATOM 5425 N N . GLY B 1 344 ? 66.088 102.190 29.631 1.00 14.64 336 GLY B N 1
ATOM 5426 C CA . GLY B 1 344 ? 65.737 100.899 30.218 1.00 15.36 336 GLY B CA 1
ATOM 5427 C C . GLY B 1 344 ? 66.546 100.533 31.466 1.00 15.77 336 GLY B C 1
ATOM 5428 O O . GLY B 1 344 ? 66.002 100.029 32.461 1.00 16.41 336 GLY B O 1
ATOM 5429 N N . ALA B 1 345 ? 67.852 100.786 31.416 1.00 17.53 337 ALA B N 1
ATOM 5430 C CA . ALA B 1 345 ? 68.721 100.581 32.565 1.00 18.06 337 ALA B CA 1
ATOM 5431 C C . ALA B 1 345 ? 68.272 101.408 33.761 1.00 18.18 337 ALA B C 1
ATOM 5432 O O . ALA B 1 345 ? 68.437 100.982 34.897 1.00 19.98 337 ALA B O 1
ATOM 5434 N N . ALA B 1 346 ? 67.699 102.582 33.480 1.00 16.91 338 ALA B N 1
ATOM 5435 C CA . ALA B 1 346 ? 67.167 103.479 34.497 1.00 16.22 338 ALA B CA 1
ATOM 5436 C C . ALA B 1 346 ? 65.697 103.215 34.839 1.00 12.88 338 ALA B C 1
ATOM 5437 O O . ALA B 1 346 ? 65.092 103.988 35.589 1.00 13.63 338 ALA B O 1
ATOM 5439 N N . HIS B 1 347 ? 65.143 102.131 34.290 1.00 14.24 339 HIS B N 1
ATOM 5440 C CA A HIS B 1 347 ? 63.774 101.667 34.547 0.53 12.59 339 HIS B CA 1
ATOM 5441 C CA B HIS B 1 347 ? 63.775 101.677 34.563 0.47 12.58 339 HIS B CA 1
ATOM 5442 C C . HIS B 1 347 ? 62.704 102.583 33.975 1.00 12.09 339 HIS B C 1
ATOM 5443 O O . HIS B 1 347 ? 61.580 102.668 34.507 1.00 11.54 339 HIS B O 1
ATOM 5456 N N . ILE B 1 348 ? 63.043 103.198 32.842 1.00 11.68 340 ILE B N 1
ATOM 5457 C CA . ILE B 1 348 ? 62.083 103.954 32.048 1.00 11.61 340 ILE B CA 1
ATOM 5458 C C . ILE B 1 348 ? 61.991 103.260 30.693 1.00 12.20 340 ILE B C 1
ATOM 5459 O O . ILE B 1 348 ? 62.984 103.174 29.982 1.00 14.33 340 ILE B O 1
ATOM 5464 N N . THR B 1 349 ? 60.792 102.796 30.347 1.00 12.17 341 THR B N 1
ATOM 5465 C CA . THR B 1 349 ? 60.563 101.987 29.156 1.00 13.70 341 THR B CA 1
ATOM 5466 C C . THR B 1 349 ? 60.007 102.826 28.012 1.00 13.47 341 THR B C 1
ATOM 5467 O O . THR B 1 349 ? 58.935 103.437 28.130 1.00 13.59 341 THR B O 1
ATOM 5471 N N . VAL B 1 350 ? 60.743 102.851 26.902 1.00 13.80 342 VAL B N 1
ATOM 5472 C CA . VAL B 1 350 ? 60.342 103.550 25.675 1.00 14.74 342 VAL B CA 1
ATOM 5473 C C . VAL B 1 350 ? 60.611 102.642 24.480 1.00 15.14 342 VAL B C 1
ATOM 5474 O O . VAL B 1 350 ? 61.221 101.578 24.641 1.00 16.99 342 VAL B O 1
ATOM 5478 N N . ASN B 1 351 ? 60.163 103.049 23.294 1.00 15.70 343 ASN B N 1
ATOM 5479 C CA . ASN B 1 351 ? 60.568 102.382 22.042 1.00 16.97 343 ASN B CA 1
ATOM 5480 C C . ASN B 1 351 ? 61.404 103.299 21.171 1.00 17.14 343 ASN B C 1
ATOM 5481 O O . ASN B 1 351 ? 61.022 104.430 20.916 1.00 17.74 343 ASN B O 1
ATOM 5486 N N . LYS B 1 352 ? 62.512 102.778 20.645 1.00 16.84 344 LYS B N 1
ATOM 5487 C CA . LYS B 1 352 ? 63.189 103.456 19.549 1.00 18.35 344 LYS B CA 1
ATOM 5488 C C . LYS B 1 352 ? 62.193 103.572 18.394 1.00 18.02 344 LYS B C 1
ATOM 5489 O O . LYS B 1 352 ? 61.310 102.722 18.247 1.00 19.93 344 LYS B O 1
ATOM 5495 N N . ASN B 1 353 ? 62.360 104.603 17.560 1.00 17.80 345 ASN B N 1
ATOM 5496 C CA . ASN B 1 353 ? 61.442 104.853 16.448 1.00 19.63 345 ASN B CA 1
ATOM 5497 C C . ASN B 1 353 ? 62.120 105.764 15.449 1.00 21.06 345 ASN B C 1
ATOM 5498 O O . ASN B 1 353 ? 62.699 106.780 15.816 1.00 20.65 345 ASN B O 1
ATOM 5503 N N . ALA B 1 354 ? 62.066 105.396 14.176 1.00 21.07 346 ALA B N 1
ATOM 5504 C CA . ALA B 1 354 ? 62.635 106.229 13.140 1.00 21.15 346 ALA B CA 1
ATOM 5505 C C . ALA B 1 354 ? 61.957 107.596 13.112 1.00 22.35 346 ALA B C 1
ATOM 5506 O O . ALA B 1 354 ? 60.768 107.717 13.380 1.00 24.42 346 ALA B O 1
ATOM 5508 N N . ILE B 1 355 ? 62.726 108.620 12.755 1.00 23.85 347 ILE B N 1
ATOM 5509 C CA . ILE B 1 355 ? 62.166 109.950 12.498 1.00 22.10 347 ILE B CA 1
ATOM 5510 C C . ILE B 1 355 ? 62.013 110.097 10.984 1.00 24.68 347 ILE B C 1
ATOM 5511 O O . ILE B 1 355 ? 62.567 109.291 10.242 1.00 27.05 347 ILE B O 1
ATOM 5516 N N . PRO B 1 356 ? 61.269 111.122 10.514 1.00 25.31 348 PRO B N 1
ATOM 5517 C CA . PRO B 1 356 ? 61.257 111.385 9.072 1.00 30.03 348 PRO B CA 1
ATOM 5518 C C . PRO B 1 356 ? 62.678 111.620 8.576 1.00 31.28 348 PRO B C 1
ATOM 5519 O O . PRO B 1 356 ? 63.458 112.294 9.242 1.00 32.62 348 PRO B O 1
ATOM 5523 N N . ASN B 1 357 ? 63.014 111.048 7.426 1.00 35.62 349 ASN B N 1
ATOM 5524 C CA . ASN B 1 357 ? 64.342 111.215 6.845 1.00 38.84 349 ASN B CA 1
ATOM 5525 C C . ASN B 1 357 ? 65.468 110.768 7.792 1.00 32.20 349 ASN B C 1
ATOM 5526 O O . ASN B 1 357 ? 66.492 111.440 7.925 1.00 32.79 349 ASN B O 1
ATOM 5531 N N . ASP B 1 358 ? 65.277 109.616 8.435 1.00 29.27 350 ASP B N 1
ATOM 5532 C CA . ASP B 1 358 ? 66.233 109.131 9.428 1.00 27.17 350 ASP B CA 1
ATOM 5533 C C . ASP B 1 358 ? 67.539 108.658 8.767 1.00 27.49 350 ASP B C 1
ATOM 5534 O O . ASP B 1 358 ? 67.497 107.801 7.871 1.00 31.03 350 ASP B O 1
ATOM 5539 N N . PRO B 1 359 ? 68.697 109.189 9.210 1.00 29.34 351 PRO B N 1
ATOM 5540 C CA . PRO B 1 359 ? 69.966 108.756 8.621 1.00 29.71 351 PRO B CA 1
ATOM 5541 C C . PRO B 1 359 ? 70.504 107.428 9.168 1.00 26.99 351 PRO B C 1
ATOM 5542 O O . PRO B 1 359 ? 71.462 106.895 8.619 1.00 30.11 351 PRO B O 1
ATOM 5546 N N . GLU B 1 360 ? 69.899 106.902 10.233 1.00 25.53 352 GLU B N 1
ATOM 5547 C CA . GLU B 1 360 ? 70.396 105.690 10.891 1.00 26.62 352 GLU B CA 1
ATOM 5548 C C . GLU B 1 360 ? 69.728 104.445 10.331 1.00 29.11 352 GLU B C 1
ATOM 5549 O O . GLU B 1 360 ? 68.650 104.532 9.734 1.00 29.63 352 GLU B O 1
ATOM 5555 N N . LYS B 1 361 ? 70.365 103.289 10.546 1.00 28.80 353 LYS B N 1
ATOM 5556 C CA . LYS B 1 361 ? 69.788 101.992 10.143 1.00 32.95 353 LYS B CA 1
ATOM 5557 C C . LYS B 1 361 ? 68.468 101.745 10.896 1.00 31.76 353 LYS B C 1
ATOM 5558 O O . LYS B 1 361 ? 68.283 102.256 11.995 1.00 29.82 353 LYS B O 1
ATOM 5560 N N . PRO B 1 362 ? 67.549 100.956 10.312 1.00 32.16 354 PRO B N 1
ATOM 5561 C CA . PRO B 1 362 ? 66.215 100.799 10.898 1.00 31.28 354 PRO B CA 1
ATOM 5562 C C . PRO B 1 362 ? 66.184 100.204 12.306 1.00 30.73 354 PRO B C 1
ATOM 5563 O O . PRO B 1 362 ? 65.254 100.497 13.056 1.00 30.13 354 PRO B O 1
ATOM 5567 N N . PHE B 1 363 ? 67.175 99.381 12.652 1.00 30.96 355 PHE B N 1
ATOM 5568 C CA . PHE B 1 363 ? 67.287 98.788 13.988 1.00 33.31 355 PHE B CA 1
ATOM 5569 C C . PHE B 1 363 ? 67.987 99.750 14.956 1.00 31.76 355 PHE B C 1
ATOM 5570 O O . PHE B 1 363 ? 68.146 99.440 16.142 1.00 32.07 355 PHE B O 1
ATOM 5572 N N . VAL B 1 364 ? 68.418 100.899 14.437 1.00 30.01 356 VAL B N 1
ATOM 5573 C CA . VAL B 1 364 ? 69.131 101.904 15.227 1.00 25.96 356 VAL B CA 1
ATOM 5574 C C . VAL B 1 364 ? 68.249 103.132 15.484 1.00 24.11 356 VAL B C 1
ATOM 5575 O O . VAL B 1 364 ? 67.885 103.392 16.626 1.00 24.51 356 VAL B O 1
ATOM 5579 N N . THR B 1 365 ? 67.888 103.847 14.424 1.00 23.99 357 THR B N 1
ATOM 5580 C CA . THR B 1 365 ? 67.017 105.038 14.447 1.00 23.61 357 THR B CA 1
ATOM 5581 C C . THR B 1 365 ? 67.600 106.248 15.189 1.00 20.95 357 THR B C 1
ATOM 5582 O O . THR B 1 365 ? 68.601 106.142 15.910 1.00 22.05 357 THR B O 1
ATOM 5586 N N . SER B 1 366 ? 66.953 107.395 14.978 1.00 21.30 358 SER B N 1
ATOM 5587 C CA . SER B 1 366 ? 67.333 108.657 15.606 1.00 17.98 358 SER B CA 1
ATOM 5588 C C . SER B 1 366 ? 66.273 109.185 16.575 1.00 18.33 358 SER B C 1
ATOM 5589 O O . SER B 1 366 ? 66.344 110.353 16.975 1.00 21.38 358 SER B O 1
ATOM 5592 N N . GLY B 1 367 ? 65.277 108.362 16.899 1.00 18.65 359 GLY B N 1
ATOM 5593 C CA . GLY B 1 367 ? 64.166 108.837 17.746 1.00 18.93 359 GLY B CA 1
ATOM 5594 C C . GLY B 1 367 ? 63.680 107.844 18.757 1.00 16.37 359 GLY B C 1
ATOM 5595 O O . GLY B 1 367 ? 64.070 106.679 18.751 1.00 16.99 359 GLY B O 1
ATOM 5596 N N . ILE B 1 368 ? 62.834 108.337 19.659 1.00 15.48 360 ILE B N 1
ATOM 5597 C CA . ILE B 1 368 ? 62.050 107.490 20.557 1.00 14.83 360 ILE B CA 1
ATOM 5598 C C . ILE B 1 368 ? 60.593 107.928 20.521 1.00 12.87 360 ILE B C 1
ATOM 5599 O O . ILE B 1 368 ? 60.284 109.120 20.399 1.00 15.61 360 ILE B O 1
ATOM 5604 N N . ARG B 1 369 ? 59.691 106.949 20.602 1.00 12.99 361 ARG B N 1
ATOM 5605 C CA . ARG B 1 369 ? 58.264 107.217 20.709 1.00 13.36 361 ARG B CA 1
ATOM 5606 C C . ARG B 1 369 ? 57.851 106.951 22.139 1.00 13.59 361 ARG B C 1
ATOM 5607 O O . ARG B 1 369 ? 58.210 105.931 22.716 1.00 14.00 361 ARG B O 1
ATOM 5615 N N A LEU B 1 370 ? 57.048 107.833 22.698 0.50 11.91 362 LEU B N 1
ATOM 5616 N N B LEU B 1 370 ? 57.097 107.908 22.695 0.50 13.34 362 LEU B N 1
ATOM 5617 C CA A LEU B 1 370 ? 56.608 107.624 24.055 0.50 10.48 362 LEU B CA 1
ATOM 5618 C CA B LEU B 1 370 ? 56.700 107.958 24.118 0.50 11.15 362 LEU B CA 1
ATOM 5619 C C A LEU B 1 370 ? 55.282 108.309 24.262 0.50 10.57 362 LEU B C 1
ATOM 5620 C C B LEU B 1 370 ? 55.223 108.281 24.204 0.50 11.54 362 LEU B C 1
ATOM 5621 O O A LEU B 1 370 ? 54.911 109.222 23.521 0.50 12.37 362 LEU B O 1
ATOM 5622 O O B LEU B 1 370 ? 54.686 108.964 23.327 0.50 13.30 362 LEU B O 1
ATOM 5631 N N . GLY B 1 371 ? 54.568 107.850 25.280 1.00 11.49 363 GLY B N 1
ATOM 5632 C CA . GLY B 1 371 ? 53.230 108.299 25.545 1.00 13.39 363 GLY B CA 1
ATOM 5633 C C . GLY B 1 371 ? 52.883 108.261 27.017 1.00 11.18 363 GLY B C 1
ATOM 5634 O O . GLY B 1 371 ? 53.556 107.619 27.821 1.00 11.81 363 GLY B O 1
ATOM 5635 N N . SER B 1 372 ? 51.792 108.938 27.353 1.00 9.14 364 SER B N 1
ATOM 5636 C CA . SER B 1 372 ? 51.333 109.050 28.712 1.00 9.86 364 SER B CA 1
ATOM 5637 C C . SER B 1 372 ? 50.240 108.098 29.246 1.00 8.59 364 SER B C 1
ATOM 5638 O O . SER B 1 372 ? 49.971 108.180 30.428 1.00 8.90 364 SER B O 1
ATOM 5641 N N . PRO B 1 373 ? 49.618 107.206 28.443 1.00 7.71 365 PRO B N 1
ATOM 5642 C CA . PRO B 1 373 ? 48.499 106.446 29.037 1.00 7.05 365 PRO B CA 1
ATOM 5643 C C . PRO B 1 373 ? 48.814 105.640 30.279 1.00 6.56 365 PRO B C 1
ATOM 5644 O O . PRO B 1 373 ? 48.062 105.724 31.267 1.00 7.47 365 PRO B O 1
ATOM 5648 N N . ALA B 1 374 ? 49.893 104.883 30.269 1.00 7.32 366 ALA B N 1
ATOM 5649 C CA . ALA B 1 374 ? 50.182 104.010 31.401 1.00 6.28 366 ALA B CA 1
ATOM 5650 C C . ALA B 1 374 ? 50.544 104.788 32.660 1.00 6.00 366 ALA B C 1
ATOM 5651 O O . ALA B 1 374 ? 50.056 104.491 33.744 1.00 6.84 366 ALA B O 1
ATOM 5653 N N . MET B 1 375 ? 51.380 105.802 32.539 1.00 6.56 367 MET B N 1
ATOM 5654 C CA . MET B 1 375 ? 51.801 106.545 33.733 1.00 7.13 367 MET B CA 1
ATOM 5655 C C . MET B 1 375 ? 50.581 107.271 34.315 1.00 6.85 367 MET B C 1
ATOM 5656 O O . MET B 1 375 ? 50.500 107.465 35.529 1.00 7.57 367 MET B O 1
ATOM 5661 N N . THR B 1 376 ? 49.636 107.666 33.468 1.00 6.08 368 THR B N 1
ATOM 5662 C CA . THR B 1 376 ? 48.463 108.382 33.914 1.00 7.05 368 THR B CA 1
ATOM 5663 C C . THR B 1 376 ? 47.560 107.407 34.679 1.00 6.64 368 THR B C 1
ATOM 5664 O O . THR B 1 376 ? 47.028 107.723 35.745 1.00 8.18 368 THR B O 1
ATOM 5668 N N . THR B 1 377 ? 47.417 106.188 34.171 1.00 6.35 369 THR B N 1
ATOM 5669 C CA . THR B 1 377 ? 46.587 105.171 34.838 1.00 5.98 369 THR B CA 1
ATOM 5670 C C . THR B 1 377 ? 47.073 104.914 36.267 1.00 6.60 369 THR B C 1
ATOM 5671 O O . THR B 1 377 ? 46.262 104.735 37.178 1.00 8.25 369 THR B O 1
ATOM 5675 N N . ARG B 1 378 ? 48.391 104.845 36.460 1.00 6.70 370 ARG B N 1
ATOM 5676 C CA . ARG B 1 378 ? 48.908 104.574 37.812 1.00 8.04 370 ARG B CA 1
ATOM 5677 C C . ARG B 1 378 ? 48.998 105.835 38.686 1.00 7.27 370 ARG B C 1
ATOM 5678 O O . ARG B 1 378 ? 49.493 105.775 39.799 1.00 9.76 370 ARG B O 1
ATOM 5686 N N . GLY B 1 379 ? 48.487 106.965 38.223 1.00 7.34 371 GLY B N 1
ATOM 5687 C CA . GLY B 1 379 ? 48.255 108.125 39.095 1.00 8.26 371 GLY B CA 1
ATOM 5688 C C . GLY B 1 379 ? 49.169 109.320 38.893 1.00 7.65 371 GLY B C 1
ATOM 5689 O O . GLY B 1 379 ? 49.046 110.317 39.602 1.00 9.13 371 GLY B O 1
ATOM 5690 N N . PHE B 1 380 ? 50.080 109.273 37.931 1.00 7.22 372 PHE B N 1
ATOM 5691 C CA . PHE B 1 380 ? 50.946 110.424 37.691 1.00 7.60 372 PHE B CA 1
ATOM 5692 C C . PHE B 1 380 ? 50.102 111.583 37.167 1.00 8.20 372 PHE B C 1
ATOM 5693 O O . PHE B 1 380 ? 49.206 111.388 36.338 1.00 8.89 372 PHE B O 1
ATOM 5701 N N . GLY B 1 381 ? 50.437 112.784 37.629 1.00 8.65 373 GLY B N 1
ATOM 5702 C CA . GLY B 1 381 ? 49.841 114.018 37.166 1.00 9.15 373 GLY B CA 1
ATOM 5703 C C . GLY B 1 381 ? 50.894 114.937 36.578 1.00 8.63 373 GLY B C 1
ATOM 5704 O O . GLY B 1 381 ? 52.020 114.501 36.344 1.00 8.93 373 GLY B O 1
ATOM 5705 N N . PRO B 1 382 ? 50.519 116.188 36.330 1.00 9.05 374 PRO B N 1
ATOM 5706 C CA . PRO B 1 382 ? 51.454 117.109 35.683 1.00 10.21 374 PRO B CA 1
ATOM 5707 C C . PRO B 1 382 ? 52.810 117.228 36.369 1.00 9.52 374 PRO B C 1
ATOM 5708 O O . PRO B 1 382 ? 53.836 117.359 35.686 1.00 9.89 374 PRO B O 1
ATOM 5712 N N . ALA B 1 383 ? 52.856 117.236 37.696 1.00 10.35 375 ALA B N 1
ATOM 5713 C CA . ALA B 1 383 ? 54.149 117.364 38.392 1.00 11.20 375 ALA B CA 1
ATOM 5714 C C . ALA B 1 383 ? 55.041 116.183 38.064 1.00 9.94 375 ALA B C 1
ATOM 5715 O O . ALA B 1 383 ? 56.235 116.335 37.807 1.00 10.23 375 ALA B O 1
ATOM 5717 N N . GLU B 1 384 ? 54.459 114.990 38.071 1.00 8.86 376 GLU B N 1
ATOM 5718 C CA . GLU B 1 384 ? 55.214 113.779 37.785 1.00 9.19 376 GLU B CA 1
ATOM 5719 C C . GLU B 1 384 ? 55.592 113.678 36.307 1.00 9.26 376 GLU B C 1
ATOM 5720 O O . GLU B 1 384 ? 56.676 113.178 35.989 1.00 8.66 376 GLU B O 1
ATOM 5726 N N . ALA B 1 385 ? 54.722 114.167 35.419 1.00 8.59 377 ALA B N 1
ATOM 5727 C CA . ALA B 1 385 ? 55.019 114.192 33.987 1.00 8.79 377 ALA B CA 1
ATOM 5728 C C . ALA B 1 385 ? 56.251 115.057 33.734 1.00 9.46 377 ALA B C 1
ATOM 5729 O O . ALA B 1 385 ? 57.121 114.697 32.939 1.00 10.03 377 ALA B O 1
ATOM 5731 N N . GLU B 1 386 ? 56.330 116.205 34.393 1.00 9.71 378 GLU B N 1
ATOM 5732 C CA . GLU B 1 386 ? 57.502 117.074 34.295 1.00 9.46 378 GLU B CA 1
ATOM 5733 C C . GLU B 1 386 ? 58.762 116.395 34.843 1.00 8.37 378 GLU B C 1
ATOM 5734 O O . GLU B 1 386 ? 59.855 116.453 34.236 1.00 10.50 378 GLU B O 1
ATOM 5740 N N . GLN B 1 387 ? 58.628 115.757 35.999 1.00 8.43 379 GLN B N 1
ATOM 5741 C CA . GLN B 1 387 ? 59.756 115.032 36.560 1.00 9.47 379 GLN B CA 1
ATOM 5742 C C . GLN B 1 387 ? 60.246 113.976 35.582 1.00 8.49 379 GLN B C 1
ATOM 5743 O O . GLN B 1 387 ? 61.451 113.855 35.332 1.00 10.58 379 GLN B O 1
ATOM 5749 N N . VAL B 1 388 ? 59.320 113.217 35.009 1.00 8.25 380 VAL B N 1
ATOM 5750 C CA . VAL B 1 388 ? 59.694 112.194 34.042 1.00 9.08 380 VAL B CA 1
ATOM 5751 C C . VAL B 1 388 ? 60.417 112.783 32.818 1.00 9.22 380 VAL B C 1
ATOM 5752 O O . VAL B 1 388 ? 61.405 112.227 32.364 1.00 9.94 380 VAL B O 1
ATOM 5756 N N . GLY B 1 389 ? 59.927 113.896 32.297 1.00 8.91 381 GLY B N 1
ATOM 5757 C CA . GLY B 1 389 ? 60.585 114.557 31.195 1.00 9.52 381 GLY B CA 1
ATOM 5758 C C . GLY B 1 389 ? 62.038 114.901 31.538 1.00 9.91 381 GLY B C 1
ATOM 5759 O O . GLY B 1 389 ? 62.970 114.716 30.748 1.00 11.35 381 GLY B O 1
ATOM 5760 N N . ASN B 1 390 ? 62.250 115.422 32.751 1.00 10.83 382 ASN B N 1
ATOM 5761 C CA . ASN B 1 390 ? 63.608 115.769 33.152 1.00 11.83 382 ASN B CA 1
ATOM 5762 C C . ASN B 1 390 ? 64.494 114.543 33.364 1.00 11.33 382 ASN B C 1
ATOM 5763 O O . ASN B 1 390 ? 65.668 114.576 33.025 1.00 12.43 382 ASN B O 1
ATOM 5768 N N . LEU B 1 391 ? 63.946 113.476 33.940 1.00 11.36 383 LEU B N 1
ATOM 5769 C CA . LEU B 1 391 ? 64.688 112.228 34.121 1.00 11.61 383 LEU B CA 1
ATOM 5770 C C . LEU B 1 391 ? 65.118 111.648 32.778 1.00 11.12 383 LEU B C 1
ATOM 5771 O O . LEU B 1 391 ? 66.258 111.188 32.631 1.00 14.10 383 LEU B O 1
ATOM 5776 N N . ILE B 1 392 ? 64.212 111.680 31.799 1.00 10.93 384 ILE B N 1
ATOM 5777 C CA . ILE B 1 392 ? 64.535 111.195 30.468 1.00 11.51 384 ILE B CA 1
ATOM 5778 C C . ILE B 1 392 ? 65.699 112.004 29.926 1.00 12.06 384 ILE B C 1
ATOM 5779 O O . ILE B 1 392 ? 66.688 111.445 29.432 1.00 13.75 384 ILE B O 1
ATOM 5784 N N . ALA B 1 393 ? 65.594 113.332 29.985 1.00 11.81 385 ALA B N 1
ATOM 5785 C CA . ALA B 1 393 ? 66.646 114.188 29.444 1.00 12.42 385 ALA B CA 1
ATOM 5786 C C . ALA B 1 393 ? 67.982 113.942 30.157 1.00 14.15 385 ALA B C 1
ATOM 5787 O O . ALA B 1 393 ? 69.039 113.954 29.488 1.00 15.38 385 ALA B O 1
ATOM 5789 N N . ASP B 1 394 ? 67.950 113.743 31.478 1.00 14.20 386 ASP B N 1
ATOM 5790 C CA . ASP B 1 394 ? 69.160 113.456 32.251 1.00 14.86 386 ASP B CA 1
ATOM 5791 C C . ASP B 1 394 ? 69.880 112.220 31.671 1.00 14.83 386 ASP B C 1
ATOM 5792 O O . ASP B 1 394 ? 71.102 112.220 31.468 1.00 15.68 386 ASP B O 1
ATOM 5797 N N . VAL B 1 395 ? 69.121 111.170 31.383 1.00 14.81 387 VAL B N 1
ATOM 5798 C CA . VAL B 1 395 ? 69.699 109.966 30.812 1.00 15.99 387 VAL B CA 1
ATOM 5799 C C . VAL B 1 395 ? 70.231 110.242 29.407 1.00 16.77 387 VAL B C 1
ATOM 5800 O O . VAL B 1 395 ? 71.331 109.831 29.075 1.00 16.68 387 VAL B O 1
ATOM 5804 N N . LEU B 1 396 ? 69.449 110.936 28.579 1.00 15.72 388 LEU B N 1
ATOM 5805 C CA . LEU B 1 396 ? 69.847 111.170 27.177 1.00 16.76 388 LEU B CA 1
ATOM 5806 C C . LEU B 1 396 ? 71.138 111.958 27.088 1.00 18.96 388 LEU B C 1
ATOM 5807 O O . LEU B 1 396 ? 71.892 111.770 26.157 1.00 20.83 388 LEU B O 1
ATOM 5812 N N . GLU B 1 397 ? 71.372 112.811 28.075 1.00 18.19 389 GLU B N 1
ATOM 5813 C CA . GLU B 1 397 ? 72.555 113.657 28.122 1.00 20.31 389 GLU B CA 1
ATOM 5814 C C . GLU B 1 397 ? 73.797 112.941 28.639 1.00 22.84 389 GLU B C 1
ATOM 5815 O O . GLU B 1 397 ? 74.914 113.404 28.382 1.00 26.31 389 GLU B O 1
ATOM 5821 N N . ASN B 1 398 ? 73.626 111.819 29.332 1.00 21.48 390 ASN B N 1
ATOM 5822 C CA . ASN B 1 398 ? 74.769 111.084 29.872 1.00 23.64 390 ASN B CA 1
ATOM 5823 C C . ASN B 1 398 ? 74.505 109.587 29.899 1.00 22.63 390 ASN B C 1
ATOM 5824 O O . ASN B 1 398 ? 74.558 108.966 30.967 1.00 24.52 390 ASN B O 1
ATOM 5829 N N . PRO B 1 399 ? 74.236 108.995 28.714 1.00 21.90 391 PRO B N 1
ATOM 5830 C CA . PRO B 1 399 ? 73.701 107.634 28.661 1.00 22.08 391 PRO B CA 1
ATOM 5831 C C . PRO B 1 399 ? 74.689 106.574 29.088 1.00 23.55 391 PRO B C 1
ATOM 5832 O O . PRO B 1 399 ? 74.275 105.474 29.453 1.00 25.38 391 PRO B O 1
ATOM 5836 N N . GLU B 1 400 ? 75.980 106.901 29.010 1.00 23.71 392 GLU B N 1
ATOM 5837 C CA . GLU B 1 400 ? 77.041 105.961 29.354 1.00 28.23 392 GLU B CA 1
ATOM 5838 C C . GLU B 1 400 ? 77.636 106.258 30.733 1.00 29.37 392 GLU B C 1
ATOM 5839 O O . GLU B 1 400 ? 78.621 105.636 31.114 1.00 31.56 392 GLU B O 1
ATOM 5845 N N . ASP B 1 401 ? 77.034 107.195 31.470 1.00 28.32 393 ASP B N 1
ATOM 5846 C CA . ASP B 1 401 ? 77.521 107.593 32.799 1.00 23.57 393 ASP B CA 1
ATOM 5847 C C . ASP B 1 401 ? 76.789 106.807 33.885 1.00 25.24 393 ASP B C 1
ATOM 5848 O O . ASP B 1 401 ? 75.613 107.068 34.163 1.00 24.31 393 ASP B O 1
ATOM 5853 N N . ALA B 1 402 ? 77.497 105.883 34.529 1.00 27.98 394 ALA B N 1
ATOM 5854 C CA . ALA B 1 402 ? 76.900 104.995 35.535 1.00 27.94 394 ALA B CA 1
ATOM 5855 C C . ALA B 1 402 ? 76.195 105.755 36.673 1.00 26.11 394 ALA B C 1
ATOM 5856 O O . ALA B 1 402 ? 75.101 105.382 37.103 1.00 25.66 394 ALA B O 1
ATOM 5858 N N . ALA B 1 403 ? 76.817 106.826 37.147 1.00 25.57 395 ALA B N 1
ATOM 5859 C CA . ALA B 1 403 ? 76.280 107.629 38.240 1.00 23.27 395 ALA B CA 1
ATOM 5860 C C . ALA B 1 403 ? 74.927 108.245 37.863 1.00 23.23 395 ALA B C 1
ATOM 5861 O O . ALA B 1 403 ? 73.998 108.282 38.675 1.00 22.25 395 ALA B O 1
ATOM 5863 N N . THR B 1 404 ? 74.809 108.707 36.618 1.00 22.65 396 THR B N 1
ATOM 5864 C CA . THR B 1 404 ? 73.552 109.278 36.135 1.00 22.11 396 THR B CA 1
ATOM 5865 C C . THR B 1 404 ? 72.467 108.213 36.106 1.00 17.82 396 THR B C 1
ATOM 5866 O O . THR B 1 404 ? 71.361 108.437 36.584 1.00 18.31 396 THR B O 1
ATOM 5870 N N . ILE B 1 405 ? 72.793 107.037 35.579 1.00 16.84 397 ILE B N 1
ATOM 5871 C CA . ILE B 1 405 ? 71.807 105.970 35.469 1.00 16.09 397 ILE B CA 1
ATOM 5872 C C . ILE B 1 405 ? 71.324 105.559 36.864 1.00 17.12 397 ILE B C 1
ATOM 5873 O O . ILE B 1 405 ? 70.129 105.379 37.077 1.00 17.15 397 ILE B O 1
ATOM 5878 N N . GLU B 1 406 ? 72.256 105.406 37.801 1.00 18.90 398 GLU B N 1
ATOM 5879 C CA . GLU B 1 406 ? 71.932 105.030 39.179 1.00 18.54 398 GLU B CA 1
ATOM 5880 C C . GLU B 1 406 ? 71.053 106.088 39.839 1.00 17.16 398 GLU B C 1
ATOM 5881 O O . GLU B 1 406 ? 70.080 105.764 40.519 1.00 18.63 398 GLU B O 1
ATOM 5883 N N . ARG B 1 407 ? 71.432 107.354 39.676 1.00 16.40 399 ARG B N 1
ATOM 5884 C CA . ARG B 1 407 ? 70.661 108.467 40.244 1.00 17.42 399 ARG B CA 1
ATOM 5885 C C . ARG B 1 407 ? 69.224 108.467 39.724 1.00 15.01 399 ARG B C 1
ATOM 5886 O O . ARG B 1 407 ? 68.259 108.578 40.496 1.00 16.88 399 ARG B O 1
ATOM 5894 N N . VAL B 1 408 ? 69.075 108.369 38.404 1.00 14.74 400 VAL B N 1
ATOM 5895 C CA . VAL B 1 408 ? 67.751 108.361 37.799 1.00 13.11 400 VAL B CA 1
ATOM 5896 C C . VAL B 1 408 ? 66.966 107.131 38.265 1.00 12.81 400 VAL B C 1
ATOM 5897 O O . VAL B 1 408 ? 65.799 107.247 38.634 1.00 11.78 400 VAL B O 1
ATOM 5901 N N . ARG B 1 409 ? 67.605 105.966 38.270 1.00 13.63 401 ARG B N 1
ATOM 5902 C CA . ARG B 1 409 ? 66.950 104.751 38.746 1.00 13.26 401 ARG B CA 1
ATOM 5903 C C . ARG B 1 409 ? 66.379 104.926 40.149 1.00 12.68 401 ARG B C 1
ATOM 5904 O O . ARG B 1 409 ? 65.280 104.449 40.440 1.00 12.04 401 ARG B O 1
ATOM 5912 N N . ALA B 1 410 ? 67.119 105.597 41.035 1.00 12.19 402 ALA B N 1
ATOM 5913 C CA . ALA B 1 410 ? 66.641 105.794 42.392 1.00 12.28 402 ALA B CA 1
ATOM 5914 C C . ALA B 1 410 ? 65.446 106.746 42.428 1.00 11.46 402 ALA B C 1
ATOM 5915 O O . ALA B 1 410 ? 64.504 106.547 43.202 1.00 12.64 402 ALA B O 1
ATOM 5917 N N . GLN B 1 411 ? 65.471 107.785 41.604 1.00 11.10 403 GLN B N 1
ATOM 5918 C CA . GLN B 1 411 ? 64.337 108.696 41.514 1.00 11.34 403 GLN B CA 1
ATOM 5919 C C . GLN B 1 411 ? 63.099 107.987 40.953 1.00 8.96 403 GLN B C 1
ATOM 5920 O O . GLN B 1 411 ? 61.964 108.211 41.416 1.00 9.98 403 GLN B O 1
ATOM 5926 N N . VAL B 1 412 ? 63.316 107.130 39.969 1.00 9.69 404 VAL B N 1
ATOM 5927 C CA . VAL B 1 412 ? 62.247 106.334 39.395 1.00 10.35 404 VAL B CA 1
ATOM 5928 C C . VAL B 1 412 ? 61.622 105.435 40.464 1.00 9.47 404 VAL B C 1
ATOM 5929 O O . VAL B 1 412 ? 60.398 105.317 40.548 1.00 9.86 404 VAL B O 1
ATOM 5933 N N . ALA B 1 413 ? 62.460 104.834 41.305 1.00 9.43 405 ALA B N 1
ATOM 5934 C CA . ALA B 1 413 ? 61.971 103.967 42.372 1.00 9.88 405 ALA B CA 1
ATOM 5935 C C . ALA B 1 413 ? 61.101 104.747 43.368 1.00 8.70 405 ALA B C 1
ATOM 5936 O O . ALA B 1 413 ? 60.117 104.222 43.879 1.00 10.72 405 ALA B O 1
ATOM 5938 N N . GLU B 1 414 ? 61.438 106.007 43.649 1.00 9.57 406 GLU B N 1
ATOM 5939 C CA . GLU B 1 414 ? 60.595 106.804 44.551 1.00 9.65 406 GLU B CA 1
ATOM 5940 C C . GLU B 1 414 ? 59.225 107.017 43.923 1.00 9.02 406 GLU B C 1
ATOM 5941 O O . GLU B 1 414 ? 58.196 106.899 44.582 1.00 10.04 406 GLU B O 1
ATOM 5947 N N . LEU B 1 415 ? 59.197 107.314 42.627 1.00 7.90 407 LEU B N 1
ATOM 5948 C CA . LEU B 1 415 ? 57.922 107.469 41.934 1.00 7.99 407 LEU B CA 1
ATOM 5949 C C . LEU B 1 415 ? 57.110 106.184 41.888 1.00 7.70 407 LEU B C 1
ATOM 5950 O O . LEU B 1 415 ? 55.904 106.216 42.121 1.00 9.45 407 LEU B O 1
ATOM 5955 N N . THR B 1 416 ? 57.731 105.065 41.547 1.00 8.42 408 THR B N 1
ATOM 5956 C CA . THR B 1 416 ? 56.957 103.840 41.411 1.00 7.64 408 THR B CA 1
ATOM 5957 C C . THR B 1 416 ? 56.420 103.343 42.750 1.00 8.56 408 THR B C 1
ATOM 5958 O O . THR B 1 416 ? 55.335 102.779 42.795 1.00 10.01 408 THR B O 1
ATOM 5962 N N . LYS B 1 417 ? 57.181 103.551 43.827 1.00 9.08 409 LYS B N 1
ATOM 5963 C CA . LYS B 1 417 ? 56.721 103.169 45.152 1.00 9.23 409 LYS B CA 1
ATOM 5964 C C . LYS B 1 417 ? 55.544 104.064 45.594 1.00 9.60 409 LYS B C 1
ATOM 5965 O O . LYS B 1 417 ? 54.582 103.593 46.202 1.00 11.55 409 LYS B O 1
ATOM 5971 N N . ARG B 1 418 ? 55.616 105.350 45.315 1.00 8.51 410 ARG B N 1
ATOM 5972 C CA . ARG B 1 418 ? 54.514 106.256 45.661 1.00 8.75 410 ARG B CA 1
ATOM 5973 C C . ARG B 1 418 ? 53.246 105.949 44.872 1.00 9.01 410 ARG B C 1
ATOM 5974 O O . ARG B 1 418 ? 52.119 106.119 45.378 1.00 10.63 410 ARG B O 1
ATOM 5982 N N . PHE B 1 419 ? 53.415 105.558 43.602 1.00 9.20 411 PHE B N 1
ATOM 5983 C CA . PHE B 1 419 ? 52.316 105.370 42.672 1.00 8.65 411 PHE B CA 1
ATOM 5984 C C . PHE B 1 419 ? 52.290 103.915 42.211 1.00 8.07 411 PHE B C 1
ATOM 5985 O O . PHE B 1 419 ? 52.587 103.613 41.054 1.00 9.35 411 PHE B O 1
ATOM 5993 N N . PRO B 1 420 ? 51.869 102.997 43.097 1.00 9.00 412 PRO B N 1
ATOM 5994 C CA . PRO B 1 420 ? 51.775 101.609 42.699 1.00 8.62 412 PRO B CA 1
ATOM 5995 C C . PRO B 1 420 ? 50.708 101.420 41.620 1.00 8.84 412 PRO B C 1
ATOM 5996 O O . PRO B 1 420 ? 49.697 102.126 41.605 1.00 10.20 412 PRO B O 1
ATOM 6000 N N . VAL B 1 421 ? 50.919 100.447 40.749 1.00 9.29 413 VAL B N 1
ATOM 6001 C CA . VAL B 1 421 ? 49.905 100.114 39.742 1.00 9.49 413 VAL B CA 1
ATOM 6002 C C . VAL B 1 421 ? 48.690 99.431 40.384 1.00 9.60 413 VAL B C 1
ATOM 6003 O O . VAL B 1 421 ? 47.549 99.848 40.166 1.00 11.35 413 VAL B O 1
ATOM 6007 N N . TYR B 1 422 ? 48.939 98.385 41.156 1.00 8.91 414 TYR B N 1
ATOM 6008 C CA . TYR B 1 422 ? 47.889 97.605 41.801 1.00 10.11 414 TYR B CA 1
ATOM 6009 C C . TYR B 1 422 ? 48.129 97.508 43.286 1.00 13.98 414 TYR B C 1
ATOM 6010 O O . TYR B 1 422 ? 49.230 97.284 43.692 1.00 19.31 414 TYR B O 1
ATOM 6019 N N . ARG B 1 423 ? 47.090 97.673 44.071 1.00 17.46 415 ARG B N 1
ATOM 6020 C CA . ARG B 1 423 ? 47.160 97.573 45.519 1.00 17.66 415 ARG B CA 1
ATOM 6021 C C . ARG B 1 423 ? 46.544 96.266 45.991 1.00 22.14 415 ARG B C 1
ATOM 6022 O O . ARG B 1 423 ? 46.722 95.915 47.165 1.00 23.26 415 ARG B O 1
#

Foldseek 3Di:
DVVVLVVCCPVPVVVSVVVVVVLCLLLQFAEFAQQAAAADPVLVVLLVDPLQVDWVPDPLLVLLFVLVCVLQVFQTKDFFFQALLLQVVLCCQLQHFFAAEEEEEFCVPPPDDDPRRYHYHYDNDPDLVVVLVVCQVRLGQAYEHEDVCQVVVPDLQSVLVSQVVSNHFYEYEYASCSLVVSLVLTPRNRVRGQKYKYFCPGLLSFDGGMMIGGHPVCNVSSQDGAPPRSDDTGSSSNSSRSSVSSVVSNDVVSSVLSVQLLQLCVLLQVLLVVLPWDWLSDQKTKIQLVRLVAWLVLLQVLSVLLSYHWHGQADVVFPDDGVTHRIIMTGRRHVSLLPDGSVVSSVVSVLSSLCSNPRPDPVSSVVSSVVSNVSSVVRPNHD/DCVVLVVCCPVPVPVSVVVVVVQVLLLQFAEFAQQAAAADPVLVVLLVDPLQVDFVPPPLLVLLFVLVCVLQVFQGKDFFFQAQVRLVVLCDPLPDFAAAEEEEEDVDPRGYHYHYDNDCDDLVVVLVVCQVRLGQAYEYEDVCQLSVPDLQSVLVSCVVSNHFYEYEYASCSLVCSLVLTPRNRVRGQKYKYFCGGSLRFDGGMMIGGHPVCNCSSVVCVDCVHVNTGSSSNSSRSSVSSVVSNDPVSSVLVVQLQQLQLLLLVLLVVLPWDWQTSNHSHQKTKIQLVVLPAWLLLLQVLSVLLSYHWHGDAHVVFPDDGNTHRIIMTGRRHVSLLPDGSVVSNVVSVLSSQCSNPSPDPVSSVVSSVVSSVSSVVRPNHD

Solvent-accessible surface area: 29324 Å² total; per-residue (Å²): 93,130,75,21,23,63,54,0,26,136,74,0,68,93,0,42,58,10,1,78,59,13,30,137,112,15,40,69,47,0,33,0,31,16,37,19,13,10,4,26,67,5,0,14,9,0,0,11,2,27,3,4,12,53,90,161,80,35,89,2,18,67,30,0,25,68,17,0,66,128,19,3,60,8,95,2,5,5,0,29,5,6,12,13,35,17,0,10,2,6,0,0,13,13,28,2,139,38,50,24,17,0,1,0,0,13,142,80,53,18,6,77,26,7,63,99,3,7,73,51,24,65,25,55,52,80,76,27,108,39,0,68,52,35,0,93,131,70,60,2,103,0,0,0,0,0,30,10,1,7,67,68,86,8,67,9,116,116,0,24,62,9,2,173,72,30,65,9,59,2,0,0,21,0,6,89,11,0,0,0,8,27,8,64,52,34,89,50,0,9,81,67,3,30,1,3,0,1,8,0,25,41,4,5,44,4,0,31,0,0,0,0,2,5,49,53,134,27,78,152,47,0,51,47,14,13,80,62,63,67,22,14,23,19,2,15,0,3,2,0,0,2,0,0,4,1,76,42,7,61,32,94,115,6,107,106,19,1,93,83,0,29,66,0,4,116,13,0,20,97,10,0,83,88,59,40,9,121,55,72,114,30,8,28,14,23,0,6,0,110,66,44,170,15,38,0,112,45,0,61,68,10,0,30,42,0,59,0,38,3,63,69,43,48,8,76,146,35,93,69,155,116,66,42,4,2,0,0,89,0,1,0,1,1,0,6,40,8,30,0,7,66,62,17,0,88,79,0,0,48,7,0,0,36,0,2,89,33,37,167,68,77,67,12,13,94,127,0,83,60,65,0,54,126,11,12,177,163,24,31,20,40,242,86,131,76,15,27,59,56,0,27,138,71,0,72,97,0,46,53,10,2,72,103,5,42,133,77,7,39,64,38,0,16,0,30,12,35,23,12,10,3,26,69,4,0,15,12,0,0,19,1,23,2,3,17,53,94,158,79,32,77,1,28,67,30,0,19,68,16,0,66,127,20,2,61,8,88,4,2,8,0,24,0,15,2,9,42,7,0,25,16,3,0,34,6,14,30,4,126,42,52,22,20,8,0,11,4,52,106,74,72,88,3,5,71,75,21,81,29,59,58,155,36,73,25,104,34,0,64,131,36,0,91,105,76,68,2,30,0,0,26,0,16,31,18,1,8,62,81,85,10,67,11,89,111,0,25,135,12,2,180,74,27,65,10,62,1,0,0,30,0,5,82,9,0,0,0,10,23,8,66,55,34,91,49,0,12,81,65,3,33,0,2,0,0,5,1,18,45,2,4,44,4,0,12,0,0,0,0,2,6,50,58,120,33,66,68,51,0,63,82,21,62,4,10,3,16,16,57,34,56,7,15,0,1,3,0,0,1,0,1,4,1,71,42,6,62,32,98,113,5,105,101,18,1,92,90,0,29,66,1,0,98,20,0,0,69,6,0,72,165,58,42,9,120,23,40,49,23,38,102,61,7,5,14,1,9,0,5,0,119,72,51,170,16,38,0,113,40,0,60,68,10,0,30,43,0,52,0,29,4,63,74,40,51,8,74,147,36,98,72,57,127,60,38,5,3,0,0,82,0,1,0,1,0,0,7,41,11,35,0,9,70,60,16,0,78,79,0,0,48,8,0,0,46,0,1,75,74,38,166,58,82,57,11,17,60,141,1,112,58,68,0,54,124,14,11,182,163,26,32,20,42,245

Radius of gyration: 27.65 Å; Cα contacts (8 Å, |Δi|>4): 1805; chains: 2; bounding box: 71×75×59 Å

Organism: Burkholderia cenocepacia (strain ATCC BAA-245 / DSM 16553 / LMG 16656 / NCTC 13227 / J2315 / CF5610) (NCBI:txid216591)

B-factor: mean 19.17, std 9.81, range [4.71, 165.4]

Nearest PDB structures (foldseek):
  4mso-assembly1_A  TM=1.003E+00  e=3.800E-78  Burkholderia cenocepacia J2315
  4p3m-assembly1_B  TM=9.106E-01  e=1.148E-48  Psychromonas ingrahamii 37
  3ecd-assembly1_A  TM=8.909E-01  e=9.389E-45  Burkholderia pseudomallei
  5vc2-assembly1_B  TM=9.049E-01  e=1.825E-42  Helicobacter pylori G27
  3h7f-assembly1_A  TM=8.825E-01  e=9.632E-41  Mycobacterium tuberculosis

CATH classification: 3.40.640.10 (+1 more: 3.90.1150.10)

Sequence (765 aa):
FDRAQSTIANVDPEIFAAIEQENRRRQEDHHIELIASENYTSPAVMAAQGSQLTNKYYVDVVEQLAIDRVKQLLFGAEAANVQPNSSGSQANQGVFFAMLKPGDTIMGMMSLGSPVNMSGKWFNVVSYGLIDYDAAEKLANEHKPKLIVAGASAFALKIDFERLAKIAKSVGAYLMVDMAHYAGLLIAAGVYPNPVPHADFVTTTTHKSLRGPRRGGVILMKAEYEKPINNSSAAIIFFPPGGIIQQGGGGPLMMHVIAAKAVAFKKEALSPEFKEEYQQKKVVENARVLAETLVKRGLRIVESHVMLVDLRAKHITGKAAEAALGAAHHITVNKNAIPNDPEKPFVTSGIRRLLGSPAMTTRGFGPAEAEQVGNLIADVLENPEEDAATIERVRAQVAELTKRFPVYRFDRAQSTIANVVDPEIFAAIEQENRRQEDDHIELIASENYTSPAVMAAQGSQLTNKYYVDVVVEQLAIDRVKQLLFGAEAANVQQPNSSGSQANQQGVFFAMLKPGDTIMGMSLSGKWFNVVSYGLDIDYDAAEKLANEHKPKLIVVAGASAFALKIDFERLAKIAKSVGAYLMVDMAHHYAGLLIAAGVYPNPVPHADFVTTTTHKSLRGPRGGVILMKKAEYEKPINNSSAAIIFFPPGGIIQQGGGGPLMMHVIAAKAVAFKEALSPEFKEEYQQKKVVENARVLAEETLVKRGLRIVSGRTESHVMLVDLRAKHITGKAAEAALGAAHHITVNKNAIPNDPEKPFVTSGIRLLGSPAMTTRGFGPAEAEQVGNLIADVLENPEDAATIERVRAQVAELTKRFPVYR